Protein AF-0000000084534757 (afdb_homodimer)

pLDDT: mean 97.58, std 2.36, range [81.12, 98.94]

Structure (mmCIF, N/CA/C/O backbone):
data_AF-0000000084534757-model_v1
#
loop_
_entity.id
_entity.type
_entity.pdbx_description
1 polymer Phenylhydantoinase
#
loop_
_atom_site.group_PDB
_atom_site.id
_atom_site.type_symbol
_atom_site.label_atom_id
_atom_site.label_alt_id
_atom_site.label_comp_id
_atom_site.label_asym_id
_atom_site.label_entity_id
_atom_site.label_seq_id
_atom_site.pdbx_PDB_ins_code
_atom_site.Cartn_x
_atom_site.Cartn_y
_atom_site.Cartn_z
_atom_site.occupancy
_atom_site.B_iso_or_equiv
_atom_site.auth_seq_id
_atom_site.auth_comp_id
_atom_site.auth_asym_id
_atom_site.auth_atom_id
_atom_site.pdbx_PDB_model_num
ATOM 1 N N . MET A 1 1 ? 2.303 -42.5 -0.974 1 92.56 1 MET A N 1
ATOM 2 C CA . MET A 1 1 ? 2.453 -41.344 -0.104 1 92.56 1 MET A CA 1
ATOM 3 C C . MET A 1 1 ? 1.551 -40.219 -0.56 1 92.56 1 MET A C 1
ATOM 5 O O . MET A 1 1 ? 1.452 -39.938 -1.756 1 92.56 1 MET A O 1
ATOM 9 N N . THR A 1 2 ? 0.804 -39.719 0.335 1 91.62 2 THR A N 1
ATOM 10 C CA . THR A 1 2 ? -0.022 -38.531 0.146 1 91.62 2 THR A CA 1
ATOM 11 C C . THR A 1 2 ? 0.429 -37.406 1.071 1 91.62 2 THR A C 1
ATOM 13 O O . THR A 1 2 ? 1.462 -37.5 1.735 1 91.62 2 THR A O 1
ATOM 16 N N . ALA A 1 3 ? -0.324 -36.281 1.006 1 92.5 3 ALA A N 1
ATOM 17 C CA . ALA A 1 3 ? 0.003 -35.156 1.848 1 92.5 3 ALA A CA 1
ATOM 18 C C . ALA A 1 3 ? -0.109 -35.5 3.328 1 92.5 3 ALA A C 1
ATOM 20 O O . ALA A 1 3 ? 0.525 -34.875 4.176 1 92.5 3 ALA A O 1
ATOM 21 N N . THR A 1 4 ? -0.879 -36.531 3.656 1 86.75 4 THR A N 1
ATOM 22 C CA . THR A 1 4 ? -1.157 -36.812 5.059 1 86.75 4 THR A CA 1
ATOM 23 C C . THR A 1 4 ? -0.57 -38.156 5.461 1 86.75 4 THR A C 1
ATOM 25 O O . THR A 1 4 ? -0.321 -38.406 6.641 1 86.75 4 THR A O 1
ATOM 28 N N . ASP A 1 5 ? -0.274 -39.094 4.406 1 87.25 5 ASP A N 1
ATOM 29 C CA . ASP A 1 5 ? 0.041 -40.469 4.773 1 87.25 5 ASP A CA 1
ATOM 30 C C . ASP A 1 5 ? 1.286 -40.938 4.039 1 87.25 5 ASP A C 1
ATOM 32 O O . ASP A 1 5 ? 1.496 -40.625 2.871 1 87.25 5 ASP A O 1
ATOM 36 N N . GLU A 1 6 ? 2.068 -41.688 4.805 1 93.06 6 GLU A N 1
ATOM 37 C CA . GLU A 1 6 ? 3.131 -42.531 4.258 1 93.06 6 GLU A CA 1
ATOM 38 C C . GLU A 1 6 ? 2.906 -44 4.605 1 93.06 6 GLU A C 1
ATOM 40 O O . GLU A 1 6 ? 3.055 -44.375 5.762 1 93.06 6 GLU A O 1
ATOM 45 N N . LEU A 1 7 ? 2.533 -44.75 3.539 1 91.44 7 LEU A N 1
ATOM 46 C CA . LEU A 1 7 ? 2.162 -46.125 3.785 1 91.44 7 LEU A CA 1
ATOM 47 C C . LEU A 1 7 ? 2.779 -47.062 2.738 1 91.44 7 LEU A C 1
ATOM 49 O O . LEU A 1 7 ? 3.061 -46.625 1.617 1 91.44 7 LEU A O 1
ATOM 53 N N . HIS A 1 8 ? 3.059 -48.281 3.213 1 94.69 8 HIS A N 1
ATOM 54 C CA . HIS A 1 8 ? 3.361 -49.344 2.248 1 94.69 8 HIS A CA 1
ATOM 55 C C . HIS A 1 8 ? 2.086 -50 1.728 1 94.69 8 HIS A C 1
ATOM 57 O O . HIS A 1 8 ? 1.472 -50.812 2.422 1 94.69 8 HIS A O 1
ATOM 63 N N . ALA A 1 9 ? 1.752 -49.562 0.461 1 95.06 9 ALA A N 1
ATOM 64 C CA . ALA A 1 9 ? 0.468 -50.031 -0.074 1 95.06 9 ALA A CA 1
ATOM 65 C C . ALA A 1 9 ? 0.562 -50.281 -1.572 1 95.06 9 ALA A C 1
ATOM 67 O O . ALA A 1 9 ? 1.431 -49.75 -2.256 1 95.06 9 ALA A O 1
ATOM 68 N N . ASP A 1 10 ? -0.285 -51.156 -2.004 1 96.38 10 ASP A N 1
ATOM 69 C CA . ASP A 1 10 ? -0.499 -51.375 -3.432 1 96.38 10 ASP A CA 1
ATOM 70 C C . ASP A 1 10 ? -1.644 -50.5 -3.951 1 96.38 10 ASP A C 1
ATOM 72 O O . ASP A 1 10 ? -2.604 -50.25 -3.227 1 96.38 10 ASP A O 1
ATOM 76 N N . VAL A 1 11 ? -1.455 -50.031 -5.141 1 97.88 11 VAL A N 1
ATOM 77 C CA . VAL A 1 11 ? -2.477 -49.219 -5.793 1 97.88 11 VAL A CA 1
ATOM 78 C C . VAL A 1 11 ? -3.053 -49.969 -6.988 1 97.88 11 VAL A C 1
ATOM 80 O O . VAL A 1 11 ? -2.311 -50.406 -7.867 1 97.88 11 VAL A O 1
ATOM 83 N N . LEU A 1 12 ? -4.383 -50.156 -6.988 1 98.12 12 LEU A N 1
ATOM 84 C CA . LEU A 1 12 ? -5.055 -50.781 -8.117 1 98.12 12 LEU A CA 1
ATOM 85 C C . LEU A 1 12 ? -5.738 -49.75 -9 1 98.12 12 LEU A C 1
ATOM 87 O O . LEU A 1 12 ? -6.477 -48.875 -8.5 1 98.12 12 LEU A O 1
ATOM 91 N N . ILE A 1 13 ? -5.426 -49.781 -10.305 1 98.38 13 ILE A N 1
ATOM 92 C CA . ILE A 1 13 ? -5.992 -48.875 -11.281 1 98.38 13 ILE A CA 1
ATOM 93 C C . ILE A 1 13 ? -6.879 -49.656 -12.258 1 98.38 13 ILE A C 1
ATOM 95 O O . ILE A 1 13 ? -6.523 -50.75 -12.703 1 98.38 13 ILE A O 1
ATOM 99 N N . GLU A 1 14 ? -8.031 -49.188 -12.508 1 98.12 14 GLU A N 1
ATOM 100 C CA . GLU A 1 14 ? -8.898 -49.688 -13.578 1 98.12 14 GLU A CA 1
ATOM 101 C C . GLU A 1 14 ? -9.258 -48.562 -14.547 1 98.12 14 GLU A C 1
ATOM 103 O O . GLU A 1 14 ? -9.898 -47.562 -14.156 1 98.12 14 GLU A O 1
ATOM 108 N N . GLY A 1 15 ? -8.859 -48.719 -15.742 1 97.12 15 GLY A N 1
ATOM 109 C CA . GLY A 1 15 ? -9.039 -47.625 -16.688 1 97.12 15 GLY A CA 1
ATOM 110 C C . GLY A 1 15 ? -8.234 -46.406 -16.328 1 97.12 15 GLY A C 1
ATOM 111 O O . GLY A 1 15 ? -7.008 -46.438 -16.234 1 97.12 15 GLY A O 1
ATOM 112 N N . GLU A 1 16 ? -9.008 -45.375 -16.031 1 98.44 16 GLU A N 1
ATOM 113 C CA . GLU A 1 16 ? -8.328 -44.094 -15.812 1 98.44 16 GLU A CA 1
ATOM 114 C C . GLU A 1 16 ? -8.336 -43.719 -14.336 1 98.44 16 GLU A C 1
ATOM 116 O O . GLU A 1 16 ? -7.805 -42.656 -13.953 1 98.44 16 GLU A O 1
ATOM 121 N N . ARG A 1 17 ? -8.844 -44.594 -13.492 1 98.44 17 ARG A N 1
ATOM 122 C CA . ARG A 1 17 ? -9.086 -44.219 -12.109 1 98.44 17 ARG A CA 1
ATOM 123 C C . ARG A 1 17 ? -8.422 -45.188 -11.141 1 98.44 17 ARG A C 1
ATOM 125 O O . ARG A 1 17 ? -8.242 -46.375 -11.469 1 98.44 17 ARG A O 1
ATOM 132 N N . ILE A 1 18 ? -8.062 -44.656 -10.008 1 98 18 ILE A N 1
ATOM 133 C CA . ILE A 1 18 ? -7.691 -45.531 -8.883 1 98 18 ILE A CA 1
ATOM 134 C C . ILE A 1 18 ? -8.945 -46.156 -8.281 1 98 18 ILE A C 1
ATOM 136 O O . ILE A 1 18 ? -9.906 -45.469 -7.961 1 98 18 ILE A O 1
ATOM 140 N N . VAL A 1 19 ? -8.922 -47.438 -8.07 1 97.94 19 VAL A N 1
ATOM 141 C CA . VAL A 1 19 ? -10.156 -48.094 -7.621 1 97.94 19 VAL A CA 1
ATOM 142 C C . VAL A 1 19 ? -9.961 -48.656 -6.215 1 97.94 19 VAL A C 1
ATOM 144 O O . VAL A 1 19 ? -10.93 -48.844 -5.48 1 97.94 19 VAL A O 1
ATOM 147 N N . ALA A 1 20 ? -8.633 -48.906 -5.898 1 97.19 20 ALA A N 1
ATOM 148 C CA . ALA A 1 20 ? -8.438 -49.469 -4.566 1 97.19 20 ALA A CA 1
ATOM 149 C C . ALA A 1 20 ? -6.992 -49.281 -4.105 1 97.19 20 ALA A C 1
ATOM 151 O O . ALA A 1 20 ? -6.082 -49.188 -4.93 1 97.19 20 ALA A O 1
ATOM 152 N N . LEU A 1 21 ? -6.836 -49.25 -2.807 1 96.5 21 LEU A N 1
ATOM 153 C CA . LEU A 1 21 ? -5.562 -49.312 -2.104 1 96.5 21 LEU A CA 1
ATOM 154 C C . LEU A 1 21 ? -5.562 -50.469 -1.097 1 96.5 21 LEU A C 1
ATOM 156 O O . LEU A 1 21 ? -6.57 -50.719 -0.439 1 96.5 21 LEU A O 1
ATOM 160 N N . ALA A 1 22 ? -4.488 -51.156 -1.026 1 96.06 22 ALA A N 1
ATOM 161 C CA . ALA A 1 22 ? -4.371 -52.219 -0.041 1 96.06 22 ALA A CA 1
ATOM 162 C C . ALA A 1 22 ? -2.959 -52.312 0.53 1 96.06 22 ALA A C 1
ATOM 164 O O . ALA A 1 22 ? -1.98 -52.094 -0.191 1 96.06 22 ALA A O 1
ATOM 165 N N . ALA A 1 23 ? -2.973 -52.688 1.836 1 94.81 23 ALA A N 1
ATOM 166 C CA . ALA A 1 23 ? -1.655 -52.844 2.447 1 94.81 23 ALA A CA 1
ATOM 167 C C . ALA A 1 23 ? -0.849 -53.938 1.72 1 94.81 23 ALA A C 1
ATOM 169 O O . ALA A 1 23 ? -1.364 -55 1.426 1 94.81 23 ALA A O 1
ATOM 170 N N . THR A 1 24 ? 0.35 -53.562 1.411 1 93.25 24 THR A N 1
ATOM 171 C CA . THR A 1 24 ? 1.208 -54.531 0.716 1 93.25 24 THR A CA 1
ATOM 172 C C . THR A 1 24 ? 1.362 -55.812 1.531 1 93.25 24 THR A C 1
ATOM 174 O O . THR A 1 24 ? 1.607 -55.75 2.738 1 93.25 24 THR A O 1
ATOM 177 N N . GLY A 1 25 ? 1.304 -56.938 0.875 1 91.19 25 GLY A N 1
ATOM 178 C CA . GLY A 1 25 ? 1.438 -58.219 1.539 1 91.19 25 GLY A CA 1
ATOM 179 C C . GLY A 1 25 ? 0.149 -58.688 2.186 1 91.19 25 GLY A C 1
ATOM 180 O O . GLY A 1 25 ? 0.09 -59.812 2.721 1 91.19 25 GLY A O 1
ATOM 181 N N . SER A 1 26 ? -0.831 -57.938 2.189 1 93.94 26 SER A N 1
ATOM 182 C CA . SER A 1 26 ? -2.115 -58.312 2.75 1 93.94 26 SER A CA 1
ATOM 183 C C . SER A 1 26 ? -2.836 -59.312 1.833 1 93.94 26 SER A C 1
ATOM 185 O O . SER A 1 26 ? -2.531 -59.406 0.642 1 93.94 26 SER A O 1
ATOM 187 N N . ALA A 1 27 ? -3.826 -59.969 2.441 1 95.5 27 ALA A N 1
ATOM 188 C CA . ALA A 1 27 ? -4.645 -60.906 1.668 1 95.5 27 ALA A CA 1
ATOM 189 C C . ALA A 1 27 ? -5.41 -60.156 0.566 1 95.5 27 ALA A C 1
ATOM 191 O O . ALA A 1 27 ? -5.602 -60.719 -0.525 1 95.5 27 ALA A O 1
ATOM 192 N N . ALA A 1 28 ? -5.746 -59.062 0.885 1 93.62 28 ALA A N 1
ATOM 193 C CA . ALA A 1 28 ? -6.488 -58.25 -0.089 1 93.62 28 ALA A CA 1
ATOM 194 C C . ALA A 1 28 ? -5.625 -57.938 -1.303 1 93.62 28 ALA A C 1
ATOM 196 O O . ALA A 1 28 ? -6.055 -58.094 -2.445 1 93.62 28 ALA A O 1
ATOM 197 N N . ALA A 1 29 ? -4.504 -57.438 -1.092 1 93.62 29 ALA A N 1
ATOM 198 C CA . ALA A 1 29 ? -3.596 -57.094 -2.18 1 93.62 29 ALA A CA 1
ATOM 199 C C . ALA A 1 29 ? -3.24 -58.312 -3.012 1 93.62 29 ALA A C 1
ATOM 201 O O . ALA A 1 29 ? -3.158 -58.25 -4.242 1 93.62 29 ALA A O 1
ATOM 202 N N . GLU A 1 30 ? -3.014 -59.438 -2.326 1 93.62 30 GLU A N 1
ATOM 203 C CA . GLU A 1 30 ? -2.605 -60.656 -2.986 1 93.62 30 GLU A CA 1
ATOM 204 C C . GLU A 1 30 ? -3.723 -61.219 -3.865 1 93.62 30 GLU A C 1
ATOM 206 O O . GLU A 1 30 ? -3.465 -61.969 -4.805 1 93.62 30 GLU A O 1
ATOM 211 N N . ALA A 1 31 ? -4.836 -60.812 -3.586 1 94.88 31 ALA A N 1
ATOM 212 C CA . ALA A 1 31 ? -6 -61.312 -4.312 1 94.88 31 ALA A CA 1
ATOM 213 C C . ALA A 1 31 ? -6.203 -60.562 -5.621 1 94.88 31 ALA A C 1
ATOM 215 O O . ALA A 1 31 ? -6.957 -61 -6.488 1 94.88 31 ALA A O 1
ATOM 216 N N . TRP A 1 32 ? -5.52 -59.406 -5.836 1 94.06 32 TRP A N 1
ATOM 217 C CA . TRP A 1 32 ? -5.711 -58.594 -7.039 1 94.06 32 TRP A CA 1
ATOM 218 C C . TRP A 1 32 ? -5.031 -59.25 -8.242 1 94.06 32 TRP A C 1
ATOM 220 O O . TRP A 1 32 ? -3.947 -59.812 -8.117 1 94.06 32 TRP A O 1
ATOM 230 N N . THR A 1 33 ? -5.789 -59.188 -9.367 1 94.06 33 THR A N 1
ATOM 231 C CA . THR A 1 33 ? -5.195 -59.5 -10.664 1 94.06 33 THR A CA 1
ATOM 232 C C . THR A 1 33 ? -5.164 -58.281 -11.562 1 94.06 33 THR A C 1
ATOM 234 O O . THR A 1 33 ? -6.109 -57.469 -11.578 1 94.06 33 THR A O 1
ATOM 237 N N . ALA A 1 34 ? -4.051 -58.094 -12.141 1 94.25 34 ALA A N 1
ATOM 238 C CA . ALA A 1 34 ? -3.904 -56.906 -12.992 1 94.25 34 ALA A CA 1
ATOM 239 C C . ALA A 1 34 ? -3.297 -57.281 -14.344 1 94.25 34 ALA A C 1
ATOM 241 O O . ALA A 1 34 ? -2.445 -58.156 -14.422 1 94.25 34 ALA A O 1
ATOM 242 N N . ASP A 1 35 ? -3.723 -56.656 -15.383 1 95.94 35 ASP A N 1
ATOM 243 C CA . ASP A 1 35 ? -3.154 -56.844 -16.719 1 95.94 35 ASP A CA 1
ATOM 244 C C . ASP A 1 35 ? -1.698 -56.375 -16.766 1 95.94 35 ASP A C 1
ATOM 246 O O . ASP A 1 35 ? -0.883 -56.938 -17.484 1 95.94 35 ASP A O 1
ATOM 250 N N . THR A 1 36 ? -1.386 -55.344 -16.078 1 96.19 36 THR A N 1
ATOM 251 C CA . THR A 1 36 ? -0.039 -54.812 -15.969 1 96.19 36 THR A CA 1
ATOM 252 C C . THR A 1 36 ? 0.325 -54.562 -14.508 1 96.19 36 THR A C 1
ATOM 254 O O . THR A 1 36 ? -0.487 -54.031 -13.742 1 96.19 36 THR A O 1
ATOM 257 N N . VAL A 1 37 ? 1.485 -54.969 -14.164 1 96.62 37 VAL A N 1
ATOM 258 C CA . VAL A 1 37 ? 1.985 -54.75 -12.812 1 96.62 37 VAL A CA 1
ATOM 259 C C . VAL A 1 37 ? 3.238 -53.906 -12.859 1 96.62 37 VAL A C 1
ATOM 261 O O . VAL A 1 37 ? 4.195 -54.219 -13.57 1 96.62 37 VAL A O 1
ATOM 264 N N . ILE A 1 38 ? 3.23 -52.812 -12.219 1 97.38 38 ILE A N 1
ATOM 265 C CA . ILE A 1 38 ? 4.391 -51.938 -12.07 1 97.38 38 ILE A CA 1
ATOM 266 C C . ILE A 1 38 ? 5.004 -52.125 -10.688 1 97.38 38 ILE A C 1
ATOM 268 O O . ILE A 1 38 ? 4.391 -51.781 -9.672 1 97.38 38 ILE A O 1
ATOM 272 N N . ASP A 1 39 ? 6.156 -52.719 -10.68 1 96.75 39 ASP A N 1
ATOM 273 C CA . ASP A 1 39 ? 6.863 -52.938 -9.422 1 96.75 39 ASP A CA 1
ATOM 274 C C . ASP A 1 39 ? 7.504 -51.625 -8.93 1 96.75 39 ASP A C 1
ATOM 276 O O . ASP A 1 39 ? 8.422 -51.094 -9.562 1 96.75 39 ASP A O 1
ATOM 280 N N . ALA A 1 40 ? 7.043 -51.156 -7.789 1 97.12 40 ALA A N 1
ATOM 281 C CA . ALA A 1 40 ? 7.547 -49.906 -7.242 1 97.12 40 ALA A CA 1
ATOM 282 C C . ALA A 1 40 ? 8.375 -50.156 -5.98 1 97.12 40 ALA A C 1
ATOM 284 O O . ALA A 1 40 ? 8.531 -49.25 -5.148 1 97.12 40 ALA A O 1
ATOM 285 N N . THR A 1 41 ? 8.844 -51.344 -5.809 1 95.62 41 THR A N 1
ATOM 286 C CA . THR A 1 41 ? 9.664 -51.656 -4.645 1 95.62 41 THR A CA 1
ATOM 287 C C . THR A 1 41 ? 10.875 -50.719 -4.574 1 95.62 41 THR A C 1
ATOM 289 O O . THR A 1 41 ? 11.57 -50.5 -5.57 1 95.62 41 THR A O 1
ATOM 292 N N . GLY A 1 42 ? 11.086 -50.125 -3.436 1 95.75 42 GLY A N 1
ATOM 293 C CA . GLY A 1 42 ? 12.227 -49.25 -3.227 1 95.75 42 GLY A CA 1
ATOM 294 C C . GLY A 1 42 ? 12 -47.844 -3.756 1 95.75 42 GLY A C 1
ATOM 295 O O . GLY A 1 42 ? 12.922 -47.031 -3.756 1 95.75 42 GLY A O 1
ATOM 296 N N . HIS A 1 43 ? 10.805 -47.562 -4.195 1 98 43 HIS A N 1
ATOM 297 C CA . HIS A 1 43 ? 10.445 -46.281 -4.758 1 98 43 HIS A CA 1
ATOM 298 C C . HIS A 1 43 ? 9.273 -45.656 -4.008 1 98 43 HIS A C 1
ATOM 300 O O . HIS A 1 43 ? 8.602 -46.312 -3.229 1 98 43 HIS A O 1
ATOM 306 N N . TYR A 1 44 ? 9.141 -44.312 -4.133 1 98.31 44 TYR A N 1
ATOM 307 C CA . TYR A 1 44 ? 7.926 -43.656 -3.686 1 98.31 44 TYR A CA 1
ATOM 308 C C . TYR A 1 44 ? 6.848 -43.719 -4.766 1 98.31 44 TYR A C 1
ATOM 310 O O . TYR A 1 44 ? 7.152 -43.594 -5.953 1 98.31 44 TYR A O 1
ATOM 318 N N . VAL A 1 45 ? 5.641 -43.969 -4.395 1 98.62 45 VAL A N 1
ATOM 319 C CA . VAL A 1 45 ? 4.477 -43.719 -5.242 1 98.62 45 VAL A CA 1
ATOM 320 C C . VAL A 1 45 ? 3.729 -42.469 -4.738 1 98.62 45 VAL A C 1
ATOM 322 O O . VAL A 1 45 ? 3.199 -42.469 -3.623 1 98.62 45 VAL A O 1
ATOM 325 N N . ILE A 1 46 ? 3.717 -41.375 -5.547 1 98.75 46 ILE A N 1
ATOM 326 C CA . ILE A 1 46 ? 3.098 -40.125 -5.148 1 98.75 46 ILE A CA 1
ATOM 327 C C . ILE A 1 46 ? 2.105 -39.688 -6.219 1 98.75 46 ILE A C 1
ATOM 329 O O . ILE A 1 46 ? 2.139 -40.188 -7.352 1 98.75 46 ILE A O 1
ATOM 333 N N . PRO A 1 47 ? 1.161 -38.781 -5.844 1 98.81 47 PRO A N 1
ATOM 334 C CA . PRO A 1 47 ? 0.308 -38.219 -6.895 1 98.81 47 PRO A CA 1
ATOM 335 C C . PRO A 1 47 ? 1.101 -37.469 -7.957 1 98.81 47 PRO A C 1
ATOM 337 O O . PRO A 1 47 ? 2.164 -36.938 -7.664 1 98.81 47 PRO A O 1
ATOM 340 N N . GLY A 1 48 ? 0.595 -37.5 -9.18 1 98.88 48 GLY A N 1
ATOM 341 C CA . GLY A 1 48 ? 1.185 -36.625 -10.172 1 98.88 48 GLY A CA 1
ATOM 342 C C . GLY A 1 48 ? 1.204 -35.156 -9.75 1 98.88 48 GLY A C 1
ATOM 343 O O . GLY A 1 48 ? 0.255 -34.688 -9.133 1 98.88 48 GLY A O 1
ATOM 344 N N . GLY A 1 49 ? 2.289 -34.469 -9.992 1 98.88 49 GLY A N 1
ATOM 345 C CA . GLY A 1 49 ? 2.377 -33.062 -9.656 1 98.88 49 GLY A CA 1
ATOM 346 C C . GLY A 1 49 ? 1.321 -32.219 -10.344 1 98.88 49 GLY A C 1
ATOM 347 O O . GLY A 1 49 ? 0.923 -32.5 -11.469 1 98.88 49 GLY A O 1
ATOM 348 N N . VAL A 1 50 ? 0.846 -31.172 -9.641 1 98.94 50 VAL A N 1
ATOM 349 C CA . VAL A 1 50 ? -0.048 -30.156 -10.18 1 98.94 50 VAL A CA 1
ATOM 350 C C . VAL A 1 50 ? 0.659 -28.812 -10.195 1 98.94 50 VAL A C 1
ATOM 352 O O . VAL A 1 50 ? 0.82 -28.172 -9.148 1 98.94 50 VAL A O 1
ATOM 355 N N . ASP A 1 51 ? 1.104 -28.359 -11.359 1 98.94 51 ASP A N 1
ATOM 356 C CA . ASP A 1 51 ? 1.741 -27.062 -11.508 1 98.94 51 ASP A CA 1
ATOM 357 C C . ASP A 1 51 ? 0.713 -25.984 -11.852 1 98.94 51 ASP A C 1
ATOM 359 O O . ASP A 1 51 ? 0.316 -25.844 -13.008 1 98.94 51 ASP A O 1
ATOM 363 N N . ALA A 1 52 ? 0.414 -25.188 -10.898 1 98.88 52 ALA A N 1
ATOM 364 C CA . ALA A 1 52 ? -0.714 -24.266 -11.016 1 98.88 52 ALA A CA 1
ATOM 365 C C . ALA A 1 52 ? -0.289 -22.953 -11.68 1 98.88 52 ALA A C 1
ATOM 367 O O . ALA A 1 52 ? -1.059 -21.984 -11.719 1 98.88 52 ALA A O 1
ATOM 368 N N . HIS A 1 53 ? 0.926 -22.844 -12.219 1 98.94 53 HIS A N 1
ATOM 369 C CA . HIS A 1 53 ? 1.436 -21.594 -12.781 1 98.94 53 HIS A CA 1
ATOM 370 C C . HIS A 1 53 ? 2.43 -21.859 -13.906 1 98.94 53 HIS A C 1
ATOM 372 O O . HIS A 1 53 ? 3.635 -21.953 -13.664 1 98.94 53 HIS A O 1
ATOM 378 N N . THR A 1 54 ? 1.949 -21.906 -15.102 1 98.94 54 THR A N 1
ATOM 379 C CA . THR A 1 54 ? 2.787 -22.062 -16.281 1 98.94 54 THR A CA 1
ATOM 380 C C . THR A 1 54 ? 2.375 -21.078 -17.375 1 98.94 54 THR A C 1
ATOM 382 O O . THR A 1 54 ? 1.263 -20.547 -17.359 1 98.94 54 THR A O 1
ATOM 385 N N . HIS A 1 55 ? 3.23 -20.828 -18.219 1 98.81 55 HIS A N 1
ATOM 386 C CA . HIS A 1 55 ? 2.982 -20.016 -19.406 1 98.81 55 HIS A CA 1
ATOM 387 C C . HIS A 1 55 ? 3.512 -20.703 -20.656 1 98.81 55 HIS A C 1
ATOM 389 O O . HIS A 1 55 ? 4.691 -20.562 -21 1 98.81 55 HIS A O 1
ATOM 395 N N . MET A 1 56 ? 2.617 -21.391 -21.391 1 98.69 56 MET A N 1
ATOM 396 C CA . MET A 1 56 ? 2.986 -21.984 -22.672 1 98.69 56 MET A CA 1
ATOM 397 C C . MET A 1 56 ? 2.703 -21.016 -23.828 1 98.69 56 MET A C 1
ATOM 399 O O . MET A 1 56 ? 1.617 -20.438 -23.906 1 98.69 56 MET A O 1
ATOM 403 N N . GLU A 1 57 ? 3.717 -20.75 -24.656 1 97.31 57 GLU A N 1
ATOM 404 C CA . GLU A 1 57 ? 3.592 -19.969 -25.875 1 97.31 57 GLU A CA 1
ATOM 405 C C . GLU A 1 57 ? 3.076 -18.562 -25.578 1 97.31 57 GLU A C 1
ATOM 407 O O . GLU A 1 57 ? 2.361 -17.969 -26.391 1 97.31 57 GLU A O 1
ATOM 412 N N . LEU A 1 58 ? 3.309 -18.031 -24.406 1 96.62 58 LEU A N 1
ATOM 413 C CA . LEU A 1 58 ? 2.865 -16.703 -24.016 1 96.62 58 LEU A CA 1
ATOM 414 C C . LEU A 1 58 ? 3.602 -15.633 -24.812 1 96.62 58 LEU A C 1
ATOM 416 O O . LEU A 1 58 ? 4.832 -15.555 -24.766 1 96.62 58 LEU A O 1
ATOM 420 N N . PRO A 1 59 ? 2.904 -14.844 -25.609 1 94.12 59 PRO A N 1
ATOM 421 C CA . PRO A 1 59 ? 3.564 -13.672 -26.188 1 94.12 59 PRO A CA 1
ATOM 422 C C . PRO A 1 59 ? 3.982 -12.648 -25.125 1 94.12 59 PRO A C 1
ATOM 424 O O . PRO A 1 59 ? 3.137 -12.133 -24.391 1 94.12 59 PRO A O 1
ATOM 427 N N . PHE A 1 60 ? 5.289 -12.359 -25.078 1 90.25 60 PHE A N 1
ATOM 428 C CA . PHE A 1 60 ? 5.797 -11.422 -24.078 1 90.25 60 PHE A CA 1
ATOM 429 C C . PHE A 1 60 ? 7.191 -10.938 -24.453 1 90.25 60 PHE A C 1
ATOM 431 O O . PHE A 1 60 ? 8.008 -11.703 -24.969 1 90.25 60 PHE A O 1
ATOM 438 N N . GLY A 1 61 ? 7.414 -9.688 -24.25 1 88.75 61 GLY A N 1
ATOM 439 C CA . GLY A 1 61 ? 8.75 -9.141 -24.453 1 88.75 61 GLY A CA 1
ATOM 440 C C . GLY A 1 61 ? 9.156 -9.086 -25.922 1 88.75 61 GLY A C 1
ATOM 441 O O . GLY A 1 61 ? 10.328 -9.258 -26.25 1 88.75 61 GLY A O 1
ATOM 442 N N . GLY A 1 62 ? 8.281 -8.992 -26.781 1 91.06 62 GLY A N 1
ATOM 443 C CA . GLY A 1 62 ? 8.578 -8.906 -28.188 1 91.06 62 GLY A CA 1
ATOM 444 C C . GLY A 1 62 ? 8.773 -10.258 -28.859 1 91.06 62 GLY A C 1
ATOM 445 O O . GLY A 1 62 ? 9.219 -10.344 -30 1 91.06 62 GLY A O 1
ATOM 446 N N . THR A 1 63 ? 8.555 -11.258 -28.109 1 97 63 THR A N 1
ATOM 447 C CA . THR A 1 63 ? 8.641 -12.641 -28.562 1 97 63 THR A CA 1
ATOM 448 C C . THR A 1 63 ? 7.582 -13.5 -27.891 1 97 63 THR A C 1
ATOM 450 O O . THR A 1 63 ? 6.48 -13.031 -27.609 1 97 63 THR A O 1
ATOM 453 N N . ALA A 1 64 ? 7.855 -14.812 -27.781 1 97.88 64 ALA A N 1
ATOM 454 C CA . ALA A 1 64 ? 6.922 -15.703 -27.094 1 97.88 64 ALA A CA 1
ATOM 455 C C . ALA A 1 64 ? 7.668 -16.828 -26.359 1 97.88 64 ALA A C 1
ATOM 457 O O . ALA A 1 64 ? 8.758 -17.234 -26.781 1 97.88 64 ALA A O 1
ATOM 458 N N . ALA A 1 65 ? 7.059 -17.219 -25.266 1 98.25 65 ALA A N 1
ATOM 459 C CA . ALA A 1 65 ? 7.656 -18.359 -24.578 1 98.25 65 ALA A CA 1
ATOM 460 C C . ALA A 1 65 ? 7.895 -19.516 -25.531 1 98.25 65 ALA A C 1
ATOM 462 O O . ALA A 1 65 ? 7.059 -19.812 -26.391 1 98.25 65 ALA A O 1
ATOM 463 N N . SER A 1 66 ? 8.984 -20.188 -25.359 1 98.69 66 SER A N 1
ATOM 464 C CA . SER A 1 66 ? 9.492 -21.094 -26.391 1 98.69 66 SER A CA 1
ATOM 465 C C . SER A 1 66 ? 8.797 -22.453 -26.328 1 98.69 66 SER A C 1
ATOM 467 O O . SER A 1 66 ? 8.695 -23.141 -27.344 1 98.69 66 SER A O 1
ATOM 469 N N . ASP A 1 67 ? 8.289 -22.812 -25.219 1 98.81 67 ASP A N 1
ATOM 470 C CA . ASP A 1 67 ? 7.582 -24.094 -25.141 1 98.81 67 ASP A CA 1
ATOM 471 C C . ASP A 1 67 ? 6.148 -23.953 -25.656 1 98.81 67 ASP A C 1
ATOM 473 O O . ASP A 1 67 ? 5.406 -23.078 -25.219 1 98.81 67 ASP A O 1
ATOM 477 N N . THR A 1 68 ? 5.801 -24.844 -26.578 1 98.56 68 THR A N 1
ATOM 478 C CA . THR A 1 68 ? 4.406 -25.047 -26.938 1 98.56 68 THR A CA 1
ATOM 479 C C . THR A 1 68 ? 3.699 -25.938 -25.906 1 98.56 68 THR A C 1
ATOM 481 O O . THR A 1 68 ? 4.332 -26.453 -24.984 1 98.56 68 THR A O 1
ATOM 484 N N . PHE A 1 69 ? 2.393 -26.062 -26.094 1 98.81 69 PHE A N 1
ATOM 485 C CA . PHE A 1 69 ? 1.685 -26.969 -25.188 1 98.81 69 PHE A CA 1
ATOM 486 C C . PHE A 1 69 ? 2.172 -28.406 -25.359 1 98.81 69 PHE A C 1
ATOM 488 O O . PHE A 1 69 ? 2.186 -29.188 -24.406 1 98.81 69 PHE A O 1
ATOM 495 N N . GLU A 1 70 ? 2.602 -28.766 -26.531 1 98.69 70 GLU A N 1
ATOM 496 C CA . GLU A 1 70 ? 3.141 -30.094 -26.75 1 98.69 70 GLU A CA 1
ATOM 497 C C . GLU A 1 70 ? 4.469 -30.281 -26.016 1 98.69 70 GLU A C 1
ATOM 499 O O . GLU A 1 70 ? 4.605 -31.172 -25.188 1 98.69 70 GLU A O 1
ATOM 504 N N . THR A 1 71 ? 5.453 -29.422 -26.297 1 98.75 71 THR A N 1
ATOM 505 C CA . THR A 1 71 ? 6.781 -29.594 -25.719 1 98.75 71 THR A CA 1
ATOM 506 C C . THR A 1 71 ? 6.746 -29.344 -24.219 1 98.75 71 THR A C 1
ATOM 508 O O . THR A 1 71 ? 7.387 -30.062 -23.438 1 98.75 71 THR A O 1
ATOM 511 N N . GLY A 1 72 ? 5.973 -28.312 -23.797 1 98.88 72 GLY A N 1
ATOM 512 C CA . GLY A 1 72 ? 5.91 -27.969 -22.375 1 98.88 72 GLY A CA 1
ATOM 513 C C . GLY A 1 72 ? 5.258 -29.062 -21.547 1 98.88 72 GLY A C 1
ATOM 514 O O . GLY A 1 72 ? 5.727 -29.359 -20.438 1 98.88 72 GLY A O 1
ATOM 515 N N . THR A 1 73 ? 4.156 -29.656 -22 1 98.94 73 THR A N 1
ATOM 516 C CA . THR A 1 73 ? 3.473 -30.688 -21.234 1 98.94 73 THR A CA 1
ATOM 517 C C . THR A 1 73 ? 4.258 -32 -21.266 1 98.94 73 THR A C 1
ATOM 519 O O . THR A 1 73 ? 4.227 -32.781 -20.297 1 98.94 73 THR A O 1
ATOM 522 N N . ARG A 1 74 ? 4.949 -32.25 -22.359 1 98.88 74 ARG A N 1
ATOM 523 C CA . ARG A 1 74 ? 5.871 -33.375 -22.375 1 98.88 74 ARG A CA 1
ATOM 524 C C . ARG A 1 74 ? 6.965 -33.219 -21.328 1 98.88 74 ARG A C 1
ATOM 526 O O . ARG A 1 74 ? 7.258 -34.156 -20.562 1 98.88 74 ARG A O 1
ATOM 533 N N . ALA A 1 75 ? 7.578 -32 -21.328 1 98.94 75 ALA A N 1
ATOM 534 C CA . ALA A 1 75 ? 8.609 -31.719 -20.328 1 98.94 75 ALA A CA 1
ATOM 535 C C . ALA A 1 75 ? 8.062 -31.859 -18.906 1 98.94 75 ALA A C 1
ATOM 537 O O . ALA A 1 75 ? 8.742 -32.344 -18.016 1 98.94 75 ALA A O 1
ATOM 538 N N . ALA A 1 76 ? 6.828 -31.359 -18.703 1 98.94 76 ALA A N 1
ATOM 539 C CA . ALA A 1 76 ? 6.184 -31.484 -17.406 1 98.94 76 ALA A CA 1
ATOM 540 C C . ALA A 1 76 ? 6.094 -32.969 -16.984 1 98.94 76 ALA A C 1
ATOM 542 O O . ALA A 1 76 ? 6.426 -33.312 -15.852 1 98.94 76 ALA A O 1
ATOM 543 N N . ALA A 1 77 ? 5.707 -33.844 -17.891 1 98.94 77 ALA A N 1
ATOM 544 C CA . ALA A 1 77 ? 5.59 -35.281 -17.609 1 98.94 77 ALA A CA 1
ATOM 545 C C . ALA A 1 77 ? 6.945 -35.875 -17.234 1 98.94 77 ALA A C 1
ATOM 547 O O . ALA A 1 77 ? 7.047 -36.656 -16.297 1 98.94 77 ALA A O 1
ATOM 548 N N . TRP A 1 78 ? 7.922 -35.469 -18 1 98.81 78 TRP A N 1
ATOM 549 C CA . TRP A 1 78 ? 9.273 -35.938 -17.719 1 98.81 78 TRP A CA 1
ATOM 550 C C . TRP A 1 78 ? 9.68 -35.594 -16.281 1 98.81 78 TRP A C 1
ATOM 552 O O . TRP A 1 78 ? 10.469 -36.312 -15.664 1 98.81 78 TRP A O 1
ATOM 562 N N . GLY A 1 79 ? 9.133 -34.469 -15.773 1 98.75 79 GLY A N 1
ATOM 563 C CA . GLY A 1 79 ? 9.438 -34.031 -14.43 1 98.75 79 GLY A CA 1
ATOM 564 C C . GLY A 1 79 ? 8.453 -34.531 -13.391 1 98.75 79 GLY A C 1
ATOM 565 O O . GLY A 1 79 ? 8.508 -34.125 -12.227 1 98.75 79 GLY A O 1
ATOM 566 N N . GLY A 1 80 ? 7.52 -35.344 -13.758 1 98.88 80 GLY A N 1
ATOM 567 C CA . GLY A 1 80 ? 6.594 -35.938 -12.805 1 98.88 80 GLY A CA 1
ATOM 568 C C . GLY A 1 80 ? 5.344 -35.094 -12.594 1 98.88 80 GLY A C 1
ATOM 569 O O . GLY A 1 80 ? 4.641 -35.281 -11.594 1 98.88 80 GLY A O 1
ATOM 570 N N . THR A 1 81 ? 5.086 -34.125 -13.414 1 98.94 81 THR A N 1
ATOM 571 C CA . THR A 1 81 ? 3.873 -33.312 -13.375 1 98.94 81 THR A CA 1
ATOM 572 C C . THR A 1 81 ? 2.842 -33.844 -14.375 1 98.94 81 THR A C 1
ATOM 574 O O . THR A 1 81 ? 3.158 -34.062 -15.539 1 98.94 81 THR A O 1
ATOM 577 N N . THR A 1 82 ? 1.585 -34.062 -13.898 1 98.94 82 THR A N 1
ATOM 578 C CA . THR A 1 82 ? 0.58 -34.656 -14.773 1 98.94 82 THR A CA 1
ATOM 579 C C . THR A 1 82 ? -0.56 -33.688 -15.031 1 98.94 82 THR A C 1
ATOM 581 O O . THR A 1 82 ? -1.478 -33.969 -15.797 1 98.94 82 THR A O 1
ATOM 584 N N . THR A 1 83 ? -0.555 -32.531 -14.391 1 98.94 83 THR A N 1
ATOM 585 C CA . THR A 1 83 ? -1.57 -31.484 -14.586 1 98.94 83 THR A CA 1
ATOM 586 C C . THR A 1 83 ? -0.95 -30.094 -14.516 1 98.94 83 THR A C 1
ATOM 588 O O . THR A 1 83 ? -0.178 -29.797 -13.602 1 98.94 83 THR A O 1
ATOM 591 N N . ILE A 1 84 ? -1.235 -29.281 -15.508 1 98.94 84 ILE A N 1
ATOM 592 C CA . ILE A 1 84 ? -0.83 -27.875 -15.414 1 98.94 84 ILE A CA 1
ATOM 593 C C . ILE A 1 84 ? -2.061 -26.984 -15.492 1 98.94 84 ILE A C 1
ATOM 595 O O . ILE A 1 84 ? -3.094 -27.375 -16.031 1 98.94 84 ILE A O 1
ATOM 599 N N . VAL A 1 85 ? -2.012 -25.859 -14.828 1 98.94 85 VAL A N 1
ATOM 600 C CA . VAL A 1 85 ? -2.967 -24.766 -15.031 1 98.94 85 VAL A CA 1
ATOM 601 C C . VAL A 1 85 ? -2.258 -23.562 -15.648 1 98.94 85 VAL A C 1
ATOM 603 O O . VAL A 1 85 ? -1.406 -22.953 -15 1 98.94 85 VAL A O 1
ATOM 606 N N . ASP A 1 86 ? -2.518 -23.312 -16.875 1 98.88 86 ASP A N 1
ATOM 607 C CA . ASP A 1 86 ? -1.864 -22.25 -17.641 1 98.88 86 ASP A CA 1
ATOM 608 C C . ASP A 1 86 ? -2.691 -20.969 -17.625 1 98.88 86 ASP A C 1
ATOM 610 O O . ASP A 1 86 ? -3.783 -20.938 -17.062 1 98.88 86 ASP A O 1
ATOM 614 N N . PHE A 1 87 ? -2.131 -19.891 -18.141 1 98.69 87 PHE A N 1
ATOM 615 C CA . PHE A 1 87 ? -2.799 -18.594 -18.078 1 98.69 87 PHE A CA 1
ATOM 616 C C . PHE A 1 87 ? -3.252 -18.156 -19.453 1 98.69 87 PHE A C 1
ATOM 618 O O . PHE A 1 87 ? -2.428 -17.797 -20.297 1 98.69 87 PHE A O 1
ATOM 625 N N . ALA A 1 88 ? -4.555 -18.188 -19.688 1 98.56 88 ALA A N 1
ATOM 626 C CA . ALA A 1 88 ? -5.105 -17.531 -20.875 1 98.56 88 ALA A CA 1
ATOM 627 C C . ALA A 1 88 ? -5.117 -16.016 -20.719 1 98.56 88 ALA A C 1
ATOM 629 O O . ALA A 1 88 ? -5.445 -15.5 -19.641 1 98.56 88 ALA A O 1
ATOM 630 N N . VAL A 1 89 ? -4.781 -15.258 -21.781 1 97.38 89 VAL A N 1
ATOM 631 C CA . VAL A 1 89 ? -4.582 -13.812 -21.656 1 97.38 89 VAL A CA 1
ATOM 632 C C . VAL A 1 89 ? -5.684 -13.078 -22.422 1 97.38 89 VAL A C 1
ATOM 634 O O . VAL A 1 89 ? -5.852 -13.281 -23.625 1 97.38 89 VAL A O 1
ATOM 637 N N . GLN A 1 90 ? -6.363 -12.273 -21.703 1 96.69 90 GLN A N 1
ATOM 638 C CA . GLN A 1 90 ? -7.246 -11.328 -22.391 1 96.69 90 GLN A CA 1
ATOM 639 C C . GLN A 1 90 ? -6.457 -10.375 -23.281 1 96.69 90 GLN A C 1
ATOM 641 O O . GLN A 1 90 ? -5.562 -9.672 -22.797 1 96.69 90 GLN A O 1
ATOM 646 N N . PRO A 1 91 ? -6.789 -10.391 -24.594 1 92.81 91 PRO A N 1
ATOM 647 C CA . PRO A 1 91 ? -6.164 -9.32 -25.375 1 92.81 91 PRO A CA 1
ATOM 648 C C . PRO A 1 91 ? -6.637 -7.93 -24.953 1 92.81 91 PRO A C 1
ATOM 650 O O . PRO A 1 91 ? -7.82 -7.738 -24.672 1 92.81 91 PRO A O 1
ATOM 653 N N . VAL A 1 92 ? -5.691 -6.988 -24.891 1 86.06 92 VAL A N 1
ATOM 654 C CA . VAL A 1 92 ? -6.074 -5.637 -24.5 1 86.06 92 VAL A CA 1
ATOM 655 C C . VAL A 1 92 ? -7.184 -5.125 -25.422 1 86.06 92 VAL A C 1
ATOM 657 O O . VAL A 1 92 ? -7.047 -5.152 -26.641 1 86.06 92 VAL A O 1
ATOM 660 N N . GLY A 1 93 ? -8.25 -4.664 -24.844 1 88.5 93 GLY A N 1
ATOM 661 C CA . GLY A 1 93 ? -9.391 -4.191 -25.609 1 88.5 93 GLY A CA 1
ATOM 662 C C . GLY A 1 93 ? -10.336 -5.305 -26.031 1 88.5 93 GLY A C 1
ATOM 663 O O . GLY A 1 93 ? -11.43 -5.043 -26.531 1 88.5 93 GLY A O 1
ATOM 664 N N . GLY A 1 94 ? -9.93 -6.57 -25.75 1 94.56 94 GLY A N 1
ATOM 665 C CA . GLY A 1 94 ? -10.758 -7.715 -26.094 1 94.56 94 GLY A CA 1
ATOM 666 C C . GLY A 1 94 ? -11.492 -8.297 -24.906 1 94.56 94 GLY A C 1
ATOM 667 O O . GLY A 1 94 ? -11.562 -7.676 -23.844 1 94.56 94 GLY A O 1
ATOM 668 N N . THR A 1 95 ? -12.086 -9.492 -25.109 1 97.25 95 THR A N 1
ATOM 669 C CA . THR A 1 95 ? -12.875 -10.133 -24.062 1 97.25 95 THR A CA 1
ATOM 670 C C . THR A 1 95 ? -12.086 -11.266 -23.406 1 97.25 95 THR A C 1
ATOM 672 O O . THR A 1 95 ? -11.07 -11.719 -23.953 1 97.25 95 THR A O 1
ATOM 675 N N . LEU A 1 96 ? -12.547 -11.688 -22.219 1 98 96 LEU A N 1
ATOM 676 C CA . LEU A 1 96 ? -11.961 -12.867 -21.578 1 98 96 LEU A CA 1
ATOM 677 C C . LEU A 1 96 ? -12.188 -14.109 -22.438 1 98 96 LEU A C 1
ATOM 679 O O . LEU A 1 96 ? -11.297 -14.953 -22.562 1 98 96 LEU A O 1
ATOM 683 N N . ARG A 1 97 ? -13.336 -14.164 -23.047 1 97.81 97 ARG A N 1
ATOM 684 C CA . ARG A 1 97 ? -13.695 -15.289 -23.906 1 97.81 97 ARG A CA 1
ATOM 685 C C . ARG A 1 97 ? -12.734 -15.406 -25.078 1 97.81 97 ARG A C 1
ATOM 687 O O . ARG A 1 97 ? -12.273 -16.5 -25.406 1 97.81 97 ARG A O 1
ATOM 694 N N . GLU A 1 98 ? -12.422 -14.266 -25.688 1 97.88 98 GLU A N 1
ATOM 695 C CA . GLU A 1 98 ? -11.477 -14.258 -26.797 1 97.88 98 GLU A CA 1
ATOM 696 C C . GLU A 1 98 ? -10.117 -14.805 -26.375 1 97.88 98 GLU A C 1
ATOM 698 O O . GLU A 1 98 ? -9.508 -15.594 -27.094 1 97.88 98 GLU A O 1
ATOM 703 N N . GLY A 1 99 ? -9.641 -14.414 -25.234 1 97.75 99 GLY A N 1
ATOM 704 C CA . GLY A 1 99 ? -8.383 -14.922 -24.719 1 97.75 99 GLY A CA 1
ATOM 705 C C . GLY A 1 99 ? -8.414 -16.422 -24.453 1 97.75 99 GLY A C 1
ATOM 706 O O . GLY A 1 99 ? -7.492 -17.141 -24.844 1 97.75 99 GLY A O 1
ATOM 707 N N . LEU A 1 100 ? -9.469 -16.875 -23.781 1 98.31 100 LEU A N 1
ATOM 708 C CA . LEU A 1 100 ? -9.609 -18.281 -23.453 1 98.31 100 LEU A CA 1
ATOM 709 C C . LEU A 1 100 ? -9.695 -19.141 -24.703 1 98.31 100 LEU A C 1
ATOM 711 O O . LEU A 1 100 ? -9.109 -20.219 -24.766 1 98.31 100 LEU A O 1
ATOM 715 N N . ASP A 1 101 ? -10.422 -18.656 -25.719 1 98.38 101 ASP A N 1
ATOM 716 C CA . ASP A 1 101 ? -10.547 -19.375 -26.984 1 98.38 101 ASP A CA 1
ATOM 717 C C . ASP A 1 101 ? -9.195 -19.531 -27.672 1 98.38 101 ASP A C 1
ATOM 719 O O . ASP A 1 101 ? -8.898 -20.594 -28.234 1 98.38 101 ASP A O 1
ATOM 723 N N . ALA A 1 102 ? -8.461 -18.5 -27.641 1 98.31 102 ALA A N 1
ATOM 724 C CA . ALA A 1 102 ? -7.129 -18.56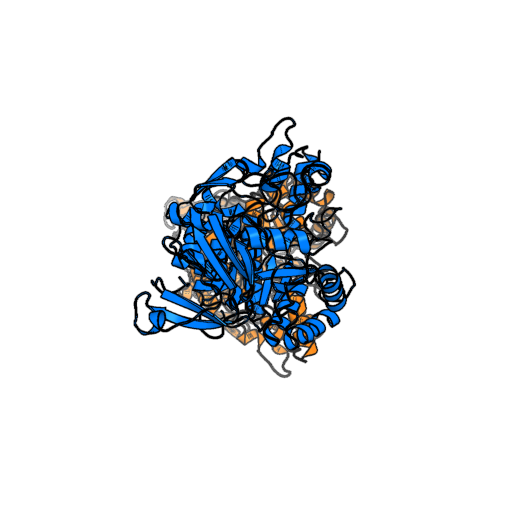2 -28.25 1 98.31 102 ALA A CA 1
ATOM 725 C C . ALA A 1 102 ? -6.262 -19.609 -27.562 1 98.31 102 ALA A C 1
ATOM 727 O O . ALA A 1 102 ? -5.492 -20.312 -28.219 1 98.31 102 ALA A O 1
ATOM 728 N N . TRP A 1 103 ? -6.371 -19.703 -26.297 1 98.56 103 TRP A N 1
ATOM 729 C CA . TRP A 1 103 ? -5.562 -20.688 -25.578 1 98.56 103 TRP A CA 1
ATOM 730 C C . TRP A 1 103 ? -6.102 -22.094 -25.781 1 98.56 103 TRP A C 1
ATOM 732 O O . TRP A 1 103 ? -5.328 -23.062 -25.859 1 98.56 103 TRP A O 1
ATOM 742 N N . HIS A 1 104 ? -7.402 -22.25 -25.859 1 98.56 104 HIS A N 1
ATOM 743 C CA . HIS A 1 104 ? -7.953 -23.547 -26.234 1 98.56 104 HIS A CA 1
ATOM 744 C C . HIS A 1 104 ? -7.422 -24.016 -27.578 1 98.56 104 HIS A C 1
ATOM 746 O O . HIS A 1 104 ? -7.086 -25.188 -27.766 1 98.56 104 HIS A O 1
ATOM 752 N N . ALA A 1 105 ? -7.332 -23.094 -28.469 1 98.44 105 ALA A N 1
ATOM 753 C CA . ALA A 1 105 ? -6.852 -23.406 -29.812 1 98.44 105 ALA A CA 1
ATOM 754 C C . ALA A 1 105 ? -5.406 -23.891 -29.766 1 98.44 105 ALA A C 1
ATOM 756 O O . ALA A 1 105 ? -5.016 -24.766 -30.562 1 98.44 105 ALA A O 1
ATOM 757 N N . LYS A 1 106 ? -4.613 -23.344 -28.891 1 98.38 106 LYS A N 1
ATOM 758 C CA . LYS A 1 106 ? -3.219 -23.75 -28.75 1 98.38 106 LYS A CA 1
ATOM 759 C C . LYS A 1 106 ? -3.109 -25.125 -28.078 1 98.38 106 LYS A C 1
ATOM 761 O O . LYS A 1 106 ? -2.27 -25.938 -28.453 1 98.38 106 LYS A O 1
ATOM 766 N N . ALA A 1 107 ? -3.939 -25.406 -27.078 1 98.69 107 ALA A N 1
ATOM 767 C CA . ALA A 1 107 ? -3.783 -26.547 -26.188 1 98.69 107 ALA A CA 1
ATOM 768 C C . ALA A 1 107 ? -4.5 -27.781 -26.75 1 98.69 107 ALA A C 1
ATOM 770 O O . ALA A 1 107 ? -4.023 -28.906 -26.594 1 98.69 107 ALA A O 1
ATOM 771 N N . ASP A 1 108 ? -5.648 -27.547 -27.422 1 97.81 108 ASP A N 1
ATOM 772 C CA . ASP A 1 108 ? -6.508 -28.641 -27.844 1 97.81 108 ASP A CA 1
ATOM 773 C C . ASP A 1 108 ? -5.762 -29.594 -28.781 1 97.81 108 ASP A C 1
ATOM 775 O O . ASP A 1 108 ? -5.25 -29.172 -29.828 1 97.81 108 ASP A O 1
ATOM 779 N N . GLY A 1 109 ? -5.691 -30.812 -28.344 1 98.19 109 GLY A N 1
ATOM 780 C CA . GLY A 1 109 ? -5.07 -31.844 -29.156 1 98.19 109 GLY A CA 1
ATOM 781 C C . GLY A 1 109 ? -3.555 -31.844 -29.062 1 98.19 109 GLY A C 1
ATOM 782 O O . GLY A 1 109 ? -2.891 -32.656 -29.719 1 98.19 109 GLY A O 1
ATOM 783 N N . ASN A 1 110 ? -3.029 -31.031 -28.266 1 98.62 110 ASN A N 1
ATOM 784 C CA . ASN A 1 110 ? -1.58 -30.875 -28.312 1 98.62 110 ASN A CA 1
ATOM 785 C C . ASN A 1 110 ? -0.926 -31.219 -26.984 1 98.62 110 ASN A C 1
ATOM 787 O O . ASN A 1 110 ? 0.291 -31.406 -26.906 1 98.62 110 ASN A O 1
ATOM 791 N N . CYS A 1 111 ? -1.657 -31.406 -25.938 1 98.75 111 CYS A N 1
ATOM 792 C CA . CYS A 1 111 ? -1.094 -31.609 -24.609 1 98.75 111 CYS A CA 1
ATOM 793 C C . CYS A 1 111 ? -0.838 -33.094 -24.328 1 98.75 111 CYS A C 1
ATOM 795 O O . CYS A 1 111 ? -1.658 -33.938 -24.688 1 98.75 111 CYS A O 1
ATOM 797 N N . ALA A 1 112 ? 0.254 -33.344 -23.688 1 98.75 112 ALA A N 1
ATOM 798 C CA . ALA A 1 112 ? 0.612 -34.719 -23.328 1 98.75 112 ALA A CA 1
ATOM 799 C C . ALA A 1 112 ? 0 -35.125 -21.984 1 98.75 112 ALA A C 1
ATOM 801 O O . ALA A 1 112 ? -0.11 -36.312 -21.672 1 98.75 112 ALA A O 1
ATOM 802 N N . ILE A 1 113 ? -0.321 -34.156 -21.188 1 98.88 113 ILE A N 1
ATOM 803 C CA . ILE A 1 113 ? -0.944 -34.344 -19.891 1 98.88 113 ILE A CA 1
ATOM 804 C C . ILE A 1 113 ? -2.133 -33.406 -19.719 1 98.88 113 ILE A C 1
ATOM 806 O O . ILE A 1 113 ? -2.352 -32.531 -20.562 1 98.88 113 ILE A O 1
ATOM 810 N N . ASP A 1 114 ? -2.928 -33.562 -18.641 1 98.94 114 ASP A N 1
ATOM 811 C CA . ASP A 1 114 ? -4.145 -32.781 -18.453 1 98.94 114 ASP A CA 1
ATOM 812 C C . ASP A 1 114 ? -3.82 -31.312 -18.141 1 98.94 114 ASP A C 1
ATOM 814 O O . ASP A 1 114 ? -2.736 -31 -17.641 1 98.94 114 ASP A O 1
ATOM 818 N N . TYR A 1 115 ? -4.758 -30.453 -18.484 1 98.88 115 TYR A N 1
ATOM 819 C CA . TYR A 1 115 ? -4.496 -29.031 -18.328 1 98.88 115 TYR A CA 1
ATOM 820 C C . TYR A 1 115 ? -5.781 -28.266 -18.031 1 98.88 115 TYR A C 1
ATOM 822 O O . TYR A 1 115 ? -6.883 -28.766 -18.266 1 98.88 115 TYR A O 1
ATOM 830 N N . ALA A 1 116 ? -5.715 -27.141 -17.391 1 98.88 116 ALA A N 1
ATOM 831 C CA . ALA A 1 116 ? -6.762 -26.156 -17.141 1 98.88 116 ALA A CA 1
ATOM 832 C C . ALA A 1 116 ? -6.234 -24.734 -17.344 1 98.88 116 ALA A C 1
ATOM 834 O O . ALA A 1 116 ? -5.07 -24.547 -17.703 1 98.88 116 ALA A O 1
ATOM 835 N N . PHE A 1 117 ? -7.168 -23.719 -17.188 1 98.88 117 PHE A N 1
ATOM 836 C CA . PHE A 1 117 ? -6.73 -22.359 -17.453 1 98.88 117 PHE A CA 1
ATOM 837 C C . PHE A 1 117 ? -7.129 -21.438 -16.297 1 98.88 117 PHE A C 1
ATOM 839 O O . PHE A 1 117 ? -8.234 -21.547 -15.773 1 98.88 117 PHE A O 1
ATOM 846 N N . HIS A 1 118 ? -6.16 -20.625 -15.883 1 98.75 118 HIS A N 1
ATOM 847 C CA . HIS A 1 118 ? -6.488 -19.312 -15.328 1 98.75 118 HIS A CA 1
ATOM 848 C C . HIS A 1 118 ? -6.758 -18.297 -16.438 1 98.75 118 HIS A C 1
ATOM 850 O O . HIS A 1 118 ? -6.398 -18.516 -17.594 1 98.75 118 HIS A O 1
ATOM 856 N N . THR A 1 119 ? -7.355 -17.156 -16.031 1 98.56 119 THR A N 1
ATOM 857 C CA . THR A 1 119 ? -7.512 -16.078 -17 1 98.56 119 THR A CA 1
ATOM 858 C C . THR A 1 119 ? -6.863 -14.789 -16.484 1 98.56 119 THR A C 1
ATOM 860 O O . THR A 1 119 ? -7.117 -14.367 -15.359 1 98.56 119 THR A O 1
ATOM 863 N N . ILE A 1 120 ? -6.004 -14.211 -17.281 1 98.19 120 ILE A N 1
ATOM 864 C CA . ILE A 1 120 ? -5.445 -12.891 -16.984 1 98.19 120 ILE A CA 1
ATOM 865 C C . ILE A 1 120 ? -6.426 -11.812 -17.438 1 98.19 120 ILE A C 1
ATOM 867 O O . ILE A 1 120 ? -6.879 -11.805 -18.594 1 98.19 120 ILE A O 1
ATOM 871 N N . VAL A 1 121 ? -6.738 -10.953 -16.531 1 97.38 121 VAL A N 1
ATOM 872 C CA . VAL A 1 121 ? -7.609 -9.82 -16.828 1 97.38 121 VAL A CA 1
ATOM 873 C C . VAL A 1 121 ? -6.77 -8.578 -17.125 1 97.38 121 VAL A C 1
ATOM 875 O O . VAL A 1 121 ? -6.289 -7.922 -16.188 1 97.38 121 VAL A O 1
ATOM 878 N N . SER A 1 122 ? -6.723 -8.18 -18.375 1 93.75 122 SER A N 1
ATOM 879 C CA . SER A 1 122 ? -5.844 -7.098 -18.797 1 93.75 122 SER A CA 1
ATOM 880 C C . SER A 1 122 ? -6.598 -5.773 -18.891 1 93.75 122 SER A C 1
ATOM 882 O O . SER A 1 122 ? -5.988 -4.707 -18.953 1 93.75 122 SER A O 1
ATOM 884 N N . ASP A 1 123 ? -7.898 -5.855 -18.891 1 93.06 123 ASP A N 1
ATOM 885 C CA . ASP A 1 123 ? -8.727 -4.66 -19.016 1 93.06 123 ASP A CA 1
ATOM 886 C C . ASP A 1 123 ? -10.047 -4.82 -18.266 1 93.06 123 ASP A C 1
ATOM 888 O O . ASP A 1 123 ? -11.047 -5.242 -18.844 1 93.06 123 ASP A O 1
ATOM 892 N N . VAL A 1 124 ? -10.094 -4.352 -17.109 1 95 124 VAL A N 1
ATOM 893 C CA . VAL A 1 124 ? -11.273 -4.516 -16.266 1 95 124 VAL A CA 1
ATOM 894 C C . VAL A 1 124 ? -12.328 -3.484 -16.641 1 95 124 VAL A C 1
ATOM 896 O O . VAL A 1 124 ? -12.094 -2.277 -16.547 1 95 124 VAL A O 1
ATOM 899 N N . ASN A 1 125 ? -13.383 -3.863 -17.078 1 95.19 125 ASN A N 1
ATOM 900 C CA . ASN A 1 125 ? -14.578 -3.061 -17.344 1 95.19 125 ASN A CA 1
ATOM 901 C C . ASN A 1 125 ? -15.852 -3.848 -17.062 1 95.19 125 ASN A C 1
ATOM 903 O O . ASN A 1 125 ? -15.797 -5.023 -16.688 1 95.19 125 ASN A O 1
ATOM 907 N N . ASP A 1 126 ? -16.984 -3.307 -17.25 1 95.25 126 ASP A N 1
ATOM 908 C CA . ASP A 1 126 ? -18.25 -3.92 -16.844 1 95.25 126 ASP A CA 1
ATOM 909 C C . ASP A 1 126 ? -18.5 -5.219 -17.609 1 95.25 126 ASP A C 1
ATOM 911 O O . ASP A 1 126 ? -18.984 -6.199 -17.031 1 95.25 126 ASP A O 1
ATOM 915 N N . SER A 1 127 ? -18.219 -5.168 -18.844 1 96.88 127 SER A N 1
ATOM 916 C CA . SER A 1 127 ? -18.453 -6.352 -19.672 1 96.88 127 SER A CA 1
ATOM 917 C C . SER A 1 127 ? -17.547 -7.504 -19.234 1 96.88 127 SER A C 1
ATOM 919 O O . SER A 1 127 ? -17.984 -8.656 -19.172 1 96.88 127 SER A O 1
ATOM 921 N N . VAL A 1 128 ? -16.328 -7.203 -18.953 1 97.12 128 VAL A N 1
ATOM 922 C CA . VAL A 1 128 ? -15.344 -8.195 -18.516 1 97.12 128 VAL A CA 1
ATOM 923 C C . VAL A 1 128 ? -15.766 -8.781 -17.172 1 97.12 128 VAL A C 1
ATOM 925 O O . VAL A 1 128 ? -15.656 -9.984 -16.953 1 97.12 128 VAL A O 1
ATOM 928 N N . LEU A 1 129 ? -16.234 -7.934 -16.312 1 97.5 129 LEU A N 1
ATOM 929 C CA . LEU A 1 129 ? -16.688 -8.391 -15.008 1 97.5 129 LEU A CA 1
ATOM 930 C C . LEU A 1 129 ? -17.859 -9.367 -15.148 1 97.5 129 LEU A C 1
ATOM 932 O O . LEU A 1 129 ? -17.938 -10.352 -14.414 1 97.5 129 LEU A O 1
ATOM 936 N N . LYS A 1 130 ? -18.734 -9.156 -16.062 1 97.56 130 LYS A N 1
ATOM 937 C CA . LYS A 1 130 ? -19.844 -10.07 -16.328 1 97.56 130 LYS A CA 1
ATOM 938 C C . LYS A 1 130 ? -19.328 -11.398 -16.891 1 97.56 130 LYS A C 1
ATOM 940 O O . LYS A 1 130 ? -19.875 -12.461 -16.578 1 97.56 130 LYS A O 1
ATOM 945 N N . GLU A 1 131 ? -18.297 -11.344 -17.688 1 98.25 131 GLU A N 1
ATOM 946 C CA . GLU A 1 131 ? -17.703 -12.555 -18.234 1 98.25 131 GLU A CA 1
ATOM 947 C C . GLU A 1 131 ? -17.109 -13.43 -17.125 1 98.25 131 GLU A C 1
ATOM 949 O O . GLU A 1 131 ? -17.125 -14.656 -17.234 1 98.25 131 GLU A O 1
ATOM 954 N N . MET A 1 132 ? -16.609 -12.805 -16.141 1 98.38 132 MET A N 1
ATOM 955 C CA . MET A 1 132 ? -16.078 -13.578 -15.016 1 98.38 132 MET A CA 1
ATOM 956 C C . MET A 1 132 ? -17.141 -14.516 -14.453 1 98.38 132 MET A C 1
ATOM 958 O O . MET A 1 132 ? -16.859 -15.664 -14.133 1 98.38 132 MET A O 1
ATOM 962 N N . ASP A 1 133 ? -18.391 -13.992 -14.344 1 98.31 133 ASP A N 1
ATOM 963 C CA . ASP A 1 133 ? -19.484 -14.82 -13.844 1 98.31 133 ASP A CA 1
ATOM 964 C C . ASP A 1 133 ? -19.688 -16.062 -14.719 1 98.31 133 ASP A C 1
ATOM 966 O O . ASP A 1 133 ? -19.812 -17.172 -14.203 1 98.31 133 ASP A O 1
ATOM 970 N N . THR A 1 134 ? -19.703 -15.82 -15.977 1 98.06 134 THR A N 1
ATOM 971 C CA . THR A 1 134 ? -19.969 -16.891 -16.922 1 98.06 134 THR A CA 1
ATOM 972 C C . THR A 1 134 ? -18.875 -17.953 -16.875 1 98.06 134 THR A C 1
ATOM 974 O O . THR A 1 134 ? -19.156 -19.156 -16.953 1 98.06 134 THR A O 1
ATOM 977 N N . LEU A 1 135 ? -17.672 -17.516 -16.766 1 98.56 135 LEU A N 1
ATOM 978 C CA . LEU A 1 135 ? -16.547 -18.438 -16.734 1 98.56 135 LEU A CA 1
ATOM 979 C C . LEU A 1 135 ? -16.531 -19.25 -15.453 1 98.56 135 LEU A C 1
ATOM 981 O O . LEU A 1 135 ? -16.219 -20.438 -15.469 1 98.56 135 LEU A O 1
ATOM 985 N N . VAL A 1 136 ? -16.828 -18.609 -14.344 1 98.5 136 VAL A N 1
ATOM 986 C CA . VAL A 1 136 ? -16.891 -19.312 -13.07 1 98.5 136 VAL A CA 1
ATOM 987 C C . VAL A 1 136 ? -18 -20.359 -13.109 1 98.5 136 VAL A C 1
ATOM 989 O O . VAL A 1 136 ? -17.812 -21.5 -12.695 1 98.5 136 VAL A O 1
ATOM 992 N N . ASP A 1 137 ? -19.156 -20.016 -13.664 1 98 137 ASP A N 1
ATOM 993 C CA . ASP A 1 137 ? -20.328 -20.891 -13.734 1 98 137 ASP A CA 1
ATOM 994 C C . ASP A 1 137 ? -20.031 -22.125 -14.594 1 98 137 ASP A C 1
ATOM 996 O O . ASP A 1 137 ? -20.469 -23.219 -14.273 1 98 137 ASP A O 1
ATOM 1000 N N . SER A 1 138 ? -19.328 -21.906 -15.664 1 98 138 SER A N 1
ATOM 1001 C CA . SER A 1 138 ? -19.047 -23 -16.594 1 98 138 SER A CA 1
ATOM 1002 C C . SER A 1 138 ? -17.891 -23.859 -16.094 1 98 138 SER A C 1
ATOM 1004 O O . SER A 1 138 ? -17.688 -24.984 -16.578 1 98 138 SER A O 1
ATOM 1006 N N . GLY A 1 139 ? -17.062 -23.312 -15.203 1 98.19 139 GLY A N 1
ATOM 1007 C CA . GLY A 1 139 ? -15.898 -24.016 -14.695 1 98.19 139 GLY A CA 1
ATOM 1008 C C . GLY A 1 139 ? -14.695 -23.906 -15.625 1 98.19 139 GLY A C 1
ATOM 1009 O O . GLY A 1 139 ? -13.656 -24.531 -15.375 1 98.19 139 GLY A O 1
ATOM 1010 N N . GLU A 1 140 ? -14.805 -23.125 -16.656 1 98.19 140 GLU A N 1
ATOM 1011 C CA . GLU A 1 140 ? -13.711 -23 -17.609 1 98.19 140 GLU A CA 1
ATOM 1012 C C . GLU A 1 140 ? -12.555 -22.188 -17.031 1 98.19 140 GLU A C 1
ATOM 1014 O O . GLU A 1 140 ? -11.398 -22.391 -17.391 1 98.19 140 GLU A O 1
ATOM 1019 N N . SER A 1 141 ? -12.914 -21.234 -16.203 1 98.38 141 SER A N 1
ATOM 1020 C CA . SER A 1 141 ? -11.938 -20.484 -15.422 1 98.38 141 SER A CA 1
ATOM 1021 C C . SER A 1 141 ? -12.547 -19.969 -14.125 1 98.38 141 SER A C 1
ATOM 1023 O O . SER A 1 141 ? -13.523 -19.219 -14.156 1 98.38 141 SER A O 1
ATOM 1025 N N . THR A 1 142 ? -11.961 -20.344 -13 1 98.69 142 THR A N 1
ATOM 1026 C CA . THR A 1 142 ? -12.5 -19.922 -11.711 1 98.69 142 THR A CA 1
ATOM 1027 C C . THR A 1 142 ? -11.477 -19.094 -10.945 1 98.69 142 THR A C 1
ATOM 1029 O O . THR A 1 142 ? -11.688 -18.766 -9.773 1 98.69 142 THR A O 1
ATOM 1032 N N . SER A 1 143 ? -10.375 -18.812 -11.508 1 98.81 143 SER A N 1
ATOM 1033 C CA . SER A 1 143 ? -9.336 -17.953 -10.953 1 98.81 143 SER A CA 1
ATOM 1034 C C . SER A 1 143 ? -8.852 -16.922 -11.977 1 98.81 143 SER A C 1
ATOM 1036 O O . SER A 1 143 ? -8.719 -17.25 -13.164 1 98.81 143 SER A O 1
ATOM 1038 N N . PHE A 1 144 ? -8.664 -15.703 -11.547 1 98.88 144 PHE A N 1
ATOM 1039 C CA . PHE A 1 144 ? -8.344 -14.578 -12.422 1 98.88 144 PHE A CA 1
ATOM 1040 C C . PHE A 1 144 ? -7.125 -13.82 -11.906 1 98.88 144 PHE A C 1
ATOM 1042 O O . PHE A 1 144 ? -7.059 -13.469 -10.727 1 98.88 144 PHE A O 1
ATOM 1049 N N . LYS A 1 145 ? -6.168 -13.57 -12.805 1 98.69 145 LYS A N 1
ATOM 1050 C CA . LYS A 1 145 ? -4.918 -12.914 -12.422 1 98.69 145 LYS A CA 1
ATOM 1051 C C . LYS A 1 145 ? -4.914 -11.453 -12.844 1 98.69 145 LYS A C 1
ATOM 1053 O O . LYS A 1 145 ? -5.277 -11.125 -13.977 1 98.69 145 LYS A O 1
ATOM 1058 N N . LEU A 1 146 ? -4.602 -10.625 -11.93 1 98.5 146 LEU A N 1
ATOM 1059 C CA . LEU A 1 146 ? -4.355 -9.211 -12.18 1 98.5 146 LEU A CA 1
ATOM 1060 C C . LEU A 1 146 ? -2.906 -8.852 -11.875 1 98.5 146 LEU A C 1
ATOM 1062 O O . LEU A 1 146 ? -2.201 -9.609 -11.203 1 98.5 146 LEU A O 1
ATOM 1066 N N . PHE A 1 147 ? -2.494 -7.707 -12.445 1 98.19 147 PHE A N 1
ATOM 1067 C CA . PHE A 1 147 ? -1.113 -7.266 -12.297 1 98.19 147 PHE A CA 1
ATOM 1068 C C . PHE A 1 147 ? -1.054 -5.859 -11.711 1 98.19 147 PHE A C 1
ATOM 1070 O O . PHE A 1 147 ? -1.771 -4.961 -12.156 1 98.19 147 PHE A O 1
ATOM 1077 N N . MET A 1 148 ? -0.159 -5.664 -10.727 1 98.38 148 MET A N 1
ATOM 1078 C CA . MET A 1 148 ? 0.125 -4.336 -10.188 1 98.38 148 MET A CA 1
ATOM 1079 C C . MET A 1 148 ? 1.392 -3.758 -10.812 1 98.38 148 MET A C 1
ATOM 1081 O O . MET A 1 148 ? 1.896 -2.727 -10.359 1 98.38 148 MET A O 1
ATOM 1085 N N . ALA A 1 149 ? 1.883 -4.441 -11.859 1 94.94 149 ALA A N 1
ATOM 1086 C CA . ALA A 1 149 ? 3.061 -4.012 -12.609 1 94.94 149 ALA A CA 1
ATOM 1087 C C . ALA A 1 149 ? 2.805 -4.07 -14.109 1 94.94 149 ALA A C 1
ATOM 1089 O O . ALA A 1 149 ? 1.72 -4.457 -14.547 1 94.94 149 ALA A O 1
ATOM 1090 N N . TYR A 1 150 ? 3.727 -3.482 -14.867 1 90.88 150 TYR A N 1
ATOM 1091 C CA . TYR A 1 150 ? 3.729 -3.494 -16.328 1 90.88 150 TYR A CA 1
ATOM 1092 C C . TYR A 1 150 ? 2.684 -2.533 -16.875 1 90.88 150 TYR A C 1
ATOM 1094 O O . TYR A 1 150 ? 1.829 -2.928 -17.672 1 90.88 150 TYR A O 1
ATOM 1102 N N . PRO A 1 151 ? 2.752 -1.279 -16.438 1 86.94 151 PRO A N 1
ATOM 1103 C CA . PRO A 1 151 ? 1.855 -0.297 -17.062 1 86.94 151 PRO A CA 1
ATOM 1104 C C . PRO A 1 151 ? 1.901 -0.327 -18.578 1 86.94 151 PRO A C 1
ATOM 1106 O O . PRO A 1 151 ? 2.984 -0.408 -19.172 1 86.94 151 PRO A O 1
ATOM 1109 N N . GLY A 1 152 ? 0.733 -0.322 -19.234 1 81.12 152 GLY A N 1
ATOM 1110 C CA . GLY A 1 152 ? 0.645 -0.331 -20.688 1 81.12 152 GLY A CA 1
ATOM 1111 C C . GLY A 1 152 ? 0.437 -1.719 -21.25 1 81.12 152 GLY A C 1
ATOM 1112 O O . GLY A 1 152 ? 0.14 -1.865 -22.438 1 81.12 152 GLY A O 1
ATOM 1113 N N . VAL A 1 153 ? 0.649 -2.787 -20.422 1 83.94 153 VAL A N 1
ATOM 1114 C CA . VAL A 1 153 ? 0.492 -4.16 -20.891 1 83.94 153 VAL A CA 1
ATOM 1115 C C . VAL A 1 153 ? -0.575 -4.867 -20.062 1 83.94 153 VAL A C 1
ATOM 1117 O O . VAL A 1 153 ? -1.758 -4.848 -20.406 1 83.94 153 VAL A O 1
ATOM 1120 N N . PHE A 1 154 ? -0.268 -5.172 -18.797 1 88.81 154 PHE A N 1
ATOM 1121 C CA . PHE A 1 154 ? -1.157 -5.965 -17.953 1 88.81 154 PHE A CA 1
ATOM 1122 C C . PHE A 1 154 ? -1.674 -5.141 -16.781 1 88.81 154 PHE A C 1
ATOM 1124 O O . PHE A 1 154 ? -2.701 -5.473 -16.188 1 88.81 154 PHE A O 1
ATOM 1131 N N . TYR A 1 155 ? -1.153 -4.012 -16.531 1 94.31 155 TYR A N 1
ATOM 1132 C CA . TYR A 1 155 ? -1.302 -3.25 -15.289 1 94.31 155 TYR A CA 1
ATOM 1133 C C . TYR A 1 155 ? -2.76 -2.875 -15.055 1 94.31 155 TYR A C 1
ATOM 1135 O O . TYR A 1 155 ? -3.439 -2.395 -15.969 1 94.31 155 TYR A O 1
ATOM 1143 N N . SER A 1 156 ? -3.207 -3.105 -13.859 1 96.38 156 SER A N 1
ATOM 1144 C CA . SER A 1 156 ? -4.477 -2.594 -13.359 1 96.38 156 SER A CA 1
ATOM 1145 C C . SER A 1 156 ? -4.27 -1.647 -12.18 1 96.38 156 SER A C 1
ATOM 1147 O O . SER A 1 156 ? -3.492 -1.943 -11.273 1 96.38 156 SER A O 1
ATOM 1149 N N . ASP A 1 157 ? -4.949 -0.502 -12.219 1 96.25 157 ASP A N 1
ATOM 1150 C CA . ASP A 1 157 ? -4.898 0.365 -11.047 1 96.25 157 ASP A CA 1
ATOM 1151 C C . ASP A 1 157 ? -5.793 -0.167 -9.93 1 96.25 157 ASP A C 1
ATOM 1153 O O . ASP A 1 157 ? -6.465 -1.187 -10.094 1 96.25 157 ASP A O 1
ATOM 1157 N N . ASP A 1 158 ? -5.797 0.495 -8.82 1 98.31 158 ASP A N 1
ATOM 1158 C CA . ASP A 1 158 ? -6.449 -0.026 -7.625 1 98.31 158 ASP A CA 1
ATOM 1159 C C . ASP A 1 158 ? -7.965 -0.057 -7.797 1 98.31 158 ASP A C 1
ATOM 1161 O O . ASP A 1 158 ? -8.648 -0.879 -7.18 1 98.31 158 ASP A O 1
ATOM 1165 N N . GLY A 1 159 ? -8.555 0.892 -8.562 1 98.38 159 GLY A N 1
ATOM 1166 C CA . GLY A 1 159 ? -9.984 0.856 -8.812 1 98.38 159 GLY A CA 1
ATOM 1167 C C . GLY A 1 159 ? -10.422 -0.36 -9.609 1 98.38 159 GLY A C 1
ATOM 1168 O O . GLY A 1 159 ? -11.438 -0.985 -9.289 1 98.38 159 GLY A O 1
ATOM 1169 N N . ARG A 1 160 ? -9.664 -0.677 -10.625 1 97.56 160 ARG A N 1
ATOM 1170 C CA . ARG A 1 160 ? -9.93 -1.858 -11.438 1 97.56 160 ARG A CA 1
ATOM 1171 C C . ARG A 1 160 ? -9.766 -3.135 -10.617 1 97.56 160 ARG A C 1
ATOM 1173 O O . ARG A 1 160 ? -10.586 -4.047 -10.711 1 97.56 160 ARG A O 1
ATOM 1180 N N . ILE A 1 161 ? -8.734 -3.209 -9.867 1 98.75 161 ILE A N 1
ATOM 1181 C CA . ILE A 1 161 ? -8.469 -4.367 -9.023 1 98.75 161 ILE A CA 1
ATOM 1182 C C . ILE A 1 161 ? -9.625 -4.555 -8.031 1 98.75 161 ILE A C 1
ATOM 1184 O O . ILE A 1 161 ? -10.125 -5.664 -7.863 1 98.75 161 ILE A O 1
ATOM 1188 N N . LEU A 1 162 ? -10.047 -3.41 -7.371 1 98.81 162 LEU A N 1
ATOM 1189 C CA . LEU A 1 162 ? -11.125 -3.479 -6.395 1 98.81 162 LEU A CA 1
ATOM 1190 C C . LEU A 1 162 ? -12.398 -4.02 -7.031 1 98.81 162 LEU A C 1
ATOM 1192 O O . LEU A 1 162 ? -13.062 -4.891 -6.461 1 98.81 162 LEU A O 1
ATOM 1196 N N . ARG A 1 163 ? -12.789 -3.531 -8.203 1 98.62 163 ARG A N 1
ATOM 1197 C CA . ARG A 1 163 ? -13.992 -3.982 -8.898 1 98.62 163 ARG A CA 1
ATOM 1198 C C . ARG A 1 163 ? -13.914 -5.473 -9.211 1 98.62 163 ARG A C 1
ATOM 1200 O O . ARG A 1 163 ? -14.898 -6.199 -9.031 1 98.62 163 ARG A O 1
ATOM 1207 N N . ALA A 1 164 ? -12.742 -5.93 -9.711 1 98.75 164 ALA A N 1
ATOM 1208 C CA . ALA A 1 164 ? -12.57 -7.344 -10.031 1 98.75 164 ALA A CA 1
ATOM 1209 C C . ALA A 1 164 ? -12.672 -8.211 -8.781 1 98.75 164 ALA A C 1
ATOM 1211 O O . ALA A 1 164 ? -13.289 -9.273 -8.805 1 98.75 164 ALA A O 1
ATOM 1212 N N . MET A 1 165 ? -12.039 -7.754 -7.723 1 98.81 165 MET A N 1
ATOM 1213 C CA . MET A 1 165 ? -12.086 -8.492 -6.461 1 98.81 165 MET A CA 1
ATOM 1214 C C . MET A 1 165 ? -13.516 -8.57 -5.93 1 98.81 165 MET A C 1
ATOM 1216 O O . MET A 1 165 ? -13.93 -9.602 -5.398 1 98.81 165 MET A O 1
ATOM 1220 N N . GLN A 1 166 ? -14.242 -7.422 -6.012 1 98.75 166 GLN A N 1
ATOM 1221 C CA . GLN A 1 166 ? -15.633 -7.422 -5.574 1 98.75 166 GLN A CA 1
ATOM 1222 C C . GLN A 1 166 ? -16.453 -8.43 -6.371 1 98.75 166 GLN A C 1
ATOM 1224 O O . GLN A 1 166 ? -17.297 -9.141 -5.805 1 98.75 166 GLN A O 1
ATOM 1229 N N . ARG A 1 167 ? -16.25 -8.492 -7.691 1 98.5 167 ARG A N 1
ATOM 1230 C CA . ARG A 1 167 ? -16.969 -9.453 -8.523 1 98.5 167 ARG A CA 1
ATOM 1231 C C . ARG A 1 167 ? -16.594 -10.883 -8.148 1 98.5 167 ARG A C 1
ATOM 1233 O O . ARG A 1 167 ? -17.469 -11.758 -8.078 1 98.5 167 ARG A O 1
ATOM 1240 N N . GLY A 1 168 ? -15.289 -11.141 -7.934 1 98.31 168 GLY A N 1
ATOM 1241 C CA . GLY A 1 168 ? -14.844 -12.453 -7.48 1 98.31 168 GLY A CA 1
ATOM 1242 C C . GLY A 1 168 ? -15.461 -12.867 -6.16 1 98.31 168 GLY A C 1
ATOM 1243 O O . GLY A 1 168 ? -15.836 -14.031 -5.984 1 98.31 168 GLY A O 1
ATOM 1244 N N . ALA A 1 169 ? -15.555 -11.93 -5.246 1 98.19 169 ALA A N 1
ATOM 1245 C CA . ALA A 1 169 ? -16.188 -12.211 -3.961 1 98.19 169 ALA A CA 1
ATOM 1246 C C . ALA A 1 169 ? -17.625 -12.664 -4.148 1 98.19 169 ALA A C 1
ATOM 1248 O O . ALA A 1 169 ? -18.109 -13.531 -3.418 1 98.19 169 ALA A O 1
ATOM 1249 N N . ALA A 1 170 ? -18.312 -12.109 -5.078 1 98 170 ALA A N 1
ATOM 1250 C CA . ALA A 1 170 ? -19.719 -12.391 -5.312 1 98 170 ALA A CA 1
ATOM 1251 C C . ALA A 1 170 ? -19.906 -13.734 -6.016 1 98 170 ALA A C 1
ATOM 1253 O O . ALA A 1 170 ? -20.875 -14.453 -5.762 1 98 170 ALA A O 1
ATOM 1254 N N . ASN A 1 171 ? -18.969 -14.133 -6.883 1 98.06 171 ASN A N 1
ATOM 1255 C CA . ASN A 1 171 ? -19.203 -15.312 -7.703 1 98.06 171 ASN A CA 1
ATOM 1256 C C . ASN A 1 171 ? -18.328 -16.484 -7.262 1 98.06 171 ASN A C 1
ATOM 1258 O O . ASN A 1 171 ? -18.422 -17.578 -7.82 1 98.06 171 ASN A O 1
ATOM 1262 N N . GLY A 1 172 ? -17.406 -16.297 -6.344 1 97.75 172 GLY A N 1
ATOM 1263 C CA . GLY A 1 172 ? -16.594 -17.375 -5.781 1 97.75 172 GLY A CA 1
ATOM 1264 C C . GLY A 1 172 ? -15.242 -17.516 -6.461 1 97.75 172 GLY A C 1
ATOM 1265 O O . GLY A 1 172 ? -14.477 -18.422 -6.125 1 97.75 172 GLY A O 1
ATOM 1266 N N . ALA A 1 173 ? -14.93 -16.641 -7.352 1 98.44 173 ALA A N 1
ATOM 1267 C CA . ALA A 1 173 ? -13.648 -16.703 -8.062 1 98.44 173 ALA A CA 1
ATOM 1268 C C . ALA A 1 173 ? -12.484 -16.406 -7.121 1 98.44 173 ALA A C 1
ATOM 1270 O O . ALA A 1 173 ? -12.648 -15.672 -6.141 1 98.44 173 ALA A O 1
ATOM 1271 N N . LEU A 1 174 ? -11.352 -16.969 -7.406 1 98.75 174 LEU A N 1
ATOM 1272 C CA . LEU A 1 174 ? -10.109 -16.656 -6.699 1 98.75 174 LEU A CA 1
ATOM 1273 C C . LEU A 1 174 ? -9.289 -15.625 -7.461 1 98.75 174 LEU A C 1
ATOM 1275 O O . LEU A 1 174 ? -8.953 -15.836 -8.633 1 98.75 174 LEU A O 1
ATOM 1279 N N . THR A 1 175 ? -9.047 -14.484 -6.805 1 98.75 175 THR A N 1
ATOM 1280 C CA . THR A 1 175 ? -8.18 -13.477 -7.41 1 98.75 175 THR A CA 1
ATOM 1281 C C . THR A 1 175 ? -6.711 -13.82 -7.195 1 98.75 175 THR A C 1
ATOM 1283 O O . THR A 1 175 ? -6.289 -14.102 -6.07 1 98.75 175 THR A O 1
ATOM 1286 N N . MET A 1 176 ? -5.953 -13.859 -8.289 1 98.88 176 MET A N 1
ATOM 1287 C CA . MET A 1 176 ? -4.504 -14.031 -8.266 1 98.88 176 MET A CA 1
ATOM 1288 C C . MET A 1 176 ? -3.801 -12.711 -8.555 1 98.88 176 MET A C 1
ATOM 1290 O O . MET A 1 176 ? -4.246 -11.938 -9.406 1 98.88 176 MET A O 1
ATOM 1294 N N . MET A 1 177 ? -2.705 -12.43 -7.805 1 98.88 177 MET A N 1
ATOM 1295 C CA . MET A 1 177 ? -2.113 -11.109 -7.965 1 98.88 177 MET A CA 1
ATOM 1296 C C . MET A 1 177 ? -0.605 -11.203 -8.172 1 98.88 177 MET A C 1
ATOM 1298 O O . MET A 1 177 ? 0.093 -11.836 -7.375 1 98.88 177 MET A O 1
ATOM 1302 N N . HIS A 1 178 ? -0.106 -10.719 -9.32 1 98.81 178 HIS A N 1
ATOM 1303 C CA . HIS A 1 178 ? 1.298 -10.336 -9.414 1 98.81 178 HIS A CA 1
ATOM 1304 C C . HIS A 1 178 ? 1.559 -9.016 -8.695 1 98.81 178 HIS A C 1
ATOM 1306 O O . HIS A 1 178 ? 1.226 -7.945 -9.203 1 98.81 178 HIS A O 1
ATOM 1312 N N . ALA A 1 179 ? 2.264 -9.102 -7.582 1 98.75 179 ALA A N 1
ATOM 1313 C CA . ALA A 1 179 ? 2.332 -7.953 -6.688 1 98.75 179 ALA A CA 1
ATOM 1314 C C . ALA A 1 179 ? 3.719 -7.316 -6.715 1 98.75 179 ALA A C 1
ATOM 1316 O O . ALA A 1 179 ? 4.609 -7.723 -5.961 1 98.75 179 ALA A O 1
ATOM 1317 N N . GLU A 1 180 ? 3.93 -6.281 -7.48 1 98.5 180 GLU A N 1
ATOM 1318 C CA . GLU A 1 180 ? 5.035 -5.328 -7.523 1 98.5 180 GLU A CA 1
ATOM 1319 C C . GLU A 1 180 ? 4.535 -3.916 -7.824 1 98.5 180 GLU A C 1
ATOM 1321 O O . GLU A 1 180 ? 3.613 -3.734 -8.625 1 98.5 180 GLU A O 1
ATOM 1326 N N . ASN A 1 181 ? 5.062 -2.918 -7.145 1 98.62 181 ASN A N 1
ATOM 1327 C CA . ASN A 1 181 ? 4.719 -1.542 -7.488 1 98.62 181 ASN A CA 1
ATOM 1328 C C . ASN A 1 181 ? 5.332 -1.129 -8.82 1 98.62 181 ASN A C 1
ATOM 1330 O O . ASN A 1 181 ? 6.379 -0.479 -8.859 1 98.62 181 ASN A O 1
ATOM 1334 N N . GLY A 1 182 ? 4.621 -1.458 -9.914 1 98.25 182 GLY A N 1
ATOM 1335 C CA . GLY A 1 182 ? 5.145 -1.283 -11.258 1 98.25 182 GLY A CA 1
ATOM 1336 C C . GLY A 1 182 ? 5.43 0.166 -11.609 1 98.25 182 GLY A C 1
ATOM 1337 O O . GLY A 1 182 ? 6.371 0.459 -12.352 1 98.25 182 GLY A O 1
ATOM 1338 N N . ILE A 1 183 ? 4.633 1.083 -11.062 1 97.94 183 ILE A N 1
ATOM 1339 C CA . ILE A 1 183 ? 4.785 2.502 -11.367 1 97.94 183 ILE A CA 1
ATOM 1340 C C . ILE A 1 183 ? 6.094 3.02 -10.773 1 97.94 183 ILE A C 1
ATOM 1342 O O . ILE A 1 183 ? 6.836 3.75 -11.438 1 97.94 183 ILE A O 1
ATOM 1346 N N . ALA A 1 184 ? 6.402 2.666 -9.586 1 98.5 184 ALA A N 1
ATOM 1347 C CA . ALA A 1 184 ? 7.66 3.051 -8.953 1 98.5 184 ALA A CA 1
ATOM 1348 C C . ALA A 1 184 ? 8.844 2.377 -9.633 1 98.5 184 ALA A C 1
ATOM 1350 O O . ALA A 1 184 ? 9.891 3 -9.836 1 98.5 184 ALA A O 1
ATOM 1351 N N . ILE A 1 185 ? 8.695 1.097 -9.992 1 98.56 185 ILE A N 1
ATOM 1352 C CA . ILE A 1 185 ? 9.758 0.337 -10.641 1 98.56 185 ILE A CA 1
ATOM 1353 C C . ILE A 1 185 ? 10.117 0.989 -11.977 1 98.56 185 ILE A C 1
ATOM 1355 O O . ILE A 1 185 ? 11.289 1.085 -12.328 1 98.56 185 ILE A O 1
ATOM 1359 N N . ASP A 1 186 ? 9.125 1.442 -12.703 1 98.06 186 ASP A N 1
ATOM 1360 C CA . ASP A 1 186 ? 9.383 2.092 -13.984 1 98.06 186 ASP A CA 1
ATOM 1361 C C . ASP A 1 186 ? 10.273 3.314 -13.812 1 98.06 186 ASP A C 1
ATOM 1363 O O . ASP A 1 186 ? 11.133 3.588 -14.656 1 98.06 186 ASP A O 1
ATOM 1367 N N . VAL A 1 187 ? 10.07 4.086 -12.727 1 98.31 187 VAL A N 1
ATOM 1368 C CA . VAL A 1 187 ? 10.914 5.242 -12.422 1 98.31 187 VAL A CA 1
ATOM 1369 C C . VAL A 1 187 ? 12.352 4.785 -12.188 1 98.31 187 VAL A C 1
ATOM 1371 O O . VAL A 1 187 ? 13.289 5.367 -12.734 1 98.31 187 VAL A O 1
ATOM 1374 N N . LEU A 1 188 ? 12.523 3.75 -11.438 1 98.69 188 LEU A N 1
ATOM 1375 C CA . LEU A 1 188 ? 13.852 3.254 -11.109 1 98.69 188 LEU A CA 1
ATOM 1376 C C . LEU A 1 188 ? 14.547 2.697 -12.344 1 98.69 188 LEU A C 1
ATOM 1378 O O . LEU A 1 188 ? 15.766 2.838 -12.5 1 98.69 188 LEU A O 1
ATOM 1382 N N . VAL A 1 189 ? 13.789 2.025 -13.227 1 98.5 189 VAL A N 1
ATOM 1383 C CA . VAL A 1 189 ? 14.336 1.522 -14.484 1 98.5 189 VAL A CA 1
ATOM 1384 C C . VAL A 1 189 ? 14.852 2.688 -15.32 1 98.5 189 VAL A C 1
ATOM 1386 O O . VAL A 1 189 ? 15.984 2.652 -15.805 1 98.5 189 VAL A O 1
ATOM 1389 N N . GLU A 1 190 ? 14.008 3.689 -15.477 1 98.31 190 GLU A N 1
ATOM 1390 C CA . GLU A 1 190 ? 14.391 4.871 -16.25 1 98.31 190 GLU A CA 1
ATOM 1391 C C . GLU A 1 190 ? 15.672 5.496 -15.695 1 98.31 190 GLU A C 1
ATOM 1393 O O . GLU A 1 190 ? 16.578 5.844 -16.453 1 98.31 190 GLU A O 1
ATOM 1398 N N . GLN A 1 191 ? 15.734 5.633 -14.414 1 98.5 191 GLN A N 1
ATOM 1399 C CA . GLN A 1 191 ? 16.875 6.254 -13.758 1 98.5 191 GLN A CA 1
ATOM 1400 C C . GLN A 1 191 ? 18.141 5.406 -13.922 1 98.5 191 GLN A C 1
ATOM 1402 O O . GLN A 1 191 ? 19.219 5.941 -14.148 1 98.5 191 GLN A O 1
ATOM 1407 N N . ALA A 1 192 ? 18.031 4.043 -13.805 1 98.69 192 ALA A N 1
ATOM 1408 C CA . ALA A 1 192 ? 19.156 3.146 -13.977 1 98.69 192 ALA A CA 1
ATOM 1409 C C . ALA A 1 192 ? 19.719 3.234 -15.398 1 98.69 192 ALA A C 1
ATOM 1411 O O . ALA A 1 192 ? 20.938 3.363 -15.586 1 98.69 192 ALA A O 1
ATOM 1412 N N . LEU A 1 193 ? 18.859 3.191 -16.375 1 98.62 193 LEU A N 1
ATOM 1413 C CA . LEU A 1 193 ? 19.297 3.26 -17.766 1 98.62 193 LEU A CA 1
ATOM 1414 C C . LEU A 1 193 ? 19.938 4.605 -18.078 1 98.62 193 LEU A C 1
ATOM 1416 O O . LEU A 1 193 ? 20.953 4.668 -18.766 1 98.62 193 LEU A O 1
ATOM 1420 N N . ALA A 1 194 ? 19.328 5.711 -17.547 1 98.38 194 ALA A N 1
ATOM 1421 C CA . ALA A 1 194 ? 19.891 7.047 -17.734 1 98.38 194 ALA A CA 1
ATOM 1422 C C . ALA A 1 194 ? 21.297 7.145 -17.125 1 98.38 194 ALA A C 1
ATOM 1424 O O . ALA A 1 194 ? 22.141 7.891 -17.641 1 98.38 194 ALA A O 1
ATOM 1425 N N . ALA A 1 195 ? 21.547 6.32 -16.141 1 98.38 195 ALA A N 1
ATOM 1426 C CA . ALA A 1 195 ? 22.844 6.324 -15.461 1 98.38 195 ALA A CA 1
ATOM 1427 C C . ALA A 1 195 ? 23.812 5.344 -16.125 1 98.38 195 ALA A C 1
ATOM 1429 O O . ALA A 1 195 ? 24.922 5.141 -15.641 1 98.38 195 ALA A O 1
ATOM 1430 N N . GLY A 1 196 ? 23.406 4.652 -17.141 1 98.25 196 GLY A N 1
ATOM 1431 C CA . GLY A 1 196 ? 24.266 3.748 -17.891 1 98.25 196 GLY A CA 1
ATOM 1432 C C . GLY A 1 196 ? 24.312 2.348 -17.312 1 98.25 196 GLY A C 1
ATOM 1433 O O . GLY A 1 196 ? 25.172 1.542 -17.672 1 98.25 196 GLY A O 1
ATOM 1434 N N . ARG A 1 197 ? 23.453 2.033 -16.406 1 98.38 197 ARG A N 1
ATOM 1435 C CA . ARG A 1 197 ? 23.359 0.704 -15.812 1 98.38 197 ARG A CA 1
ATOM 1436 C C . ARG A 1 197 ? 22.453 -0.206 -16.625 1 98.38 197 ARG A C 1
ATOM 1438 O O . ARG A 1 197 ? 21.266 -0.331 -16.344 1 98.38 197 ARG A O 1
ATOM 1445 N N . THR A 1 198 ? 22.953 -1.022 -17.5 1 98.06 198 THR A N 1
ATOM 1446 C CA . THR A 1 198 ? 22.141 -1.687 -18.516 1 98.06 198 THR A CA 1
ATOM 1447 C C . THR A 1 198 ? 22.25 -3.203 -18.391 1 98.06 198 THR A C 1
ATOM 1449 O O . THR A 1 198 ? 21.5 -3.939 -19.031 1 98.06 198 THR A O 1
ATOM 1452 N N . ALA A 1 199 ? 23.156 -3.736 -17.547 1 97.88 199 ALA A N 1
ATOM 1453 C CA . ALA A 1 199 ? 23.422 -5.168 -17.422 1 97.88 199 ALA A CA 1
ATOM 1454 C C . ALA A 1 199 ? 22.25 -5.883 -16.766 1 97.88 199 ALA A C 1
ATOM 1456 O O . ALA A 1 199 ? 21.453 -5.262 -16.062 1 97.88 199 ALA A O 1
ATOM 1457 N N . PRO A 1 200 ? 22.109 -7.207 -16.922 1 98.25 200 PRO A N 1
ATOM 1458 C CA . PRO A 1 200 ? 20.984 -7.988 -16.406 1 98.25 200 PRO A CA 1
ATOM 1459 C C . PRO A 1 200 ? 20.828 -7.871 -14.891 1 98.25 200 PRO A C 1
ATOM 1461 O O . PRO A 1 200 ? 19.703 -7.871 -14.383 1 98.25 200 PRO A O 1
ATOM 1464 N N . ARG A 1 201 ? 21.922 -7.715 -14.227 1 97.75 201 ARG A N 1
ATOM 1465 C CA . ARG A 1 201 ? 21.875 -7.668 -12.766 1 97.75 201 ARG A CA 1
ATOM 1466 C C . ARG A 1 201 ? 21 -6.516 -12.289 1 97.75 201 ARG A C 1
ATOM 1468 O O . ARG A 1 201 ? 20.375 -6.598 -11.227 1 97.75 201 ARG A O 1
ATOM 1475 N N . TYR A 1 202 ? 20.906 -5.434 -13.07 1 98.25 202 TYR A N 1
ATOM 1476 C CA . TYR A 1 202 ? 20.172 -4.242 -12.648 1 98.25 202 TYR A CA 1
ATOM 1477 C C . TYR A 1 202 ? 18.672 -4.48 -12.68 1 98.25 202 TYR A C 1
ATOM 1479 O O . TYR A 1 202 ? 17.906 -3.752 -12.039 1 98.25 202 TYR A O 1
ATOM 1487 N N . HIS A 1 203 ? 18.219 -5.57 -13.391 1 98.44 203 HIS A N 1
ATOM 1488 C CA . HIS A 1 203 ? 16.812 -5.977 -13.32 1 98.44 203 HIS A CA 1
ATOM 1489 C C . HIS A 1 203 ? 16.391 -6.242 -11.883 1 98.44 203 HIS A C 1
ATOM 1491 O O . HIS A 1 203 ? 15.312 -5.812 -11.461 1 98.44 203 HIS A O 1
ATOM 1497 N N . GLY A 1 204 ? 17.281 -6.93 -11.195 1 97.94 204 GLY A N 1
ATOM 1498 C CA . GLY A 1 204 ? 17 -7.219 -9.797 1 97.94 204 GLY A CA 1
ATOM 1499 C C . GLY A 1 204 ? 17.109 -6.004 -8.898 1 97.94 204 GLY A C 1
ATOM 1500 O O . GLY A 1 204 ? 16.344 -5.852 -7.953 1 97.94 204 GLY A O 1
ATOM 1501 N N . GLU A 1 205 ? 17.984 -5.105 -9.219 1 97.62 205 GLU A N 1
ATOM 1502 C CA . GLU A 1 205 ? 18.297 -3.975 -8.344 1 97.62 205 GLU A CA 1
ATOM 1503 C C . GLU A 1 205 ? 17.188 -2.934 -8.375 1 97.62 205 GLU A C 1
ATOM 1505 O O . GLU A 1 205 ? 16.906 -2.283 -7.367 1 97.62 205 GLU A O 1
ATOM 1510 N N . VAL A 1 206 ? 16.578 -2.76 -9.547 1 98.31 206 VAL A N 1
ATOM 1511 C CA . VAL A 1 206 ? 15.562 -1.722 -9.688 1 98.31 206 VAL A CA 1
ATOM 1512 C C . VAL A 1 206 ? 14.227 -2.227 -9.148 1 98.31 206 VAL A C 1
ATOM 1514 O O . VAL A 1 206 ? 13.312 -1.438 -8.891 1 98.31 206 VAL A O 1
ATOM 1517 N N . ARG A 1 207 ? 14.102 -3.486 -8.992 1 98.38 207 ARG A N 1
ATOM 1518 C CA . ARG A 1 207 ? 12.898 -4.094 -8.438 1 98.38 207 ARG A CA 1
ATOM 1519 C C . ARG A 1 207 ? 13.086 -4.449 -6.969 1 98.38 207 ARG A C 1
ATOM 1521 O O . ARG A 1 207 ? 13.039 -5.625 -6.594 1 98.38 207 ARG A O 1
ATOM 1528 N N . ARG A 1 208 ? 13.172 -3.451 -6.188 1 97.5 208 ARG A N 1
ATOM 1529 C CA . ARG A 1 208 ? 13.445 -3.564 -4.758 1 97.5 208 ARG A CA 1
ATOM 1530 C C . ARG A 1 208 ? 12.414 -4.453 -4.07 1 97.5 208 ARG A C 1
ATOM 1532 O O . ARG A 1 208 ? 11.227 -4.391 -4.387 1 97.5 208 ARG A O 1
ATOM 1539 N N . GLU A 1 209 ? 12.859 -5.254 -3.115 1 97.81 209 GLU A N 1
ATOM 1540 C CA . GLU A 1 209 ? 11.961 -6.145 -2.391 1 97.81 209 GLU A CA 1
ATOM 1541 C C . GLU A 1 209 ? 10.867 -5.359 -1.678 1 97.81 209 GLU A C 1
ATOM 1543 O O . GLU A 1 209 ? 9.734 -5.828 -1.564 1 97.81 209 GLU A O 1
ATOM 1548 N N . LEU A 1 210 ? 11.156 -4.105 -1.266 1 98 210 LEU A N 1
ATOM 1549 C CA . LEU A 1 210 ? 10.188 -3.262 -0.579 1 98 210 LEU A CA 1
ATOM 1550 C C . LEU A 1 210 ? 8.984 -2.98 -1.474 1 98 210 LEU A C 1
ATOM 1552 O O . LEU A 1 210 ? 7.859 -2.834 -0.985 1 98 210 LEU A O 1
ATOM 1556 N N . LEU A 1 211 ? 9.227 -2.922 -2.762 1 98.69 211 LEU A N 1
ATOM 1557 C CA . LEU A 1 211 ? 8.156 -2.611 -3.701 1 98.69 211 LEU A CA 1
ATOM 1558 C C . LEU A 1 211 ? 7.266 -3.828 -3.938 1 98.69 211 LEU A C 1
ATOM 1560 O O . LEU A 1 211 ? 6.102 -3.688 -4.316 1 98.69 211 LEU A O 1
ATOM 1564 N N . GLU A 1 212 ? 7.789 -5.047 -3.771 1 98.81 212 GLU A N 1
ATOM 1565 C CA . GLU A 1 212 ? 6.965 -6.254 -3.742 1 98.81 212 GLU A CA 1
ATOM 1566 C C . GLU A 1 212 ? 6.141 -6.328 -2.461 1 98.81 212 GLU A C 1
ATOM 1568 O O . GLU A 1 212 ? 4.945 -6.629 -2.5 1 98.81 212 GLU A O 1
ATOM 1573 N N . ALA A 1 213 ? 6.789 -6.066 -1.331 1 98.75 213 ALA A N 1
ATOM 1574 C CA . ALA A 1 213 ? 6.105 -6.105 -0.041 1 98.75 213 ALA A CA 1
ATOM 1575 C C . ALA A 1 213 ? 4.965 -5.094 0.009 1 98.75 213 ALA A C 1
ATOM 1577 O O . ALA A 1 213 ? 3.867 -5.406 0.472 1 98.75 213 ALA A O 1
ATOM 1578 N N . GLU A 1 214 ? 5.316 -3.902 -0.423 1 98.75 214 GLU A N 1
ATOM 1579 C CA . GLU A 1 214 ? 4.309 -2.848 -0.459 1 98.75 214 GLU A CA 1
ATOM 1580 C C . GLU A 1 214 ? 3.107 -3.264 -1.306 1 98.75 214 GLU A C 1
ATOM 1582 O O . GLU A 1 214 ? 1.96 -3.121 -0.877 1 98.75 214 GLU A O 1
ATOM 1587 N N . ALA A 1 215 ? 3.332 -3.734 -2.512 1 98.88 215 ALA A N 1
ATOM 1588 C CA . ALA A 1 215 ? 2.25 -4.133 -3.408 1 98.88 215 ALA A CA 1
ATOM 1589 C C . ALA A 1 215 ? 1.449 -5.293 -2.824 1 98.88 215 ALA A C 1
ATOM 1591 O O . ALA A 1 215 ? 0.229 -5.355 -2.99 1 98.88 215 ALA A O 1
ATOM 1592 N N . THR A 1 216 ? 2.148 -6.219 -2.182 1 98.94 216 THR A N 1
ATOM 1593 C CA . THR A 1 216 ? 1.469 -7.324 -1.518 1 98.94 216 THR A CA 1
ATOM 1594 C C . THR A 1 216 ? 0.524 -6.809 -0.436 1 98.94 216 THR A C 1
ATOM 1596 O O . THR A 1 216 ? -0.635 -7.223 -0.368 1 98.94 216 THR A O 1
ATOM 1599 N N . HIS A 1 217 ? 1.001 -5.883 0.383 1 98.88 217 HIS A N 1
ATOM 1600 C CA . HIS A 1 217 ? 0.182 -5.273 1.425 1 98.88 217 HIS A CA 1
ATOM 1601 C C . HIS A 1 217 ? -1.038 -4.578 0.83 1 98.88 217 HIS A C 1
ATOM 1603 O O . HIS A 1 217 ? -2.152 -4.727 1.337 1 98.88 217 HIS A O 1
ATOM 1609 N N . ARG A 1 218 ? -0.843 -3.816 -0.177 1 98.75 218 ARG A N 1
ATOM 1610 C CA . ARG A 1 218 ? -1.91 -3.07 -0.838 1 98.75 218 ARG A CA 1
ATOM 1611 C C . ARG A 1 218 ? -2.957 -4.016 -1.419 1 98.75 218 ARG A C 1
ATOM 1613 O O . ARG A 1 218 ? -4.16 -3.795 -1.252 1 98.75 218 ARG A O 1
ATOM 1620 N N . ALA A 1 219 ? -2.492 -5.113 -2.064 1 98.94 219 ALA A N 1
ATOM 1621 C CA . ALA A 1 219 ? -3.418 -6.113 -2.592 1 98.94 219 ALA A CA 1
ATOM 1622 C C . ALA A 1 219 ? -4.254 -6.727 -1.476 1 98.94 219 ALA A C 1
ATOM 1624 O O . ALA A 1 219 ? -5.457 -6.949 -1.641 1 98.94 219 ALA A O 1
ATOM 1625 N N . ILE A 1 220 ? -3.646 -7.043 -0.374 1 98.88 220 ILE A N 1
ATOM 1626 C CA . ILE A 1 220 ? -4.32 -7.664 0.76 1 98.88 220 ILE A CA 1
ATOM 1627 C C . ILE A 1 220 ? -5.402 -6.73 1.297 1 98.88 220 ILE A C 1
ATOM 1629 O O . ILE A 1 220 ? -6.523 -7.16 1.57 1 98.88 220 ILE A O 1
ATOM 1633 N N . ARG A 1 221 ? -5.078 -5.414 1.429 1 98.81 221 ARG A N 1
ATOM 1634 C CA . ARG A 1 221 ? -6.047 -4.465 1.968 1 98.81 221 ARG A CA 1
ATOM 1635 C C . ARG A 1 221 ? -7.219 -4.277 1.01 1 98.81 221 ARG A C 1
ATOM 1637 O O . ARG A 1 221 ? -8.367 -4.176 1.44 1 98.81 221 ARG A O 1
ATOM 1644 N N . LEU A 1 222 ? -6.914 -4.203 -0.27 1 98.88 222 LEU A N 1
ATOM 1645 C CA . LEU A 1 222 ? -7.984 -4.121 -1.258 1 98.88 222 LEU A CA 1
ATOM 1646 C C . LEU A 1 222 ? -8.875 -5.355 -1.194 1 98.88 222 LEU A C 1
ATOM 1648 O O . LEU A 1 222 ? -10.102 -5.25 -1.301 1 98.88 222 LEU A O 1
ATOM 1652 N N . ALA A 1 223 ? -8.258 -6.555 -1.056 1 98.88 223 ALA A N 1
ATOM 1653 C CA . ALA A 1 223 ? -9.023 -7.789 -0.924 1 98.88 223 ALA A CA 1
ATOM 1654 C C . ALA A 1 223 ? -9.938 -7.742 0.297 1 98.88 223 ALA A C 1
ATOM 1656 O O . ALA A 1 223 ? -11.086 -8.188 0.239 1 98.88 223 ALA A O 1
ATOM 1657 N N . GLN A 1 224 ? -9.438 -7.223 1.356 1 98.5 224 GLN A N 1
ATOM 1658 C CA . GLN A 1 224 ? -10.219 -7.09 2.578 1 98.5 224 GLN A CA 1
ATOM 1659 C C . GLN A 1 224 ? -11.422 -6.176 2.363 1 98.5 224 GLN A C 1
ATOM 1661 O O . GLN A 1 224 ? -12.539 -6.488 2.795 1 98.5 224 GLN A O 1
ATOM 1666 N N . VAL A 1 225 ? -11.203 -5.039 1.739 1 98.44 225 VAL A N 1
ATOM 1667 C CA . VAL A 1 225 ? -12.273 -4.09 1.448 1 98.44 225 VAL A CA 1
ATOM 1668 C C . VAL A 1 225 ? -13.32 -4.758 0.56 1 98.44 225 VAL A C 1
ATOM 1670 O O . VAL A 1 225 ? -14.523 -4.555 0.75 1 98.44 225 VAL A O 1
ATOM 1673 N N . ALA A 1 226 ? -12.875 -5.613 -0.381 1 98.5 226 ALA A N 1
ATOM 1674 C CA . ALA A 1 226 ? -13.758 -6.25 -1.356 1 98.5 226 ALA A CA 1
ATOM 1675 C C . ALA A 1 226 ? -14.453 -7.473 -0.757 1 98.5 226 ALA A C 1
ATOM 1677 O O . ALA A 1 226 ? -15.469 -7.93 -1.274 1 98.5 226 ALA A O 1
ATOM 1678 N N . GLY A 1 227 ? -13.883 -8.07 0.345 1 97.5 227 GLY A N 1
ATOM 1679 C CA . GLY A 1 227 ? -14.352 -9.344 0.871 1 97.5 227 GLY A CA 1
ATOM 1680 C C . GLY A 1 227 ? -13.961 -10.523 0.007 1 97.5 227 GLY A C 1
ATOM 1681 O O . GLY A 1 227 ? -14.711 -11.492 -0.104 1 97.5 227 GLY A O 1
ATOM 1682 N N . SER A 1 228 ? -12.844 -10.43 -0.631 1 97.94 228 SER A N 1
ATOM 1683 C CA . SER A 1 228 ? -12.406 -11.43 -1.599 1 97.94 228 SER A CA 1
ATOM 1684 C C . SER A 1 228 ? -11.195 -12.203 -1.085 1 97.94 228 SER A C 1
ATOM 1686 O O . SER A 1 228 ? -10.32 -11.633 -0.428 1 97.94 228 SER A O 1
ATOM 1688 N N . PRO A 1 229 ? -11.133 -13.547 -1.301 1 98.56 229 PRO A N 1
ATOM 1689 C CA . PRO A 1 229 ? -9.852 -14.227 -1.101 1 98.56 229 PRO A CA 1
ATOM 1690 C C . PRO A 1 229 ? -8.773 -13.758 -2.076 1 98.56 229 PRO A C 1
ATOM 1692 O O . PRO A 1 229 ? -9.094 -13.172 -3.117 1 98.56 229 PRO A O 1
ATOM 1695 N N . LEU A 1 230 ? -7.535 -13.938 -1.679 1 98.88 230 LEU A N 1
ATOM 1696 C CA . LEU A 1 230 ? -6.418 -13.469 -2.486 1 98.88 230 LEU A CA 1
ATOM 1697 C C . LEU A 1 230 ? -5.301 -14.5 -2.535 1 98.88 230 LEU A C 1
ATOM 1699 O O . LEU A 1 230 ? -4.965 -15.109 -1.514 1 98.88 230 LEU A O 1
ATOM 1703 N N . TYR A 1 231 ? -4.848 -14.805 -3.699 1 98.88 231 TYR A N 1
ATOM 1704 C CA . TYR A 1 231 ? -3.693 -15.648 -3.975 1 98.88 231 TYR A CA 1
ATOM 1705 C C . TYR A 1 231 ? -2.547 -14.836 -4.559 1 98.88 231 TYR A C 1
ATOM 1707 O O . TYR A 1 231 ? -2.609 -14.398 -5.711 1 98.88 231 TYR A O 1
ATOM 1715 N N . VAL A 1 232 ? -1.49 -14.578 -3.781 1 98.94 232 VAL A N 1
ATOM 1716 C CA . VAL A 1 232 ? -0.326 -13.844 -4.262 1 98.94 232 VAL A CA 1
ATOM 1717 C C . VAL A 1 232 ? 0.64 -14.797 -4.957 1 98.94 232 VAL A C 1
ATOM 1719 O O . VAL A 1 232 ? 1.148 -15.734 -4.34 1 98.94 232 VAL A O 1
ATOM 1722 N N . VAL A 1 233 ? 0.901 -14.516 -6.18 1 98.81 233 VAL A N 1
ATOM 1723 C CA . VAL A 1 233 ? 1.662 -15.469 -6.98 1 98.81 233 VAL A CA 1
ATOM 1724 C C . VAL A 1 233 ? 3.156 -15.195 -6.836 1 98.81 233 VAL A C 1
ATOM 1726 O O . VAL A 1 233 ? 3.561 -14.055 -6.562 1 98.81 233 VAL A O 1
ATOM 1729 N N . HIS A 1 234 ? 3.986 -16.188 -6.988 1 98.69 234 HIS A N 1
ATOM 1730 C CA . HIS A 1 234 ? 5.438 -16.234 -7.117 1 98.69 234 HIS A CA 1
ATOM 1731 C C . HIS A 1 234 ? 6.113 -15.25 -6.168 1 98.69 234 HIS A C 1
ATOM 1733 O O . HIS A 1 234 ? 6.902 -14.406 -6.602 1 98.69 234 HIS A O 1
ATOM 1739 N N . VAL A 1 235 ? 5.812 -15.367 -4.938 1 98.94 235 VAL A N 1
ATOM 1740 C CA . VAL A 1 235 ? 6.406 -14.586 -3.859 1 98.94 235 VAL A CA 1
ATOM 1741 C C . VAL A 1 235 ? 7.91 -14.844 -3.801 1 98.94 235 VAL A C 1
ATOM 1743 O O . VAL A 1 235 ? 8.344 -15.992 -3.723 1 98.94 235 VAL A O 1
ATOM 1746 N N . SER A 1 236 ? 8.68 -13.797 -3.846 1 98.81 236 SER A N 1
ATOM 1747 C CA . SER A 1 236 ? 10.125 -13.945 -3.904 1 98.81 236 SER A CA 1
ATOM 1748 C C . SER A 1 236 ? 10.797 -13.391 -2.65 1 98.81 236 SER A C 1
ATOM 1750 O O . SER A 1 236 ? 11.891 -13.82 -2.283 1 98.81 236 SER A O 1
ATOM 1752 N N . ALA A 1 237 ? 10.156 -12.453 -1.973 1 98.75 237 ALA A N 1
ATOM 1753 C CA . ALA A 1 237 ? 10.82 -11.688 -0.924 1 98.75 237 ALA A CA 1
ATOM 1754 C C . ALA A 1 237 ? 10.32 -12.094 0.458 1 98.75 237 ALA A C 1
ATOM 1756 O O . ALA A 1 237 ? 9.117 -12.305 0.65 1 98.75 237 ALA A O 1
ATOM 1757 N N . ALA A 1 238 ? 11.25 -12.133 1.407 1 98.69 238 ALA A N 1
ATOM 1758 C CA . ALA A 1 238 ? 10.898 -12.406 2.799 1 98.69 238 ALA A CA 1
ATOM 1759 C C . ALA A 1 238 ? 9.898 -11.375 3.318 1 98.69 238 ALA A C 1
ATOM 1761 O O . ALA A 1 238 ? 9 -11.711 4.09 1 98.69 238 ALA A O 1
ATOM 1762 N N . SER A 1 239 ? 10.07 -10.148 2.947 1 98.25 239 SER A N 1
ATOM 1763 C CA . SER A 1 239 ? 9.195 -9.078 3.412 1 98.25 239 SER A CA 1
ATOM 1764 C C . SER A 1 239 ? 7.781 -9.242 2.865 1 98.25 239 SER A C 1
ATOM 1766 O O . SER A 1 239 ? 6.805 -8.945 3.555 1 98.25 239 SER A O 1
ATOM 1768 N N . ALA A 1 240 ? 7.617 -9.656 1.635 1 98.81 240 ALA A N 1
ATOM 1769 C CA . ALA A 1 240 ? 6.301 -9.945 1.075 1 98.81 240 ALA A CA 1
ATOM 1770 C C . ALA A 1 240 ? 5.648 -11.125 1.8 1 98.81 240 ALA A C 1
ATOM 1772 O O . ALA A 1 240 ? 4.449 -11.094 2.08 1 98.81 240 ALA A O 1
ATOM 1773 N N . LEU A 1 241 ? 6.441 -12.156 2.074 1 98.88 241 LEU A N 1
ATOM 1774 C CA . LEU A 1 241 ? 5.953 -13.297 2.846 1 98.88 241 LEU A CA 1
ATOM 1775 C C . LEU A 1 241 ? 5.438 -12.844 4.211 1 98.88 241 LEU A C 1
ATOM 1777 O O . LEU A 1 241 ? 4.414 -13.344 4.684 1 98.88 241 LEU A O 1
ATOM 1781 N N . ALA A 1 242 ? 6.137 -11.93 4.82 1 98.62 242 ALA A N 1
ATOM 1782 C CA . ALA A 1 242 ? 5.723 -11.422 6.125 1 98.62 242 ALA A CA 1
ATOM 1783 C C . ALA A 1 242 ? 4.344 -10.781 6.047 1 98.62 242 ALA A C 1
ATOM 1785 O O . ALA A 1 242 ? 3.531 -10.93 6.965 1 98.62 242 ALA A O 1
ATOM 1786 N N . GLU A 1 243 ? 4.074 -10.023 5 1 98.69 243 GLU A N 1
ATOM 1787 C CA . GLU A 1 243 ? 2.754 -9.438 4.801 1 98.69 243 GLU A CA 1
ATOM 1788 C C . GLU A 1 243 ? 1.675 -10.508 4.715 1 98.69 243 GLU A C 1
ATOM 1790 O O . GLU A 1 243 ? 0.593 -10.359 5.285 1 98.69 243 GLU A O 1
ATOM 1795 N N . ILE A 1 244 ? 1.958 -11.562 3.988 1 98.88 244 ILE A N 1
ATOM 1796 C CA . ILE A 1 244 ? 1.009 -12.656 3.809 1 98.88 244 ILE A CA 1
ATOM 1797 C C . ILE A 1 244 ? 0.755 -13.344 5.145 1 98.88 244 ILE A C 1
ATOM 1799 O O . ILE A 1 244 ? -0.395 -13.594 5.516 1 98.88 244 ILE A O 1
ATOM 1803 N N . ALA A 1 245 ? 1.807 -13.648 5.82 1 98.69 245 ALA A N 1
ATOM 1804 C CA . ALA A 1 245 ? 1.696 -14.328 7.109 1 98.69 245 ALA A CA 1
ATOM 1805 C C . ALA A 1 245 ? 0.848 -13.516 8.086 1 98.69 245 ALA A C 1
ATOM 1807 O O . ALA A 1 245 ? -0.001 -14.07 8.789 1 98.69 245 ALA A O 1
ATOM 1808 N N . GLU A 1 246 ? 1.089 -12.227 8.141 1 98.06 246 GLU A N 1
ATOM 1809 C CA . GLU A 1 246 ? 0.318 -11.359 9.023 1 98.06 246 GLU A CA 1
ATOM 1810 C C . GLU A 1 246 ? -1.165 -11.383 8.664 1 98.06 246 GLU A C 1
ATOM 1812 O O . GLU A 1 246 ? -2.021 -11.406 9.547 1 98.06 246 GLU A O 1
ATOM 1817 N N . ALA A 1 247 ? -1.457 -11.297 7.41 1 98.31 247 ALA A N 1
ATOM 1818 C CA . ALA A 1 247 ? -2.844 -11.344 6.957 1 98.31 247 ALA A CA 1
ATOM 1819 C C . ALA A 1 247 ? -3.512 -12.656 7.363 1 98.31 247 ALA A C 1
ATOM 1821 O O . ALA A 1 247 ? -4.656 -12.664 7.824 1 98.31 247 ALA A O 1
ATOM 1822 N N . ARG A 1 248 ? -2.85 -13.734 7.184 1 98 248 ARG A N 1
ATOM 1823 C CA . ARG A 1 248 ? -3.395 -15.039 7.531 1 98 248 ARG A CA 1
ATOM 1824 C C . ARG A 1 248 ? -3.586 -15.172 9.039 1 98 248 ARG A C 1
ATOM 1826 O O . ARG A 1 248 ? -4.586 -15.727 9.492 1 98 248 ARG A O 1
ATOM 1833 N N . ASP A 1 249 ? -2.627 -14.68 9.781 1 97.62 249 ASP A N 1
ATOM 1834 C CA . ASP A 1 249 ? -2.754 -14.664 11.234 1 97.62 249 ASP A CA 1
ATOM 1835 C C . ASP A 1 249 ? -3.986 -13.867 11.672 1 97.62 249 ASP A C 1
ATOM 1837 O O . ASP A 1 249 ? -4.582 -14.156 12.711 1 97.62 249 ASP A O 1
ATOM 1841 N N . ALA A 1 250 ? -4.348 -12.938 10.883 1 96.75 250 ALA A N 1
ATOM 1842 C CA . ALA A 1 250 ? -5.52 -12.117 11.18 1 96.75 250 ALA A CA 1
ATOM 1843 C C . ALA A 1 250 ? -6.801 -12.797 10.711 1 96.75 250 ALA A C 1
ATOM 1845 O O . ALA A 1 250 ? -7.887 -12.219 10.805 1 96.75 250 ALA A O 1
ATOM 1846 N N . GLY A 1 251 ? -6.727 -13.977 10.117 1 97.19 251 GLY A N 1
ATOM 1847 C CA . GLY A 1 251 ? -7.887 -14.773 9.742 1 97.19 251 GLY A CA 1
ATOM 1848 C C . GLY A 1 251 ? -8.352 -14.523 8.32 1 97.19 251 GLY A C 1
ATOM 1849 O O . GLY A 1 251 ? -9.438 -14.953 7.934 1 97.19 251 GLY A O 1
ATOM 1850 N N . LEU A 1 252 ? -7.543 -13.789 7.551 1 98 252 LEU A N 1
ATOM 1851 C CA . LEU A 1 252 ? -7.941 -13.484 6.18 1 98 252 LEU A CA 1
ATOM 1852 C C . LEU A 1 252 ? -7.613 -14.641 5.246 1 98 252 LEU A C 1
ATOM 1854 O O . LEU A 1 252 ? -6.621 -15.352 5.453 1 98 252 LEU A O 1
ATOM 1858 N N . ASN A 1 253 ? -8.391 -14.859 4.188 1 98.56 253 ASN A N 1
ATOM 1859 C CA . ASN A 1 253 ? -8.125 -15.836 3.143 1 98.56 253 ASN A CA 1
ATOM 1860 C C . ASN A 1 253 ? -7.109 -15.32 2.131 1 98.56 253 ASN A C 1
ATOM 1862 O O . ASN A 1 253 ? -7.453 -15.055 0.976 1 98.56 253 ASN A O 1
ATOM 1866 N N . VAL A 1 254 ? -5.91 -15.219 2.633 1 98.75 254 VAL A N 1
ATOM 1867 C CA . VAL A 1 254 ? -4.781 -14.805 1.802 1 98.75 254 VAL A CA 1
ATOM 1868 C C . VAL A 1 254 ? -3.783 -15.953 1.688 1 98.75 254 VAL A C 1
ATOM 1870 O O . VAL A 1 254 ? -3.387 -16.547 2.695 1 98.75 254 VAL A O 1
ATOM 1873 N N . PHE A 1 255 ? -3.385 -16.266 0.448 1 98.75 255 PHE A N 1
ATOM 1874 C CA . PHE A 1 255 ? -2.51 -17.406 0.176 1 98.75 255 PHE A CA 1
ATOM 1875 C C . PHE A 1 255 ? -1.328 -16.984 -0.687 1 98.75 255 PHE A C 1
ATOM 1877 O O . PHE A 1 255 ? -1.379 -15.945 -1.357 1 98.75 255 PHE A O 1
ATOM 1884 N N . GLY A 1 256 ? -0.279 -17.75 -0.606 1 98.69 256 GLY A N 1
ATOM 1885 C CA . GLY A 1 256 ? 0.917 -17.406 -1.362 1 98.69 256 GLY A CA 1
ATOM 1886 C C . GLY A 1 256 ? 1.511 -18.594 -2.098 1 98.69 256 GLY A C 1
ATOM 1887 O O . GLY A 1 256 ? 1.433 -19.734 -1.622 1 98.69 256 GLY A O 1
ATOM 1888 N N . GLU A 1 257 ? 2.074 -18.281 -3.176 1 98.75 257 GLU A N 1
ATOM 1889 C CA . GLU A 1 257 ? 2.846 -19.188 -4.02 1 98.75 257 GLU A CA 1
ATOM 1890 C C . GLU A 1 257 ? 4.293 -18.719 -4.152 1 98.75 257 GLU A C 1
ATOM 1892 O O . GLU A 1 257 ? 4.555 -17.531 -4.32 1 98.75 257 GLU A O 1
ATOM 1897 N N . THR A 1 258 ? 5.164 -19.641 -3.994 1 98.88 258 THR A N 1
ATOM 1898 C CA . THR A 1 258 ? 6.52 -19.344 -4.445 1 98.88 258 THR A CA 1
ATOM 1899 C C . THR A 1 258 ? 6.938 -20.297 -5.562 1 98.88 258 THR A C 1
ATOM 1901 O O . THR A 1 258 ? 6.102 -21 -6.129 1 98.88 258 THR A O 1
ATOM 1904 N N . CYS A 1 259 ? 8.164 -20.172 -6.023 1 98.88 259 CYS A N 1
ATOM 1905 C CA . CYS A 1 259 ? 8.703 -20.953 -7.125 1 98.88 259 CYS A CA 1
ATOM 1906 C C . CYS A 1 259 ? 10.094 -21.484 -6.797 1 98.88 259 CYS A C 1
ATOM 1908 O O . CYS A 1 259 ? 10.797 -20.922 -5.969 1 98.88 259 CYS A O 1
ATOM 1910 N N . PRO A 1 260 ? 10.492 -22.562 -7.477 1 98.88 260 PRO A N 1
ATOM 1911 C CA . PRO A 1 260 ? 11.82 -23.125 -7.211 1 98.88 260 PRO A CA 1
ATOM 1912 C C . PRO A 1 260 ? 12.938 -22.094 -7.414 1 98.88 260 PRO A C 1
ATOM 1914 O O . PRO A 1 260 ? 13.93 -22.109 -6.684 1 98.88 260 PRO A O 1
ATOM 1917 N N . GLN A 1 261 ? 12.82 -21.203 -8.352 1 98.81 261 GLN A N 1
ATOM 1918 C CA . GLN A 1 261 ? 13.898 -20.25 -8.625 1 98.81 261 GLN A CA 1
ATOM 1919 C C . GLN A 1 261 ? 14.148 -19.344 -7.422 1 98.81 261 GLN A C 1
ATOM 1921 O O . GLN A 1 261 ? 15.273 -18.891 -7.199 1 98.81 261 GLN A O 1
ATOM 1926 N N . TYR A 1 262 ? 13.172 -19.062 -6.641 1 98.88 262 TYR A N 1
ATOM 1927 C CA . TYR A 1 262 ? 13.344 -18.203 -5.477 1 98.88 262 TYR A CA 1
ATOM 1928 C C . TYR A 1 262 ? 13.906 -19 -4.293 1 98.88 262 TYR A C 1
ATOM 1930 O O . TYR A 1 262 ? 14.359 -18.406 -3.312 1 98.88 262 TYR A O 1
ATOM 1938 N N . LEU A 1 263 ? 13.852 -20.297 -4.395 1 98.81 263 LEU A N 1
ATOM 1939 C CA . LEU A 1 263 ? 14.328 -21.188 -3.344 1 98.81 263 LEU A CA 1
ATOM 1940 C C . LEU A 1 263 ? 15.758 -21.656 -3.625 1 98.81 263 LEU A C 1
ATOM 1942 O O . LEU A 1 263 ? 16.516 -21.938 -2.697 1 98.81 263 LEU A O 1
ATOM 1946 N N . PHE A 1 264 ? 16.172 -21.703 -4.902 1 98.69 264 PHE A N 1
ATOM 1947 C CA . PHE A 1 264 ? 17.422 -22.391 -5.254 1 98.69 264 PHE A CA 1
ATOM 1948 C C . PHE A 1 264 ? 18.375 -21.453 -5.977 1 98.69 264 PHE A C 1
ATOM 1950 O O . PHE A 1 264 ? 19.562 -21.75 -6.125 1 98.69 264 PHE A O 1
ATOM 1957 N N . LEU A 1 265 ? 17.875 -20.328 -6.512 1 98.62 265 LEU A N 1
ATOM 1958 C CA . LEU A 1 265 ? 18.703 -19.344 -7.211 1 98.62 265 LEU A CA 1
ATOM 1959 C C . LEU A 1 265 ? 18.703 -18 -6.48 1 98.62 265 LEU A C 1
ATOM 1961 O O . LEU A 1 265 ? 17.891 -17.797 -5.566 1 98.62 265 LEU A O 1
ATOM 1965 N N . SER A 1 266 ? 19.625 -17.141 -6.84 1 98.5 266 SER A N 1
ATOM 1966 C CA . SER A 1 266 ? 19.75 -15.859 -6.156 1 98.5 266 SER A CA 1
ATOM 1967 C C . SER A 1 266 ? 20.266 -14.781 -7.098 1 98.5 266 SER A C 1
ATOM 1969 O O . SER A 1 266 ? 20.469 -15.031 -8.289 1 98.5 266 SER A O 1
ATOM 1971 N N . THR A 1 267 ? 20.469 -13.633 -6.531 1 98.25 267 THR A N 1
ATOM 1972 C CA . THR A 1 267 ? 21.016 -12.516 -7.293 1 98.25 267 THR A CA 1
ATOM 1973 C C . THR A 1 267 ? 22.422 -12.844 -7.797 1 98.25 267 THR A C 1
ATOM 1975 O O . THR A 1 267 ? 22.906 -12.219 -8.742 1 98.25 267 THR A O 1
ATOM 1978 N N . ASP A 1 268 ? 23.062 -13.859 -7.18 1 97.88 268 ASP A N 1
ATOM 1979 C CA . ASP A 1 268 ? 24.344 -14.305 -7.695 1 97.88 268 ASP A CA 1
ATOM 1980 C C . ASP A 1 268 ? 24.234 -14.789 -9.141 1 97.88 268 ASP A C 1
ATOM 1982 O O . ASP A 1 268 ? 25.125 -14.562 -9.953 1 97.88 268 ASP A O 1
ATOM 1986 N N . ASN A 1 269 ? 23.125 -15.438 -9.445 1 98.31 269 ASN A N 1
ATOM 1987 C CA . ASN A 1 269 ? 22.891 -15.914 -10.805 1 98.31 269 ASN A CA 1
ATOM 1988 C C . ASN A 1 269 ? 22.625 -14.75 -11.758 1 98.31 269 ASN A C 1
ATOM 1990 O O . ASN A 1 269 ? 23.172 -14.719 -12.867 1 98.31 269 ASN A O 1
ATOM 1994 N N . LEU A 1 270 ? 21.859 -13.828 -11.336 1 96.88 270 LEU A N 1
ATOM 1995 C CA . LEU A 1 270 ? 21.547 -12.648 -12.133 1 96.88 270 LEU A CA 1
ATOM 1996 C C . LEU A 1 270 ? 22.812 -11.859 -12.445 1 96.88 270 LEU A C 1
ATOM 1998 O O . LEU A 1 270 ? 22.891 -11.188 -13.477 1 96.88 270 LEU A O 1
ATOM 2002 N N . ALA A 1 271 ? 23.828 -12 -11.602 1 97.31 271 ALA A N 1
ATOM 2003 C CA . ALA A 1 271 ? 25.062 -11.227 -11.711 1 97.31 271 ALA A CA 1
ATOM 2004 C C . ALA A 1 271 ? 26.109 -11.984 -12.523 1 97.31 271 ALA A C 1
ATOM 2006 O O . ALA A 1 271 ? 27.219 -11.492 -12.711 1 97.31 271 ALA A O 1
ATOM 2007 N N . GLU A 1 272 ? 25.734 -13.18 -12.945 1 97.19 272 GLU A N 1
ATOM 2008 C CA . GLU A 1 272 ? 26.703 -13.93 -13.75 1 97.19 272 GLU A CA 1
ATOM 2009 C C . GLU A 1 272 ? 27.078 -13.164 -15.016 1 97.19 272 GLU A C 1
ATOM 2011 O O . GLU A 1 272 ? 26.203 -12.656 -15.727 1 97.19 272 GLU A O 1
ATOM 2016 N N . GLU A 1 273 ? 28.312 -13.047 -15.312 1 94.25 273 GLU A N 1
ATOM 2017 C CA . GLU A 1 273 ? 28.781 -12.242 -16.438 1 94.25 273 GLU A CA 1
ATOM 2018 C C . GLU A 1 273 ? 29 -13.102 -17.672 1 94.25 273 GLU A C 1
ATOM 2020 O O . GLU A 1 273 ? 28.734 -12.664 -18.797 1 94.25 273 GLU A O 1
ATOM 2025 N N . GLY A 1 274 ? 29.359 -14.359 -17.359 1 92.31 274 GLY A N 1
ATOM 2026 C CA . GLY A 1 274 ? 29.75 -15.188 -18.5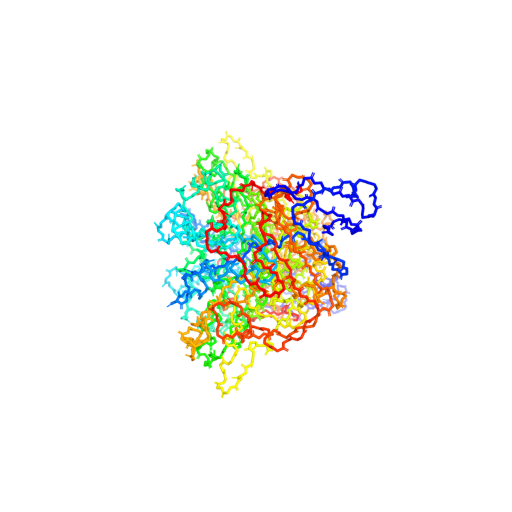 1 92.31 274 GLY A CA 1
ATOM 2027 C C . GLY A 1 274 ? 30.875 -14.586 -19.312 1 92.31 274 GLY A C 1
ATOM 2028 O O . GLY A 1 274 ? 31.797 -13.992 -18.766 1 92.31 274 GLY A O 1
ATOM 2029 N N . ALA A 1 275 ? 30.828 -14.75 -20.703 1 88.56 275 ALA A N 1
ATOM 2030 C CA . ALA A 1 275 ? 31.906 -14.281 -21.578 1 88.56 275 ALA A CA 1
ATOM 2031 C C . ALA A 1 275 ? 31.719 -12.812 -21.938 1 88.56 275 ALA A C 1
ATOM 2033 O O . ALA A 1 275 ? 32.688 -12.094 -22.203 1 88.56 275 ALA A O 1
ATOM 2034 N N . ASP A 1 276 ? 30.516 -12.359 -21.859 1 90.69 276 ASP A N 1
ATOM 2035 C CA . ASP A 1 276 ? 30.281 -11.031 -22.422 1 90.69 276 ASP A CA 1
ATOM 2036 C C . ASP A 1 276 ? 29.484 -10.164 -21.438 1 90.69 276 ASP A C 1
ATOM 2038 O O . ASP A 1 276 ? 28.906 -9.156 -21.828 1 90.69 276 ASP A O 1
ATOM 2042 N N . GLY A 1 277 ? 29.391 -10.602 -20.297 1 93.75 277 GLY A N 1
ATOM 2043 C CA . GLY A 1 277 ? 28.734 -9.805 -19.281 1 93.75 277 GLY A CA 1
ATOM 2044 C C . GLY A 1 277 ? 27.219 -9.898 -19.328 1 93.75 277 GLY A C 1
ATOM 2045 O O . GLY A 1 277 ? 26.516 -9.125 -18.672 1 93.75 277 GLY A O 1
ATOM 2046 N N . PHE A 1 278 ? 26.656 -10.859 -20.062 1 97.56 278 PHE A N 1
ATOM 2047 C CA . PHE A 1 278 ? 25.219 -10.875 -20.312 1 97.56 278 PHE A CA 1
ATOM 2048 C C . PHE A 1 278 ? 24.609 -12.195 -19.859 1 97.56 278 PHE A C 1
ATOM 2050 O O . PHE A 1 278 ? 23.406 -12.422 -20.047 1 97.56 278 PHE A O 1
ATOM 2057 N N . GLU A 1 279 ? 25.391 -13.086 -19.219 1 97.56 279 GLU A N 1
ATOM 2058 C CA . GLU A 1 279 ? 24.953 -14.43 -18.844 1 97.56 279 GLU A CA 1
ATOM 2059 C C . GLU A 1 279 ? 23.797 -14.367 -17.859 1 97.56 279 GLU A C 1
ATOM 2061 O O . GLU A 1 279 ? 22.938 -15.25 -17.844 1 97.56 279 GLU A O 1
ATOM 2066 N N . GLY A 1 280 ? 23.734 -13.258 -17.094 1 98.44 280 GLY A N 1
ATOM 2067 C CA . GLY A 1 280 ? 22.672 -13.078 -16.109 1 98.44 280 GLY A CA 1
ATOM 2068 C C . GLY A 1 280 ? 21.297 -12.992 -16.734 1 98.44 280 GLY A C 1
ATOM 2069 O O . GLY A 1 280 ? 20.281 -13.172 -16.047 1 98.44 280 GLY A O 1
ATOM 2070 N N . ALA A 1 281 ? 21.203 -12.734 -18.047 1 98.56 281 ALA A N 1
ATOM 2071 C CA . ALA A 1 281 ? 19.938 -12.617 -18.766 1 98.56 281 ALA A CA 1
ATOM 2072 C C . ALA A 1 281 ? 19.125 -13.898 -18.656 1 98.56 281 ALA A C 1
ATOM 2074 O O . ALA A 1 281 ? 17.891 -13.867 -18.688 1 98.56 281 ALA A O 1
ATOM 2075 N N . LYS A 1 282 ? 19.844 -15 -18.453 1 98.5 282 LYS A N 1
ATOM 2076 C CA . LYS A 1 282 ? 19.188 -16.297 -18.312 1 98.5 282 LYS A CA 1
ATOM 2077 C C . LYS A 1 282 ? 18.25 -16.328 -17.109 1 98.5 282 LYS A C 1
ATOM 2079 O O . LYS A 1 282 ? 17.312 -17.125 -17.047 1 98.5 282 LYS A O 1
ATOM 2084 N N . TYR A 1 283 ? 18.5 -15.375 -16.188 1 98.69 283 TYR A N 1
ATOM 2085 C CA . TYR A 1 283 ? 17.844 -15.469 -14.883 1 98.69 283 TYR A CA 1
ATOM 2086 C C . TYR A 1 283 ? 16.906 -14.297 -14.656 1 98.69 283 TYR A C 1
ATOM 2088 O O . TYR A 1 283 ? 16.453 -14.055 -13.539 1 98.69 283 TYR A O 1
ATOM 2096 N N . VAL A 1 284 ? 16.594 -13.562 -15.742 1 98.62 284 VAL A N 1
ATOM 2097 C CA . VAL A 1 284 ? 15.68 -12.43 -15.633 1 98.62 284 VAL A CA 1
ATOM 2098 C C . VAL A 1 284 ? 14.242 -12.93 -15.578 1 98.62 284 VAL A C 1
ATOM 2100 O O . VAL A 1 284 ? 13.789 -13.648 -16.469 1 98.62 284 VAL A O 1
ATOM 2103 N N . CYS A 1 285 ? 13.586 -12.633 -14.531 1 98.31 285 CYS A N 1
ATOM 2104 C CA . CYS A 1 285 ? 12.164 -12.875 -14.297 1 98.31 285 CYS A CA 1
ATOM 2105 C C . CYS A 1 285 ? 11.586 -11.844 -13.336 1 98.31 285 CYS A C 1
ATOM 2107 O O . CYS A 1 285 ? 12.328 -11.039 -12.758 1 98.31 285 CYS A O 1
ATOM 2109 N N . SER A 1 286 ? 10.281 -11.805 -13.211 1 97.56 286 SER A N 1
ATOM 2110 C CA . SER A 1 286 ? 9.578 -10.914 -12.289 1 97.56 286 SER A CA 1
ATOM 2111 C C . SER A 1 286 ? 8.523 -11.664 -11.492 1 97.56 286 SER A C 1
ATOM 2113 O O . SER A 1 286 ? 7.676 -12.352 -12.062 1 97.56 286 SER A O 1
ATOM 2115 N N . THR A 1 287 ? 8.555 -11.539 -10.172 1 98.31 287 THR A N 1
ATOM 2116 C CA . THR A 1 287 ? 9.5 -10.812 -9.344 1 98.31 287 THR A CA 1
ATOM 2117 C C . THR A 1 287 ? 10.922 -11.352 -9.531 1 98.31 287 THR A C 1
ATOM 2119 O O . THR A 1 287 ? 11.102 -12.484 -9.977 1 98.31 287 THR A O 1
ATOM 2122 N N . PRO A 1 288 ? 11.891 -10.531 -9.312 1 98.75 288 PRO A N 1
ATOM 2123 C CA . PRO A 1 288 ? 13.25 -10.961 -9.625 1 98.75 288 PRO A CA 1
ATOM 2124 C C . PRO A 1 288 ? 13.836 -11.891 -8.57 1 98.75 288 PRO A C 1
ATOM 2126 O O . PRO A 1 288 ? 13.25 -12.062 -7.5 1 98.75 288 PRO A O 1
ATOM 2129 N N . LEU A 1 289 ? 14.914 -12.539 -8.984 1 98.69 289 LEU A N 1
ATOM 2130 C CA . LEU A 1 289 ? 15.688 -13.258 -7.98 1 98.69 289 LEU A CA 1
ATOM 2131 C C . LEU A 1 289 ? 16.141 -12.328 -6.863 1 98.69 289 LEU A C 1
ATOM 2133 O O . LEU A 1 289 ? 16.453 -11.156 -7.109 1 98.69 289 LEU A O 1
ATOM 2137 N N . ARG A 1 290 ? 16.188 -12.867 -5.664 1 98.62 290 ARG A N 1
ATOM 2138 C CA . ARG A 1 290 ? 16.547 -12.109 -4.473 1 98.62 290 ARG A CA 1
ATOM 2139 C C . ARG A 1 290 ? 17.859 -12.609 -3.879 1 98.62 290 ARG A C 1
ATOM 2141 O O . ARG A 1 290 ? 18.328 -13.695 -4.227 1 98.62 290 ARG A O 1
ATOM 2148 N N . PRO A 1 291 ? 18.484 -11.758 -3.014 1 98 291 PRO A N 1
ATOM 2149 C CA . PRO A 1 291 ? 19.625 -12.273 -2.266 1 98 291 PRO A CA 1
ATOM 2150 C C . PRO A 1 291 ? 19.297 -13.547 -1.49 1 98 291 PRO A C 1
ATOM 2152 O O . PRO A 1 291 ? 18.156 -13.758 -1.087 1 98 291 PRO A O 1
ATOM 2155 N N . ARG A 1 292 ? 20.266 -14.375 -1.242 1 97.56 292 ARG A N 1
ATOM 2156 C CA . ARG A 1 292 ? 20.125 -15.711 -0.675 1 97.56 292 ARG A CA 1
ATOM 2157 C C . ARG A 1 292 ? 19.438 -15.664 0.681 1 97.56 292 ARG A C 1
ATOM 2159 O O . ARG A 1 292 ? 18.766 -16.625 1.075 1 97.56 292 ARG A O 1
ATOM 2166 N N . GLU A 1 293 ? 19.531 -14.555 1.316 1 96.81 293 GLU A N 1
ATOM 2167 C CA . GLU A 1 293 ? 18.984 -14.43 2.666 1 96.81 293 GLU A CA 1
ATOM 2168 C C . GLU A 1 293 ? 17.469 -14.57 2.67 1 96.81 293 GLU A C 1
ATOM 2170 O O . GLU A 1 293 ? 16.875 -14.922 3.689 1 96.81 293 GLU A O 1
ATOM 2175 N N . HIS A 1 294 ? 16.828 -14.312 1.593 1 98.38 294 HIS A N 1
ATOM 2176 C CA . HIS A 1 294 ? 15.383 -14.445 1.504 1 98.38 294 HIS A CA 1
ATOM 2177 C C . HIS A 1 294 ? 14.969 -15.914 1.484 1 98.38 294 HIS A C 1
ATOM 2179 O O . HIS A 1 294 ? 13.828 -16.25 1.831 1 98.38 294 HIS A O 1
ATOM 2185 N N . GLN A 1 295 ? 15.844 -16.812 1.072 1 98.56 295 GLN A N 1
ATOM 2186 C CA . GLN A 1 295 ? 15.5 -18.219 0.848 1 98.56 295 GLN A CA 1
ATOM 2187 C C . GLN A 1 295 ? 15.094 -18.906 2.152 1 98.56 295 GLN A C 1
ATOM 2189 O O . GLN A 1 295 ? 14.148 -19.688 2.182 1 98.56 295 GLN A O 1
ATOM 2194 N N . ASP A 1 296 ? 15.805 -18.594 3.227 1 98.31 296 ASP A N 1
ATOM 2195 C CA . ASP A 1 296 ? 15.484 -19.219 4.512 1 98.31 296 ASP A CA 1
ATOM 2196 C C . ASP A 1 296 ? 14.062 -18.859 4.949 1 98.31 296 ASP A C 1
ATOM 2198 O O . ASP A 1 296 ? 13.344 -19.719 5.484 1 98.31 296 ASP A O 1
ATOM 2202 N N . ALA A 1 297 ? 13.734 -17.656 4.738 1 98.56 297 ALA A N 1
ATOM 2203 C CA . ALA A 1 297 ? 12.383 -17.234 5.09 1 98.56 297 ALA A CA 1
ATOM 2204 C C . ALA A 1 297 ? 11.336 -17.969 4.25 1 98.56 297 ALA A C 1
ATOM 2206 O O . ALA A 1 297 ? 10.289 -18.375 4.762 1 98.56 297 ALA A O 1
ATOM 2207 N N . LEU A 1 298 ? 11.594 -18.109 3.023 1 98.81 298 LEU A N 1
ATOM 2208 C CA . LEU A 1 298 ? 10.648 -18.797 2.141 1 98.81 298 LEU A CA 1
ATOM 2209 C C . LEU A 1 298 ? 10.5 -20.266 2.523 1 98.81 298 LEU A C 1
ATOM 2211 O O . LEU A 1 298 ? 9.391 -20.797 2.543 1 98.81 298 LEU A O 1
ATOM 2215 N N . TRP A 1 299 ? 11.633 -20.906 2.832 1 98.81 299 TRP A N 1
ATOM 2216 C CA . TRP A 1 299 ? 11.57 -22.281 3.289 1 98.81 299 TRP A CA 1
ATOM 2217 C C . TRP A 1 299 ? 10.75 -22.391 4.574 1 98.81 299 TRP A C 1
ATOM 2219 O O . TRP A 1 299 ? 9.953 -23.312 4.73 1 98.81 299 TRP A O 1
ATOM 2229 N N . ARG A 1 300 ? 10.992 -21.469 5.508 1 98.56 300 ARG A N 1
ATOM 2230 C CA . ARG A 1 300 ? 10.195 -21.453 6.73 1 98.56 300 ARG A CA 1
ATOM 2231 C C . ARG A 1 300 ? 8.719 -21.281 6.414 1 98.56 300 ARG A C 1
ATOM 2233 O O . ARG A 1 300 ? 7.867 -21.953 6.996 1 98.56 300 ARG A O 1
ATOM 2240 N N . GLY A 1 301 ? 8.422 -20.375 5.484 1 98.69 301 GLY A N 1
ATOM 2241 C CA . GLY A 1 301 ? 7.047 -20.156 5.074 1 98.69 301 GLY A CA 1
ATOM 2242 C C . GLY A 1 301 ? 6.391 -21.406 4.516 1 98.69 301 GLY A C 1
ATOM 2243 O O . GLY A 1 301 ? 5.203 -21.656 4.746 1 98.69 301 GLY A O 1
ATOM 2244 N N . LEU A 1 302 ? 7.133 -22.203 3.805 1 98.75 302 LEU A N 1
ATOM 2245 C CA . LEU A 1 302 ? 6.621 -23.453 3.27 1 98.75 302 LEU A CA 1
ATOM 2246 C C . LEU A 1 302 ? 6.398 -24.469 4.383 1 98.75 302 LEU A C 1
ATOM 2248 O O . LEU A 1 302 ? 5.414 -25.219 4.367 1 98.75 302 LEU A O 1
ATOM 2252 N N . ARG A 1 303 ? 7.23 -24.469 5.371 1 98.25 303 ARG A N 1
ATOM 2253 C CA . ARG A 1 303 ? 7.102 -25.406 6.48 1 98.25 303 ARG A CA 1
ATOM 2254 C C . ARG A 1 303 ? 5.906 -25.062 7.359 1 98.25 303 ARG A C 1
ATOM 2256 O O . ARG A 1 303 ? 5.215 -25.938 7.863 1 98.25 303 ARG A O 1
ATOM 2263 N N . THR A 1 304 ? 5.629 -23.734 7.488 1 97.31 304 THR A N 1
ATOM 2264 C CA . THR A 1 304 ? 4.617 -23.281 8.438 1 97.31 304 THR A CA 1
ATOM 2265 C C . THR A 1 304 ? 3.277 -23.062 7.734 1 97.31 304 THR A C 1
ATOM 2267 O O . THR A 1 304 ? 2.305 -22.641 8.359 1 97.31 304 THR A O 1
ATOM 2270 N N . ASN A 1 305 ? 3.26 -23.281 6.453 1 97.75 305 ASN A N 1
ATOM 2271 C CA . ASN A 1 305 ? 2.072 -23.141 5.617 1 97.75 305 ASN A CA 1
ATOM 2272 C C . ASN A 1 305 ? 1.66 -21.672 5.469 1 97.75 305 ASN A C 1
ATOM 2274 O O . ASN A 1 305 ? 0.485 -21.375 5.25 1 97.75 305 ASN A O 1
ATOM 2278 N N . ASP A 1 306 ? 2.633 -20.781 5.656 1 98.06 306 ASP A N 1
ATOM 2279 C CA . ASP A 1 306 ? 2.428 -19.391 5.281 1 98.06 306 ASP A CA 1
ATOM 2280 C C . ASP A 1 306 ? 2.516 -19.203 3.77 1 98.06 306 ASP A C 1
ATOM 2282 O O . ASP A 1 306 ? 1.97 -18.25 3.219 1 98.06 306 ASP A O 1
ATOM 2286 N N . LEU A 1 307 ? 3.227 -20.078 3.156 1 98.38 307 LEU A N 1
ATOM 2287 C CA . LEU A 1 307 ? 3.193 -20.344 1.721 1 98.38 307 LEU A CA 1
ATOM 2288 C C . LEU A 1 307 ? 2.584 -21.719 1.435 1 98.38 307 LEU A C 1
ATOM 2290 O O . LEU A 1 307 ? 3.021 -22.719 1.995 1 98.38 307 LEU A O 1
ATOM 2294 N N . GLN A 1 308 ? 1.695 -21.75 0.507 1 98.44 308 GLN A N 1
ATOM 2295 C CA . GLN A 1 308 ? 0.887 -22.953 0.387 1 98.44 308 GLN A CA 1
ATOM 2296 C C . GLN A 1 308 ? 1.329 -23.797 -0.807 1 98.44 308 GLN A C 1
ATOM 2298 O O . GLN A 1 308 ? 1.144 -25.016 -0.817 1 98.44 308 GLN A O 1
ATOM 2303 N N . VAL A 1 309 ? 1.896 -23.125 -1.793 1 98.81 309 VAL A N 1
ATOM 2304 C CA . VAL A 1 309 ? 2.09 -23.812 -3.062 1 98.81 309 VAL A CA 1
ATOM 2305 C C . VAL A 1 309 ? 3.459 -23.453 -3.641 1 98.81 309 VAL A C 1
ATOM 2307 O O . VAL A 1 309 ? 3.928 -22.328 -3.492 1 98.81 309 VAL A O 1
ATOM 2310 N N . VAL A 1 310 ? 4.09 -24.391 -4.242 1 98.94 310 VAL A N 1
ATOM 2311 C CA . VAL A 1 310 ? 5.242 -24.141 -5.102 1 98.94 310 VAL A CA 1
ATOM 2312 C C . VAL A 1 310 ? 4.887 -24.484 -6.547 1 98.94 310 VAL A C 1
ATOM 2314 O O . VAL A 1 310 ? 4.668 -25.656 -6.879 1 98.94 310 VAL A O 1
ATOM 2317 N N . SER A 1 311 ? 4.738 -23.516 -7.34 1 98.88 311 SER A N 1
ATOM 2318 C CA . SER A 1 311 ? 4.562 -23.672 -8.781 1 98.88 311 SER A CA 1
ATOM 2319 C C . SER A 1 311 ? 5.777 -23.141 -9.539 1 98.88 311 SER A C 1
ATOM 2321 O O . SER A 1 311 ? 6.66 -22.516 -8.953 1 98.88 311 SER A O 1
ATOM 2323 N N . THR A 1 312 ? 5.812 -23.375 -10.82 1 98.81 312 THR A N 1
ATOM 2324 C CA . THR A 1 312 ? 7.07 -23.109 -11.508 1 98.81 312 THR A CA 1
ATOM 2325 C C . THR A 1 312 ? 7.086 -21.703 -12.102 1 98.81 312 THR A C 1
ATOM 2327 O O . THR A 1 312 ? 8.148 -21.109 -12.258 1 98.81 312 THR A O 1
ATOM 2330 N N . ASP A 1 313 ? 5.879 -21.172 -12.445 1 98.75 313 ASP A N 1
ATOM 2331 C CA . ASP A 1 313 ? 5.844 -20 -13.32 1 98.75 313 ASP A CA 1
ATOM 2332 C C . ASP A 1 313 ? 6.695 -20.219 -14.57 1 98.75 313 ASP A C 1
ATOM 2334 O O . ASP A 1 313 ? 7.414 -19.312 -15 1 98.75 313 ASP A O 1
ATOM 2338 N N . HIS A 1 314 ? 6.676 -21.422 -15.102 1 98.88 314 HIS A N 1
ATOM 2339 C CA . HIS A 1 314 ? 7.402 -21.781 -16.312 1 98.88 314 HIS A CA 1
ATOM 2340 C C . HIS A 1 314 ? 7.074 -20.828 -17.453 1 98.88 314 HIS A C 1
ATOM 2342 O O . HIS A 1 314 ? 5.922 -20.734 -17.891 1 98.88 314 HIS A O 1
ATOM 2348 N N . CYS A 1 315 ? 8.031 -20.141 -17.891 1 98.75 315 CYS A N 1
ATOM 2349 C CA . CYS A 1 315 ? 7.965 -19.172 -18.984 1 98.75 315 CYS A CA 1
ATOM 2350 C C . CYS A 1 315 ? 9.312 -19.062 -19.703 1 98.75 315 CYS A C 1
ATOM 2352 O O . CYS A 1 315 ? 10.039 -18.078 -19.5 1 98.75 315 CYS A O 1
ATOM 2354 N N . PRO A 1 316 ? 9.586 -20 -20.562 1 98.69 316 PRO A N 1
ATOM 2355 C CA . PRO A 1 316 ? 10.93 -20.094 -21.125 1 98.69 316 PRO A CA 1
ATOM 2356 C C . PRO A 1 316 ? 11.133 -19.188 -22.344 1 98.69 316 PRO A C 1
ATOM 2358 O O . PRO A 1 316 ? 10.266 -19.141 -23.219 1 98.69 316 PRO A O 1
ATOM 2361 N N . PHE A 1 317 ? 12.234 -18.516 -22.344 1 98.75 317 PHE A N 1
ATOM 2362 C CA . PHE A 1 317 ? 12.773 -17.812 -23.5 1 98.75 317 PHE A CA 1
ATOM 2363 C C . PHE A 1 317 ? 14.219 -18.234 -23.766 1 98.75 317 PHE A C 1
ATOM 2365 O O . PHE A 1 317 ? 15.055 -18.219 -22.859 1 98.75 317 PHE A O 1
ATOM 2372 N N . CYS A 1 318 ? 14.445 -18.625 -24.969 1 98.62 318 CYS A N 1
ATOM 2373 C CA . CYS A 1 318 ? 15.797 -19.047 -25.297 1 98.62 318 CYS A CA 1
ATOM 2374 C C . CYS A 1 318 ? 16.797 -17.922 -25.109 1 98.62 318 CYS A C 1
ATOM 2376 O O . CYS A 1 318 ? 16.438 -16.75 -25.234 1 98.62 318 CYS A O 1
ATOM 2378 N N . PHE A 1 319 ? 18.016 -18.406 -24.719 1 98 319 PHE A N 1
ATOM 2379 C CA . PHE A 1 319 ? 19.078 -17.406 -24.625 1 98 319 PHE A CA 1
ATOM 2380 C C . PHE A 1 319 ? 19.359 -16.781 -25.984 1 98 319 PHE A C 1
ATOM 2382 O O . PHE A 1 319 ? 19.312 -15.562 -26.141 1 98 319 PHE A O 1
ATOM 2389 N N . THR A 1 320 ? 19.641 -17.688 -26.922 1 97.62 320 THR A N 1
ATOM 2390 C CA . THR A 1 320 ? 19.938 -17.266 -28.281 1 97.62 320 THR A CA 1
ATOM 2391 C C . THR A 1 320 ? 18.656 -16.812 -29 1 97.62 320 THR A C 1
ATOM 2393 O O . THR A 1 320 ? 17.672 -17.562 -29.062 1 97.62 320 THR A O 1
ATOM 2396 N N . GLY A 1 321 ? 18.656 -15.609 -29.422 1 97.69 321 GLY A N 1
ATOM 2397 C CA . GLY A 1 321 ? 17.578 -15.125 -30.266 1 97.69 321 GLY A CA 1
ATOM 2398 C C . GLY A 1 321 ? 16.453 -14.461 -29.484 1 97.69 321 GLY A C 1
ATOM 2399 O O . GLY A 1 321 ? 15.672 -13.688 -30.031 1 97.69 321 GLY A O 1
ATOM 2400 N N . GLN A 1 322 ? 16.312 -14.719 -28.156 1 98.44 322 GLN A N 1
ATOM 2401 C CA . GLN A 1 322 ? 15.219 -14.117 -27.391 1 98.44 322 GLN A CA 1
ATOM 2402 C C . GLN A 1 322 ? 15.766 -13.25 -26.25 1 98.44 322 GLN A C 1
ATOM 2404 O O . GLN A 1 322 ? 15.711 -12.023 -26.328 1 98.44 322 GLN A O 1
ATOM 2409 N N . LYS A 1 323 ? 16.391 -13.914 -25.203 1 98.31 323 LYS A N 1
ATOM 2410 C CA . LYS A 1 323 ? 16.938 -13.109 -24.125 1 98.31 323 LYS A CA 1
ATOM 2411 C C . LYS A 1 323 ? 17.891 -12.039 -24.656 1 98.31 323 LYS A C 1
ATOM 2413 O O . LYS A 1 323 ? 17.984 -10.945 -24.094 1 98.31 323 LYS A O 1
ATOM 2418 N N . GLU A 1 324 ? 18.547 -12.328 -25.688 1 97.06 324 GLU A N 1
ATOM 2419 C CA . GLU A 1 324 ? 19.547 -11.461 -26.297 1 97.06 324 GLU A CA 1
ATOM 2420 C C . GLU A 1 324 ? 18.906 -10.172 -26.828 1 97.06 324 GLU A C 1
ATOM 2422 O O . GLU A 1 324 ? 19.609 -9.188 -27.078 1 97.06 324 GLU A O 1
ATOM 2427 N N . LEU A 1 325 ? 17.625 -10.156 -26.938 1 97.44 325 LEU A N 1
ATOM 2428 C CA . LEU A 1 325 ? 16.922 -8.961 -27.375 1 97.44 325 LEU A CA 1
ATOM 2429 C C . LEU A 1 325 ? 17.156 -7.809 -26.406 1 97.44 325 LEU A C 1
ATOM 2431 O O . LEU A 1 325 ? 17 -6.641 -26.766 1 97.44 325 LEU A O 1
ATOM 2435 N N . GLY A 1 326 ? 17.625 -8.117 -25.172 1 97.69 326 GLY A N 1
ATOM 2436 C CA . GLY A 1 326 ? 17.812 -7.09 -24.156 1 97.69 326 GLY A CA 1
ATOM 2437 C C . GLY A 1 326 ? 19.25 -6.664 -24 1 97.69 326 GLY A C 1
ATOM 2438 O O . GLY A 1 326 ? 19.594 -6 -23.016 1 97.69 326 GLY A O 1
ATOM 2439 N N . ARG A 1 327 ? 20.141 -7.121 -24.922 1 96.94 327 ARG A N 1
ATOM 2440 C CA . ARG A 1 327 ? 21.531 -6.672 -24.844 1 96.94 327 ARG A CA 1
ATOM 2441 C C . ARG A 1 327 ? 21.609 -5.148 -24.828 1 96.94 327 ARG A C 1
ATOM 2443 O O . ARG A 1 327 ? 21.016 -4.484 -25.688 1 96.94 327 ARG A O 1
ATOM 2450 N N . GLY A 1 328 ? 22.297 -4.613 -23.859 1 96.69 328 GLY A N 1
ATOM 2451 C CA . GLY A 1 328 ? 22.469 -3.174 -23.719 1 96.69 328 GLY A CA 1
ATOM 2452 C C . GLY A 1 328 ? 21.312 -2.504 -23 1 96.69 328 GLY A C 1
ATOM 2453 O O . GLY A 1 328 ? 21.344 -1.3 -22.734 1 96.69 328 GLY A O 1
ATOM 2454 N N . ASP A 1 329 ? 20.281 -3.205 -22.688 1 98.19 329 ASP A N 1
ATOM 2455 C CA . ASP A 1 329 ? 19.094 -2.707 -22 1 98.19 329 ASP A CA 1
ATOM 2456 C C . ASP A 1 329 ? 18.375 -3.83 -21.266 1 98.19 329 ASP A C 1
ATOM 2458 O O . ASP A 1 329 ? 17.547 -4.535 -21.844 1 98.19 329 ASP A O 1
ATOM 2462 N N . PHE A 1 330 ? 18.594 -3.922 -19.969 1 98.19 330 PHE A N 1
ATOM 2463 C CA . PHE A 1 330 ? 18.062 -5.047 -19.203 1 98.19 330 PHE A CA 1
ATOM 2464 C C . PHE A 1 330 ? 16.531 -5.047 -19.234 1 98.19 330 PHE A C 1
ATOM 2466 O O . PHE A 1 330 ? 15.906 -6.094 -19.062 1 98.19 330 PHE A O 1
ATOM 2473 N N . SER A 1 331 ? 15.898 -3.873 -19.422 1 97.38 331 SER A N 1
ATOM 2474 C CA . SER A 1 331 ? 14.445 -3.768 -19.375 1 97.38 331 SER A CA 1
ATOM 2475 C C . SER A 1 331 ? 13.812 -4.402 -20.609 1 97.38 331 SER A C 1
ATOM 2477 O O . SER A 1 331 ? 12.602 -4.625 -20.656 1 97.38 331 SER A O 1
ATOM 2479 N N . LYS A 1 332 ? 14.625 -4.789 -21.594 1 97.5 332 LYS A N 1
ATOM 2480 C CA . LYS A 1 332 ? 14.125 -5.375 -22.844 1 97.5 332 LYS A CA 1
ATOM 2481 C C . LYS A 1 332 ? 14.383 -6.879 -22.875 1 97.5 332 LYS A C 1
ATOM 2483 O O . LYS A 1 332 ? 14.031 -7.547 -23.859 1 97.5 332 LYS A O 1
ATOM 2488 N N . ILE A 1 333 ? 15 -7.43 -21.875 1 98.19 333 ILE A N 1
ATOM 2489 C CA . ILE A 1 333 ? 15.203 -8.875 -21.812 1 98.19 333 ILE A CA 1
ATOM 2490 C C . ILE A 1 333 ? 13.875 -9.578 -21.562 1 98.19 333 ILE A C 1
ATOM 2492 O O . ILE A 1 333 ? 13.172 -9.273 -20.594 1 98.19 333 ILE A O 1
ATOM 2496 N N . PRO A 1 334 ? 13.492 -10.5 -22.438 1 97.56 334 PRO A N 1
ATOM 2497 C CA . PRO A 1 334 ? 12.266 -11.25 -22.156 1 97.56 334 PRO A CA 1
ATOM 2498 C C . PRO A 1 334 ? 12.273 -11.867 -20.766 1 97.56 334 PRO A C 1
ATOM 2500 O O . PRO A 1 334 ? 13.234 -12.547 -20.391 1 97.56 334 PRO A O 1
ATOM 2503 N N . ASN A 1 335 ? 11.242 -11.625 -20.016 1 95.12 335 ASN A N 1
ATOM 2504 C CA . ASN A 1 335 ? 11.094 -11.852 -18.578 1 95.12 335 ASN A CA 1
ATOM 2505 C C . ASN A 1 335 ? 10.453 -13.203 -18.297 1 95.12 335 ASN A C 1
ATOM 2507 O O . ASN A 1 335 ? 9.242 -13.367 -18.469 1 95.12 335 ASN A O 1
ATOM 2511 N N . GLY A 1 336 ? 11.172 -14.227 -17.875 1 97.62 336 GLY A N 1
ATOM 2512 C CA . GLY A 1 336 ? 10.68 -15.562 -17.578 1 97.62 336 GLY A CA 1
ATOM 2513 C C . GLY A 1 336 ? 11.781 -16.609 -17.5 1 97.62 336 GLY A C 1
ATOM 2514 O O . GLY A 1 336 ? 12.867 -16.406 -18.047 1 97.62 336 GLY A O 1
ATOM 2515 N N . LEU A 1 337 ? 11.539 -17.688 -16.828 1 97.94 337 LEU A N 1
ATOM 2516 C CA . LEU A 1 337 ? 12.492 -18.766 -16.641 1 97.94 337 LEU A CA 1
ATOM 2517 C C . LEU A 1 337 ? 11.844 -20.125 -16.938 1 97.94 337 LEU A C 1
ATOM 2519 O O . LEU A 1 337 ? 10.648 -20.312 -16.703 1 97.94 337 LEU A O 1
ATOM 2523 N N . PRO A 1 338 ? 12.664 -21.016 -17.453 1 98.69 338 PRO A N 1
ATOM 2524 C CA . PRO A 1 338 ? 12.18 -22.391 -17.562 1 98.69 338 PRO A CA 1
ATOM 2525 C C . PRO A 1 338 ? 12.242 -23.141 -16.234 1 98.69 338 PRO A C 1
ATOM 2527 O O . PRO A 1 338 ? 13.109 -22.875 -15.398 1 98.69 338 PRO A O 1
ATOM 2530 N N . GLY A 1 339 ? 11.25 -24.078 -16.016 1 98.56 339 GLY A N 1
ATOM 2531 C CA . GLY A 1 339 ? 11.391 -24.828 -14.789 1 98.56 339 GLY A CA 1
ATOM 2532 C C . GLY A 1 339 ? 10.367 -25.938 -14.641 1 98.56 339 GLY A C 1
ATOM 2533 O O . GLY A 1 339 ? 10.359 -26.656 -13.641 1 98.56 339 GLY A O 1
ATOM 2534 N N . VAL A 1 340 ? 9.5 -26.219 -15.641 1 98.88 340 VAL A N 1
ATOM 2535 C CA . VAL A 1 340 ? 8.352 -27.109 -15.484 1 98.88 340 VAL A CA 1
ATOM 2536 C C . VAL A 1 340 ? 8.82 -28.547 -15.281 1 98.88 340 VAL A C 1
ATOM 2538 O O . VAL A 1 340 ? 8.156 -29.328 -14.602 1 98.88 340 VAL A O 1
ATOM 2541 N N . GLU A 1 341 ? 10.008 -28.891 -15.836 1 98.81 341 GLU A N 1
ATOM 2542 C CA . GLU A 1 341 ? 10.523 -30.266 -15.758 1 98.81 341 GLU A CA 1
ATOM 2543 C C . GLU A 1 341 ? 11.289 -30.484 -14.453 1 98.81 341 GLU A C 1
ATOM 2545 O O . GLU A 1 341 ? 11.547 -31.625 -14.07 1 98.81 341 GLU A O 1
ATOM 2550 N N . ASN A 1 342 ? 11.57 -29.422 -13.727 1 98.62 342 ASN A N 1
ATOM 2551 C CA . ASN A 1 342 ? 12.547 -29.547 -12.648 1 98.62 342 ASN A CA 1
ATOM 2552 C C . ASN A 1 342 ? 11.883 -29.5 -11.281 1 98.62 342 ASN A C 1
ATOM 2554 O O . ASN A 1 342 ? 12.492 -29.875 -10.273 1 98.62 342 ASN A O 1
ATOM 2558 N N . ARG A 1 343 ? 10.633 -29.109 -11.195 1 98.81 343 ARG A N 1
ATOM 2559 C CA . ARG A 1 343 ? 10 -28.703 -9.945 1 98.81 343 ARG A CA 1
ATOM 2560 C C . ARG A 1 343 ? 9.977 -29.859 -8.945 1 98.81 343 ARG A C 1
ATOM 2562 O O . ARG A 1 343 ? 10.43 -29.703 -7.809 1 98.81 343 ARG A O 1
ATOM 2569 N N . MET A 1 344 ? 9.508 -31.047 -9.328 1 98.75 344 MET A N 1
ATOM 2570 C CA . MET A 1 344 ? 9.336 -32.188 -8.422 1 98.75 344 MET A CA 1
ATOM 2571 C C . MET A 1 344 ? 10.68 -32.656 -7.895 1 98.75 344 MET A C 1
ATOM 2573 O O . MET A 1 344 ? 10.82 -32.938 -6.703 1 98.75 344 MET A O 1
ATOM 2577 N N . ASP A 1 345 ? 11.672 -32.75 -8.773 1 98.81 345 ASP A N 1
ATOM 2578 C CA . ASP A 1 345 ? 13.008 -33.188 -8.391 1 98.81 345 ASP A CA 1
ATOM 2579 C C . ASP A 1 345 ? 13.688 -32.188 -7.465 1 98.81 345 ASP A C 1
ATOM 2581 O O . ASP A 1 345 ? 14.336 -32.594 -6.488 1 98.81 345 ASP A O 1
ATOM 2585 N N . LEU A 1 346 ? 13.578 -30.922 -7.777 1 98.88 346 LEU A N 1
ATOM 2586 C CA . LEU A 1 346 ? 14.164 -29.891 -6.926 1 98.88 346 LEU A CA 1
ATOM 2587 C C . LEU A 1 346 ? 13.547 -29.922 -5.531 1 98.88 346 LEU A C 1
ATOM 2589 O O . LEU A 1 346 ? 14.258 -29.797 -4.531 1 98.88 346 LEU A O 1
ATOM 2593 N N . LEU A 1 347 ? 12.242 -30.094 -5.473 1 98.81 347 LEU A N 1
ATOM 2594 C CA . LEU A 1 347 ? 11.578 -30.141 -4.176 1 98.81 347 LEU A CA 1
ATOM 2595 C C . LEU A 1 347 ? 11.961 -31.391 -3.408 1 98.81 347 LEU A C 1
ATOM 2597 O O . LEU A 1 347 ? 12.07 -31.375 -2.18 1 98.81 347 LEU A O 1
ATOM 2601 N N . HIS A 1 348 ? 12.156 -32.531 -4.109 1 98.81 348 HIS A N 1
ATOM 2602 C CA . HIS A 1 348 ? 12.664 -33.688 -3.422 1 98.81 348 HIS A CA 1
ATOM 2603 C C . HIS A 1 348 ? 14.062 -33.438 -2.861 1 98.81 348 HIS A C 1
ATOM 2605 O O . HIS A 1 348 ? 14.391 -33.938 -1.772 1 98.81 348 HIS A O 1
ATOM 2611 N N . GLN A 1 349 ? 14.891 -32.781 -3.646 1 98.81 349 GLN A N 1
ATOM 2612 C CA . GLN A 1 349 ? 16.203 -32.406 -3.123 1 98.81 349 GLN A CA 1
ATOM 2613 C C . GLN A 1 349 ? 16.078 -31.641 -1.814 1 98.81 349 GLN A C 1
ATOM 2615 O O . GLN A 1 349 ? 16.906 -31.812 -0.91 1 98.81 349 GLN A O 1
ATOM 2620 N N . ALA A 1 350 ? 15.117 -30.781 -1.745 1 98.75 350 ALA A N 1
ATOM 2621 C CA . ALA A 1 350 ? 14.875 -30.047 -0.513 1 98.75 350 ALA A CA 1
ATOM 2622 C C . ALA A 1 350 ? 14.523 -30.984 0.639 1 98.75 350 ALA A C 1
ATOM 2624 O O . ALA A 1 350 ? 14.867 -30.703 1.793 1 98.75 350 ALA A O 1
ATOM 2625 N N . VAL A 1 351 ? 13.766 -32.062 0.375 1 98.56 351 VAL A N 1
ATOM 2626 C CA . VAL A 1 351 ? 13.508 -33.094 1.382 1 98.56 351 VAL A CA 1
ATOM 2627 C C . VAL A 1 351 ? 14.828 -33.719 1.846 1 98.56 351 VAL A C 1
ATOM 2629 O O . VAL A 1 351 ? 15.07 -33.844 3.049 1 98.56 351 VAL A O 1
ATOM 2632 N N . VAL A 1 352 ? 15.672 -34.031 0.886 1 98.62 352 VAL A N 1
ATOM 2633 C CA . VAL A 1 352 ? 16.969 -34.656 1.171 1 98.62 352 VAL A CA 1
ATOM 2634 C C . VAL A 1 352 ? 17.797 -33.719 2.033 1 98.62 352 VAL A C 1
ATOM 2636 O O . VAL A 1 352 ? 18.484 -34.156 2.967 1 98.62 352 VAL A O 1
ATOM 2639 N N . ASP A 1 353 ? 17.688 -32.438 1.764 1 98.31 353 ASP A N 1
ATOM 2640 C CA . ASP A 1 353 ? 18.484 -31.422 2.455 1 98.31 353 ASP A CA 1
ATOM 2641 C C . ASP A 1 353 ? 17.844 -31.062 3.801 1 98.31 353 ASP A C 1
ATOM 2643 O O . ASP A 1 353 ? 18.406 -30.281 4.562 1 98.31 353 ASP A O 1
ATOM 2647 N N . GLY A 1 354 ? 16.719 -31.531 4.066 1 98.31 354 GLY A N 1
ATOM 2648 C CA . GLY A 1 354 ? 16.078 -31.328 5.355 1 98.31 354 GLY A CA 1
ATOM 2649 C C . GLY A 1 354 ? 15.305 -30.031 5.441 1 98.31 354 GLY A C 1
ATOM 2650 O O . GLY A 1 354 ? 15.008 -29.547 6.535 1 98.31 354 GLY A O 1
ATOM 2651 N N . ARG A 1 355 ? 14.977 -29.469 4.289 1 98.31 355 ARG A N 1
ATOM 2652 C CA . ARG A 1 355 ? 14.25 -28.203 4.285 1 98.31 355 ARG A CA 1
ATOM 2653 C C . ARG A 1 355 ? 12.758 -28.422 4.516 1 98.31 355 ARG A C 1
ATOM 2655 O O . ARG A 1 355 ? 12.086 -27.578 5.113 1 98.31 355 ARG A O 1
ATOM 2662 N N . ILE A 1 356 ? 12.203 -29.5 3.977 1 98.38 356 ILE A N 1
ATOM 2663 C CA . ILE A 1 356 ? 10.805 -29.875 4.141 1 98.38 356 ILE A CA 1
ATOM 2664 C C . ILE A 1 356 ? 10.695 -31.391 4.309 1 98.38 356 ILE A C 1
ATOM 2666 O O . ILE A 1 356 ? 11.648 -32.125 4.027 1 98.38 356 ILE A O 1
ATOM 2670 N N . THR A 1 357 ? 9.516 -31.844 4.781 1 98.12 357 THR A N 1
ATOM 2671 C CA . THR A 1 357 ? 9.266 -33.281 4.906 1 98.12 357 THR A CA 1
ATOM 2672 C C . THR A 1 357 ? 8.75 -33.844 3.588 1 98.12 357 THR A C 1
ATOM 2674 O O . THR A 1 357 ? 8.375 -33.094 2.686 1 98.12 357 THR A O 1
ATOM 2677 N N . ARG A 1 358 ? 8.75 -35.156 3.471 1 97.56 358 ARG A N 1
ATOM 2678 C CA . ARG A 1 358 ? 8.203 -35.812 2.297 1 97.56 358 ARG A CA 1
ATOM 2679 C C . ARG A 1 358 ? 6.727 -35.5 2.119 1 97.56 358 ARG A C 1
ATOM 2681 O O . ARG A 1 358 ? 6.27 -35.25 1.002 1 97.56 358 ARG A O 1
ATOM 2688 N N . ARG A 1 359 ? 5.996 -35.562 3.209 1 97.31 359 ARG A N 1
ATOM 2689 C CA . ARG A 1 359 ? 4.57 -35.25 3.139 1 97.31 359 ARG A CA 1
ATOM 2690 C C . ARG A 1 359 ? 4.332 -33.844 2.662 1 97.31 359 ARG A C 1
ATOM 2692 O O . ARG A 1 359 ? 3.414 -33.562 1.882 1 97.31 359 ARG A O 1
ATOM 2699 N N . ARG A 1 360 ? 5.191 -32.906 3.146 1 98.31 360 ARG A N 1
ATOM 2700 C CA . ARG A 1 360 ? 5.066 -31.516 2.752 1 98.31 360 ARG A CA 1
ATOM 2701 C C . ARG A 1 360 ? 5.398 -31.328 1.275 1 98.31 360 ARG A C 1
ATOM 2703 O O . ARG A 1 360 ? 4.773 -30.516 0.591 1 98.31 360 ARG A O 1
ATOM 2710 N N . TRP A 1 361 ? 6.371 -32.062 0.841 1 98.56 361 TRP A N 1
ATOM 2711 C CA . TRP A 1 361 ? 6.703 -32.094 -0.58 1 98.56 361 TRP A CA 1
ATOM 2712 C C . TRP A 1 361 ? 5.477 -32.438 -1.421 1 98.56 361 TRP A C 1
ATOM 2714 O O . TRP A 1 361 ? 5.113 -31.688 -2.332 1 98.56 361 TRP A O 1
ATOM 2724 N N . VAL A 1 362 ? 4.766 -33.438 -1.073 1 98.56 362 VAL A N 1
ATOM 2725 C CA . VAL A 1 362 ? 3.58 -33.875 -1.796 1 98.56 362 VAL A CA 1
ATOM 2726 C C . VAL A 1 362 ? 2.455 -32.844 -1.62 1 98.56 362 VAL A C 1
ATOM 2728 O O . VAL A 1 362 ? 1.751 -32.531 -2.578 1 98.56 362 VAL A O 1
ATOM 2731 N N . GLU A 1 363 ? 2.328 -32.344 -0.471 1 98.62 363 GLU A N 1
ATOM 2732 C CA . GLU A 1 363 ? 1.263 -31.375 -0.177 1 98.62 363 GLU A CA 1
ATOM 2733 C C . GLU A 1 363 ? 1.401 -30.109 -1.022 1 98.62 363 GLU A C 1
ATOM 2735 O O . GLU A 1 363 ? 0.439 -29.672 -1.658 1 98.62 363 GLU A O 1
ATOM 2740 N N . ILE A 1 364 ? 2.598 -29.516 -1.096 1 98.62 364 ILE A N 1
ATOM 2741 C CA . ILE A 1 364 ? 2.762 -28.203 -1.705 1 98.62 364 ILE A CA 1
ATOM 2742 C C . ILE A 1 364 ? 2.875 -28.344 -3.221 1 98.62 364 ILE A C 1
ATOM 2744 O O . ILE A 1 364 ? 2.639 -27.391 -3.961 1 98.62 364 ILE A O 1
ATOM 2748 N N . ALA A 1 365 ? 3.17 -29.578 -3.691 1 98.75 365 ALA A N 1
ATOM 2749 C CA . ALA A 1 365 ? 3.408 -29.75 -5.121 1 98.75 365 ALA A CA 1
ATOM 2750 C C . ALA A 1 365 ? 2.215 -30.406 -5.801 1 98.75 365 ALA A C 1
ATOM 2752 O O . ALA A 1 365 ? 2.055 -30.328 -7.02 1 98.75 365 ALA A O 1
ATOM 2753 N N . CYS A 1 366 ? 1.356 -31.109 -5.035 1 98.75 366 CYS A N 1
ATOM 2754 C CA . CYS A 1 366 ? 0.311 -31.922 -5.648 1 98.75 366 CYS A CA 1
ATOM 2755 C C . CYS A 1 366 ? -1.053 -31.594 -5.055 1 98.75 366 CYS A C 1
ATOM 2757 O O . CYS A 1 366 ? -1.931 -31.078 -5.746 1 98.75 366 CYS A O 1
ATOM 2759 N N . THR A 1 367 ? -1.194 -31.703 -3.773 1 98.69 367 THR A N 1
ATOM 2760 C CA . THR A 1 367 ? -2.506 -31.719 -3.135 1 98.69 367 THR A CA 1
ATOM 2761 C C . THR A 1 367 ? -3.062 -30.312 -3.014 1 98.69 367 THR A C 1
ATOM 2763 O O . THR A 1 367 ? -4.195 -30.047 -3.42 1 98.69 367 THR A O 1
ATOM 2766 N N . THR A 1 368 ? -2.277 -29.391 -2.473 1 98.69 368 THR A N 1
ATOM 2767 C CA . THR A 1 368 ? -2.777 -28.047 -2.197 1 98.69 368 THR A CA 1
ATOM 2768 C C . THR A 1 368 ? -3.105 -27.312 -3.494 1 98.69 368 THR A C 1
ATOM 2770 O O . THR A 1 368 ? -4.152 -26.672 -3.604 1 98.69 368 THR A O 1
ATOM 2773 N N . PRO A 1 369 ? -2.217 -27.359 -4.484 1 98.81 369 PRO A N 1
ATOM 2774 C CA . PRO A 1 369 ? -2.623 -26.703 -5.723 1 98.81 369 PRO A CA 1
ATOM 2775 C C . PRO A 1 369 ? -3.893 -27.297 -6.328 1 98.81 369 PRO A C 1
ATOM 2777 O O . PRO A 1 369 ? -4.707 -26.562 -6.902 1 98.81 369 PRO A O 1
ATOM 2780 N N . ALA A 1 370 ? -4.105 -28.578 -6.234 1 98.75 370 ALA A N 1
ATOM 2781 C CA . ALA A 1 370 ? -5.348 -29.188 -6.715 1 98.75 370 ALA A CA 1
ATOM 2782 C C . ALA A 1 370 ? -6.551 -28.656 -5.934 1 98.75 370 ALA A C 1
ATOM 2784 O O . ALA A 1 370 ? -7.594 -28.359 -6.516 1 98.75 370 ALA A O 1
ATOM 2785 N N . ARG A 1 371 ? -6.406 -28.547 -4.613 1 98.19 371 ARG A N 1
ATOM 2786 C CA . ARG A 1 371 ? -7.48 -28.047 -3.766 1 98.19 371 ARG A CA 1
ATOM 2787 C C . ARG A 1 371 ? -7.73 -26.562 -4.031 1 98.19 371 ARG A C 1
ATOM 2789 O O . ARG A 1 371 ? -8.883 -26.141 -4.141 1 98.19 371 ARG A O 1
ATOM 2796 N N . MET A 1 372 ? -6.66 -25.828 -4.145 1 98.12 372 MET A N 1
ATOM 2797 C CA . MET A 1 372 ? -6.742 -24.375 -4.348 1 98.12 372 MET A CA 1
ATOM 2798 C C . MET A 1 372 ? -7.496 -24.047 -5.633 1 98.12 372 MET A C 1
ATOM 2800 O O . MET A 1 372 ? -8.219 -23.062 -5.695 1 98.12 372 MET A O 1
ATOM 2804 N N . PHE A 1 373 ? -7.316 -24.906 -6.582 1 98.62 373 PHE A N 1
ATOM 2805 C CA . PHE A 1 373 ? -7.855 -24.547 -7.891 1 98.62 373 PHE A CA 1
ATOM 2806 C C . PHE A 1 373 ? -8.906 -25.562 -8.328 1 98.62 373 PHE A C 1
ATOM 2808 O O . PHE A 1 373 ? -9.039 -25.859 -9.523 1 98.62 373 PHE A O 1
ATOM 2815 N N . GLY A 1 374 ? -9.586 -26.203 -7.43 1 98.38 374 GLY A N 1
ATOM 2816 C CA . GLY A 1 374 ? -10.852 -26.891 -7.621 1 98.38 374 GLY A CA 1
ATOM 2817 C C . GLY A 1 374 ? -10.711 -28.203 -8.375 1 98.38 374 GLY A C 1
ATOM 2818 O O . GLY A 1 374 ? -11.602 -28.594 -9.133 1 98.38 374 GLY A O 1
ATOM 2819 N N . LEU A 1 375 ? -9.602 -28.875 -8.219 1 98.69 375 LEU A N 1
ATOM 2820 C CA . LEU A 1 375 ? -9.367 -30.109 -8.961 1 98.69 375 LEU A CA 1
ATOM 2821 C C . LEU A 1 375 ? -9.352 -31.312 -8.016 1 98.69 375 LEU A C 1
ATOM 2823 O O . LEU A 1 375 ? -9.344 -32.469 -8.469 1 98.69 375 LEU A O 1
ATOM 2827 N N . HIS A 1 376 ? -9.273 -31.078 -6.676 1 97.69 376 HIS A N 1
ATOM 2828 C CA . HIS A 1 376 ? -9.25 -32.125 -5.668 1 97.69 376 HIS A CA 1
ATOM 2829 C C . HIS A 1 376 ? -10.656 -32.625 -5.355 1 97.69 376 HIS A C 1
ATOM 2831 O O . HIS A 1 376 ? -11.609 -31.844 -5.34 1 97.69 376 HIS A O 1
ATOM 2837 N N . PRO A 1 377 ? -10.891 -33.938 -5.211 1 96.88 377 PRO A N 1
ATOM 2838 C CA . PRO A 1 377 ? -9.883 -34.969 -5.105 1 96.88 377 PRO A CA 1
ATOM 2839 C C . PRO A 1 377 ? -9.641 -35.688 -6.43 1 96.88 377 PRO A C 1
ATOM 2841 O O . PRO A 1 377 ? -8.953 -36.719 -6.461 1 96.88 377 PRO A O 1
ATOM 2844 N N . ARG A 1 378 ? -10.172 -35.125 -7.508 1 98.12 378 ARG A N 1
ATOM 2845 C CA . ARG A 1 378 ? -9.922 -35.75 -8.812 1 98.12 378 ARG A CA 1
ATOM 2846 C C . ARG A 1 378 ? -8.43 -35.812 -9.109 1 98.12 378 ARG A C 1
ATOM 2848 O O . ARG A 1 378 ? -7.961 -36.812 -9.695 1 98.12 378 ARG A O 1
ATOM 2855 N N . LYS A 1 379 ? -7.742 -34.812 -8.82 1 98.56 379 LYS A N 1
ATOM 2856 C CA . LYS A 1 379 ? -6.293 -34.688 -8.945 1 98.56 379 LYS A CA 1
ATOM 2857 C C . LYS A 1 379 ? -5.652 -34.406 -7.582 1 98.56 379 LYS A C 1
ATOM 2859 O O . LYS A 1 379 ? -6.324 -34 -6.645 1 98.56 379 LYS A O 1
ATOM 2864 N N . GLY A 1 380 ? -4.398 -34.656 -7.434 1 98.31 380 GLY A N 1
ATOM 2865 C CA . GLY A 1 380 ? -3.592 -34.188 -6.32 1 98.31 380 GLY A CA 1
ATOM 2866 C C . GLY A 1 380 ? -3.572 -35.156 -5.152 1 98.31 380 GLY A C 1
ATOM 2867 O O . GLY A 1 380 ? -3.09 -34.812 -4.066 1 98.31 380 GLY A O 1
ATOM 2868 N N . THR A 1 381 ? -4.129 -36.344 -5.359 1 98 381 THR A N 1
ATOM 2869 C CA . THR A 1 381 ? -4.117 -37.312 -4.281 1 98 381 THR A CA 1
ATOM 2870 C C . THR A 1 381 ? -4.156 -38.75 -4.848 1 98 381 THR A C 1
ATOM 2872 O O . THR A 1 381 ? -4.203 -38.938 -6.066 1 98 381 THR A O 1
ATOM 2875 N N . ILE A 1 382 ? -3.898 -39.75 -3.973 1 98.31 382 ILE A N 1
ATOM 2876 C CA . ILE A 1 382 ? -4.07 -41.156 -4.27 1 98.31 382 ILE A CA 1
ATOM 2877 C C . ILE A 1 382 ? -5.223 -41.719 -3.439 1 98.31 382 ILE A C 1
ATOM 2879 O O . ILE A 1 382 ? -5.051 -42.062 -2.262 1 98.31 382 ILE A O 1
ATOM 2883 N N . ALA A 1 383 ? -6.277 -41.844 -4.07 1 97.12 383 ALA A N 1
ATOM 2884 C CA . ALA A 1 383 ? -7.484 -42.344 -3.408 1 97.12 383 ALA A CA 1
ATOM 2885 C C . ALA A 1 383 ? -8.453 -42.969 -4.418 1 97.12 383 ALA A C 1
ATOM 2887 O O . ALA A 1 383 ? -8.484 -42.562 -5.582 1 97.12 383 ALA A O 1
ATOM 2888 N N . PRO A 1 384 ? -9.234 -43.938 -3.887 1 97.38 384 PRO A N 1
ATOM 2889 C CA . PRO A 1 384 ? -10.258 -44.438 -4.793 1 97.38 384 PRO A CA 1
ATOM 2890 C C . PRO A 1 384 ? -11.164 -43.375 -5.363 1 97.38 384 PRO A C 1
ATOM 2892 O O . PRO A 1 384 ? -11.641 -42.5 -4.621 1 97.38 384 PRO A O 1
ATOM 2895 N N . GLY A 1 385 ? -11.305 -43.438 -6.664 1 97.69 385 GLY A N 1
ATOM 2896 C CA . GLY A 1 385 ? -12.133 -42.438 -7.32 1 97.69 385 GLY A CA 1
ATOM 2897 C C . GLY A 1 385 ? -11.32 -41.375 -8.023 1 97.69 385 GLY A C 1
ATOM 2898 O O . GLY A 1 385 ? -11.797 -40.75 -8.977 1 97.69 385 GLY A O 1
ATOM 2899 N N . ALA A 1 386 ? -10.094 -41.094 -7.586 1 98.44 386 ALA A N 1
ATOM 2900 C CA . ALA A 1 386 ? -9.211 -40.094 -8.195 1 98.44 386 ALA A CA 1
ATOM 2901 C C . ALA A 1 386 ? -8.672 -40.594 -9.539 1 98.44 386 ALA A C 1
ATOM 2903 O O . ALA A 1 386 ? -8.633 -41.781 -9.789 1 98.44 386 ALA A O 1
ATOM 2904 N N . ASP A 1 387 ? -8.406 -39.656 -10.406 1 98.81 387 ASP A N 1
ATOM 2905 C CA . ASP A 1 387 ? -7.664 -40.031 -11.602 1 98.81 387 ASP A CA 1
ATOM 2906 C C . ASP A 1 387 ? -6.363 -40.75 -11.234 1 98.81 387 ASP A C 1
ATOM 2908 O O . ASP A 1 387 ? -5.715 -40.375 -10.25 1 98.81 387 ASP A O 1
ATOM 2912 N N . ALA A 1 388 ? -6.043 -41.719 -12.039 1 98.75 388 ALA A N 1
ATOM 2913 C CA . ALA A 1 388 ? -4.805 -42.438 -11.781 1 98.75 388 ALA A CA 1
ATOM 2914 C C . ALA A 1 388 ? -3.594 -41.656 -12.281 1 98.75 388 ALA A C 1
ATOM 2916 O O . ALA A 1 388 ? -2.873 -42.125 -13.164 1 98.75 388 ALA A O 1
ATOM 2917 N N . ASP A 1 389 ? -3.439 -40.562 -11.773 1 98.88 389 ASP A N 1
ATOM 2918 C CA . ASP A 1 389 ? -2.236 -39.75 -11.938 1 98.88 389 ASP A CA 1
ATOM 2919 C C . ASP A 1 389 ? -1.206 -40.062 -10.859 1 98.88 389 ASP A C 1
ATOM 2921 O O . ASP A 1 389 ? -1.331 -39.625 -9.719 1 98.88 389 ASP A O 1
ATOM 2925 N N . LEU A 1 390 ? -0.12 -40.781 -11.258 1 98.75 390 LEU A N 1
ATOM 2926 C CA . LEU A 1 390 ? 0.848 -41.281 -10.289 1 98.75 390 LEU A CA 1
ATOM 2927 C C . LEU A 1 390 ? 2.273 -41.125 -10.797 1 98.75 390 LEU A C 1
ATOM 2929 O O . LEU A 1 390 ? 2.51 -41.156 -12.008 1 98.75 390 LEU A O 1
ATOM 2933 N N . VAL A 1 391 ? 3.123 -40.906 -9.906 1 98.88 391 VAL A N 1
ATOM 2934 C CA . VAL A 1 391 ? 4.555 -40.906 -10.18 1 98.88 391 VAL A CA 1
ATOM 2935 C C . VAL A 1 391 ? 5.266 -41.938 -9.32 1 98.88 391 VAL A C 1
ATOM 2937 O O . VAL A 1 391 ? 5.125 -41.938 -8.094 1 98.88 391 VAL A O 1
ATOM 2940 N N . VAL A 1 392 ? 5.871 -42.875 -9.945 1 98.81 392 VAL A N 1
ATOM 2941 C CA . VAL A 1 392 ? 6.855 -43.688 -9.266 1 98.81 392 VAL A CA 1
ATOM 2942 C C . VAL A 1 392 ? 8.203 -42.969 -9.234 1 98.81 392 VAL A C 1
ATOM 2944 O O . VAL A 1 392 ? 8.812 -42.75 -10.281 1 98.81 392 VAL A O 1
ATOM 2947 N N . TYR A 1 393 ? 8.656 -42.625 -8.078 1 98.81 393 TYR A N 1
ATOM 2948 C CA . TYR A 1 393 ? 9.82 -41.781 -7.887 1 98.81 393 TYR A CA 1
ATOM 2949 C C . TYR A 1 393 ? 10.961 -42.531 -7.227 1 98.81 393 TYR A C 1
ATOM 2951 O O . TYR A 1 393 ? 10.781 -43.125 -6.164 1 98.81 393 TYR A O 1
ATOM 2959 N N . ASP A 1 394 ? 12.141 -42.562 -7.844 1 98.69 394 ASP A N 1
ATOM 2960 C CA . ASP A 1 394 ? 13.336 -43.156 -7.262 1 98.69 394 ASP A CA 1
ATOM 2961 C C . ASP A 1 394 ? 14.062 -42.156 -6.344 1 98.69 394 ASP A C 1
ATOM 2963 O O . ASP A 1 394 ? 14.758 -41.281 -6.82 1 98.69 394 ASP A O 1
ATOM 2967 N N . PRO A 1 395 ? 13.961 -42.344 -5.098 1 98.12 395 PRO A N 1
ATOM 2968 C CA . PRO A 1 395 ? 14.523 -41.344 -4.18 1 98.12 395 PRO A CA 1
ATOM 2969 C C . PRO A 1 395 ? 16.047 -41.438 -4.078 1 98.12 395 PRO A C 1
ATOM 2971 O O . PRO A 1 395 ? 16.672 -40.562 -3.48 1 98.12 395 PRO A O 1
ATOM 2974 N N . THR A 1 396 ? 16.688 -42.406 -4.785 1 97.88 396 THR A N 1
ATOM 2975 C CA . THR A 1 396 ? 18.125 -42.594 -4.574 1 97.88 396 THR A CA 1
ATOM 2976 C C . THR A 1 396 ? 18.906 -42.281 -5.844 1 97.88 396 THR A C 1
ATOM 2978 O O . THR A 1 396 ? 20.125 -42.125 -5.801 1 97.88 396 THR A O 1
ATOM 2981 N N . ALA A 1 397 ? 18.203 -42.25 -6.887 1 98.06 397 ALA A N 1
ATOM 2982 C CA . ALA A 1 397 ? 18.891 -41.969 -8.148 1 98.06 397 ALA A CA 1
ATOM 2983 C C . ALA A 1 397 ? 19.609 -40.625 -8.094 1 98.06 397 ALA A C 1
ATOM 2985 O O . ALA A 1 397 ? 19.109 -39.688 -7.484 1 98.06 397 ALA A O 1
ATOM 2986 N N . VAL A 1 398 ? 20.781 -40.562 -8.75 1 98.19 398 VAL A N 1
ATOM 2987 C CA . VAL A 1 398 ? 21.516 -39.312 -8.859 1 98.19 398 VAL A CA 1
ATOM 2988 C C . VAL A 1 398 ? 21.438 -38.781 -10.297 1 98.19 398 VAL A C 1
ATOM 2990 O O . VAL A 1 398 ? 21.531 -39.562 -11.25 1 98.19 398 VAL A O 1
ATOM 2993 N N . GLN A 1 399 ? 21.25 -37.562 -10.414 1 97.56 399 GLN A N 1
ATOM 2994 C CA . GLN A 1 399 ? 21.172 -36.969 -11.742 1 97.56 399 GLN A CA 1
ATOM 2995 C C . GLN A 1 399 ? 21.812 -35.562 -11.758 1 97.56 399 GLN A C 1
ATOM 2997 O O . GLN A 1 399 ? 21.953 -34.938 -10.703 1 97.56 399 GLN A O 1
ATOM 3002 N N . THR A 1 400 ? 22.219 -35.125 -12.922 1 98.31 400 THR A N 1
ATOM 3003 C CA . THR A 1 400 ? 22.719 -33.75 -13.172 1 98.31 400 THR A CA 1
ATOM 3004 C C . THR A 1 400 ? 21.781 -33.031 -14.133 1 98.31 400 THR A C 1
ATOM 3006 O O . THR A 1 400 ? 21.516 -33.5 -15.234 1 98.31 400 THR A O 1
ATOM 3009 N N . VAL A 1 401 ? 21.266 -31.875 -13.711 1 98.44 401 VAL A N 1
ATOM 3010 C CA . VAL A 1 401 ? 20.375 -31.062 -14.555 1 98.44 401 VAL A CA 1
ATOM 3011 C C . VAL A 1 401 ? 21.188 -30.438 -15.688 1 98.44 401 VAL A C 1
ATOM 3013 O O . VAL A 1 401 ? 22.297 -29.938 -15.469 1 98.44 401 VAL A O 1
ATOM 3016 N N . SER A 1 402 ? 20.672 -30.516 -16.875 1 98.5 402 SER A N 1
ATOM 3017 C CA . SER A 1 402 ? 21.391 -29.938 -18.016 1 98.5 402 SER A CA 1
ATOM 3018 C C . SER A 1 402 ? 20.438 -29.625 -19.172 1 98.5 402 SER A C 1
ATOM 3020 O O . SER A 1 402 ? 19.453 -30.328 -19.375 1 98.5 402 SER A O 1
ATOM 3022 N N . ALA A 1 403 ? 20.797 -28.609 -19.906 1 98.31 403 ALA A N 1
ATOM 3023 C CA . ALA A 1 403 ? 20.078 -28.281 -21.125 1 98.31 403 ALA A CA 1
ATOM 3024 C C . ALA A 1 403 ? 20.25 -29.375 -22.172 1 98.31 403 ALA A C 1
ATOM 3026 O O . ALA A 1 403 ? 19.391 -29.531 -23.047 1 98.31 403 ALA A O 1
ATOM 3027 N N . ALA A 1 404 ? 21.25 -30.141 -22.031 1 98.25 404 ALA A N 1
ATOM 3028 C CA . ALA A 1 404 ? 21.531 -31.219 -22.984 1 98.25 404 ALA A CA 1
ATOM 3029 C C . ALA A 1 404 ? 20.562 -32.375 -22.797 1 98.25 404 ALA A C 1
ATOM 3031 O O . ALA A 1 404 ? 20.344 -33.188 -23.719 1 98.25 404 ALA A O 1
ATOM 3032 N N . THR A 1 405 ? 20 -32.469 -21.625 1 97.56 405 THR A N 1
ATOM 3033 C CA . THR A 1 405 ? 19.25 -33.688 -21.328 1 97.56 405 THR A CA 1
ATOM 3034 C C . THR A 1 405 ? 17.797 -33.344 -21.031 1 97.56 405 THR A C 1
ATOM 3036 O O . THR A 1 405 ? 16.938 -34.25 -21.047 1 97.56 405 THR A O 1
ATOM 3039 N N . HIS A 1 406 ? 17.531 -32.094 -20.688 1 97.88 406 HIS A N 1
ATOM 3040 C CA . HIS A 1 406 ? 16.125 -31.812 -20.375 1 97.88 406 HIS A CA 1
ATOM 3041 C C . HIS A 1 406 ? 15.273 -31.812 -21.641 1 97.88 406 HIS A C 1
ATOM 3043 O O . HIS A 1 406 ? 15.805 -31.875 -22.75 1 97.88 406 HIS A O 1
ATOM 3049 N N . HIS A 1 407 ? 13.984 -31.734 -21.531 1 98.69 407 HIS A N 1
ATOM 3050 C CA . HIS A 1 407 ? 13.078 -31.922 -22.656 1 98.69 407 HIS A CA 1
ATOM 3051 C C . HIS A 1 407 ? 12.281 -30.641 -22.938 1 98.69 407 HIS A C 1
ATOM 3053 O O . HIS A 1 407 ? 11.359 -30.656 -23.75 1 98.69 407 HIS A O 1
ATOM 3059 N N . MET A 1 408 ? 12.586 -29.594 -22.188 1 98.75 408 MET A N 1
ATOM 3060 C CA . MET A 1 408 ? 12.008 -28.281 -22.453 1 98.75 408 MET A CA 1
ATOM 3061 C C . MET A 1 408 ? 12.578 -27.688 -23.734 1 98.75 408 MET A C 1
ATOM 3063 O O . MET A 1 408 ? 13.711 -27.984 -24.109 1 98.75 408 MET A O 1
ATOM 3067 N N . ASN A 1 409 ? 11.734 -26.922 -24.422 1 98.62 409 ASN A N 1
ATOM 3068 C CA . ASN A 1 409 ? 12.164 -26.281 -25.656 1 98.62 409 ASN A CA 1
ATOM 3069 C C . ASN A 1 409 ? 12.898 -24.969 -25.391 1 98.62 409 ASN A C 1
ATOM 3071 O O . ASN A 1 409 ? 12.453 -23.906 -25.797 1 98.62 409 ASN A O 1
ATOM 3075 N N . VAL A 1 410 ? 14.039 -25.031 -24.734 1 98.75 410 VAL A N 1
ATOM 3076 C CA . VAL A 1 410 ? 14.867 -23.891 -24.359 1 98.75 410 VAL A CA 1
ATOM 3077 C C . VAL A 1 410 ? 16.344 -24.297 -24.375 1 98.75 410 VAL A C 1
ATOM 3079 O O . VAL A 1 410 ? 16.672 -25.453 -24.078 1 98.75 410 VAL A O 1
ATOM 3082 N N . ASP A 1 411 ? 17.281 -23.375 -24.688 1 98.69 411 ASP A N 1
ATOM 3083 C CA . ASP A 1 411 ? 18.656 -23.734 -25.031 1 98.69 411 ASP A CA 1
ATOM 3084 C C . ASP A 1 411 ? 19.594 -23.578 -23.828 1 98.69 411 ASP A C 1
ATOM 3086 O O . ASP A 1 411 ? 20.812 -23.578 -23.969 1 98.69 411 ASP A O 1
ATOM 3090 N N . TYR A 1 412 ? 19.031 -23.375 -22.656 1 98.44 412 TYR A N 1
ATOM 3091 C CA . TYR A 1 412 ? 19.797 -23.359 -21.406 1 98.44 412 TYR A CA 1
ATOM 3092 C C . TYR A 1 412 ? 18.969 -23.953 -20.266 1 98.44 412 TYR A C 1
ATOM 3094 O O . TYR A 1 412 ? 17.781 -24.219 -20.422 1 98.44 412 TYR A O 1
ATOM 3102 N N . SER A 1 413 ? 19.609 -24.266 -19.203 1 98.44 413 SER A N 1
ATOM 3103 C CA . SER A 1 413 ? 18.922 -24.641 -17.969 1 98.44 413 SER A CA 1
ATOM 3104 C C . SER A 1 413 ? 19.25 -23.656 -16.844 1 98.44 413 SER A C 1
ATOM 3106 O O . SER A 1 413 ? 20.406 -23.312 -16.625 1 98.44 413 SER A O 1
ATOM 3108 N N . ALA A 1 414 ? 18.219 -23.219 -16.172 1 98.06 414 ALA A N 1
ATOM 3109 C CA . ALA A 1 414 ? 18.422 -22.344 -15.016 1 98.06 414 ALA A CA 1
ATOM 3110 C C . ALA A 1 414 ? 19.172 -23.062 -13.906 1 98.06 414 ALA A C 1
ATOM 3112 O O . ALA A 1 414 ? 19.719 -22.422 -13 1 98.06 414 ALA A O 1
ATOM 3113 N N . TYR A 1 415 ? 19.234 -24.391 -13.961 1 98.56 415 TYR A N 1
ATOM 3114 C CA . TYR A 1 415 ? 19.859 -25.188 -12.922 1 98.56 415 TYR A CA 1
ATOM 3115 C C . TYR A 1 415 ? 21 -26.031 -13.492 1 98.56 415 TYR A C 1
ATOM 3117 O O . TYR A 1 415 ? 21.25 -27.141 -13.016 1 98.56 415 TYR A O 1
ATOM 3125 N N . GLU A 1 416 ? 21.625 -25.516 -14.484 1 98.19 416 GLU A N 1
ATOM 3126 C CA . GLU A 1 416 ? 22.656 -26.219 -15.211 1 98.19 416 GLU A CA 1
ATOM 3127 C C . GLU A 1 416 ? 23.734 -26.734 -14.273 1 98.19 416 GLU A C 1
ATOM 3129 O O . GLU A 1 416 ? 24.297 -25.969 -13.484 1 98.19 416 GLU A O 1
ATOM 3134 N N . GLY A 1 417 ? 23.984 -28.016 -14.352 1 98.31 417 GLY A N 1
ATOM 3135 C CA . GLY A 1 417 ? 25.094 -28.625 -13.633 1 98.31 417 GLY A CA 1
ATOM 3136 C C . GLY A 1 417 ? 24.734 -29.031 -12.219 1 98.31 417 GLY A C 1
ATOM 3137 O O . GLY A 1 417 ? 25.5 -29.703 -11.539 1 98.31 417 GLY A O 1
ATOM 3138 N N . ARG A 1 418 ? 23.578 -28.703 -11.773 1 98 418 ARG A N 1
ATOM 3139 C CA . ARG A 1 418 ? 23.188 -29.062 -10.406 1 98 418 ARG A CA 1
ATOM 3140 C C . ARG A 1 418 ? 23 -30.562 -10.258 1 98 418 ARG A C 1
ATOM 3142 O O . ARG A 1 418 ? 22.344 -31.203 -11.094 1 98 418 ARG A O 1
ATOM 3149 N N . GLN A 1 419 ? 23.594 -31.047 -9.242 1 98.38 419 GLN A N 1
ATOM 3150 C CA . GLN A 1 419 ? 23.391 -32.438 -8.898 1 98.38 419 GLN A CA 1
ATOM 3151 C C . GLN A 1 419 ? 22.203 -32.625 -7.953 1 98.38 419 GLN A C 1
ATOM 3153 O O . GLN A 1 419 ? 22.109 -31.906 -6.949 1 98.38 419 GLN A O 1
ATOM 3158 N N . LEU A 1 420 ? 21.297 -33.562 -8.312 1 98.5 420 LEU A N 1
ATOM 3159 C CA . LEU A 1 420 ? 20.109 -33.812 -7.516 1 98.5 420 LEU A CA 1
ATOM 3160 C C . LEU A 1 420 ? 20.062 -35.281 -7.113 1 98.5 420 LEU A C 1
ATOM 3162 O O . LEU A 1 420 ? 20.531 -36.156 -7.852 1 98.5 420 LEU A O 1
ATOM 3166 N N . THR A 1 421 ? 19.578 -35.5 -5.914 1 98.62 421 THR A N 1
ATOM 3167 C CA . THR A 1 421 ? 19.25 -36.844 -5.465 1 98.62 421 THR A CA 1
ATOM 3168 C C . THR A 1 421 ? 17.766 -37.125 -5.613 1 98.62 421 THR A C 1
ATOM 3170 O O . THR A 1 421 ? 16.938 -36.469 -4.984 1 98.62 421 THR A O 1
ATOM 3173 N N . GLY A 1 422 ? 17.5 -38.25 -6.398 1 98.31 422 GLY A N 1
ATOM 3174 C CA . GLY A 1 422 ? 16.125 -38.594 -6.746 1 98.31 422 GLY A CA 1
ATOM 3175 C C . GLY A 1 422 ? 15.781 -38.281 -8.195 1 98.31 422 GLY A C 1
ATOM 3176 O O . GLY A 1 422 ? 16.375 -37.375 -8.797 1 98.31 422 GLY A O 1
ATOM 3177 N N . ARG A 1 423 ? 14.867 -39.062 -8.688 1 98.19 423 ARG A N 1
ATOM 3178 C CA . ARG A 1 423 ? 14.477 -38.875 -10.086 1 98.19 423 ARG A CA 1
ATOM 3179 C C . ARG A 1 423 ? 13.148 -39.562 -10.375 1 98.19 423 ARG A C 1
ATOM 3181 O O . ARG A 1 423 ? 12.883 -40.656 -9.875 1 98.19 423 ARG A O 1
ATOM 3188 N N . VAL A 1 424 ? 12.406 -38.938 -11.164 1 98.62 424 VAL A N 1
ATOM 3189 C CA . VAL A 1 424 ? 11.172 -39.562 -11.664 1 98.62 424 VAL A CA 1
ATOM 3190 C C . VAL A 1 424 ? 11.508 -40.781 -12.484 1 98.62 424 VAL A C 1
ATOM 3192 O O . VAL A 1 424 ? 12.352 -40.75 -13.391 1 98.62 424 VAL A O 1
ATOM 3195 N N . ARG A 1 425 ? 10.828 -41.875 -12.156 1 98.62 425 ARG A N 1
ATOM 3196 C CA . ARG A 1 425 ? 11.062 -43.094 -12.898 1 98.62 425 ARG A CA 1
ATOM 3197 C C . ARG A 1 425 ? 9.922 -43.406 -13.859 1 98.62 425 ARG A C 1
ATOM 3199 O O . ARG A 1 425 ? 10.148 -43.625 -15.047 1 98.62 425 ARG A O 1
ATOM 3206 N N . THR A 1 426 ? 8.711 -43.406 -13.352 1 98.81 426 THR A N 1
ATOM 3207 C CA . THR A 1 426 ? 7.52 -43.688 -14.133 1 98.81 426 THR A CA 1
ATOM 3208 C C . THR A 1 426 ? 6.414 -42.688 -13.844 1 98.81 426 THR A C 1
ATOM 3210 O O . THR A 1 426 ? 6.223 -42.281 -12.695 1 98.81 426 THR A O 1
ATOM 3213 N N . VAL A 1 427 ? 5.758 -42.25 -14.906 1 98.94 427 VAL A N 1
ATOM 3214 C CA . VAL A 1 427 ? 4.652 -41.312 -14.75 1 98.94 427 VAL A CA 1
ATOM 3215 C C . VAL A 1 427 ? 3.395 -41.906 -15.398 1 98.94 427 VAL A C 1
ATOM 3217 O O . VAL A 1 427 ? 3.428 -42.344 -16.547 1 98.94 427 VAL A O 1
ATOM 3220 N N . LEU A 1 428 ? 2.34 -41.969 -14.656 1 98.88 428 LEU A N 1
ATOM 3221 C CA . LEU A 1 428 ? 1.021 -42.312 -15.172 1 98.88 428 LEU A CA 1
ATOM 3222 C C . LEU A 1 428 ? 0.118 -41.094 -15.234 1 98.88 428 LEU A C 1
ATOM 3224 O O . LEU A 1 428 ? 0.025 -40.344 -14.266 1 98.88 428 LEU A O 1
ATOM 3228 N N . SER A 1 429 ? -0.448 -40.812 -16.375 1 98.88 429 SER A N 1
ATOM 3229 C CA . SER A 1 429 ? -1.519 -39.844 -16.562 1 98.88 429 SER A CA 1
ATOM 3230 C C . SER A 1 429 ? -2.85 -40.531 -16.844 1 98.88 429 SER A C 1
ATOM 3232 O O . SER A 1 429 ? -3.014 -41.188 -17.891 1 98.88 429 SER A O 1
ATOM 3234 N N . ARG A 1 430 ? -3.73 -40.531 -15.883 1 98.62 430 ARG A N 1
ATOM 3235 C CA . ARG A 1 430 ? -5.023 -41.188 -15.953 1 98.62 430 ARG A CA 1
ATOM 3236 C C . ARG A 1 430 ? -4.848 -42.656 -16.297 1 98.62 430 ARG A C 1
ATOM 3238 O O . ARG A 1 430 ? -5.492 -43.188 -17.219 1 98.62 430 ARG A O 1
ATOM 3245 N N . GLY A 1 431 ? -3.977 -43.25 -15.672 1 98.38 431 GLY A N 1
ATOM 3246 C CA . GLY A 1 431 ? -3.809 -44.688 -15.789 1 98.38 431 GLY A CA 1
ATOM 3247 C C . GLY A 1 431 ? -2.893 -45.094 -16.922 1 98.38 431 GLY A C 1
ATOM 3248 O O . GLY A 1 431 ? -2.418 -46.219 -16.969 1 98.38 431 GLY A O 1
ATOM 3249 N N . THR A 1 432 ? -2.627 -44.219 -17.781 1 98.5 432 THR A N 1
ATOM 3250 C CA . THR A 1 432 ? -1.738 -44.469 -18.906 1 98.5 432 THR A CA 1
ATOM 3251 C C . THR A 1 432 ? -0.289 -44.188 -18.547 1 98.5 432 THR A C 1
ATOM 3253 O O . THR A 1 432 ? 0.02 -43.094 -18.062 1 98.5 432 THR A O 1
ATOM 3256 N N . VAL A 1 433 ? 0.619 -45.125 -18.766 1 98.69 433 VAL A N 1
ATOM 3257 C CA . VAL A 1 433 ? 2.041 -44.906 -18.562 1 98.69 433 VAL A CA 1
ATOM 3258 C C . VAL A 1 433 ? 2.58 -44 -19.672 1 98.69 433 VAL A C 1
ATOM 3260 O O . VAL A 1 433 ? 2.674 -44.406 -20.828 1 98.69 433 VAL A O 1
ATOM 3263 N N . VAL A 1 434 ? 2.959 -42.812 -19.328 1 98.81 434 VAL A N 1
ATOM 3264 C CA . VAL A 1 434 ? 3.436 -41.875 -20.344 1 98.81 434 VAL A CA 1
ATOM 3265 C C . VAL A 1 434 ? 4.961 -41.781 -20.297 1 98.81 434 VAL A C 1
ATOM 3267 O O . VAL A 1 434 ? 5.594 -41.312 -21.234 1 98.81 434 VAL A O 1
ATOM 3270 N N . LEU A 1 435 ? 5.551 -42.156 -19.281 1 98.75 435 LEU A N 1
ATOM 3271 C CA . LEU A 1 435 ? 6.992 -42.219 -19.078 1 98.75 435 LEU A CA 1
ATOM 3272 C C . LEU A 1 435 ? 7.371 -43.438 -18.25 1 98.75 435 LEU A C 1
ATOM 3274 O O . LEU A 1 435 ? 6.711 -43.75 -17.25 1 98.75 435 LEU A O 1
ATOM 3278 N N . ASP A 1 436 ? 8.383 -44.188 -18.641 1 98.38 436 ASP A N 1
ATOM 3279 C CA . ASP A 1 436 ? 8.867 -45.344 -17.875 1 98.38 436 ASP A CA 1
ATOM 3280 C C . ASP A 1 436 ? 10.375 -45.5 -18.016 1 98.38 436 ASP A C 1
ATOM 3282 O O . ASP A 1 436 ? 10.859 -45.938 -19.062 1 98.38 436 ASP A O 1
ATOM 3286 N N . GLY A 1 437 ? 11.117 -45.219 -17.016 1 95.56 437 GLY A N 1
ATOM 3287 C CA . GLY A 1 437 ? 12.555 -45.438 -16.984 1 95.56 437 GLY A CA 1
ATOM 3288 C C . GLY A 1 437 ? 13.297 -44.656 -18.047 1 95.56 437 GLY A C 1
ATOM 3289 O O . GLY A 1 437 ? 14.188 -45.188 -18.719 1 95.56 437 GLY A O 1
ATOM 3290 N N . GLY A 1 438 ? 12.805 -43.562 -18.344 1 95.25 438 GLY A N 1
ATOM 3291 C CA . GLY A 1 438 ? 13.453 -42.75 -19.359 1 95.25 438 GLY A CA 1
ATOM 3292 C C . GLY A 1 438 ? 12.875 -42.938 -20.75 1 95.25 438 GLY A C 1
ATOM 3293 O O . GLY A 1 438 ? 13.25 -42.219 -21.688 1 95.25 438 GLY A O 1
ATOM 3294 N N . ASP A 1 439 ? 11.992 -43.875 -20.859 1 97.88 439 ASP A N 1
ATOM 3295 C CA . ASP A 1 439 ? 11.32 -44.094 -22.141 1 97.88 439 ASP A CA 1
ATOM 3296 C C . ASP A 1 439 ? 10.031 -43.281 -22.219 1 97.88 439 ASP A C 1
ATOM 3298 O O . ASP A 1 439 ? 9.086 -43.531 -21.469 1 97.88 439 ASP A O 1
ATOM 3302 N N . TRP A 1 440 ? 10.047 -42.344 -23.141 1 98.38 440 TRP A N 1
ATOM 3303 C CA . TRP A 1 440 ? 8.852 -41.531 -23.359 1 98.38 440 TRP A CA 1
ATOM 3304 C C . TRP A 1 440 ? 7.777 -42.312 -24.094 1 98.38 440 TRP A C 1
ATOM 3306 O O . TRP A 1 440 ? 8.016 -42.844 -25.188 1 98.38 440 TRP A O 1
ATOM 3316 N N . ARG A 1 441 ? 6.605 -42.375 -23.516 1 98.5 441 ARG A N 1
ATOM 3317 C CA . ARG A 1 441 ? 5.512 -43.156 -24.078 1 98.5 441 ARG A CA 1
ATOM 3318 C C . ARG A 1 441 ? 4.254 -42.312 -24.234 1 98.5 441 ARG A C 1
ATOM 3320 O O . ARG A 1 441 ? 3.213 -42.812 -24.672 1 98.5 441 ARG A O 1
ATOM 3327 N N . GLY A 1 442 ? 4.379 -41.094 -23.875 1 98.12 442 GLY A N 1
ATOM 3328 C CA . GLY A 1 442 ? 3.254 -40.156 -24 1 98.12 442 GLY A CA 1
ATOM 3329 C C . GLY A 1 442 ? 3.023 -39.688 -25.422 1 98.12 442 GLY A C 1
ATOM 3330 O O . GLY A 1 442 ? 3.758 -40.062 -26.344 1 98.12 442 GLY A O 1
ATOM 3331 N N . ARG A 1 443 ? 2.004 -38.938 -25.625 1 98.06 443 ARG A N 1
ATOM 3332 C CA . ARG A 1 443 ? 1.682 -38.406 -26.938 1 98.06 443 ARG A CA 1
ATOM 3333 C C . ARG A 1 443 ? 0.847 -37.125 -26.812 1 98.06 443 ARG A C 1
ATOM 3335 O O . ARG A 1 443 ? 0.087 -36.969 -25.859 1 98.06 443 ARG A O 1
ATOM 3342 N N . ALA A 1 444 ? 0.99 -36.312 -27.844 1 97.69 444 ALA A N 1
ATOM 3343 C CA . ALA A 1 444 ? 0.086 -35.156 -27.969 1 97.69 444 ALA A CA 1
ATOM 3344 C C . ALA A 1 444 ? -1.363 -35.625 -28.094 1 97.69 444 ALA A C 1
ATOM 3346 O O . ALA A 1 444 ? -1.65 -36.594 -28.781 1 97.69 444 ALA A O 1
ATOM 3347 N N . GLY A 1 445 ? -2.24 -34.906 -27.422 1 98.06 445 GLY A N 1
ATOM 3348 C CA . GLY A 1 445 ? -3.656 -35.219 -27.531 1 98.06 445 GLY A CA 1
ATOM 3349 C C . GLY A 1 445 ? -4.152 -36.094 -26.406 1 98.06 445 GLY A C 1
ATOM 3350 O O . GLY A 1 445 ? -5.363 -36.281 -26.234 1 98.06 445 GLY A O 1
ATOM 3351 N N . HIS A 1 446 ? -3.24 -36.688 -25.656 1 98.5 446 HIS A N 1
ATOM 3352 C CA . HIS A 1 446 ? -3.639 -37.469 -24.5 1 98.5 446 HIS A CA 1
ATOM 3353 C C . HIS A 1 446 ? -4.266 -36.594 -23.422 1 98.5 446 HIS A C 1
ATOM 3355 O O . HIS A 1 446 ? -5.266 -36.969 -22.812 1 98.5 446 HIS A O 1
ATOM 3361 N N . GLY A 1 447 ? -3.6 -35.469 -23.156 1 98.62 447 GLY A N 1
ATOM 3362 C CA . GLY A 1 447 ? -4.09 -34.531 -22.141 1 98.62 447 GLY A CA 1
ATOM 3363 C C . GLY A 1 447 ? -5.453 -33.969 -22.469 1 98.62 447 GLY A C 1
ATOM 3364 O O . GLY A 1 447 ? -5.75 -33.688 -23.625 1 98.62 447 GLY A O 1
ATOM 3365 N N . THR A 1 448 ? -6.262 -33.781 -21.5 1 98.12 448 THR A N 1
ATOM 3366 C CA . THR A 1 448 ? -7.602 -33.219 -21.672 1 98.12 448 THR A CA 1
ATOM 3367 C C . THR A 1 448 ? -7.789 -31.969 -20.828 1 98.12 448 THR A C 1
ATOM 3369 O O . THR A 1 448 ? -7.137 -31.812 -19.797 1 98.12 448 THR A O 1
ATOM 3372 N N . PHE A 1 449 ? -8.68 -31.141 -21.375 1 98.75 449 PHE A N 1
ATOM 3373 C CA . PHE A 1 449 ? -9.047 -29.953 -20.625 1 98.75 449 PHE A CA 1
ATOM 3374 C C . PHE A 1 449 ? -9.875 -30.328 -19.391 1 98.75 449 PHE A C 1
ATOM 3376 O O . PHE A 1 449 ? -10.805 -31.125 -19.484 1 98.75 449 PHE A O 1
ATOM 3383 N N . LEU A 1 450 ? -9.531 -29.688 -18.25 1 98.75 450 LEU A N 1
ATOM 3384 C CA . LEU A 1 450 ? -10.25 -29.922 -17 1 98.75 450 LEU A CA 1
ATOM 3385 C C . LEU A 1 450 ? -11.055 -28.688 -16.594 1 98.75 450 LEU A C 1
ATOM 3387 O O . LEU A 1 450 ? -10.492 -27.609 -16.391 1 98.75 450 LEU A O 1
ATOM 3391 N N . ARG A 1 451 ? -12.352 -28.828 -16.453 1 98.38 451 ARG A N 1
ATOM 3392 C CA . ARG A 1 451 ? -13.141 -27.828 -15.758 1 98.38 451 ARG A CA 1
ATOM 3393 C C . ARG A 1 451 ? -12.867 -27.844 -14.258 1 98.38 451 ARG A C 1
ATOM 3395 O O . ARG A 1 451 ? -12.562 -28.906 -13.695 1 98.38 451 ARG A O 1
ATOM 3402 N N . ARG A 1 452 ? -13.016 -26.703 -13.648 1 98.38 452 ARG A N 1
ATOM 3403 C CA . ARG A 1 452 ? -12.617 -26.594 -12.25 1 98.38 452 ARG A CA 1
ATOM 3404 C C . ARG A 1 452 ? -13.75 -26.047 -11.391 1 98.38 452 ARG A C 1
ATOM 3406 O O . ARG A 1 452 ? -14.508 -25.188 -11.828 1 98.38 452 ARG A O 1
ATOM 3413 N N . ASP A 1 453 ? -13.789 -26.531 -10.188 1 98 453 ASP A N 1
ATOM 3414 C CA . ASP A 1 453 ? -14.609 -25.906 -9.148 1 98 453 ASP A CA 1
ATOM 3415 C C . ASP A 1 453 ? -13.906 -24.688 -8.562 1 98 453 ASP A C 1
ATOM 3417 O O . ASP A 1 453 ? -12.742 -24.422 -8.875 1 98 453 ASP A O 1
ATOM 3421 N N . THR A 1 454 ? -14.641 -23.922 -7.805 1 97.56 454 THR A N 1
ATOM 3422 C CA . THR A 1 454 ? -14.023 -22.812 -7.09 1 97.56 454 THR A CA 1
ATOM 3423 C C . THR A 1 454 ? -13.086 -23.312 -6 1 97.56 454 THR A C 1
ATOM 3425 O O . THR A 1 454 ? -13.023 -24.516 -5.73 1 97.56 454 THR A O 1
ATOM 3428 N N . CYS A 1 455 ? -12.336 -22.438 -5.441 1 96.5 455 CYS A N 1
ATOM 3429 C CA . CYS A 1 455 ? -11.297 -22.766 -4.469 1 96.5 455 CYS A CA 1
ATOM 3430 C C . CYS A 1 455 ? -11.875 -23.562 -3.303 1 96.5 455 CYS A C 1
ATOM 3432 O O . CYS A 1 455 ? -12.867 -23.141 -2.701 1 96.5 455 CYS A O 1
ATOM 3434 N N . GLN A 1 456 ? -11.25 -24.594 -2.926 1 92.31 456 GLN A N 1
ATOM 3435 C CA . GLN A 1 456 ? -11.68 -25.484 -1.857 1 92.31 456 GLN A CA 1
ATOM 3436 C C . GLN A 1 456 ? -10.797 -25.344 -0.625 1 92.31 456 GLN A C 1
ATOM 3438 O O . GLN A 1 456 ? -10.859 -26.172 0.289 1 92.31 456 GLN A O 1
ATOM 3443 N N . TYR A 1 457 ? -9.984 -24.328 -0.589 1 93.56 457 TYR A N 1
ATOM 3444 C CA . TYR A 1 457 ? -8.961 -24.172 0.44 1 93.56 457 TYR A CA 1
ATOM 3445 C C . TYR A 1 457 ? -9.25 -22.953 1.318 1 93.56 457 TYR A C 1
ATOM 3447 O O . TYR A 1 457 ? -8.398 -22.547 2.109 1 93.56 457 TYR A O 1
ATOM 3455 N N . LEU A 1 458 ? -10.469 -22.391 1.238 1 91.69 458 LEU A N 1
ATOM 3456 C CA . LEU A 1 458 ? -10.805 -21.219 2.018 1 91.69 458 LEU A CA 1
ATOM 3457 C C . LEU A 1 458 ? -11.086 -21.578 3.471 1 91.69 458 LEU A C 1
ATOM 3459 O O . LEU A 1 458 ? -11.43 -22.719 3.771 1 91.69 458 LEU A O 1
ATOM 3463 N N . VAL A 1 459 ? -10.852 -20.672 4.387 1 85.56 459 VAL A N 1
ATOM 3464 C CA . VAL A 1 459 ? -11.125 -20.891 5.801 1 85.56 459 VAL A CA 1
ATOM 3465 C C . VAL A 1 459 ? -12.344 -20.078 6.23 1 85.56 459 VAL A C 1
ATOM 3467 O O . VAL A 1 459 ? -12.625 -19.031 5.656 1 85.56 459 VAL A O 1
ATOM 3470 N N . MET B 1 1 ? 5.777 27.781 31.172 1 92.5 1 MET B N 1
ATOM 3471 C CA . MET B 1 1 ? 5.773 26.344 30.875 1 92.5 1 MET B CA 1
ATOM 3472 C C . MET B 1 1 ? 6.211 26.094 29.438 1 92.5 1 MET B C 1
ATOM 3474 O O . MET B 1 1 ? 5.793 26.812 28.516 1 92.5 1 MET B O 1
ATOM 3478 N N . THR B 1 2 ? 7.133 25.25 29.281 1 91.5 2 THR B N 1
ATOM 3479 C CA . THR B 1 2 ? 7.598 24.766 27.984 1 91.5 2 THR B CA 1
ATOM 3480 C C . THR B 1 2 ? 7.348 23.266 27.859 1 91.5 2 THR B C 1
ATOM 3482 O O . THR B 1 2 ? 6.688 22.656 28.703 1 91.5 2 THR B O 1
ATOM 3485 N N . ALA B 1 3 ? 7.809 22.719 26.719 1 92.31 3 ALA B N 1
ATOM 3486 C CA . ALA B 1 3 ? 7.633 21.281 26.469 1 92.31 3 ALA B CA 1
ATOM 3487 C C . ALA B 1 3 ? 8.367 20.453 27.516 1 92.31 3 ALA B C 1
ATOM 3489 O O . ALA B 1 3 ? 8 19.312 27.781 1 92.31 3 ALA B O 1
ATOM 3490 N N . THR B 1 4 ? 9.383 21.031 28.156 1 86.12 4 THR B N 1
ATOM 3491 C CA . THR B 1 4 ? 10.227 20.234 29.062 1 86.12 4 THR B CA 1
ATOM 3492 C C . THR B 1 4 ? 10.086 20.734 30.5 1 86.12 4 THR B C 1
ATOM 3494 O O . THR B 1 4 ? 10.367 19.984 31.438 1 86.12 4 THR B O 1
ATOM 3497 N N . ASP B 1 5 ? 9.57 22.047 30.703 1 86.88 5 ASP B N 1
ATOM 3498 C CA . ASP B 1 5 ? 9.68 22.625 32.031 1 86.88 5 ASP B CA 1
ATOM 3499 C C . ASP B 1 5 ? 8.359 23.266 32.469 1 86.88 5 ASP B C 1
ATOM 3501 O O . ASP B 1 5 ? 7.652 23.859 31.641 1 86.88 5 ASP B O 1
ATOM 3505 N N . GLU B 1 6 ? 8.078 23.047 33.719 1 92.69 6 GLU B N 1
ATOM 3506 C CA . GLU B 1 6 ? 7.055 23.812 34.438 1 92.69 6 GLU B CA 1
ATOM 3507 C C . GLU B 1 6 ? 7.656 24.562 35.625 1 92.69 6 GLU B C 1
ATOM 3509 O O . GLU B 1 6 ? 8.047 23.938 36.625 1 92.69 6 GLU B O 1
ATOM 3514 N N . LEU B 1 7 ? 7.715 25.906 35.438 1 91.25 7 LEU B N 1
ATOM 3515 C CA . LEU B 1 7 ? 8.398 26.703 36.438 1 91.25 7 LEU B CA 1
ATOM 3516 C C . LEU B 1 7 ? 7.598 27.953 36.781 1 91.25 7 LEU B C 1
ATOM 3518 O O . LEU B 1 7 ? 6.84 28.453 35.938 1 91.25 7 LEU B O 1
ATOM 3522 N N . HIS B 1 8 ? 7.75 28.344 38.062 1 94.5 8 HIS B N 1
ATOM 3523 C CA . HIS B 1 8 ? 7.297 29.688 38.406 1 94.5 8 HIS B CA 1
ATOM 3524 C C . HIS B 1 8 ? 8.367 30.734 38.094 1 94.5 8 HIS B C 1
ATOM 3526 O O . HIS B 1 8 ? 9.336 30.859 38.844 1 94.5 8 HIS B O 1
ATOM 3532 N N . ALA B 1 9 ? 8.109 31.453 36.969 1 95 9 ALA B N 1
ATOM 3533 C CA . ALA B 1 9 ? 9.141 32.375 36.5 1 95 9 ALA B CA 1
ATOM 3534 C C . ALA B 1 9 ? 8.531 33.625 35.906 1 95 9 ALA B C 1
ATOM 3536 O O . ALA B 1 9 ? 7.379 33.625 35.469 1 95 9 ALA B O 1
ATOM 3537 N N . ASP B 1 10 ? 9.297 34.688 35.969 1 96.31 10 ASP B N 1
ATOM 3538 C CA . ASP B 1 10 ? 8.984 35.906 35.25 1 96.31 10 ASP B CA 1
ATOM 3539 C C . ASP B 1 10 ? 9.664 35.906 33.875 1 96.31 10 ASP B C 1
ATOM 3541 O O . ASP B 1 10 ? 10.766 35.375 33.719 1 96.31 10 ASP B O 1
ATOM 3545 N N . VAL B 1 11 ? 8.938 36.438 32.906 1 97.88 11 VAL B N 1
ATOM 3546 C CA . VAL B 1 11 ? 9.461 36.562 31.562 1 97.88 11 VAL B CA 1
ATOM 3547 C C . VAL B 1 11 ? 9.656 38.031 31.219 1 97.88 11 VAL B C 1
ATOM 3549 O O . VAL B 1 11 ? 8.727 38.844 31.328 1 97.88 11 VAL B O 1
ATOM 3552 N N . LEU B 1 12 ? 10.898 38.406 30.859 1 98.06 12 LEU B N 1
ATOM 3553 C CA . LEU B 1 12 ? 11.188 39.781 30.422 1 98.06 12 LEU B CA 1
ATOM 3554 C C . LEU B 1 12 ? 11.281 39.844 28.906 1 98.06 12 LEU B C 1
ATOM 3556 O O . LEU B 1 12 ? 11.992 39.062 28.281 1 98.06 12 LEU B O 1
ATOM 3560 N N . ILE B 1 13 ? 10.492 40.781 28.328 1 98.38 13 ILE B N 1
ATOM 3561 C CA . ILE B 1 13 ? 10.469 41 26.891 1 98.38 13 ILE B CA 1
ATOM 3562 C C . ILE B 1 13 ? 11.031 42.375 26.562 1 98.38 13 ILE B C 1
ATOM 3564 O O . ILE B 1 13 ? 10.734 43.344 27.266 1 98.38 13 ILE B O 1
ATOM 3568 N N . GLU B 1 14 ? 11.898 42.469 25.656 1 98.12 14 GLU B N 1
ATOM 3569 C CA . GLU B 1 14 ? 12.359 43.75 25.062 1 98.12 14 GLU B CA 1
ATOM 3570 C C . GLU B 1 14 ? 12.109 43.781 23.562 1 98.12 14 GLU B C 1
ATOM 3572 O O . GLU B 1 14 ? 12.664 42.969 22.812 1 98.12 14 GLU B O 1
ATOM 3577 N N . GLY B 1 15 ? 11.312 44.688 23.172 1 97.12 15 GLY B N 1
ATOM 3578 C CA . GLY B 1 15 ? 10.906 44.688 21.781 1 97.12 15 GLY B CA 1
ATOM 3579 C C . GLY B 1 15 ? 10.094 43.469 21.391 1 97.12 15 GLY B C 1
ATOM 3580 O O . GLY B 1 15 ? 9.031 43.219 21.953 1 97.12 15 GLY B O 1
ATOM 3581 N N . GLU B 1 16 ? 10.711 42.719 20.484 1 98.44 16 GLU B N 1
ATOM 3582 C CA . GLU B 1 16 ? 9.953 41.594 19.938 1 98.44 16 GLU B CA 1
ATOM 3583 C C . GLU B 1 16 ? 10.469 40.281 20.484 1 98.44 16 GLU B C 1
ATOM 3585 O O . GLU B 1 16 ? 9.945 39.219 20.141 1 98.44 16 GLU B O 1
ATOM 3590 N N . ARG B 1 17 ? 11.414 40.344 21.406 1 98.44 17 ARG B N 1
ATOM 3591 C CA . ARG B 1 17 ? 12.094 39.125 21.797 1 98.44 17 ARG B CA 1
ATOM 3592 C C . ARG B 1 17 ? 12.055 38.938 23.312 1 98.44 17 ARG B C 1
ATOM 3594 O O . ARG B 1 17 ? 11.969 39.906 24.062 1 98.44 17 ARG B O 1
ATOM 3601 N N . ILE B 1 18 ? 12.07 37.688 23.719 1 97.94 18 ILE B N 1
ATOM 3602 C CA . ILE B 1 18 ? 12.32 37.375 25.109 1 97.94 18 ILE B CA 1
ATOM 3603 C C . ILE B 1 18 ? 13.797 37.562 25.438 1 97.94 18 ILE B C 1
ATOM 3605 O O . ILE B 1 18 ? 14.672 37.062 24.734 1 97.94 18 ILE B O 1
ATOM 3609 N N . VAL B 1 19 ? 14.094 38.25 26.516 1 97.94 19 VAL B N 1
ATOM 3610 C CA . VAL B 1 19 ? 15.5 38.562 26.766 1 97.94 19 VAL B CA 1
ATOM 3611 C C . VAL B 1 19 ? 15.961 37.844 28.031 1 97.94 19 VAL B C 1
ATOM 3613 O O . VAL B 1 19 ? 17.156 37.625 28.219 1 97.94 19 VAL B O 1
ATOM 3616 N N . ALA B 1 20 ? 14.938 37.562 28.922 1 97.12 20 ALA B N 1
ATOM 3617 C CA . ALA B 1 20 ? 15.367 36.906 30.156 1 97.12 20 ALA B CA 1
ATOM 3618 C C . ALA B 1 20 ? 14.211 36.188 30.844 1 97.12 20 ALA B C 1
ATOM 3620 O O . ALA B 1 20 ? 13.047 36.562 30.641 1 97.12 20 ALA B O 1
ATOM 3621 N N . LEU B 1 21 ? 14.562 35.188 31.594 1 96.44 21 LEU B N 1
ATOM 3622 C CA . LEU B 1 21 ? 13.695 34.5 32.531 1 96.44 21 LEU B CA 1
ATOM 3623 C C . LEU B 1 21 ? 14.289 34.5 33.938 1 96.44 21 LEU B C 1
ATOM 3625 O O . LEU B 1 21 ? 15.5 34.375 34.094 1 96.44 21 LEU B O 1
ATOM 3629 N N . ALA B 1 22 ? 13.469 34.719 34.906 1 96 22 ALA B N 1
ATOM 3630 C CA . ALA B 1 22 ? 13.938 34.656 36.281 1 96 22 ALA B CA 1
ATOM 3631 C C . ALA B 1 22 ? 12.883 34.031 37.188 1 96 22 ALA B C 1
ATOM 3633 O O . ALA B 1 22 ? 11.688 34.25 37.031 1 96 22 ALA B O 1
ATOM 3634 N N . ALA B 1 23 ? 13.461 33.312 38.188 1 94.75 23 ALA B N 1
ATOM 3635 C CA . ALA B 1 23 ? 12.531 32.75 39.156 1 94.75 23 ALA B CA 1
ATOM 3636 C C . ALA B 1 23 ? 11.719 33.844 39.875 1 94.75 23 ALA B C 1
ATOM 3638 O O . ALA B 1 23 ? 12.273 34.844 40.281 1 94.75 23 ALA B O 1
ATOM 3639 N N . THR B 1 24 ? 10.453 33.625 39.875 1 93.25 24 THR B N 1
ATOM 3640 C CA . THR B 1 24 ? 9.586 34.594 40.531 1 93.25 24 THR B CA 1
ATOM 3641 C C . THR B 1 24 ? 9.992 34.812 42 1 93.25 24 THR B C 1
ATOM 3643 O O . THR B 1 24 ? 10.227 33.844 42.719 1 93.25 24 THR B O 1
ATOM 3646 N N . GLY B 1 25 ? 10.008 36.062 42.438 1 91.12 25 GLY B N 1
ATOM 3647 C CA . GLY B 1 25 ? 10.383 36.375 43.781 1 91.12 25 GLY B CA 1
ATOM 3648 C C . GLY B 1 25 ? 11.883 36.469 44 1 91.12 25 GLY B C 1
ATOM 3649 O O . GLY B 1 25 ? 12.344 36.812 45.094 1 91.12 25 GLY B O 1
ATOM 3650 N N . SER B 1 26 ? 12.617 36.125 43.062 1 93.94 26 SER B N 1
ATOM 3651 C CA . SER B 1 26 ? 14.07 36.219 43.156 1 93.94 26 SER B CA 1
ATOM 3652 C C . SER B 1 26 ? 14.547 37.656 43.094 1 93.94 26 SER B C 1
ATOM 3654 O O . SER B 1 26 ? 13.82 38.531 42.625 1 93.94 26 SER B O 1
ATOM 3656 N N . ALA B 1 27 ? 15.789 37.812 43.531 1 95.62 27 ALA B N 1
ATOM 3657 C CA . ALA B 1 27 ? 16.391 39.156 43.469 1 95.62 27 ALA B CA 1
ATOM 3658 C C . ALA B 1 27 ? 16.531 39.625 42.031 1 95.62 27 ALA B C 1
ATOM 3660 O O . ALA B 1 27 ? 16.375 40.812 41.75 1 95.62 27 ALA B O 1
ATOM 3661 N N . ALA B 1 28 ? 16.766 38.719 41.25 1 93.69 28 ALA B N 1
ATOM 3662 C CA . ALA B 1 28 ? 16.906 39.062 39.844 1 93.69 28 ALA B CA 1
ATOM 3663 C C . ALA B 1 28 ? 15.602 39.562 39.25 1 93.69 28 ALA B C 1
ATOM 3665 O O . ALA B 1 28 ? 15.586 40.594 38.562 1 93.69 28 ALA B O 1
ATOM 3666 N N . ALA B 1 29 ? 14.594 38.875 39.438 1 93.75 29 ALA B N 1
ATOM 3667 C CA . ALA B 1 29 ? 13.289 39.281 38.938 1 93.75 29 ALA B CA 1
ATOM 3668 C C . ALA B 1 29 ? 12.867 40.625 39.5 1 93.75 29 ALA B C 1
ATOM 3670 O O . ALA B 1 29 ? 12.305 41.469 38.781 1 93.75 29 ALA B O 1
ATOM 3671 N N . GLU B 1 30 ? 13.117 40.812 40.781 1 93.69 30 GLU B N 1
ATOM 3672 C CA . GLU B 1 30 ? 12.711 42.031 41.469 1 93.69 30 GLU B CA 1
ATOM 3673 C C . GLU B 1 30 ? 13.484 43.25 40.969 1 93.69 30 GLU B C 1
ATOM 3675 O O . GLU B 1 30 ? 13.016 44.375 41.094 1 93.69 30 GLU B O 1
ATOM 3680 N N . ALA B 1 31 ? 14.539 42.969 40.406 1 94.81 31 ALA B N 1
ATOM 3681 C CA . ALA B 1 31 ? 15.398 44.062 39.906 1 94.81 31 ALA B CA 1
ATOM 3682 C C . ALA B 1 31 ? 14.945 44.562 38.562 1 94.81 31 ALA B C 1
ATOM 3684 O O . ALA B 1 31 ? 15.367 45.625 38.094 1 94.81 31 ALA B O 1
ATOM 3685 N N . TRP B 1 32 ? 14.039 43.812 37.844 1 94 32 TRP B N 1
ATOM 3686 C CA . TRP B 1 32 ? 13.609 44.188 36.531 1 94 32 TRP B CA 1
ATOM 3687 C C . TRP B 1 32 ? 12.641 45.375 36.562 1 94 32 TRP B C 1
ATOM 3689 O O . TRP B 1 32 ? 11.82 45.469 37.5 1 94 32 TRP B O 1
ATOM 3699 N N . THR B 1 33 ? 12.867 46.281 35.594 1 94 33 THR B N 1
ATOM 3700 C CA . THR B 1 33 ? 11.891 47.344 35.312 1 94 33 THR B CA 1
ATOM 3701 C C . THR B 1 33 ? 11.297 47.188 33.938 1 94 33 THR B C 1
ATOM 3703 O O . THR B 1 33 ? 12.008 46.844 32.969 1 94 33 THR B O 1
ATOM 3706 N N . ALA B 1 34 ? 10.047 47.312 33.906 1 94.25 34 ALA B N 1
ATOM 3707 C CA . ALA B 1 34 ? 9.375 47.125 32.625 1 94.25 34 ALA B CA 1
ATOM 3708 C C . ALA B 1 34 ? 8.375 48.25 32.375 1 94.25 34 ALA B C 1
ATOM 3710 O O . ALA B 1 34 ? 7.727 48.719 33.312 1 94.25 34 ALA B O 1
ATOM 3711 N N . ASP B 1 35 ? 8.227 48.688 31.156 1 96.06 35 ASP B N 1
ATOM 3712 C CA . ASP B 1 35 ? 7.234 49.688 30.766 1 96.06 35 ASP B CA 1
ATOM 3713 C C . ASP B 1 35 ? 5.816 49.156 30.969 1 96.06 35 ASP B C 1
ATOM 3715 O O . ASP B 1 35 ? 4.906 49.906 31.312 1 96.06 35 ASP B O 1
ATOM 3719 N N . THR B 1 36 ? 5.613 47.906 30.703 1 96.12 36 THR B N 1
ATOM 3720 C CA . THR B 1 36 ? 4.34 47.219 30.891 1 96.12 36 THR B CA 1
ATOM 3721 C C . THR B 1 36 ? 4.531 45.938 31.672 1 96.12 36 THR B C 1
ATOM 3723 O O . THR B 1 36 ? 5.461 45.156 31.406 1 96.12 36 THR B O 1
ATOM 3726 N N . VAL B 1 37 ? 3.699 45.75 32.625 1 96.62 37 VAL B N 1
ATOM 3727 C CA . VAL B 1 37 ? 3.729 44.531 33.406 1 96.62 37 VAL B CA 1
ATOM 3728 C C . VAL B 1 37 ? 2.418 43.781 33.25 1 96.62 37 VAL B C 1
ATOM 3730 O O . VAL B 1 37 ? 1.336 44.312 33.438 1 96.62 37 VAL B O 1
ATOM 3733 N N . ILE B 1 38 ? 2.473 42.594 32.781 1 97.38 38 ILE B N 1
ATOM 3734 C CA . ILE B 1 38 ? 1.324 41.688 32.688 1 97.38 38 ILE B CA 1
ATOM 3735 C C . ILE B 1 38 ? 1.332 40.688 33.812 1 97.38 38 ILE B C 1
ATOM 3737 O O . ILE B 1 38 ? 2.215 39.844 33.906 1 97.38 38 ILE B O 1
ATOM 3741 N N . ASP B 1 39 ? 0.398 40.875 34.719 1 96.62 39 ASP B N 1
ATOM 3742 C CA . ASP B 1 39 ? 0.278 39.969 35.844 1 96.62 39 ASP B CA 1
ATOM 3743 C C . ASP B 1 39 ? -0.346 38.625 35.406 1 96.62 39 ASP B C 1
ATOM 3745 O O . ASP B 1 39 ? -1.511 38.594 35 1 96.62 39 ASP B O 1
ATOM 3749 N N . ALA B 1 40 ? 0.42 37.562 35.531 1 97.12 40 ALA B N 1
ATOM 3750 C CA . ALA B 1 40 ? -0.05 36.25 35.094 1 97.12 40 ALA B CA 1
ATOM 3751 C C . ALA B 1 40 ? -0.27 35.344 36.312 1 97.12 40 ALA B C 1
ATOM 3753 O O . ALA B 1 40 ? -0.259 34.125 36.188 1 97.12 40 ALA B O 1
ATOM 3754 N N . THR B 1 41 ? -0.416 35.906 37.469 1 95.56 41 THR B N 1
ATOM 3755 C CA . THR B 1 41 ? -0.657 35.125 38.656 1 95.56 41 THR B CA 1
ATOM 3756 C C . THR B 1 41 ? -1.892 34.219 38.469 1 95.56 41 THR B C 1
ATOM 3758 O O . THR B 1 41 ? -2.941 34.719 38.031 1 95.56 41 THR B O 1
ATOM 3761 N N . GLY B 1 42 ? -1.752 32.969 38.781 1 95.69 42 GLY B N 1
ATOM 3762 C CA . GLY B 1 42 ? -2.861 32.031 38.688 1 95.69 42 GLY B CA 1
ATOM 3763 C C . GLY B 1 42 ? -3.109 31.547 37.281 1 95.69 42 GLY B C 1
ATOM 3764 O O . GLY B 1 42 ? -4.078 30.828 37.031 1 95.69 42 GLY B O 1
ATOM 3765 N N . HIS B 1 43 ? -2.242 31.906 36.344 1 98 43 HIS B N 1
ATOM 3766 C CA . HIS B 1 43 ? -2.369 31.531 34.938 1 98 43 HIS B CA 1
ATOM 3767 C C . HIS B 1 43 ? -1.131 30.781 34.469 1 98 43 HIS B C 1
ATOM 3769 O O . HIS B 1 43 ? -0.101 30.781 35.125 1 98 43 HIS B O 1
ATOM 3775 N N . TYR B 1 44 ? -1.293 30.031 33.375 1 98.31 44 TYR B N 1
ATOM 3776 C CA . TYR B 1 44 ? -0.137 29.5 32.656 1 98.31 44 TYR B CA 1
ATOM 3777 C C . TYR B 1 44 ? 0.428 30.516 31.688 1 98.31 44 TYR B C 1
ATOM 3779 O O . TYR B 1 44 ? -0.324 31.25 31.047 1 98.31 44 TYR B O 1
ATOM 3787 N N . VAL B 1 45 ? 1.713 30.625 31.609 1 98.62 45 VAL B N 1
ATOM 3788 C CA . VAL B 1 45 ? 2.395 31.297 30.5 1 98.62 45 VAL B CA 1
ATOM 3789 C C . VAL B 1 45 ? 3.041 30.25 29.594 1 9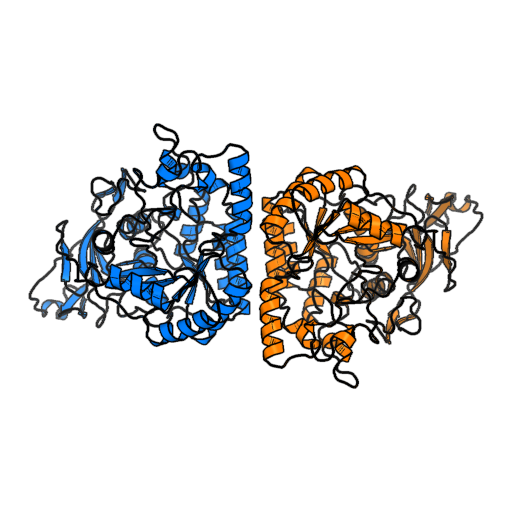8.62 45 VAL B C 1
ATOM 3791 O O . VAL B 1 45 ? 3.941 29.531 30.016 1 98.62 45 VAL B O 1
ATOM 3794 N N . ILE B 1 46 ? 2.547 30.141 28.344 1 98.75 46 ILE B N 1
ATOM 3795 C CA . ILE B 1 46 ? 3.033 29.125 27.406 1 98.75 46 ILE B CA 1
ATOM 3796 C C . ILE B 1 46 ? 3.438 29.797 26.094 1 98.75 46 ILE B C 1
ATOM 3798 O O . ILE B 1 46 ? 3.061 30.953 25.828 1 98.75 46 ILE B O 1
ATOM 3802 N N . PRO B 1 47 ? 4.285 29.125 25.281 1 98.81 47 PRO B N 1
ATOM 3803 C CA . PRO B 1 47 ? 4.551 29.672 23.953 1 98.81 47 PRO B CA 1
ATOM 3804 C C . PRO B 1 47 ? 3.285 29.812 23.109 1 98.81 47 PRO B C 1
ATOM 3806 O O . PRO B 1 47 ? 2.34 29.031 23.281 1 98.81 47 PRO B O 1
ATOM 3809 N N . GLY B 1 48 ? 3.27 30.812 22.25 1 98.88 48 GLY B N 1
ATOM 3810 C CA . GLY B 1 48 ? 2.191 30.859 21.281 1 98.88 48 GLY B CA 1
ATOM 3811 C C . GLY B 1 48 ? 2.074 29.594 20.453 1 98.88 48 GLY B C 1
ATOM 3812 O O . GLY B 1 48 ? 3.086 28.984 20.078 1 98.88 48 GLY B O 1
ATOM 3813 N N . GLY B 1 49 ? 0.876 29.125 20.219 1 98.88 49 GLY B N 1
ATOM 3814 C CA . GLY B 1 49 ? 0.669 27.922 19.422 1 98.88 49 GLY B CA 1
ATOM 3815 C C . GLY B 1 49 ? 1.208 28.062 18 1 98.88 49 GLY B C 1
ATOM 3816 O O . GLY B 1 49 ? 1.188 29.156 17.422 1 98.88 49 GLY B O 1
ATOM 3817 N N . VAL B 1 50 ? 1.721 26.969 17.453 1 98.94 50 VAL B N 1
ATOM 3818 C CA . VAL B 1 50 ? 2.137 26.859 16.062 1 98.94 50 VAL B CA 1
ATOM 3819 C C . VAL B 1 50 ? 1.249 25.844 15.336 1 98.94 50 VAL B C 1
ATOM 3821 O O . VAL B 1 50 ? 1.392 24.641 15.523 1 98.94 50 VAL B O 1
ATOM 3824 N N . ASP B 1 51 ? 0.314 26.328 14.531 1 98.94 51 ASP B N 1
ATOM 3825 C CA . ASP B 1 51 ? -0.556 25.469 13.734 1 98.94 51 ASP B CA 1
ATOM 3826 C C . ASP B 1 51 ? 0.048 25.203 12.359 1 98.94 51 ASP B C 1
ATOM 3828 O O . ASP B 1 51 ? -0.066 26.031 11.453 1 98.94 51 ASP B O 1
ATOM 3832 N N . ALA B 1 52 ? 0.549 24.031 12.188 1 98.88 52 ALA B N 1
ATOM 3833 C CA . ALA B 1 52 ? 1.358 23.719 11.008 1 98.88 52 ALA B CA 1
ATOM 3834 C C . ALA B 1 52 ? 0.481 23.266 9.844 1 98.88 52 ALA B C 1
ATOM 3836 O O . ALA B 1 52 ? 0.988 22.797 8.82 1 98.88 52 ALA B O 1
ATOM 3837 N N . HIS B 1 53 ? -0.843 23.375 9.914 1 98.94 53 HIS B N 1
ATOM 3838 C CA . HIS B 1 53 ? -1.747 22.875 8.891 1 98.94 53 HIS B CA 1
ATOM 3839 C C . HIS B 1 53 ? -3.031 23.688 8.836 1 98.94 53 HIS B C 1
ATOM 3841 O O . HIS B 1 53 ? -4.012 23.359 9.508 1 98.94 53 HIS B O 1
ATOM 3847 N N . THR B 1 54 ? -3.057 24.672 8.008 1 98.94 54 THR B N 1
ATOM 3848 C CA . THR B 1 54 ? -4.238 25.5 7.789 1 98.94 54 THR B CA 1
ATOM 3849 C C . THR B 1 54 ? -4.465 25.734 6.297 1 98.94 54 THR B C 1
ATOM 3851 O O . THR B 1 54 ? -3.547 25.578 5.492 1 98.94 54 THR B O 1
ATOM 3854 N N . HIS B 1 55 ? -5.621 26.031 5.969 1 98.81 55 HIS B N 1
ATOM 3855 C CA . HIS B 1 55 ? -6 26.406 4.613 1 98.81 55 HIS B CA 1
ATOM 3856 C C . HIS B 1 55 ? -6.84 27.688 4.613 1 98.81 55 HIS B C 1
ATOM 3858 O O . HIS B 1 55 ? -8.062 27.625 4.781 1 98.81 55 HIS B O 1
ATOM 3864 N N . MET B 1 56 ? -6.188 28.828 4.367 1 98.69 56 MET B N 1
ATOM 3865 C CA . MET B 1 56 ? -6.906 30.094 4.227 1 98.69 56 MET B CA 1
ATOM 3866 C C . MET B 1 56 ? -7.27 30.359 2.77 1 98.69 56 MET B C 1
ATOM 3868 O O . MET B 1 56 ? -6.418 30.234 1.885 1 98.69 56 MET B O 1
ATOM 3872 N N . GLU B 1 57 ? -8.555 30.609 2.496 1 97.25 57 GLU B N 1
ATOM 3873 C CA . GLU B 1 57 ? -9.055 31.016 1.184 1 97.25 57 GLU B CA 1
ATOM 3874 C C . GLU B 1 57 ? -8.719 29.969 0.124 1 97.25 57 GLU B C 1
ATOM 3876 O O . GLU B 1 57 ? -8.477 30.312 -1.037 1 97.25 57 GLU B O 1
ATOM 3881 N N . LEU B 1 58 ? -8.586 28.719 0.491 1 96.62 58 LEU B N 1
ATOM 3882 C CA . LEU B 1 58 ? -8.273 27.641 -0.439 1 96.62 58 LEU B CA 1
ATOM 3883 C C . LEU B 1 58 ? -9.438 27.391 -1.388 1 96.62 58 LEU B C 1
ATOM 3885 O O . LEU B 1 58 ? -10.547 27.078 -0.947 1 96.62 58 LEU B O 1
ATOM 3889 N N . PRO B 1 59 ? -9.25 27.578 -2.684 1 94.19 59 PRO B N 1
ATOM 3890 C CA . PRO B 1 59 ? -10.281 27.125 -3.615 1 94.19 59 PRO B CA 1
ATOM 3891 C C . PRO B 1 59 ? -10.438 25.609 -3.619 1 94.19 59 PRO B C 1
ATOM 3893 O O . PRO B 1 59 ? -9.484 24.875 -3.904 1 94.19 59 PRO B O 1
ATOM 3896 N N . PHE B 1 60 ? -11.656 25.141 -3.293 1 90.38 60 PHE B N 1
ATOM 3897 C CA . PHE B 1 60 ? -11.898 23.703 -3.225 1 90.38 60 PHE B CA 1
ATOM 3898 C C . PHE B 1 60 ? -13.391 23.406 -3.258 1 90.38 60 PHE B C 1
ATOM 3900 O O . PHE B 1 60 ? -14.195 24.141 -2.674 1 90.38 60 PHE B O 1
ATOM 3907 N N . GLY B 1 61 ? -13.742 22.406 -3.969 1 88.81 61 GLY B N 1
ATOM 3908 C CA . GLY B 1 61 ? -15.125 21.953 -3.969 1 88.81 61 GLY B CA 1
ATOM 3909 C C . GLY B 1 61 ? -16.062 22.906 -4.672 1 88.81 61 GLY B C 1
ATOM 3910 O O . GLY B 1 61 ? -17.219 23.062 -4.27 1 88.81 61 GLY B O 1
ATOM 3911 N N . GLY B 1 62 ? -15.617 23.625 -5.566 1 91.19 62 GLY B N 1
ATOM 3912 C CA . GLY B 1 62 ? -16.453 24.562 -6.309 1 91.19 62 GLY B CA 1
ATOM 3913 C C . GLY B 1 62 ? -16.641 25.891 -5.613 1 91.19 62 GLY B C 1
ATOM 3914 O O . GLY B 1 62 ? -17.469 26.703 -6.02 1 91.19 62 GLY B O 1
ATOM 3915 N N . THR B 1 63 ? -15.984 26.047 -4.551 1 97 63 THR B N 1
ATOM 3916 C CA . THR B 1 63 ? -15.984 27.266 -3.754 1 97 63 THR B CA 1
ATOM 3917 C C . THR B 1 63 ? -14.609 27.516 -3.152 1 97 63 THR B C 1
ATOM 3919 O O . THR B 1 63 ? -13.586 27.188 -3.764 1 97 63 THR B O 1
ATOM 3922 N N . ALA B 1 64 ? -14.57 28.234 -2.02 1 97.88 64 ALA B N 1
ATOM 3923 C CA . ALA B 1 64 ? -13.305 28.5 -1.339 1 97.88 64 ALA B CA 1
ATOM 3924 C C . ALA B 1 64 ? -13.5 28.562 0.174 1 97.88 64 ALA B C 1
ATOM 3926 O O . ALA B 1 64 ? -14.57 28.938 0.654 1 97.88 64 ALA B O 1
ATOM 3927 N N . ALA B 1 65 ? -12.453 28.141 0.844 1 98.25 65 ALA B N 1
ATOM 3928 C CA . ALA B 1 65 ? -12.516 28.266 2.299 1 98.25 65 ALA B CA 1
ATOM 3929 C C . ALA B 1 65 ? -12.898 29.688 2.709 1 98.25 65 ALA B C 1
ATOM 3931 O O . ALA B 1 65 ? -12.422 30.656 2.117 1 98.25 65 ALA B O 1
ATOM 3932 N N . SER B 1 66 ? -13.688 29.797 3.715 1 98.75 66 SER B N 1
ATOM 3933 C CA . SER B 1 66 ? -14.383 31.047 3.998 1 98.75 66 SER B CA 1
ATOM 3934 C C . SER B 1 66 ? -13.484 32.031 4.762 1 98.75 66 SER B C 1
ATOM 3936 O O . SER B 1 66 ? -13.656 33.25 4.668 1 98.75 66 SER B O 1
ATOM 3938 N N . ASP B 1 67 ? -12.531 31.547 5.457 1 98.81 67 ASP B N 1
ATOM 3939 C CA . ASP B 1 67 ? -11.633 32.438 6.168 1 98.81 67 ASP B CA 1
ATOM 3940 C C . ASP B 1 67 ? -10.555 33 5.23 1 98.81 67 ASP B C 1
ATOM 3942 O O . ASP B 1 67 ? -9.883 32.25 4.535 1 98.81 67 ASP B O 1
ATOM 3946 N N . THR B 1 68 ? -10.438 34.312 5.223 1 98.56 68 THR B N 1
ATOM 3947 C CA . THR B 1 68 ? -9.273 34.969 4.633 1 98.56 68 THR B CA 1
ATOM 3948 C C . THR B 1 68 ? -8.086 34.938 5.578 1 98.56 68 THR B C 1
ATOM 3950 O O . THR B 1 68 ? -8.203 34.469 6.723 1 98.56 68 THR B O 1
ATOM 3953 N N . PHE B 1 69 ? -6.941 35.375 5.09 1 98.81 69 PHE B N 1
ATOM 3954 C CA . PHE B 1 69 ? -5.789 35.438 5.98 1 98.81 69 PHE B CA 1
ATOM 3955 C C . PHE B 1 69 ? -6.043 36.438 7.121 1 98.81 69 PHE B C 1
ATOM 3957 O O . PHE B 1 69 ? -5.543 36.25 8.234 1 98.81 69 PHE B O 1
ATOM 3964 N N . GLU B 1 70 ? -6.828 37.438 6.883 1 98.69 70 GLU B N 1
ATOM 3965 C CA . GLU B 1 70 ? -7.16 38.375 7.949 1 98.69 70 GLU B CA 1
ATOM 3966 C C . GLU B 1 70 ? -8.047 37.719 9.008 1 98.69 70 GLU B C 1
ATOM 3968 O O . GLU B 1 70 ? -7.688 37.688 10.18 1 98.69 70 GLU B O 1
ATOM 3973 N N . THR B 1 71 ? -9.203 37.188 8.594 1 98.75 71 THR B N 1
ATOM 3974 C CA . THR B 1 71 ? -10.148 36.625 9.562 1 98.75 71 THR B CA 1
ATOM 3975 C C . THR B 1 71 ? -9.578 35.375 10.211 1 98.75 71 THR B C 1
ATOM 3977 O O . THR B 1 71 ? -9.734 35.156 11.414 1 98.75 71 THR B O 1
ATOM 3980 N N . GLY B 1 72 ? -8.898 34.531 9.391 1 98.88 72 GLY B N 1
ATOM 3981 C CA . GLY B 1 72 ? -8.359 33.281 9.914 1 98.88 72 GLY B CA 1
ATOM 3982 C C . GLY B 1 72 ? -7.25 33.5 10.93 1 98.88 72 GLY B C 1
ATOM 3983 O O . GLY B 1 72 ? -7.195 32.812 11.945 1 98.88 72 GLY B O 1
ATOM 3984 N N . THR B 1 73 ? -6.316 34.438 10.68 1 98.94 73 THR B N 1
ATOM 3985 C CA . THR B 1 73 ? -5.215 34.656 11.602 1 98.94 73 THR B CA 1
ATOM 3986 C C . THR B 1 73 ? -5.703 35.406 12.852 1 98.94 73 THR B C 1
ATOM 3988 O O . THR B 1 73 ? -5.164 35.219 13.938 1 98.94 73 THR B O 1
ATOM 3991 N N . ARG B 1 74 ? -6.703 36.25 12.695 1 98.88 74 ARG B N 1
ATOM 3992 C CA . ARG B 1 74 ? -7.34 36.844 13.867 1 98.88 74 ARG B CA 1
ATOM 3993 C C . ARG B 1 74 ? -7.961 35.75 14.75 1 98.88 74 ARG B C 1
ATOM 3995 O O . ARG B 1 74 ? -7.766 35.75 15.969 1 98.88 74 ARG B O 1
ATOM 4002 N N . ALA B 1 75 ? -8.727 34.844 14.109 1 98.94 75 ALA B N 1
ATOM 4003 C CA . ALA B 1 75 ? -9.336 33.75 14.844 1 98.94 75 ALA B CA 1
ATOM 4004 C C . ALA B 1 75 ? -8.266 32.906 15.531 1 98.94 75 ALA B C 1
ATOM 4006 O O . ALA B 1 75 ? -8.453 32.438 16.656 1 98.94 75 ALA B O 1
ATOM 4007 N N . ALA B 1 76 ? -7.168 32.656 14.805 1 98.94 76 ALA B N 1
ATOM 4008 C CA . ALA B 1 76 ? -6.055 31.891 15.383 1 98.94 76 ALA B CA 1
ATOM 4009 C C . ALA B 1 76 ? -5.551 32.562 16.656 1 98.94 76 ALA B C 1
ATOM 4011 O O . ALA B 1 76 ? -5.348 31.891 17.672 1 98.94 76 ALA B O 1
ATOM 4012 N N . ALA B 1 77 ? -5.379 33.875 16.656 1 98.94 77 ALA B N 1
ATOM 4013 C CA . ALA B 1 77 ? -4.906 34.625 17.812 1 98.94 77 ALA B CA 1
ATOM 4014 C C . ALA B 1 77 ? -5.883 34.5 18.984 1 98.94 77 ALA B C 1
ATOM 4016 O O . ALA B 1 77 ? -5.469 34.312 20.125 1 98.94 77 ALA B O 1
ATOM 4017 N N . TRP B 1 78 ? -7.133 34.625 18.641 1 98.81 78 TRP B N 1
ATOM 4018 C CA . TRP B 1 78 ? -8.156 34.469 19.672 1 98.81 78 TRP B CA 1
ATOM 4019 C C . TRP B 1 78 ? -8.031 33.125 20.359 1 98.81 78 TRP B C 1
ATOM 4021 O O . TRP B 1 78 ? -8.383 33 21.547 1 98.81 78 TRP B O 1
ATOM 4031 N N . GLY B 1 79 ? -7.547 32.125 19.625 1 98.75 79 GLY B N 1
ATOM 4032 C CA . GLY B 1 79 ? -7.391 30.781 20.172 1 98.75 79 GLY B CA 1
ATOM 4033 C C . GLY B 1 79 ? -6.004 30.516 20.734 1 98.75 79 GLY B C 1
ATOM 4034 O O . GLY B 1 79 ? -5.684 29.391 21.109 1 98.75 79 GLY B O 1
ATOM 4035 N N . GLY B 1 80 ? -5.152 31.484 20.766 1 98.88 80 GLY B N 1
ATOM 4036 C CA . GLY B 1 80 ? -3.842 31.344 21.375 1 98.88 80 GLY B CA 1
ATOM 4037 C C . GLY B 1 80 ? -2.777 30.875 20.406 1 98.88 80 GLY B C 1
ATOM 4038 O O . GLY B 1 80 ? -1.731 30.375 20.828 1 98.88 80 GLY B O 1
ATOM 4039 N N . THR B 1 81 ? -3.037 30.891 19.125 1 98.94 81 THR B N 1
ATOM 4040 C CA . THR B 1 81 ? -2.072 30.562 18.094 1 98.94 81 THR B CA 1
ATOM 4041 C C . THR B 1 81 ? -1.425 31.828 17.531 1 98.94 81 THR B C 1
ATOM 4043 O O . THR B 1 81 ? -2.121 32.781 17.156 1 98.94 81 THR B O 1
ATOM 4046 N N . THR B 1 82 ? -0.065 31.844 17.469 1 98.94 82 THR B N 1
ATOM 4047 C CA . THR B 1 82 ? 0.616 33.062 17.031 1 98.94 82 THR B CA 1
ATOM 4048 C C . THR B 1 82 ? 1.371 32.812 15.727 1 98.94 82 THR B C 1
ATOM 4050 O O . THR B 1 82 ? 1.958 33.75 15.156 1 98.94 82 THR B O 1
ATOM 4053 N N . THR B 1 83 ? 1.405 31.578 15.234 1 98.94 83 THR B N 1
ATOM 4054 C CA . THR B 1 83 ? 2.061 31.234 13.977 1 98.94 83 THR B CA 1
ATOM 4055 C C . THR B 1 83 ? 1.271 30.156 13.234 1 98.94 83 THR B C 1
ATOM 4057 O O . THR B 1 83 ? 0.869 29.156 13.828 1 98.94 83 THR B O 1
ATOM 4060 N N . ILE B 1 84 ? 0.996 30.391 11.977 1 98.94 84 ILE B N 1
ATOM 4061 C CA . ILE B 1 84 ? 0.409 29.344 11.156 1 98.94 84 ILE B CA 1
ATOM 4062 C C . ILE B 1 84 ? 1.329 29.031 9.977 1 98.94 84 ILE B C 1
ATOM 4064 O O . ILE B 1 84 ? 2.125 29.875 9.562 1 98.94 84 ILE B O 1
ATOM 4068 N N . VAL B 1 85 ? 1.337 27.797 9.539 1 98.94 85 VAL B N 1
ATOM 4069 C CA . VAL B 1 85 ? 1.928 27.406 8.266 1 98.94 85 VAL B CA 1
ATOM 4070 C C . VAL B 1 85 ? 0.833 26.938 7.309 1 98.94 85 VAL B C 1
ATOM 4072 O O . VAL B 1 85 ? 0.198 25.906 7.543 1 98.94 85 VAL B O 1
ATOM 4075 N N . ASP B 1 86 ? 0.551 27.719 6.328 1 98.88 86 ASP B N 1
ATOM 4076 C CA . ASP B 1 86 ? -0.525 27.469 5.375 1 98.88 86 ASP B CA 1
ATOM 4077 C C . ASP B 1 86 ? 0.001 26.766 4.129 1 98.88 86 ASP B C 1
ATOM 4079 O O . ASP B 1 86 ? 1.203 26.516 4.008 1 98.88 86 ASP B O 1
ATOM 4083 N N . PHE B 1 87 ? -0.905 26.328 3.27 1 98.69 87 PHE B N 1
ATOM 4084 C CA . PHE B 1 87 ? -0.511 25.547 2.098 1 98.69 87 PHE B CA 1
ATOM 4085 C C . PHE B 1 87 ? -0.713 26.359 0.821 1 98.69 87 PHE B C 1
ATOM 4087 O O . PHE B 1 87 ? -1.849 26.594 0.399 1 98.69 87 PHE B O 1
ATOM 4094 N N . ALA B 1 88 ? 0.392 26.781 0.21 1 98.56 88 ALA B N 1
ATOM 4095 C CA . ALA B 1 88 ? 0.314 27.328 -1.144 1 98.56 88 ALA B CA 1
ATOM 4096 C C . ALA B 1 88 ? 0.113 26.219 -2.17 1 98.56 88 ALA B C 1
ATOM 4098 O O . ALA B 1 88 ? 0.733 25.156 -2.076 1 98.56 88 ALA B O 1
ATOM 4099 N N . VAL B 1 89 ? -0.738 26.438 -3.189 1 97.38 89 VAL B N 1
ATOM 4100 C CA . VAL B 1 89 ? -1.129 25.359 -4.102 1 97.38 89 VAL B CA 1
ATOM 4101 C C . VAL B 1 89 ? -0.563 25.641 -5.492 1 97.38 89 VAL B C 1
ATOM 4103 O O . VAL B 1 89 ? -0.835 26.688 -6.086 1 97.38 89 VAL B O 1
ATOM 4106 N N . GLN B 1 90 ? 0.174 24.719 -5.949 1 96.69 90 GLN B N 1
ATOM 4107 C CA . GLN B 1 90 ? 0.546 24.75 -7.359 1 96.69 90 GLN B CA 1
ATOM 4108 C C . GLN B 1 90 ? -0.682 24.625 -8.258 1 96.69 90 GLN B C 1
ATOM 4110 O O . GLN B 1 90 ? -1.435 23.656 -8.156 1 96.69 90 GLN B O 1
ATOM 4115 N N . PRO B 1 91 ? -0.891 25.672 -9.109 1 92.75 91 PRO B N 1
ATOM 4116 C CA . PRO B 1 91 ? -1.947 25.422 -10.094 1 92.75 91 PRO B CA 1
ATOM 4117 C C . PRO B 1 91 ? -1.602 24.297 -11.062 1 92.75 91 PRO B C 1
ATOM 4119 O O . PRO B 1 91 ? -0.452 24.172 -11.492 1 92.75 91 PRO B O 1
ATOM 4122 N N . VAL B 1 92 ? -2.605 23.453 -11.359 1 86.12 92 VAL B N 1
ATOM 4123 C CA . VAL B 1 92 ? -2.344 22.344 -12.273 1 86.12 92 VAL B CA 1
ATOM 4124 C C . VAL B 1 92 ? -1.78 22.891 -13.586 1 86.12 92 VAL B C 1
ATOM 4126 O O . VAL B 1 92 ? -2.367 23.781 -14.203 1 86.12 92 VAL B O 1
ATOM 4129 N N . GLY B 1 93 ? -0.681 22.359 -14.016 1 88.5 93 GLY B N 1
ATOM 4130 C CA . GLY B 1 93 ? -0.024 22.828 -15.227 1 88.5 93 GLY B CA 1
ATOM 4131 C C . GLY B 1 93 ? 0.873 24.031 -15 1 88.5 93 GLY B C 1
ATOM 4132 O O . GLY B 1 93 ? 1.622 24.422 -15.891 1 88.5 93 GLY B O 1
ATOM 4133 N N . GLY B 1 94 ? 0.834 24.578 -13.773 1 94.5 94 GLY B N 1
ATOM 4134 C CA . GLY B 1 94 ? 1.652 25.734 -13.438 1 94.5 94 GLY B CA 1
ATOM 4135 C C . GLY B 1 94 ? 2.881 25.375 -12.617 1 94.5 94 GLY B C 1
ATOM 4136 O O . GLY B 1 94 ? 3.236 24.203 -12.5 1 94.5 94 GLY B O 1
ATOM 4137 N N . THR B 1 95 ? 3.566 26.422 -12.094 1 97.25 95 THR B N 1
ATOM 4138 C CA . THR B 1 95 ? 4.793 26.203 -11.336 1 97.25 95 THR B CA 1
ATOM 4139 C C . THR B 1 95 ? 4.531 26.328 -9.836 1 97.25 95 THR B C 1
ATOM 4141 O O . THR B 1 95 ? 3.484 26.828 -9.422 1 97.25 95 THR B O 1
ATOM 4144 N N . LEU B 1 96 ? 5.48 25.812 -9.039 1 98 96 LEU B N 1
ATOM 4145 C CA . LEU B 1 96 ? 5.406 26.016 -7.598 1 98 96 LEU B CA 1
ATOM 4146 C C . LEU B 1 96 ? 5.5 27.5 -7.25 1 98 96 LEU B C 1
ATOM 4148 O O . LEU B 1 96 ? 4.793 27.984 -6.359 1 98 96 LEU B O 1
ATOM 4152 N N . ARG B 1 97 ? 6.32 28.203 -7.984 1 97.81 97 ARG B N 1
ATOM 4153 C CA . ARG B 1 97 ? 6.516 29.625 -7.785 1 97.81 97 ARG B CA 1
ATOM 4154 C C . ARG B 1 97 ? 5.211 30.391 -7.984 1 97.81 97 ARG B C 1
ATOM 4156 O O . ARG B 1 97 ? 4.867 31.266 -7.184 1 97.81 97 ARG B O 1
ATOM 4163 N N . GLU B 1 98 ? 4.492 30.031 -9.047 1 97.88 98 GLU B N 1
ATOM 4164 C CA . GLU B 1 98 ? 3.209 30.672 -9.312 1 97.88 98 GLU B CA 1
ATOM 4165 C C . GLU B 1 98 ? 2.24 30.469 -8.148 1 97.88 98 GLU B C 1
ATOM 4167 O O . GLU B 1 98 ? 1.547 31.406 -7.746 1 97.88 98 GLU B O 1
ATOM 4172 N N . GLY B 1 99 ? 2.164 29.297 -7.609 1 97.75 99 GLY B N 1
ATOM 4173 C CA . GLY B 1 99 ? 1.323 29.016 -6.457 1 97.75 99 GLY B CA 1
ATOM 4174 C C . GLY B 1 99 ? 1.716 29.797 -5.223 1 97.75 99 GLY B C 1
ATOM 4175 O O . GLY B 1 99 ? 0.861 30.391 -4.559 1 97.75 99 GLY B O 1
ATOM 4176 N N . LEU B 1 100 ? 3.018 29.812 -4.934 1 98.31 100 LEU B N 1
ATOM 4177 C CA . LEU B 1 100 ? 3.527 30.516 -3.76 1 98.31 100 LEU B CA 1
ATOM 4178 C C . LEU B 1 100 ? 3.273 32 -3.871 1 98.31 100 LEU B C 1
ATOM 4180 O O . LEU B 1 100 ? 2.91 32.656 -2.887 1 98.31 100 LEU B O 1
ATOM 4184 N N . ASP B 1 101 ? 3.453 32.562 -5.082 1 98.38 101 ASP B N 1
ATOM 4185 C CA . ASP B 1 101 ? 3.217 34 -5.301 1 98.38 101 ASP B CA 1
ATOM 4186 C C . ASP B 1 101 ? 1.752 34.344 -5.059 1 98.38 101 ASP B C 1
ATOM 4188 O O . ASP B 1 101 ? 1.451 35.406 -4.488 1 98.38 101 ASP B O 1
ATOM 4192 N N . ALA B 1 102 ? 0.909 33.531 -5.512 1 98.31 102 ALA B N 1
ATOM 4193 C CA . ALA B 1 102 ? -0.517 33.75 -5.297 1 98.31 102 ALA B CA 1
ATOM 4194 C C . ALA B 1 102 ? -0.848 33.781 -3.807 1 98.31 102 ALA B C 1
ATOM 4196 O O . ALA B 1 102 ? -1.676 34.594 -3.367 1 98.31 102 ALA B O 1
ATOM 4197 N N . TRP B 1 103 ? -0.245 32.938 -3.07 1 98.56 103 TRP B N 1
ATOM 4198 C CA . TRP B 1 103 ? -0.522 32.906 -1.637 1 98.56 103 TRP B CA 1
ATOM 4199 C C . TRP B 1 103 ? 0.136 34.094 -0.925 1 98.56 103 TRP B C 1
ATOM 4201 O O . TRP B 1 103 ? -0.414 34.625 0.039 1 98.56 103 TRP B O 1
ATOM 4211 N N . HIS B 1 104 ? 1.314 34.5 -1.351 1 98.56 104 HIS B N 1
ATOM 4212 C CA . HIS B 1 104 ? 1.901 35.719 -0.823 1 98.56 104 HIS B CA 1
ATOM 4213 C C . HIS B 1 104 ? 0.976 36.906 -1.044 1 98.56 104 HIS B C 1
ATOM 4215 O O . HIS B 1 104 ? 0.815 37.75 -0.156 1 98.56 104 HIS B O 1
ATOM 4221 N N . ALA B 1 105 ? 0.384 36.938 -2.178 1 98.44 105 ALA B N 1
ATOM 4222 C CA . ALA B 1 105 ? -0.508 38.031 -2.51 1 98.44 105 ALA B CA 1
ATOM 4223 C C . ALA B 1 105 ? -1.714 38.062 -1.576 1 98.44 105 ALA B C 1
ATOM 4225 O O . ALA B 1 105 ? -2.215 39.156 -1.235 1 98.44 105 ALA B O 1
ATOM 4226 N N . LYS B 1 106 ? -2.184 36.938 -1.178 1 98.38 106 LYS B N 1
ATOM 4227 C CA . LYS B 1 106 ? -3.314 36.812 -0.26 1 98.38 106 LYS B CA 1
ATOM 4228 C C . LYS B 1 106 ? -2.906 37.219 1.158 1 98.38 106 LYS B C 1
ATOM 4230 O O . LYS B 1 106 ? -3.664 37.875 1.864 1 98.38 106 LYS B O 1
ATOM 4235 N N . ALA B 1 107 ? -1.717 36.812 1.604 1 98.69 107 ALA B N 1
ATOM 4236 C CA . ALA B 1 107 ? -1.306 36.906 3.002 1 98.69 107 ALA B CA 1
ATOM 4237 C C . ALA B 1 107 ? -0.648 38.25 3.311 1 98.69 107 ALA B C 1
ATOM 4239 O O . ALA B 1 107 ? -0.818 38.781 4.402 1 98.69 107 ALA B O 1
ATOM 4240 N N . ASP B 1 108 ? 0.088 38.781 2.324 1 97.81 108 ASP B N 1
ATOM 4241 C CA . ASP B 1 108 ? 0.896 39.969 2.549 1 97.81 108 ASP B CA 1
ATOM 4242 C C . ASP B 1 108 ? 0.03 41.156 3.008 1 97.81 108 ASP B C 1
ATOM 4244 O O . ASP B 1 108 ? -0.911 41.531 2.314 1 97.81 108 ASP B O 1
ATOM 4248 N N . GLY B 1 109 ? 0.356 41.594 4.184 1 98.19 109 GLY B N 1
ATOM 4249 C CA . GLY B 1 109 ? -0.33 42.781 4.727 1 98.19 109 GLY B CA 1
ATOM 4250 C C . GLY B 1 109 ? -1.67 42.438 5.352 1 98.19 109 GLY B C 1
ATOM 4251 O O . GLY B 1 109 ? -2.369 43.312 5.848 1 98.19 109 GLY B O 1
ATOM 4252 N N . ASN B 1 110 ? -1.98 41.219 5.422 1 98.62 110 ASN B N 1
ATOM 4253 C CA . ASN B 1 110 ? -3.342 40.906 5.832 1 98.62 110 ASN B CA 1
ATOM 4254 C C . ASN B 1 110 ? -3.357 40.031 7.086 1 98.62 110 ASN B C 1
ATOM 4256 O O . ASN B 1 110 ? -4.398 39.875 7.727 1 98.62 110 ASN B O 1
ATOM 4260 N N . CYS B 1 111 ? -2.258 39.5 7.523 1 98.75 111 CYS B N 1
ATOM 4261 C CA . CYS B 1 111 ? -2.219 38.562 8.633 1 98.75 111 CYS B CA 1
ATOM 4262 C C . CYS B 1 111 ? -2.08 39.281 9.969 1 98.75 111 CYS B C 1
ATOM 4264 O O . CYS B 1 111 ? -1.32 40.25 10.078 1 98.75 111 CYS B O 1
ATOM 4266 N N . ALA B 1 112 ? -2.762 38.812 10.953 1 98.75 112 ALA B N 1
ATOM 4267 C CA . ALA B 1 112 ? -2.699 39.375 12.297 1 98.75 112 ALA B CA 1
ATOM 4268 C C . ALA B 1 112 ? -1.556 38.75 13.102 1 98.75 112 ALA B C 1
ATOM 4270 O O . ALA B 1 112 ? -1.118 39.312 14.109 1 98.75 112 ALA B O 1
ATOM 4271 N N . ILE B 1 113 ? -1.146 37.594 12.719 1 98.88 113 ILE B N 1
ATOM 4272 C CA . ILE B 1 113 ? -0.044 36.875 13.359 1 98.88 113 ILE B CA 1
ATOM 4273 C C . ILE B 1 113 ? 0.923 36.375 12.297 1 98.88 113 ILE B C 1
ATOM 4275 O O . ILE B 1 113 ? 0.64 36.438 11.102 1 98.88 113 ILE B O 1
ATOM 4279 N N . ASP B 1 114 ? 2.092 35.781 12.703 1 98.94 114 ASP B N 1
ATOM 4280 C CA . ASP B 1 114 ? 3.125 35.375 11.758 1 98.94 114 ASP B CA 1
ATOM 4281 C C . ASP B 1 114 ? 2.688 34.125 10.992 1 98.94 114 ASP B C 1
ATOM 4283 O O . ASP B 1 114 ? 1.842 33.375 11.461 1 98.94 114 ASP B O 1
ATOM 4287 N N . TYR B 1 115 ? 3.248 34 9.805 1 98.88 115 TYR B N 1
ATOM 4288 C CA . TYR B 1 115 ? 2.814 32.875 8.945 1 98.88 115 TYR B CA 1
ATOM 4289 C C . TYR B 1 115 ? 3.957 32.406 8.062 1 98.88 115 TYR B C 1
ATOM 4291 O O . TYR B 1 115 ? 4.949 33.094 7.879 1 98.88 115 TYR B O 1
ATOM 4299 N N . ALA B 1 116 ? 3.932 31.203 7.625 1 98.88 116 ALA B N 1
ATOM 4300 C CA . ALA B 1 116 ? 4.797 30.547 6.641 1 98.88 116 ALA B CA 1
ATOM 4301 C C . ALA B 1 116 ? 3.988 29.672 5.691 1 98.88 116 ALA B C 1
ATOM 4303 O O . ALA B 1 116 ? 2.764 29.594 5.801 1 98.88 116 ALA B O 1
ATOM 4304 N N . PHE B 1 117 ? 4.711 29.062 4.672 1 98.88 117 PHE B N 1
ATOM 4305 C CA . PHE B 1 117 ? 3.971 28.281 3.693 1 98.88 117 PHE B CA 1
ATOM 4306 C C . PHE B 1 117 ? 4.609 26.906 3.506 1 98.88 117 PHE B C 1
ATOM 4308 O O . PHE B 1 117 ? 5.836 26.781 3.455 1 98.88 117 PHE B O 1
ATOM 4315 N N . HIS B 1 118 ? 3.746 25.875 3.516 1 98.75 118 HIS B N 1
ATOM 4316 C CA . HIS B 1 118 ? 4.023 24.672 2.742 1 98.75 118 HIS B CA 1
ATOM 4317 C C . HIS B 1 118 ? 3.652 24.859 1.274 1 98.75 118 HIS B C 1
ATOM 4319 O O . HIS B 1 118 ? 2.926 25.797 0.929 1 98.75 118 HIS B O 1
ATOM 4325 N N . THR B 1 119 ? 4.152 23.938 0.442 1 98.56 119 THR B N 1
ATOM 4326 C CA . THR B 1 119 ? 3.723 23.969 -0.952 1 98.56 119 THR B CA 1
ATOM 4327 C C . THR B 1 119 ? 3.104 22.641 -1.356 1 98.56 119 THR B C 1
ATOM 4329 O O . THR B 1 119 ? 3.688 21.578 -1.123 1 98.56 119 THR B O 1
ATOM 4332 N N . ILE B 1 120 ? 1.914 22.672 -1.906 1 98.19 120 ILE B N 1
ATOM 4333 C CA . ILE B 1 120 ? 1.287 21.5 -2.496 1 98.19 120 ILE B CA 1
ATOM 4334 C C . ILE B 1 120 ? 1.806 21.297 -3.918 1 98.19 120 ILE B C 1
ATOM 4336 O O . ILE B 1 120 ? 1.771 22.219 -4.734 1 98.19 120 ILE B O 1
ATOM 4340 N N . VAL B 1 121 ? 2.279 20.125 -4.156 1 97.44 121 VAL B N 1
ATOM 4341 C CA . VAL B 1 121 ? 2.752 19.75 -5.488 1 97.44 121 VAL B CA 1
ATOM 4342 C C . VAL B 1 121 ? 1.656 19 -6.234 1 97.44 121 VAL B C 1
ATOM 4344 O O . VAL B 1 121 ? 1.452 17.797 -6.004 1 97.44 121 VAL B O 1
ATOM 4347 N N . SER B 1 122 ? 1.068 19.641 -7.223 1 93.88 122 SER B N 1
ATOM 4348 C CA . SER B 1 122 ? -0.085 19.078 -7.918 1 93.88 122 SER B CA 1
ATOM 4349 C C . SER B 1 122 ? 0.327 18.422 -9.227 1 93.88 122 SER B C 1
ATOM 4351 O O . SER B 1 122 ? -0.442 17.656 -9.812 1 93.88 122 SER B O 1
ATOM 4353 N N . ASP B 1 123 ? 1.521 18.719 -9.672 1 93.12 123 ASP B N 1
ATOM 4354 C CA . ASP B 1 123 ? 2.002 18.172 -10.938 1 93.12 123 ASP B CA 1
ATOM 4355 C C . ASP B 1 123 ? 3.516 17.969 -10.914 1 93.12 123 ASP B C 1
ATOM 4357 O O . ASP B 1 123 ? 4.277 18.844 -11.336 1 93.12 123 ASP B O 1
ATOM 4361 N N . VAL B 1 124 ? 3.918 16.828 -10.609 1 95.06 124 VAL B N 1
ATOM 4362 C CA . VAL B 1 124 ? 5.34 16.531 -10.469 1 95.06 124 VAL B CA 1
ATOM 4363 C C . VAL B 1 124 ? 5.965 16.328 -11.852 1 95.06 124 VAL B C 1
ATOM 4365 O O . VAL B 1 124 ? 5.574 15.414 -12.586 1 95.06 124 VAL B O 1
ATOM 4368 N N . ASN B 1 125 ? 6.816 17.078 -12.219 1 95.19 125 ASN B N 1
ATOM 4369 C CA . ASN B 1 125 ? 7.652 16.953 -13.406 1 95.19 125 ASN B CA 1
ATOM 4370 C C . ASN B 1 125 ? 9.055 17.516 -13.172 1 95.19 125 ASN B C 1
ATOM 4372 O O . ASN B 1 125 ? 9.352 18 -12.078 1 95.19 125 ASN B O 1
ATOM 4376 N N . ASP B 1 126 ? 9.922 17.5 -14.094 1 95.25 126 ASP B N 1
ATOM 4377 C CA . ASP B 1 126 ? 11.328 17.828 -13.898 1 95.25 126 ASP B CA 1
ATOM 4378 C C . ASP B 1 126 ? 11.484 19.297 -13.477 1 95.25 126 ASP B C 1
ATOM 4380 O O . ASP B 1 126 ? 12.312 19.609 -12.617 1 95.25 126 ASP B O 1
ATOM 4384 N N . SER B 1 127 ? 10.742 20.109 -14.102 1 96.88 127 SER B N 1
ATOM 4385 C CA . SER B 1 127 ? 10.836 21.531 -13.781 1 96.88 127 SER B CA 1
ATOM 4386 C C . SER B 1 127 ? 10.391 21.797 -12.352 1 96.88 127 SER B C 1
ATOM 4388 O O . SER B 1 127 ? 11.023 22.594 -11.641 1 96.88 127 SER B O 1
ATOM 4390 N N . VAL B 1 128 ? 9.344 21.172 -11.945 1 97.06 128 VAL B N 1
ATOM 4391 C CA . VAL B 1 128 ? 8.812 21.328 -10.594 1 97.06 128 VAL B CA 1
ATOM 4392 C C . VAL B 1 128 ? 9.812 20.797 -9.57 1 97.06 128 VAL B C 1
ATOM 4394 O O . VAL B 1 128 ? 10.023 21.406 -8.523 1 97.06 128 VAL B O 1
ATOM 4397 N N . LEU B 1 129 ? 10.414 19.703 -9.898 1 97.5 129 LEU B N 1
ATOM 4398 C CA . LEU B 1 129 ? 11.422 19.125 -9.008 1 97.5 129 LEU B CA 1
ATOM 4399 C C . LEU B 1 129 ? 12.586 20.094 -8.812 1 97.5 129 LEU B C 1
ATOM 4401 O O . LEU B 1 129 ? 13.125 20.203 -7.707 1 97.5 129 LEU B O 1
ATOM 4405 N N . LYS B 1 130 ? 12.992 20.781 -9.82 1 97.56 130 LYS B N 1
ATOM 4406 C CA . LYS B 1 130 ? 14.055 21.781 -9.727 1 97.56 130 LYS B CA 1
ATOM 4407 C C . LYS B 1 130 ? 13.609 22.969 -8.859 1 97.56 130 LYS B C 1
ATOM 4409 O O . LYS B 1 130 ? 14.414 23.547 -8.125 1 97.56 130 LYS B O 1
ATOM 4414 N N . GLU B 1 131 ? 12.367 23.328 -8.961 1 98.25 131 GLU B N 1
ATOM 4415 C CA . GLU B 1 131 ? 11.836 24.422 -8.148 1 98.25 131 GLU B CA 1
ATOM 4416 C C . GLU B 1 131 ? 11.883 24.078 -6.66 1 98.25 131 GLU B C 1
ATOM 4418 O O . GLU B 1 131 ? 12.078 24.953 -5.82 1 98.25 131 GLU B O 1
ATOM 4423 N N . MET B 1 132 ? 11.688 22.844 -6.371 1 98.38 132 MET B N 1
ATOM 4424 C CA . MET B 1 132 ? 11.781 22.422 -4.977 1 98.38 132 MET B CA 1
ATOM 4425 C C . MET B 1 132 ? 13.125 22.812 -4.379 1 98.38 132 MET B C 1
ATOM 4427 O O . MET B 1 132 ? 13.195 23.297 -3.242 1 98.38 132 MET B O 1
ATOM 4431 N N . ASP B 1 133 ? 14.211 22.625 -5.176 1 98.31 133 ASP B N 1
ATOM 4432 C CA . ASP B 1 133 ? 15.547 23 -4.711 1 98.31 133 ASP B CA 1
ATOM 4433 C C . ASP B 1 133 ? 15.609 24.5 -4.371 1 98.31 133 ASP B C 1
ATOM 4435 O O . ASP B 1 133 ? 16.125 24.875 -3.318 1 98.31 133 ASP B O 1
ATOM 4439 N N . THR B 1 134 ? 15.094 25.266 -5.254 1 98.06 134 THR B N 1
ATOM 4440 C CA . THR B 1 134 ? 15.164 26.703 -5.109 1 98.06 134 THR B CA 1
ATOM 4441 C C . THR B 1 134 ? 14.383 27.172 -3.881 1 98.06 134 THR B C 1
ATOM 4443 O O . THR B 1 134 ? 14.82 28.062 -3.152 1 98.06 134 THR B O 1
ATOM 4446 N N . LEU B 1 135 ? 13.266 26.578 -3.68 1 98.56 135 LEU B N 1
ATOM 4447 C CA . LEU B 1 135 ? 12.414 26.969 -2.559 1 98.56 135 LEU B CA 1
ATOM 4448 C C . LEU B 1 135 ? 13.039 26.547 -1.232 1 98.56 135 LEU B C 1
ATOM 4450 O O . LEU B 1 135 ? 12.969 27.281 -0.248 1 98.56 135 LEU B O 1
ATOM 4454 N N . VAL B 1 136 ? 13.633 25.375 -1.2 1 98.5 136 VAL B N 1
ATOM 4455 C CA . VAL B 1 136 ? 14.305 24.906 0.013 1 98.5 136 VAL B CA 1
ATOM 4456 C C . VAL B 1 136 ? 15.484 25.828 0.327 1 98.5 136 VAL B C 1
ATOM 4458 O O . VAL B 1 136 ? 15.672 26.234 1.474 1 98.5 136 VAL B O 1
ATOM 4461 N N . ASP B 1 137 ? 16.25 26.219 -0.691 1 98 137 ASP B N 1
ATOM 4462 C CA . ASP B 1 137 ? 17.438 27.062 -0.529 1 98 137 ASP B CA 1
ATOM 4463 C C . ASP B 1 137 ? 17.062 28.453 -0.001 1 98 137 ASP B C 1
ATOM 4465 O O . ASP B 1 137 ? 17.781 29.016 0.826 1 98 137 ASP B O 1
ATOM 4469 N N . SER B 1 138 ? 15.969 28.953 -0.482 1 98 138 SER B N 1
ATOM 4470 C CA . SER B 1 138 ? 15.555 30.297 -0.089 1 98 138 SER B CA 1
ATOM 4471 C C . SER B 1 138 ? 14.852 30.297 1.265 1 98 138 SER B C 1
ATOM 4473 O O . SER B 1 138 ? 14.688 31.344 1.89 1 98 138 SER B O 1
ATOM 4475 N N . GLY B 1 139 ? 14.359 29.125 1.677 1 98.25 139 GLY B N 1
ATOM 4476 C CA . GLY B 1 139 ? 13.617 29 2.922 1 98.25 139 GLY B CA 1
ATOM 4477 C C . GLY B 1 139 ? 12.156 29.391 2.789 1 98.25 139 GLY B C 1
ATOM 4478 O O . GLY B 1 139 ? 11.422 29.422 3.781 1 98.25 139 GLY B O 1
ATOM 4479 N N . GLU B 1 140 ? 11.719 29.656 1.583 1 98.19 140 GLU B N 1
ATOM 4480 C CA . GLU B 1 140 ? 10.336 30.078 1.377 1 98.19 140 GLU B CA 1
ATOM 4481 C C . GLU B 1 140 ? 9.375 28.906 1.557 1 98.19 140 GLU B C 1
ATOM 4483 O O . GLU B 1 140 ? 8.219 29.109 1.938 1 98.19 140 GLU B O 1
ATOM 4488 N N . SER B 1 141 ? 9.836 27.75 1.188 1 98.44 141 SER B N 1
ATOM 4489 C CA . SER B 1 141 ? 9.117 26.5 1.456 1 98.44 141 SER B CA 1
ATOM 4490 C C . SER B 1 141 ? 10.078 25.328 1.564 1 98.44 141 SER B C 1
ATOM 4492 O O . SER B 1 141 ? 10.828 25.031 0.625 1 98.44 141 SER B O 1
ATOM 4494 N N . THR B 1 142 ? 10.055 24.641 2.703 1 98.69 142 THR B N 1
ATOM 4495 C CA . THR B 1 142 ? 10.961 23.531 2.914 1 98.69 142 THR B CA 1
ATOM 4496 C C . THR B 1 142 ? 10.188 22.234 3.131 1 98.69 142 THR B C 1
ATOM 4498 O O . THR B 1 142 ? 10.766 21.203 3.461 1 98.69 142 THR B O 1
ATOM 4501 N N . SER B 1 143 ? 8.922 22.25 3.027 1 98.81 143 SER B N 1
ATOM 4502 C CA . SER B 1 143 ? 8.039 21.078 3.111 1 98.81 143 SER B CA 1
ATOM 4503 C C . SER B 1 143 ? 7.023 21.078 1.971 1 98.81 143 SER B C 1
ATOM 4505 O O . SER B 1 143 ? 6.5 22.125 1.597 1 98.81 143 SER B O 1
ATOM 4507 N N . PHE B 1 144 ? 6.797 19.938 1.384 1 98.88 144 PHE B N 1
ATOM 4508 C CA . PHE B 1 144 ? 5.973 19.781 0.192 1 98.88 144 PHE B CA 1
ATOM 4509 C C . PHE B 1 144 ? 4.926 18.688 0.394 1 98.88 144 PHE B C 1
ATOM 4511 O O . PHE B 1 144 ? 5.258 17.578 0.816 1 98.88 144 PHE B O 1
ATOM 4518 N N . LYS B 1 145 ? 3.662 19 0.078 1 98.69 145 LYS B N 1
ATOM 4519 C CA . LYS B 1 145 ? 2.562 18.062 0.292 1 98.69 145 LYS B CA 1
ATOM 4520 C C . LYS B 1 145 ? 2.133 17.422 -1.019 1 98.69 145 LYS B C 1
ATOM 4522 O O . LYS B 1 145 ? 1.966 18.094 -2.031 1 98.69 145 LYS B O 1
ATOM 4527 N N . LEU B 1 146 ? 2.066 16.156 -0.988 1 98.5 146 LEU B N 1
ATOM 4528 C CA . LEU B 1 146 ? 1.49 15.367 -2.072 1 98.5 146 LEU B CA 1
ATOM 4529 C C . LEU B 1 146 ? 0.233 14.633 -1.605 1 98.5 146 LEU B C 1
ATOM 4531 O O . LEU B 1 146 ? -0.007 14.508 -0.403 1 98.5 146 LEU B O 1
ATOM 4535 N N . PHE B 1 147 ? -0.572 14.242 -2.602 1 98.19 147 PHE B N 1
ATOM 4536 C CA . PHE B 1 147 ? -1.844 13.594 -2.311 1 98.19 147 PHE B CA 1
ATOM 4537 C C . PHE B 1 147 ? -1.922 12.234 -2.99 1 98.19 147 PHE B C 1
ATOM 4539 O O . PHE B 1 147 ? -1.601 12.102 -4.172 1 98.19 147 PHE B O 1
ATOM 4546 N N . MET B 1 148 ? -2.389 11.219 -2.244 1 98.38 148 MET B N 1
ATOM 4547 C CA . MET B 1 148 ? -2.678 9.898 -2.809 1 98.38 148 MET B CA 1
ATOM 4548 C C . MET B 1 148 ? -4.168 9.75 -3.096 1 98.38 148 MET B C 1
ATOM 4550 O O . MET B 1 148 ? -4.633 8.656 -3.42 1 98.38 148 MET B O 1
ATOM 4554 N N . ALA B 1 149 ? -4.902 10.875 -2.99 1 95.12 149 ALA B N 1
ATOM 4555 C CA . ALA B 1 149 ? -6.332 10.93 -3.273 1 95.12 149 ALA B CA 1
ATOM 4556 C C . ALA B 1 149 ? -6.672 12.109 -4.172 1 95.12 149 ALA B C 1
ATOM 4558 O O . ALA B 1 149 ? -5.789 12.891 -4.543 1 95.12 149 ALA B O 1
ATOM 4559 N N . TYR B 1 150 ? -7.906 12.117 -4.66 1 91 150 TYR B N 1
ATOM 4560 C CA . TYR B 1 150 ? -8.469 13.195 -5.469 1 91 150 TYR B CA 1
ATOM 4561 C C . TYR B 1 150 ? -7.91 13.156 -6.887 1 91 150 TYR B C 1
ATOM 4563 O O . TYR B 1 150 ? -7.367 14.156 -7.371 1 91 150 TYR B O 1
ATOM 4571 N N . PRO B 1 151 ? -8.023 12.008 -7.547 1 87.06 151 PRO B N 1
ATOM 4572 C CA . PRO B 1 151 ? -7.621 11.977 -8.953 1 87.06 151 PRO B CA 1
ATOM 4573 C C . PRO B 1 151 ? -8.242 13.109 -9.773 1 87.06 151 PRO B C 1
ATOM 4575 O O . PRO B 1 151 ? -9.43 13.391 -9.633 1 87.06 151 PRO B O 1
ATOM 4578 N N . GLY B 1 152 ? -7.434 13.789 -10.578 1 81.19 152 GLY B N 1
ATOM 4579 C CA . GLY B 1 152 ? -7.91 14.875 -11.422 1 81.19 152 GLY B CA 1
ATOM 4580 C C . GLY B 1 152 ? -7.695 16.25 -10.812 1 81.19 152 GLY B C 1
ATOM 4581 O O . GLY B 1 152 ? -7.859 17.266 -11.484 1 81.19 152 GLY B O 1
ATOM 4582 N N . VAL B 1 153 ? -7.375 16.297 -9.477 1 83.75 153 VAL B N 1
ATOM 4583 C CA . VAL B 1 153 ? -7.172 17.562 -8.789 1 83.75 153 VAL B CA 1
ATOM 4584 C C . VAL B 1 153 ? -5.762 17.625 -8.211 1 83.75 153 VAL B C 1
ATOM 4586 O O . VAL B 1 153 ? -4.832 18.109 -8.867 1 83.75 153 VAL B O 1
ATOM 4589 N N . PHE B 1 154 ? -5.488 16.828 -7.172 1 88.62 154 PHE B N 1
ATOM 4590 C CA . PHE B 1 154 ? -4.219 16.891 -6.457 1 88.62 154 PHE B CA 1
ATOM 4591 C C . PHE B 1 154 ? -3.445 15.586 -6.609 1 88.62 154 PHE B C 1
ATOM 4593 O O . PHE B 1 154 ? -2.225 15.555 -6.43 1 88.62 154 PHE B O 1
ATOM 4600 N N . TYR B 1 155 ? -4.023 14.57 -7.094 1 94.31 155 TYR B N 1
ATOM 4601 C CA . TYR B 1 155 ? -3.553 13.195 -7.016 1 94.31 155 TYR B CA 1
ATOM 4602 C C . TYR B 1 155 ? -2.209 13.039 -7.719 1 94.31 155 TYR B C 1
ATOM 4604 O O . TYR B 1 155 ? -2.031 13.516 -8.844 1 94.31 155 TYR B O 1
ATOM 4612 N N . SER B 1 156 ? -1.303 12.391 -7.055 1 96.44 156 SER B N 1
ATOM 4613 C CA . SER B 1 156 ? -0.052 11.922 -7.641 1 96.44 156 SER B CA 1
ATOM 4614 C C . SER B 1 156 ? 0.04 10.398 -7.594 1 96.44 156 SER B C 1
ATOM 4616 O O . SER B 1 156 ? -0.27 9.781 -6.57 1 96.44 156 SER B O 1
ATOM 4618 N N . ASP B 1 157 ? 0.443 9.797 -8.711 1 96.25 157 ASP B N 1
ATOM 4619 C CA . ASP B 1 157 ? 0.688 8.359 -8.672 1 96.25 157 ASP B CA 1
ATOM 4620 C C . ASP B 1 157 ? 2.025 8.047 -8 1 96.25 157 ASP B C 1
ATOM 4622 O O . ASP B 1 157 ? 2.754 8.961 -7.605 1 96.25 157 ASP B O 1
ATOM 4626 N N . ASP B 1 158 ? 2.338 6.797 -7.863 1 98.31 158 ASP B N 1
ATOM 4627 C CA . ASP B 1 158 ? 3.482 6.375 -7.062 1 98.31 158 ASP B CA 1
ATOM 4628 C C . ASP B 1 158 ? 4.797 6.793 -7.723 1 98.31 158 ASP B C 1
ATOM 4630 O O . ASP B 1 158 ? 5.801 7.004 -7.035 1 98.31 158 ASP B O 1
ATOM 4634 N N . GLY B 1 159 ? 4.863 6.852 -9.07 1 98.38 159 GLY B N 1
ATOM 4635 C CA . GLY B 1 159 ? 6.07 7.316 -9.742 1 98.38 159 GLY B CA 1
ATOM 4636 C C . GLY B 1 159 ? 6.379 8.773 -9.461 1 98.38 159 GLY B C 1
ATOM 4637 O O . GLY B 1 159 ? 7.531 9.133 -9.211 1 98.38 159 GLY B O 1
ATOM 4638 N N . ARG B 1 160 ? 5.355 9.586 -9.508 1 97.56 160 ARG B N 1
ATOM 4639 C CA . ARG B 1 160 ? 5.5 11.008 -9.203 1 97.56 160 ARG B CA 1
ATOM 4640 C C . ARG B 1 160 ? 5.895 11.211 -7.742 1 97.56 160 ARG B C 1
ATOM 4642 O O . ARG B 1 160 ? 6.773 12.023 -7.441 1 97.56 160 ARG B O 1
ATOM 4649 N N . ILE B 1 161 ? 5.258 10.523 -6.871 1 98.75 161 ILE B N 1
ATOM 4650 C CA . ILE B 1 161 ? 5.559 10.609 -5.445 1 98.75 161 ILE B CA 1
ATOM 4651 C C . ILE B 1 161 ? 7.012 10.219 -5.199 1 98.75 161 ILE B C 1
ATOM 4653 O O . ILE B 1 161 ? 7.738 10.914 -4.48 1 98.75 161 ILE B O 1
ATOM 4657 N N . LEU B 1 162 ? 7.445 9.062 -5.828 1 98.81 162 LEU B N 1
ATOM 4658 C CA . LEU B 1 162 ? 8.812 8.586 -5.645 1 98.81 162 LEU B CA 1
ATOM 4659 C C . LEU B 1 162 ? 9.82 9.641 -6.094 1 98.81 162 LEU B C 1
ATOM 4661 O O . LEU B 1 162 ? 10.797 9.914 -5.391 1 98.81 162 LEU B O 1
ATOM 4665 N N . ARG B 1 163 ? 9.625 10.258 -7.258 1 98.62 163 ARG B N 1
ATOM 4666 C CA . ARG B 1 163 ? 10.531 11.273 -7.781 1 98.62 163 ARG B CA 1
ATOM 4667 C C . ARG B 1 163 ? 10.609 12.469 -6.832 1 98.62 163 ARG B C 1
ATOM 4669 O O . ARG B 1 163 ? 11.695 12.992 -6.578 1 98.62 163 ARG B O 1
ATOM 4676 N N . ALA B 1 164 ? 9.438 12.914 -6.32 1 98.75 164 ALA B N 1
ATOM 4677 C CA . ALA B 1 164 ? 9.406 14.047 -5.398 1 98.75 164 ALA B CA 1
ATOM 4678 C C . ALA B 1 164 ? 10.141 13.719 -4.102 1 98.75 164 ALA B C 1
ATOM 4680 O O . ALA B 1 164 ? 10.883 14.547 -3.568 1 98.75 164 ALA B O 1
ATOM 4681 N N . MET B 1 165 ? 9.898 12.531 -3.604 1 98.81 165 MET B N 1
ATOM 4682 C CA . MET B 1 165 ? 10.555 12.094 -2.375 1 98.81 165 MET B CA 1
ATOM 4683 C C . MET B 1 165 ? 12.07 12.016 -2.57 1 98.81 165 MET B C 1
ATOM 4685 O O . MET B 1 165 ? 12.836 12.375 -1.676 1 98.81 165 MET B O 1
ATOM 4689 N N . GLN B 1 166 ? 12.492 11.461 -3.732 1 98.75 166 GLN B N 1
ATOM 4690 C CA . GLN B 1 166 ? 13.922 11.391 -4.023 1 98.75 166 GLN B CA 1
ATOM 4691 C C . GLN B 1 166 ? 14.539 12.789 -4.047 1 98.75 166 GLN B C 1
ATOM 4693 O O . GLN B 1 166 ? 15.641 12.984 -3.531 1 98.75 166 GLN B O 1
ATOM 4698 N N . ARG B 1 167 ? 13.852 13.758 -4.664 1 98.5 167 ARG B N 1
ATOM 4699 C CA . ARG B 1 167 ? 14.352 15.125 -4.699 1 98.5 167 ARG B CA 1
ATOM 4700 C C . ARG B 1 167 ? 14.422 15.719 -3.295 1 98.5 167 ARG B C 1
ATOM 4702 O O . ARG B 1 167 ? 15.391 16.391 -2.951 1 98.5 167 ARG B O 1
ATOM 4709 N N . GLY B 1 168 ? 13.375 15.492 -2.484 1 98.31 168 GLY B N 1
ATOM 4710 C CA . GLY B 1 168 ? 13.383 15.938 -1.101 1 98.31 168 GLY B CA 1
ATOM 4711 C C . GLY B 1 168 ? 14.523 15.352 -0.291 1 98.31 168 GLY B C 1
ATOM 4712 O O . GLY B 1 168 ? 15.133 16.047 0.519 1 98.31 168 GLY B O 1
ATOM 4713 N N . ALA B 1 169 ? 14.789 14.086 -0.506 1 98.19 169 ALA B N 1
ATOM 4714 C CA . ALA B 1 169 ? 15.906 13.445 0.174 1 98.19 169 ALA B CA 1
ATOM 4715 C C . ALA B 1 169 ? 17.219 14.141 -0.15 1 98.19 169 ALA B C 1
ATOM 4717 O O . ALA B 1 169 ? 18.094 14.25 0.708 1 98.19 169 ALA B O 1
ATOM 4718 N N . ALA B 1 170 ? 17.375 14.578 -1.342 1 97.94 170 ALA B N 1
ATOM 4719 C CA . ALA B 1 170 ? 18.625 15.195 -1.806 1 97.94 170 ALA B CA 1
ATOM 4720 C C . ALA B 1 170 ? 18.75 16.625 -1.281 1 97.94 170 ALA B C 1
ATOM 4722 O O . ALA B 1 170 ? 19.859 17.078 -0.989 1 97.94 170 ALA B O 1
ATOM 4723 N N . ASN B 1 171 ? 17.641 17.344 -1.109 1 98.06 171 ASN B N 1
ATOM 4724 C CA . ASN B 1 171 ? 17.75 18.766 -0.795 1 98.06 171 ASN B CA 1
ATOM 4725 C C . ASN B 1 171 ? 17.344 19.062 0.645 1 98.06 171 ASN B C 1
ATOM 4727 O O . ASN B 1 171 ? 17.406 20.203 1.098 1 98.06 171 ASN B O 1
ATOM 4731 N N . GLY B 1 172 ? 16.812 18.094 1.378 1 97.75 172 GLY B N 1
ATOM 4732 C CA . GLY B 1 172 ? 16.5 18.234 2.789 1 97.75 172 GLY B CA 1
ATOM 4733 C C . GLY B 1 172 ? 15.039 18.594 3.035 1 97.75 172 GLY B C 1
ATOM 4734 O O . GLY B 1 172 ? 14.633 18.797 4.18 1 97.75 172 GLY B O 1
ATOM 4735 N N . ALA B 1 173 ? 14.25 18.609 2.012 1 98.44 173 ALA B N 1
ATOM 4736 C CA . ALA B 1 173 ? 12.836 18.938 2.156 1 98.44 173 ALA B CA 1
ATOM 4737 C C . ALA B 1 173 ? 12.086 17.844 2.904 1 98.44 173 ALA B C 1
ATOM 4739 O O . ALA B 1 173 ? 12.469 16.672 2.846 1 98.44 173 ALA B O 1
ATOM 4740 N N . LEU B 1 174 ? 11.055 18.219 3.598 1 98.69 174 LEU B N 1
ATOM 4741 C CA . LEU B 1 174 ? 10.156 17.266 4.246 1 98.69 174 LEU B CA 1
ATOM 4742 C C . LEU B 1 174 ? 8.93 17 3.373 1 98.69 174 LEU B C 1
ATOM 4744 O O . LEU B 1 174 ? 8.211 17.938 2.998 1 98.69 174 LEU B O 1
ATOM 4748 N N . THR B 1 175 ? 8.758 15.719 3 1 98.75 175 THR B N 1
ATOM 4749 C CA . THR B 1 175 ? 7.559 15.344 2.254 1 98.75 175 THR B CA 1
ATOM 4750 C C . THR B 1 175 ? 6.371 15.156 3.193 1 98.75 175 THR B C 1
ATOM 4752 O O . THR B 1 175 ? 6.473 14.43 4.188 1 98.75 175 THR B O 1
ATOM 4755 N N . MET B 1 176 ? 5.277 15.852 2.906 1 98.88 176 MET B N 1
ATOM 4756 C CA . MET B 1 176 ? 4.004 15.68 3.598 1 98.88 176 MET B CA 1
ATOM 4757 C C . MET B 1 176 ? 3.016 14.898 2.734 1 98.88 176 MET B C 1
ATOM 4759 O O . MET B 1 176 ? 2.957 15.094 1.52 1 98.88 176 MET B O 1
ATOM 4763 N N . MET B 1 177 ? 2.26 13.969 3.375 1 98.88 177 MET B N 1
ATOM 4764 C CA . MET B 1 177 ? 1.425 13.109 2.541 1 98.88 177 MET B CA 1
ATOM 4765 C C . MET B 1 177 ? -0.001 13.055 3.08 1 98.88 177 MET B C 1
ATOM 4767 O O . MET B 1 177 ? -0.214 12.75 4.258 1 98.88 177 MET B O 1
ATOM 4771 N N . HIS B 1 178 ? -0.988 13.492 2.264 1 98.81 178 HIS B N 1
ATOM 4772 C CA . HIS B 1 178 ? -2.363 13.055 2.469 1 98.81 178 HIS B CA 1
ATOM 4773 C C . HIS B 1 178 ? -2.559 11.617 2.012 1 98.81 178 HIS B C 1
ATOM 4775 O O . HIS B 1 178 ? -2.648 11.344 0.812 1 98.81 178 HIS B O 1
ATOM 4781 N N . ALA B 1 179 ? -2.752 10.727 2.965 1 98.75 179 ALA B N 1
ATOM 4782 C CA . ALA B 1 179 ? -2.674 9.305 2.65 1 98.75 179 ALA B CA 1
ATOM 4783 C C . ALA B 1 179 ? -4.055 8.648 2.705 1 98.75 179 ALA B C 1
ATOM 4785 O O . ALA B 1 179 ? -4.488 8.195 3.764 1 98.75 179 ALA B O 1
ATOM 4786 N N . GLU B 1 180 ? -4.727 8.5 1.601 1 98.5 180 GLU B N 1
ATOM 4787 C CA . GLU B 1 180 ? -5.914 7.707 1.304 1 98.5 180 GLU B CA 1
ATOM 4788 C C . GLU B 1 180 ? -5.832 7.094 -0.09 1 98.5 180 GLU B C 1
ATOM 4790 O O . GLU B 1 180 ? -5.344 7.727 -1.027 1 98.5 180 GLU B O 1
ATOM 4795 N N . ASN B 1 181 ? -6.227 5.84 -0.239 1 98.62 181 ASN B N 1
ATOM 4796 C CA . ASN B 1 181 ? -6.301 5.246 -1.57 1 98.62 181 ASN B CA 1
ATOM 4797 C C . ASN B 1 181 ? -7.441 5.844 -2.387 1 98.62 181 ASN B C 1
ATOM 4799 O O . ASN B 1 181 ? -8.523 5.254 -2.482 1 98.62 181 ASN B O 1
ATOM 4803 N N . GLY B 1 182 ? -7.164 6.996 -3.027 1 98.25 182 GLY B N 1
ATOM 4804 C CA . GLY B 1 182 ? -8.188 7.773 -3.711 1 98.25 182 GLY B CA 1
ATOM 4805 C C . GLY B 1 182 ? -8.836 7.023 -4.859 1 98.25 182 GLY B C 1
ATOM 4806 O O . GLY B 1 182 ? -10.023 7.203 -5.129 1 98.25 182 GLY B O 1
ATOM 4807 N N . ILE B 1 183 ? -8.07 6.164 -5.535 1 97.94 183 ILE B N 1
ATOM 4808 C CA . ILE B 1 183 ? -8.578 5.43 -6.688 1 97.94 183 ILE B CA 1
ATOM 4809 C C . ILE B 1 183 ? -9.633 4.422 -6.234 1 97.94 183 ILE B C 1
ATOM 4811 O O . ILE B 1 183 ? -10.688 4.293 -6.859 1 97.94 183 ILE B O 1
ATOM 4815 N N . ALA B 1 184 ? -9.391 3.725 -5.188 1 98.56 184 ALA B N 1
ATOM 4816 C CA . ALA B 1 184 ? -10.352 2.781 -4.633 1 98.56 184 ALA B CA 1
ATOM 4817 C C . ALA B 1 184 ? -11.57 3.51 -4.066 1 98.56 184 ALA B C 1
ATOM 4819 O O . ALA B 1 184 ? -12.703 3.062 -4.238 1 98.56 184 ALA B O 1
ATOM 4820 N N . ILE B 1 185 ? -11.336 4.641 -3.385 1 98.56 185 ILE B N 1
ATOM 4821 C CA . ILE B 1 185 ? -12.414 5.422 -2.785 1 98.56 185 ILE B CA 1
ATOM 4822 C C . ILE B 1 185 ? -13.367 5.906 -3.873 1 98.56 185 ILE B C 1
ATOM 4824 O O . ILE B 1 185 ? -14.586 5.891 -3.689 1 98.56 185 ILE B O 1
ATOM 4828 N N . ASP B 1 186 ? -12.828 6.324 -4.992 1 98.06 186 ASP B N 1
ATOM 4829 C CA . ASP B 1 186 ? -13.672 6.793 -6.09 1 98.06 186 ASP B CA 1
ATOM 4830 C C . ASP B 1 186 ? -14.641 5.703 -6.543 1 98.06 186 ASP B C 1
ATOM 4832 O O . ASP B 1 186 ? -15.789 5.988 -6.887 1 98.06 186 ASP B O 1
ATOM 4836 N N . VAL B 1 187 ? -14.18 4.434 -6.586 1 98.31 187 VAL B N 1
ATOM 4837 C CA . VAL B 1 187 ? -15.031 3.307 -6.938 1 98.31 187 VAL B CA 1
ATOM 4838 C C . VAL B 1 187 ? -16.156 3.172 -5.918 1 98.31 187 VAL B C 1
ATOM 4840 O O . VAL B 1 187 ? -17.328 3.02 -6.289 1 98.31 187 VAL B O 1
ATOM 4843 N N . LEU B 1 188 ? -15.844 3.264 -4.664 1 98.69 188 LEU B N 1
ATOM 4844 C CA . LEU B 1 188 ? -16.828 3.109 -3.604 1 98.69 188 LEU B CA 1
ATOM 4845 C C . LEU B 1 188 ? -17.828 4.258 -3.625 1 98.69 188 LEU B C 1
ATOM 4847 O O . LEU B 1 188 ? -19.016 4.059 -3.348 1 98.69 188 LEU B O 1
ATOM 4851 N N . VAL B 1 189 ? -17.359 5.48 -3.912 1 98.5 189 VAL B N 1
ATOM 4852 C CA . VAL B 1 189 ? -18.25 6.637 -4.043 1 98.5 189 VAL B CA 1
ATOM 4853 C C . VAL B 1 189 ? -19.25 6.395 -5.164 1 98.5 189 VAL B C 1
ATOM 4855 O O . VAL B 1 189 ? -20.469 6.57 -4.977 1 98.5 189 VAL B O 1
ATOM 4858 N N . GLU B 1 190 ? -18.734 6 -6.312 1 98.31 190 GLU B N 1
ATOM 4859 C CA . GLU B 1 190 ? -19.578 5.715 -7.461 1 98.31 190 GLU B CA 1
ATOM 4860 C C . GLU B 1 190 ? -20.641 4.672 -7.117 1 98.31 190 GLU B C 1
ATOM 4862 O O . GLU B 1 190 ? -21.812 4.836 -7.449 1 98.31 190 GLU B O 1
ATOM 4867 N N . GLN B 1 191 ? -20.234 3.635 -6.48 1 98.5 191 GLN B N 1
ATOM 4868 C CA . GLN B 1 191 ? -21.125 2.537 -6.129 1 98.5 191 GLN B CA 1
ATOM 4869 C C . GLN B 1 191 ? -22.172 2.986 -5.117 1 98.5 191 GLN B C 1
ATOM 4871 O O . GLN B 1 191 ? -23.344 2.604 -5.215 1 98.5 191 GLN B O 1
ATOM 4876 N N . ALA B 1 192 ? -21.797 3.811 -4.094 1 98.69 192 ALA B N 1
ATOM 4877 C CA . ALA B 1 192 ? -22.719 4.32 -3.094 1 98.69 192 ALA B CA 1
ATOM 4878 C C . ALA B 1 192 ? -23.797 5.203 -3.742 1 98.69 192 ALA B C 1
ATOM 4880 O O . ALA B 1 192 ? -24.984 5.039 -3.479 1 98.69 192 ALA B O 1
ATOM 4881 N N . LEU B 1 193 ? -23.391 6.109 -4.586 1 98.62 193 LEU B N 1
ATOM 4882 C CA . LEU B 1 193 ? -24.328 7.008 -5.25 1 98.62 193 LEU B CA 1
ATOM 4883 C C . LEU B 1 193 ? -25.266 6.234 -6.164 1 98.62 193 LEU B C 1
ATOM 4885 O O . LEU B 1 193 ? -26.469 6.508 -6.203 1 98.62 193 LEU B O 1
ATOM 4889 N N . ALA B 1 194 ? -24.719 5.23 -6.918 1 98.38 194 ALA B N 1
ATOM 4890 C CA . ALA B 1 194 ? -25.531 4.391 -7.789 1 98.38 194 ALA B CA 1
ATOM 4891 C C . ALA B 1 194 ? -26.594 3.635 -6.992 1 98.38 194 ALA B C 1
ATOM 4893 O O . ALA B 1 194 ? -27.688 3.367 -7.496 1 98.38 194 ALA B O 1
ATOM 4894 N N . ALA B 1 195 ? -26.281 3.395 -5.723 1 98.38 195 ALA B N 1
ATOM 4895 C CA . ALA B 1 195 ? -27.203 2.662 -4.852 1 98.38 195 ALA B CA 1
ATOM 4896 C C . ALA B 1 195 ? -28.156 3.615 -4.133 1 98.38 195 ALA B C 1
ATOM 4898 O O . ALA B 1 195 ? -28.938 3.191 -3.285 1 98.38 195 ALA B O 1
ATOM 4899 N N . GLY B 1 196 ? -28.062 4.891 -4.34 1 98.25 196 GLY B N 1
ATOM 4900 C CA . GLY B 1 196 ? -28.969 5.879 -3.77 1 98.25 196 GLY B CA 1
ATOM 4901 C C . GLY B 1 196 ? -28.531 6.363 -2.4 1 98.25 196 GLY B C 1
ATOM 4902 O O . GLY B 1 196 ? -29.297 7.004 -1.687 1 98.25 196 GLY B O 1
ATOM 4903 N N . ARG B 1 197 ? -27.328 6.059 -2 1 98.38 197 ARG B N 1
ATOM 4904 C CA . ARG B 1 197 ? -26.781 6.508 -0.724 1 98.38 197 ARG B CA 1
ATOM 4905 C C . ARG B 1 197 ? -26.125 7.871 -0.864 1 98.38 197 ARG B C 1
ATOM 4907 O O . ARG B 1 197 ? -24.906 7.957 -1.067 1 98.38 197 ARG B O 1
ATOM 4914 N N . THR B 1 198 ? -26.75 8.953 -0.554 1 98 198 THR B N 1
ATOM 4915 C CA . THR B 1 198 ? -26.297 10.281 -0.948 1 98 198 THR B CA 1
ATOM 4916 C C . THR B 1 198 ? -26.062 11.164 0.279 1 98 198 THR B C 1
ATOM 4918 O O . THR B 1 198 ? -25.5 12.25 0.171 1 98 198 THR B O 1
ATOM 4921 N N . ALA B 1 199 ? -26.469 10.727 1.493 1 97.88 199 ALA B N 1
ATOM 4922 C CA . ALA B 1 199 ? -26.406 11.523 2.711 1 97.88 199 ALA B CA 1
ATOM 4923 C C . ALA B 1 199 ? -24.953 11.727 3.152 1 97.88 199 ALA B C 1
ATOM 4925 O O . ALA B 1 199 ? -24.078 10.945 2.787 1 97.88 199 ALA B O 1
ATOM 4926 N N . PRO B 1 200 ? -24.656 12.734 3.982 1 98.19 200 PRO B N 1
ATOM 4927 C CA . PRO B 1 200 ? -23.297 13.07 4.41 1 98.19 200 PRO B CA 1
ATOM 4928 C C . PRO B 1 200 ? -22.594 11.914 5.113 1 98.19 200 PRO B C 1
ATOM 4930 O O . PRO B 1 200 ? -21.375 11.742 4.969 1 98.19 200 PRO B O 1
ATOM 4933 N N . ARG B 1 201 ? -23.359 11.125 5.793 1 97.69 201 ARG B N 1
ATOM 4934 C CA . ARG B 1 201 ? -22.766 10.031 6.555 1 97.69 201 ARG B CA 1
ATOM 4935 C C . ARG B 1 201 ? -22 9.086 5.641 1 97.69 201 ARG B C 1
ATOM 4937 O O . ARG B 1 201 ? -21.016 8.469 6.059 1 97.69 201 ARG B O 1
ATOM 4944 N N . TYR B 1 202 ? -22.406 8.961 4.379 1 98.19 202 TYR B N 1
ATOM 4945 C CA . TYR B 1 202 ? -21.797 8 3.461 1 98.19 202 TYR B CA 1
ATOM 4946 C C . TYR B 1 202 ? -20.406 8.453 3.041 1 98.19 2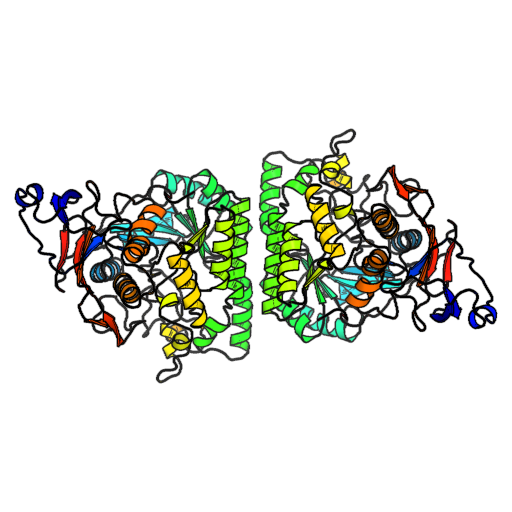02 TYR B C 1
ATOM 4948 O O . TYR B 1 202 ? -19.594 7.648 2.566 1 98.19 202 TYR B O 1
ATOM 4956 N N . HIS B 1 203 ? -20.062 9.773 3.252 1 98.44 203 HIS B N 1
ATOM 4957 C CA . HIS B 1 203 ? -18.703 10.242 3.049 1 98.44 203 HIS B CA 1
ATOM 4958 C C . HIS B 1 203 ? -17.703 9.445 3.889 1 98.44 203 HIS B C 1
ATOM 4960 O O . HIS B 1 203 ? -16.641 9.047 3.4 1 98.44 203 HIS B O 1
ATOM 4966 N N . GLY B 1 204 ? -18.125 9.227 5.117 1 97.94 204 GLY B N 1
ATOM 4967 C CA . GLY B 1 204 ? -17.281 8.445 6.008 1 97.94 204 GLY B CA 1
ATOM 4968 C C . GLY B 1 204 ? -17.266 6.973 5.668 1 97.94 204 GLY B C 1
ATOM 4969 O O . GLY B 1 204 ? -16.219 6.316 5.789 1 97.94 204 GLY B O 1
ATOM 4970 N N . GLU B 1 205 ? -18.344 6.4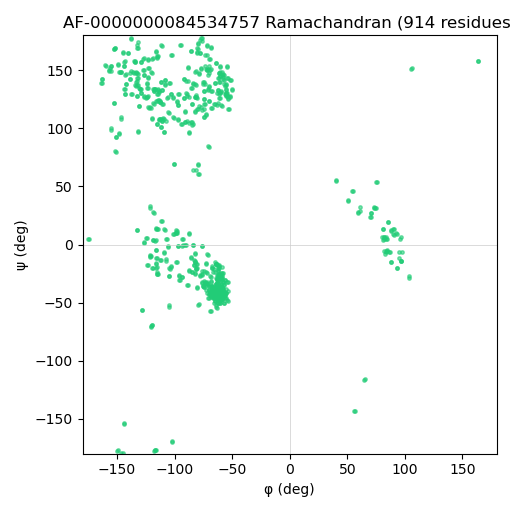53 5.176 1 97.62 205 GLU B N 1
ATOM 4971 C CA . GLU B 1 205 ? -18.5 5.016 4.957 1 97.62 205 GLU B CA 1
ATOM 4972 C C . GLU B 1 205 ? -17.688 4.559 3.748 1 97.62 205 GLU B C 1
ATOM 4974 O O . GLU B 1 205 ? -17.172 3.438 3.73 1 97.62 205 GLU B O 1
ATOM 4979 N N . VAL B 1 206 ? -17.625 5.402 2.734 1 98.31 206 VAL B N 1
ATOM 4980 C CA . VAL B 1 206 ? -16.938 5.008 1.504 1 98.31 206 VAL B CA 1
ATOM 4981 C C . VAL B 1 206 ? -15.43 5.188 1.665 1 98.31 206 VAL B C 1
ATOM 4983 O O . VAL B 1 206 ? -14.648 4.652 0.876 1 98.31 206 VAL B O 1
ATOM 4986 N N . ARG B 1 207 ? -15.031 5.926 2.623 1 98.38 207 ARG B N 1
ATOM 4987 C CA . ARG B 1 207 ? -13.617 6.145 2.914 1 98.38 207 ARG B CA 1
ATOM 4988 C C . ARG B 1 207 ? -13.156 5.266 4.074 1 98.38 207 ARG B C 1
ATOM 4990 O O . ARG B 1 207 ? -12.766 5.773 5.125 1 98.38 207 ARG B O 1
ATOM 4997 N N . ARG B 1 208 ? -13.102 4.023 3.816 1 97.56 208 ARG B N 1
ATOM 4998 C CA . ARG B 1 208 ? -12.789 3.002 4.809 1 97.56 208 ARG B CA 1
ATOM 4999 C C . ARG B 1 208 ? -11.43 3.268 5.449 1 97.56 208 ARG B C 1
ATOM 5001 O O . ARG B 1 208 ? -10.484 3.668 4.766 1 97.56 208 ARG B O 1
ATOM 5008 N N . GLU B 1 209 ? -11.32 3.004 6.742 1 97.88 209 GLU B N 1
ATOM 5009 C CA . GLU B 1 209 ? -10.07 3.221 7.453 1 97.88 209 GLU B CA 1
ATOM 5010 C C . GLU B 1 209 ? -8.938 2.383 6.855 1 97.88 209 GLU B C 1
ATOM 5012 O O . GLU B 1 209 ? -7.785 2.814 6.828 1 97.88 209 GLU B O 1
ATOM 5017 N N . LEU B 1 210 ? -9.273 1.206 6.281 1 98 210 LEU B N 1
ATOM 5018 C CA . LEU B 1 210 ? -8.281 0.326 5.672 1 98 210 LEU B CA 1
ATOM 5019 C C . LEU B 1 210 ? -7.586 1.015 4.5 1 98 210 LEU B C 1
ATOM 5021 O O . LEU B 1 210 ? -6.41 0.762 4.234 1 98 210 LEU B O 1
ATOM 5025 N N . LEU B 1 211 ? -8.312 1.878 3.828 1 98.69 211 LEU B N 1
ATOM 5026 C CA . LEU B 1 211 ? -7.758 2.557 2.66 1 98.69 211 LEU B CA 1
ATOM 5027 C C . LEU B 1 211 ? -6.824 3.688 3.078 1 98.69 211 LEU B C 1
ATOM 5029 O O . LEU B 1 211 ? -5.945 4.086 2.312 1 98.69 211 LEU B O 1
ATOM 5033 N N . GLU B 1 212 ? -7.02 4.277 4.266 1 98.81 212 GLU B N 1
ATOM 5034 C CA . GLU B 1 212 ? -6.047 5.195 4.852 1 98.81 212 GLU B CA 1
ATOM 5035 C C . GLU B 1 212 ? -4.793 4.453 5.305 1 98.81 212 GLU B C 1
ATOM 5037 O O . GLU B 1 212 ? -3.674 4.895 5.043 1 98.81 212 GLU B O 1
ATOM 5042 N N . ALA B 1 213 ? -4.988 3.338 5.992 1 98.75 213 ALA B N 1
ATOM 5043 C CA . ALA B 1 213 ? -3.865 2.541 6.484 1 98.75 213 ALA B CA 1
ATOM 5044 C C . ALA B 1 213 ? -3 2.043 5.328 1 98.75 213 ALA B C 1
ATOM 5046 O O . ALA B 1 213 ? -1.77 2.105 5.395 1 98.75 213 ALA B O 1
ATOM 5047 N N . GLU B 1 214 ? -3.695 1.514 4.352 1 98.75 214 GLU B N 1
ATOM 5048 C CA . GLU B 1 214 ? -2.986 1.028 3.17 1 98.75 214 GLU B CA 1
ATOM 5049 C C . GLU B 1 214 ? -2.154 2.137 2.533 1 98.75 214 GLU B C 1
ATOM 5051 O O . GLU B 1 214 ? -0.978 1.936 2.221 1 98.75 214 GLU B O 1
ATOM 5056 N N . ALA B 1 215 ? -2.736 3.295 2.289 1 98.88 215 ALA B N 1
ATOM 5057 C CA . ALA B 1 215 ? -2.031 4.406 1.657 1 98.88 215 ALA B CA 1
ATOM 5058 C C . ALA B 1 215 ? -0.874 4.887 2.525 1 98.88 215 ALA B C 1
ATOM 5060 O O . ALA B 1 215 ? 0.178 5.273 2.01 1 98.88 215 ALA B O 1
ATOM 5061 N N . THR B 1 216 ? -1.089 4.898 3.83 1 98.94 216 THR B N 1
ATOM 5062 C CA . THR B 1 216 ? -0.018 5.262 4.75 1 98.94 216 THR B CA 1
ATOM 5063 C C . THR B 1 216 ? 1.16 4.301 4.617 1 98.94 216 THR B C 1
ATOM 5065 O O . THR B 1 216 ? 2.311 4.73 4.512 1 98.94 216 THR B O 1
ATOM 5068 N N . HIS B 1 217 ? 0.883 3.004 4.586 1 98.88 217 HIS B N 1
ATOM 5069 C CA . HIS B 1 217 ? 1.913 1.988 4.406 1 98.88 217 HIS B CA 1
ATOM 5070 C C . HIS B 1 217 ? 2.662 2.189 3.094 1 98.88 217 HIS B C 1
ATOM 5072 O O . HIS B 1 217 ? 3.893 2.113 3.059 1 98.88 217 HIS B O 1
ATOM 5078 N N . ARG B 1 218 ? 1.954 2.398 2.043 1 98.75 218 ARG B N 1
ATOM 5079 C CA . ARG B 1 218 ? 2.531 2.588 0.715 1 98.75 218 ARG B CA 1
ATOM 5080 C C . ARG B 1 218 ? 3.428 3.82 0.679 1 98.75 218 ARG B C 1
ATOM 5082 O O . ARG B 1 218 ? 4.539 3.77 0.15 1 98.75 218 ARG B O 1
ATOM 5089 N N . ALA B 1 219 ? 2.953 4.93 1.307 1 98.94 219 ALA B N 1
ATOM 5090 C CA . ALA B 1 219 ? 3.768 6.137 1.386 1 98.94 219 ALA B CA 1
ATOM 5091 C C . ALA B 1 219 ? 5.066 5.875 2.143 1 98.94 219 ALA B C 1
ATOM 5093 O O . ALA B 1 219 ? 6.133 6.359 1.748 1 98.94 219 ALA B O 1
ATOM 5094 N N . ILE B 1 220 ? 5.004 5.16 3.223 1 98.88 220 ILE B N 1
ATOM 5095 C CA . ILE B 1 220 ? 6.16 4.855 4.055 1 98.88 220 ILE B CA 1
ATOM 5096 C C . ILE B 1 220 ? 7.176 4.047 3.252 1 98.88 220 ILE B C 1
ATOM 5098 O O . ILE B 1 220 ? 8.375 4.328 3.289 1 98.88 220 ILE B O 1
ATOM 5102 N N . ARG B 1 221 ? 6.695 3.027 2.49 1 98.81 221 ARG B N 1
ATOM 5103 C CA . ARG B 1 221 ? 7.609 2.186 1.724 1 98.81 221 ARG B CA 1
ATOM 5104 C C . ARG B 1 221 ? 8.266 2.975 0.598 1 98.81 221 ARG B C 1
ATOM 5106 O O . ARG B 1 221 ? 9.453 2.799 0.323 1 98.81 221 ARG B O 1
ATOM 5113 N N . LEU B 1 222 ? 7.48 3.814 -0.053 1 98.88 222 LEU B N 1
ATOM 5114 C CA . LEU B 1 222 ? 8.055 4.676 -1.08 1 98.88 222 LEU B CA 1
ATOM 5115 C C . LEU B 1 222 ? 9.109 5.602 -0.484 1 98.88 222 LEU B C 1
ATOM 5117 O O . LEU B 1 222 ? 10.156 5.828 -1.094 1 98.88 222 LEU B O 1
ATOM 5121 N N . ALA B 1 223 ? 8.82 6.176 0.705 1 98.88 223 ALA B N 1
ATOM 5122 C CA . ALA B 1 223 ? 9.789 7.027 1.391 1 98.88 223 ALA B CA 1
ATOM 5123 C C . ALA B 1 223 ? 11.07 6.266 1.69 1 98.88 223 ALA B C 1
ATOM 5125 O O . ALA B 1 223 ? 12.172 6.812 1.545 1 98.88 223 ALA B O 1
ATOM 5126 N N . GLN B 1 224 ? 10.938 5.059 2.094 1 98.56 224 GLN B N 1
ATOM 5127 C CA . GLN B 1 224 ? 12.094 4.219 2.381 1 98.56 224 GLN B CA 1
ATOM 5128 C C . GLN B 1 224 ? 12.93 3.992 1.128 1 98.56 224 GLN B C 1
ATOM 5130 O O . GLN B 1 224 ? 14.164 4.078 1.175 1 98.56 224 GLN B O 1
ATOM 5135 N N . VAL B 1 225 ? 12.289 3.66 0.025 1 98.44 225 VAL B N 1
ATOM 5136 C CA . VAL B 1 225 ? 12.977 3.447 -1.244 1 98.44 225 VAL B CA 1
ATOM 5137 C C . VAL B 1 225 ? 13.703 4.727 -1.656 1 98.44 225 VAL B C 1
ATOM 5139 O O . VAL B 1 225 ? 14.828 4.672 -2.162 1 98.44 225 VAL B O 1
ATOM 5142 N N . ALA B 1 226 ? 13.086 5.898 -1.382 1 98.5 226 ALA B N 1
ATOM 5143 C CA . ALA B 1 226 ? 13.625 7.188 -1.802 1 98.5 226 ALA B CA 1
ATOM 5144 C C . ALA B 1 226 ? 14.703 7.676 -0.835 1 98.5 226 ALA B C 1
ATOM 5146 O O . ALA B 1 226 ? 15.508 8.539 -1.18 1 98.5 226 ALA B O 1
ATOM 5147 N N . GLY B 1 227 ? 14.727 7.16 0.437 1 97.5 227 GLY B N 1
ATOM 5148 C CA . GLY B 1 227 ? 15.578 7.695 1.485 1 97.5 227 GLY B CA 1
ATOM 5149 C C . GLY B 1 227 ? 15.102 9.031 2.02 1 97.5 227 GLY B C 1
ATOM 5150 O O . GLY B 1 227 ? 15.914 9.883 2.387 1 97.5 227 GLY B O 1
ATOM 5151 N N . SER B 1 228 ? 13.828 9.234 2.023 1 97.94 228 SER B N 1
ATOM 5152 C CA . SER B 1 228 ? 13.242 10.523 2.383 1 97.94 228 SER B CA 1
ATOM 5153 C C . SER B 1 228 ? 12.484 10.438 3.703 1 97.94 228 SER B C 1
ATOM 5155 O O . SER B 1 228 ? 11.844 9.422 3.992 1 97.94 228 SER B O 1
ATOM 5157 N N . PRO B 1 229 ? 12.586 11.469 4.578 1 98.56 229 PRO B N 1
ATOM 5158 C CA . PRO B 1 229 ? 11.625 11.539 5.684 1 98.56 229 PRO B CA 1
ATOM 5159 C C . PRO B 1 229 ? 10.188 11.742 5.207 1 98.56 229 PRO B C 1
ATOM 5161 O O . PRO B 1 229 ? 9.969 12.18 4.074 1 98.56 229 PRO B O 1
ATOM 5164 N N . LEU B 1 230 ? 9.258 11.336 6.047 1 98.94 230 LEU B N 1
ATOM 5165 C CA . LEU B 1 230 ? 7.844 11.414 5.68 1 98.94 230 LEU B CA 1
ATOM 5166 C C . LEU B 1 230 ? 7.008 11.93 6.844 1 98.94 230 LEU B C 1
ATOM 5168 O O . LEU B 1 230 ? 7.207 11.516 7.988 1 98.94 230 LEU B O 1
ATOM 5172 N N . TYR B 1 231 ? 6.203 12.906 6.59 1 98.88 231 TYR B N 1
ATOM 5173 C CA . TYR B 1 231 ? 5.207 13.453 7.5 1 98.88 231 TYR B CA 1
ATOM 5174 C C . TYR B 1 231 ? 3.797 13.141 7.016 1 98.88 231 TYR B C 1
ATOM 5176 O O . TYR B 1 231 ? 3.332 13.719 6.027 1 98.88 231 TYR B O 1
ATOM 5184 N N . VAL B 1 232 ? 3.09 12.203 7.672 1 98.94 232 VAL B N 1
ATOM 5185 C CA . VAL B 1 232 ? 1.718 11.867 7.312 1 98.94 232 VAL B CA 1
ATOM 5186 C C . VAL B 1 232 ? 0.749 12.828 7.996 1 98.94 232 VAL B C 1
ATOM 5188 O O . VAL B 1 232 ? 0.697 12.898 9.227 1 98.94 232 VAL B O 1
ATOM 5191 N N . VAL B 1 233 ? -0.007 13.5 7.195 1 98.81 233 VAL B N 1
ATOM 5192 C CA . VAL B 1 233 ? -0.831 14.578 7.738 1 98.81 233 VAL B CA 1
ATOM 5193 C C . VAL B 1 233 ? -2.176 14.016 8.195 1 98.81 233 VAL B C 1
ATOM 5195 O O . VAL B 1 233 ? -2.643 13 7.672 1 98.81 233 VAL B O 1
ATOM 5198 N N . HIS B 1 234 ? -2.807 14.633 9.156 1 98.69 234 HIS B N 1
ATOM 5199 C CA . HIS B 1 234 ? -4.16 14.5 9.68 1 98.69 234 HIS B CA 1
ATOM 5200 C C . HIS B 1 234 ? -4.586 13.039 9.75 1 98.69 234 HIS B C 1
ATOM 5202 O O . HIS B 1 234 ? -5.621 12.656 9.188 1 98.69 234 HIS B O 1
ATOM 5208 N N . VAL B 1 235 ? -3.816 12.258 10.406 1 98.94 235 VAL B N 1
ATOM 5209 C CA . VAL B 1 235 ? -4.082 10.844 10.664 1 98.94 235 VAL B CA 1
ATOM 5210 C C . VAL B 1 235 ? -5.371 10.695 11.469 1 98.94 235 VAL B C 1
ATOM 5212 O O . VAL B 1 235 ? -5.527 11.32 12.523 1 98.94 235 VAL B O 1
ATOM 5215 N N . SER B 1 236 ? -6.27 9.898 10.969 1 98.81 236 SER B N 1
ATOM 5216 C CA . SER B 1 236 ? -7.578 9.781 11.609 1 98.81 236 SER B CA 1
ATOM 5217 C C . SER B 1 236 ? -7.797 8.383 12.164 1 98.81 236 SER B C 1
ATOM 5219 O O . SER B 1 236 ? -8.57 8.188 13.102 1 98.81 236 SER B O 1
ATOM 5221 N N . ALA B 1 237 ? -7.125 7.387 11.609 1 98.75 237 ALA B N 1
ATOM 5222 C CA . ALA B 1 237 ? -7.465 5.996 11.891 1 98.75 237 ALA B CA 1
ATOM 5223 C C . ALA B 1 237 ? -6.402 5.336 12.766 1 98.75 237 ALA B C 1
ATOM 5225 O O . ALA B 1 237 ? -5.207 5.555 12.57 1 98.75 237 ALA B O 1
ATOM 5226 N N . ALA B 1 238 ? -6.879 4.5 13.695 1 98.75 238 ALA B N 1
ATOM 5227 C CA . ALA B 1 238 ? -5.977 3.717 14.531 1 98.75 238 ALA B CA 1
ATOM 5228 C C . ALA B 1 238 ? -5.059 2.842 13.68 1 98.75 238 ALA B C 1
ATOM 5230 O O . ALA B 1 238 ? -3.885 2.656 14.016 1 98.75 238 ALA B O 1
ATOM 5231 N N . SER B 1 239 ? -5.578 2.281 12.641 1 98.31 239 SER B N 1
ATOM 5232 C CA . SER B 1 239 ? -4.805 1.396 11.773 1 98.31 239 SER B CA 1
ATOM 5233 C C . SER B 1 239 ? -3.703 2.16 11.047 1 98.31 239 SER B C 1
ATOM 5235 O O . SER B 1 239 ? -2.607 1.635 10.836 1 98.31 239 SER B O 1
ATOM 5237 N N . ALA B 1 240 ? -3.953 3.363 10.602 1 98.81 240 ALA B N 1
ATOM 5238 C CA . ALA B 1 240 ? -2.924 4.207 9.992 1 98.81 240 ALA B CA 1
ATOM 5239 C C . ALA B 1 240 ? -1.842 4.562 11.008 1 98.81 240 ALA B C 1
ATOM 5241 O O . ALA B 1 240 ? -0.652 4.555 10.688 1 98.81 240 ALA B O 1
ATOM 5242 N N . LEU B 1 241 ? -2.258 4.891 12.219 1 98.88 241 LEU B N 1
ATOM 5243 C CA . LEU B 1 241 ? -1.315 5.16 13.305 1 98.88 241 LEU B CA 1
ATOM 5244 C C . LEU B 1 241 ? -0.404 3.961 13.539 1 98.88 241 LEU B C 1
ATOM 5246 O O . LEU B 1 241 ? 0.794 4.125 13.781 1 98.88 241 LEU B O 1
ATOM 5250 N N . ALA B 1 242 ? -0.976 2.791 13.484 1 98.62 242 ALA B N 1
ATOM 5251 C CA . ALA B 1 242 ? -0.189 1.577 13.688 1 98.62 242 ALA B CA 1
ATOM 5252 C C . ALA B 1 242 ? 0.915 1.459 12.641 1 98.62 242 ALA B C 1
ATOM 5254 O O . ALA B 1 242 ? 2.027 1.027 12.945 1 98.62 242 ALA B O 1
ATOM 5255 N N . GLU B 1 243 ? 0.621 1.778 11.391 1 98.69 243 GLU B N 1
ATOM 5256 C CA . GLU B 1 243 ? 1.633 1.773 10.336 1 98.69 243 GLU B CA 1
ATOM 5257 C C . GLU B 1 243 ? 2.77 2.738 10.664 1 98.69 243 GLU B C 1
ATOM 5259 O O . GLU B 1 243 ? 3.941 2.416 10.453 1 98.69 243 GLU B O 1
ATOM 5264 N N . ILE B 1 244 ? 2.424 3.91 11.133 1 98.88 244 ILE B N 1
ATOM 5265 C CA . ILE B 1 244 ? 3.41 4.93 11.469 1 98.88 244 ILE B CA 1
ATOM 5266 C C . ILE B 1 244 ? 4.281 4.445 12.625 1 98.88 244 ILE B C 1
ATOM 5268 O O . ILE B 1 244 ? 5.508 4.551 12.578 1 98.88 244 ILE B O 1
ATOM 5272 N N . ALA B 1 245 ? 3.643 3.959 13.633 1 98.75 245 ALA B N 1
ATOM 5273 C CA . ALA B 1 245 ? 4.359 3.477 14.812 1 98.75 245 ALA B CA 1
ATOM 5274 C C . ALA B 1 245 ? 5.359 2.383 14.438 1 98.75 245 ALA B C 1
ATOM 5276 O O . ALA B 1 245 ? 6.496 2.385 14.914 1 98.75 245 ALA B O 1
ATOM 5277 N N . GLU B 1 246 ? 4.93 1.461 13.617 1 98.06 246 GLU B N 1
ATOM 5278 C CA . GLU B 1 246 ? 5.809 0.382 13.172 1 98.06 246 GLU B CA 1
ATOM 5279 C C . GLU B 1 246 ? 7.02 0.928 12.422 1 98.06 246 GLU B C 1
ATOM 5281 O O . GLU B 1 246 ? 8.141 0.448 12.609 1 98.06 246 GLU B O 1
ATOM 5286 N N . ALA B 1 247 ? 6.785 1.848 11.539 1 98.31 247 ALA B N 1
ATOM 5287 C CA . ALA B 1 247 ? 7.875 2.463 10.789 1 98.31 247 ALA B CA 1
ATOM 5288 C C . ALA B 1 247 ? 8.867 3.143 11.719 1 98.31 247 ALA B C 1
ATOM 5290 O O . ALA B 1 247 ? 10.086 3.014 11.547 1 98.31 247 ALA B O 1
ATOM 5291 N N . ARG B 1 248 ? 8.398 3.857 12.664 1 98 248 ARG B N 1
ATOM 5292 C CA . ARG B 1 248 ? 9.258 4.559 13.609 1 98 248 ARG B CA 1
ATOM 5293 C C . ARG B 1 248 ? 10.031 3.572 14.477 1 98 248 ARG B C 1
ATOM 5295 O O . ARG B 1 248 ? 11.211 3.783 14.766 1 98 248 ARG B O 1
ATOM 5302 N N . ASP B 1 249 ? 9.359 2.529 14.898 1 97.62 249 ASP B N 1
ATOM 5303 C CA . ASP B 1 249 ? 10.023 1.476 15.648 1 97.62 249 ASP B CA 1
ATOM 5304 C C . ASP B 1 249 ? 11.172 0.863 14.844 1 97.62 249 ASP B C 1
ATOM 5306 O O . ASP B 1 249 ? 12.156 0.398 15.414 1 97.62 249 ASP B O 1
ATOM 5310 N N . ALA B 1 250 ? 11.031 0.894 13.578 1 96.75 250 ALA B N 1
ATOM 5311 C CA . ALA B 1 250 ? 12.062 0.354 12.695 1 96.75 250 ALA B CA 1
ATOM 5312 C C . ALA B 1 250 ? 13.156 1.382 12.445 1 96.75 250 ALA B C 1
ATOM 5314 O O . ALA B 1 250 ? 14.086 1.134 11.664 1 96.75 250 ALA B O 1
ATOM 5315 N N . GLY B 1 251 ? 13.07 2.578 13 1 97.19 251 GLY B N 1
ATOM 5316 C CA . GLY B 1 251 ? 14.117 3.586 12.938 1 97.19 251 GLY B CA 1
ATOM 5317 C C . GLY B 1 251 ? 13.945 4.551 11.781 1 97.19 251 GLY B C 1
ATOM 5318 O O . GLY B 1 251 ? 14.859 5.316 11.461 1 97.19 251 GLY B O 1
ATOM 5319 N N . LEU B 1 252 ? 12.789 4.477 11.109 1 98.06 252 LEU B N 1
ATOM 5320 C CA . LEU B 1 252 ? 12.57 5.355 9.969 1 98.06 252 LEU B CA 1
ATOM 5321 C C . LEU B 1 252 ? 12.117 6.742 10.422 1 98.06 252 LEU B C 1
ATOM 5323 O O . LEU B 1 252 ? 11.43 6.871 11.438 1 98.06 252 LEU B O 1
ATOM 5327 N N . ASN B 1 253 ? 12.453 7.801 9.688 1 98.56 253 ASN B N 1
ATOM 5328 C CA . ASN B 1 253 ? 11.992 9.164 9.914 1 98.56 253 ASN B CA 1
ATOM 5329 C C . ASN B 1 253 ? 10.586 9.383 9.359 1 98.56 253 ASN B C 1
ATOM 5331 O O . ASN B 1 253 ? 10.406 10.109 8.391 1 98.56 253 ASN B O 1
ATOM 5335 N N . VAL B 1 254 ? 9.68 8.727 10.023 1 98.81 254 VAL B N 1
ATOM 5336 C CA . VAL B 1 254 ? 8.266 8.859 9.695 1 98.81 254 VAL B CA 1
ATOM 5337 C C . VAL B 1 254 ? 7.52 9.516 10.859 1 98.81 254 VAL B C 1
ATOM 5339 O O . VAL B 1 254 ? 7.656 9.094 12.008 1 98.81 254 VAL B O 1
ATOM 5342 N N . PHE B 1 255 ? 6.742 10.555 10.547 1 98.75 255 PHE B N 1
ATOM 5343 C CA . PHE B 1 255 ? 6.051 11.344 11.562 1 98.75 255 PHE B CA 1
ATOM 5344 C C . PHE B 1 255 ? 4.57 11.477 11.227 1 98.75 255 PHE B C 1
ATOM 5346 O O . PHE B 1 255 ? 4.172 11.297 10.07 1 98.75 255 PHE B O 1
ATOM 5353 N N . GLY B 1 256 ? 3.787 11.734 12.234 1 98.69 256 GLY B N 1
ATOM 5354 C CA . GLY B 1 256 ? 2.354 11.852 12.023 1 98.69 256 GLY B CA 1
ATOM 5355 C C . GLY B 1 256 ? 1.748 13.062 12.711 1 98.69 256 GLY B C 1
ATOM 5356 O O . GLY B 1 256 ? 2.209 13.477 13.781 1 98.69 256 GLY B O 1
ATOM 5357 N N . GLU B 1 257 ? 0.771 13.555 12.094 1 98.75 257 GLU B N 1
ATOM 5358 C CA . GLU B 1 257 ? -0.087 14.625 12.586 1 98.75 257 GLU B CA 1
ATOM 5359 C C . GLU B 1 257 ? -1.532 14.156 12.727 1 98.75 257 GLU B C 1
ATOM 5361 O O . GLU B 1 257 ? -2.051 13.453 11.852 1 98.75 257 GLU B O 1
ATOM 5366 N N . THR B 1 258 ? -2.094 14.477 13.828 1 98.88 258 THR B N 1
ATOM 5367 C CA . THR B 1 258 ? -3.547 14.367 13.875 1 98.88 258 THR B CA 1
ATOM 5368 C C . THR B 1 258 ? -4.188 15.734 14.109 1 98.88 258 THR B C 1
ATOM 5370 O O . THR B 1 258 ? -3.521 16.766 13.977 1 98.88 258 THR B O 1
ATOM 5373 N N . CYS B 1 259 ? -5.492 15.773 14.234 1 98.88 259 CYS B N 1
ATOM 5374 C CA . CYS B 1 259 ? -6.258 17 14.398 1 98.88 259 CYS B CA 1
ATOM 5375 C C . CYS B 1 259 ? -7.293 16.859 15.508 1 98.88 259 CYS B C 1
ATOM 5377 O O . CYS B 1 259 ? -7.715 15.742 15.828 1 98.88 259 CYS B O 1
ATOM 5379 N N . PRO B 1 260 ? -7.727 17.984 16.078 1 98.88 260 PRO B N 1
ATOM 5380 C CA . PRO B 1 260 ? -8.727 17.906 17.141 1 98.88 260 PRO B CA 1
ATOM 5381 C C . PRO B 1 260 ? -10 17.188 16.703 1 98.88 260 PRO B C 1
ATOM 5383 O O . PRO B 1 260 ? -10.617 16.484 17.5 1 98.88 260 PRO B O 1
ATOM 5386 N N . GLN B 1 261 ? -10.422 17.312 15.469 1 98.81 261 GLN B N 1
ATOM 5387 C CA . GLN B 1 261 ? -11.672 16.703 15.047 1 98.81 261 GLN B CA 1
ATOM 5388 C C . GLN B 1 261 ? -11.602 15.18 15.148 1 98.81 261 GLN B C 1
ATOM 5390 O O . GLN B 1 261 ? -12.617 14.516 15.383 1 98.81 261 GLN B O 1
ATOM 5395 N N . TYR B 1 262 ? -10.469 14.594 15.008 1 98.88 262 TYR B N 1
ATOM 5396 C CA . TYR B 1 262 ? -10.336 13.148 15.094 1 98.88 262 TYR B CA 1
ATOM 5397 C C . TYR B 1 262 ? -10.242 12.695 16.547 1 98.88 262 TYR B C 1
ATOM 5399 O O . TYR B 1 262 ? -10.383 11.508 16.844 1 98.88 262 TYR B O 1
ATOM 5407 N N . LEU B 1 263 ? -9.992 13.633 17.438 1 98.81 263 LEU B N 1
ATOM 5408 C CA . LEU B 1 263 ? -9.852 13.359 18.859 1 98.81 263 LEU B CA 1
ATOM 5409 C C . LEU B 1 263 ? -11.172 13.617 19.594 1 98.81 263 LEU B C 1
ATOM 5411 O O . LEU B 1 263 ? -11.453 12.984 20.609 1 98.81 263 LEU B O 1
ATOM 5415 N N . PHE B 1 264 ? -12.039 14.508 19.062 1 98.69 264 PHE B N 1
ATOM 5416 C CA . PHE B 1 264 ? -13.172 14.992 19.844 1 98.69 264 PHE B CA 1
ATOM 5417 C C . PHE B 1 264 ? -14.484 14.734 19.125 1 98.69 264 PHE B C 1
ATOM 5419 O O . PHE B 1 264 ? -15.562 14.828 19.719 1 98.69 264 PHE B O 1
ATOM 5426 N N . LEU B 1 265 ? -14.445 14.477 17.812 1 98.62 265 LEU B N 1
ATOM 5427 C CA . LEU B 1 265 ? -15.641 14.195 17.016 1 98.62 265 LEU B CA 1
ATOM 5428 C C . LEU B 1 265 ? -15.594 12.781 16.453 1 98.62 265 LEU B C 1
ATOM 5430 O O . LEU B 1 265 ? -14.562 12.117 16.5 1 98.62 265 LEU B O 1
ATOM 5434 N N . SER B 1 266 ? -16.719 12.305 15.961 1 98.44 266 SER B N 1
ATOM 5435 C CA . SER B 1 266 ? -16.812 10.945 15.453 1 98.44 266 SER B CA 1
ATOM 5436 C C . SER B 1 266 ? -17.844 10.828 14.328 1 98.44 266 SER B C 1
ATOM 5438 O O . SER B 1 266 ? -18.422 11.836 13.922 1 98.44 266 SER B O 1
ATOM 5440 N N . THR B 1 267 ? -18 9.625 13.883 1 98.25 267 THR B N 1
ATOM 5441 C CA . THR B 1 267 ? -19 9.352 12.852 1 98.25 267 THR B CA 1
ATOM 5442 C C . THR B 1 267 ? -20.391 9.68 13.352 1 98.25 267 THR B C 1
ATOM 5444 O O . THR B 1 267 ? -21.312 9.875 12.555 1 98.25 267 THR B O 1
ATOM 5447 N N . ASP B 1 268 ? -20.562 9.773 14.68 1 97.81 268 ASP B N 1
ATOM 5448 C CA . ASP B 1 268 ? -21.844 10.211 15.219 1 97.81 268 ASP B CA 1
ATOM 5449 C C . ASP B 1 268 ? -22.203 11.609 14.719 1 97.81 268 ASP B C 1
ATOM 5451 O O . ASP B 1 268 ? -23.359 11.891 14.438 1 97.81 268 ASP B O 1
ATOM 5455 N N . ASN B 1 269 ? -21.219 12.461 14.602 1 98.25 269 ASN B N 1
ATOM 5456 C CA . ASN B 1 269 ? -21.438 13.812 14.094 1 98.25 269 ASN B CA 1
ATOM 5457 C C . ASN B 1 269 ? -21.766 13.805 12.609 1 98.25 269 ASN B C 1
ATOM 5459 O O . ASN B 1 269 ? -22.688 14.5 12.172 1 98.25 269 ASN B O 1
ATOM 5463 N N . LEU B 1 270 ? -21.078 13.031 11.867 1 96.81 270 LEU B N 1
ATOM 5464 C CA . LEU B 1 270 ? -21.328 12.898 10.438 1 96.81 270 LEU B CA 1
ATOM 5465 C C . LEU B 1 270 ? -22.734 12.375 10.172 1 96.81 270 LEU B C 1
ATOM 5467 O O . LEU B 1 270 ? -23.328 12.672 9.133 1 96.81 270 LEU B O 1
ATOM 5471 N N . ALA B 1 271 ? -23.297 11.656 11.141 1 97.25 271 ALA B N 1
ATOM 5472 C CA . ALA B 1 271 ? -24.594 11.008 10.984 1 97.25 271 ALA B CA 1
ATOM 5473 C C . ALA B 1 271 ? -25.719 11.914 11.492 1 97.25 271 ALA B C 1
ATOM 5475 O O . ALA B 1 271 ? -26.891 11.531 11.461 1 97.25 271 ALA B O 1
ATOM 5476 N N . GLU B 1 272 ? -25.344 13.078 11.984 1 97.12 272 GLU B N 1
ATOM 5477 C CA . GLU B 1 272 ? -26.375 13.984 12.461 1 97.12 272 GLU B CA 1
ATOM 5478 C C . GLU B 1 272 ? -27.344 14.344 11.336 1 97.12 272 GLU B C 1
ATOM 5480 O O . GLU B 1 272 ? -26.922 14.695 10.234 1 97.12 272 GLU B O 1
ATOM 5485 N N . GLU B 1 273 ? -28.594 14.25 11.562 1 94.12 273 GLU B N 1
ATOM 5486 C CA . GLU B 1 273 ? -29.609 14.453 10.531 1 94.12 273 GLU B CA 1
ATOM 5487 C C . GLU B 1 273 ? -30.125 15.891 10.547 1 94.12 273 GLU B C 1
ATOM 5489 O O . GLU B 1 273 ? -30.375 16.469 9.492 1 94.12 273 GLU B O 1
ATOM 5494 N N . GLY B 1 274 ? -30.094 16.422 11.781 1 92.12 274 GLY B N 1
ATOM 5495 C CA . GLY B 1 274 ? -30.734 17.719 11.906 1 92.12 274 GLY B CA 1
ATOM 5496 C C . GLY B 1 274 ? -32.188 17.719 11.438 1 92.12 274 GLY B C 1
ATOM 5497 O O . GLY B 1 274 ? -32.906 16.766 11.656 1 92.12 274 GLY B O 1
ATOM 5498 N N . ALA B 1 275 ? -32.656 18.859 10.766 1 88.12 275 ALA B N 1
ATOM 5499 C CA . ALA B 1 275 ? -34.031 19 10.352 1 88.12 275 ALA B CA 1
ATOM 5500 C C . ALA B 1 275 ? -34.281 18.344 8.992 1 88.12 275 ALA B C 1
ATOM 5502 O O . ALA B 1 275 ? -35.375 17.875 8.703 1 88.12 275 ALA B O 1
ATOM 5503 N N . ASP B 1 276 ? -33.25 18.203 8.234 1 90.44 276 ASP B N 1
ATOM 5504 C CA . ASP B 1 276 ? -33.469 17.781 6.855 1 90.44 276 ASP B CA 1
ATOM 5505 C C . ASP B 1 276 ? -32.531 16.641 6.465 1 90.44 276 ASP B C 1
ATOM 5507 O O . ASP B 1 276 ? -32.344 16.375 5.277 1 90.44 276 ASP B O 1
ATOM 5511 N N . GLY B 1 277 ? -31.938 16.109 7.395 1 93.62 277 GLY B N 1
ATOM 5512 C CA . GLY B 1 277 ? -31.094 14.953 7.121 1 93.62 277 GLY B CA 1
ATOM 5513 C C . GLY B 1 277 ? -29.734 15.328 6.582 1 93.62 277 GLY B C 1
ATOM 5514 O O . GLY B 1 277 ? -28.984 14.469 6.109 1 93.62 277 GLY B O 1
ATOM 5515 N N . PHE B 1 278 ? -29.312 16.594 6.66 1 97.5 278 PHE B N 1
ATOM 5516 C CA . PHE B 1 278 ? -28.109 17.047 5.973 1 97.5 278 PHE B CA 1
ATOM 5517 C C . PHE B 1 278 ? -27.141 17.703 6.957 1 97.5 278 PHE B C 1
ATOM 5519 O O . PHE B 1 278 ? -26.094 18.203 6.559 1 97.5 278 PHE B O 1
ATOM 5526 N N . GLU B 1 279 ? -27.453 17.672 8.266 1 97.56 279 GLU B N 1
ATOM 5527 C CA . GLU B 1 279 ? -26.656 18.344 9.297 1 97.56 279 GLU B CA 1
ATOM 5528 C C . GLU B 1 279 ? -25.234 17.797 9.352 1 97.56 279 GLU B C 1
ATOM 5530 O O . GLU B 1 279 ? -24.297 18.531 9.68 1 97.56 279 GLU B O 1
ATOM 5535 N N . GLY B 1 280 ? -25.094 16.531 8.945 1 98.44 280 GLY B N 1
ATOM 5536 C CA . GLY B 1 280 ? -23.797 15.883 8.953 1 98.44 280 GLY B CA 1
ATOM 5537 C C . GLY B 1 280 ? -22.797 16.531 8.008 1 98.44 280 GLY B C 1
ATOM 5538 O O . GLY B 1 280 ? -21.594 16.328 8.133 1 98.44 280 GLY B O 1
ATOM 5539 N N . ALA B 1 281 ? -23.281 17.344 7.055 1 98.56 281 ALA B N 1
ATOM 5540 C CA . ALA B 1 281 ? -22.422 18.016 6.078 1 98.56 281 ALA B CA 1
ATOM 5541 C C . ALA B 1 281 ? -21.422 18.922 6.762 1 98.56 281 ALA B C 1
ATOM 5543 O O . ALA B 1 281 ? -20.312 19.141 6.25 1 98.56 281 ALA B O 1
ATOM 5544 N N . LYS B 1 282 ? -21.781 19.359 7.957 1 98.44 282 LYS B N 1
ATOM 5545 C CA . LYS B 1 282 ? -20.906 20.234 8.734 1 98.44 282 LYS B CA 1
ATOM 5546 C C . LYS B 1 282 ? -19.594 19.531 9.07 1 98.44 282 LYS B C 1
ATOM 5548 O O . LYS B 1 282 ? -18.578 20.188 9.328 1 98.44 282 LYS B O 1
ATOM 5553 N N . TYR B 1 283 ? -19.625 18.203 8.992 1 98.69 283 TYR B N 1
ATOM 5554 C CA . TYR B 1 283 ? -18.516 17.438 9.539 1 98.69 283 TYR B CA 1
ATOM 5555 C C . TYR B 1 283 ? -17.781 16.672 8.438 1 98.69 283 TYR B C 1
ATOM 5557 O O . TYR B 1 283 ? -16.984 15.781 8.711 1 98.69 283 TYR B O 1
ATOM 5565 N N . VAL B 1 284 ? -18.062 17.016 7.18 1 98.62 284 VAL B N 1
ATOM 5566 C CA . VAL B 1 284 ? -17.406 16.375 6.055 1 98.62 284 VAL B CA 1
ATOM 5567 C C . VAL B 1 284 ? -15.984 16.922 5.898 1 98.62 284 VAL B C 1
ATOM 5569 O O . VAL B 1 284 ? -15.797 18.125 5.746 1 98.62 284 VAL B O 1
ATOM 5572 N N . CYS B 1 285 ? -15.055 16.094 6.02 1 98.31 285 CYS B N 1
ATOM 5573 C CA . CYS B 1 285 ? -13.633 16.344 5.781 1 98.31 285 CYS B CA 1
ATOM 5574 C C . CYS B 1 285 ? -12.922 15.062 5.348 1 98.31 285 CYS B C 1
ATOM 5576 O O . CYS B 1 285 ? -13.508 13.977 5.371 1 98.31 285 CYS B O 1
ATOM 5578 N N . SER B 1 286 ? -11.695 15.18 4.891 1 97.56 286 SER B N 1
ATOM 5579 C CA . SER B 1 286 ? -10.867 14.047 4.488 1 97.56 286 SER B CA 1
ATOM 5580 C C . SER B 1 286 ? -9.469 14.148 5.078 1 97.56 286 SER B C 1
ATOM 5582 O O . SER B 1 286 ? -8.797 15.18 4.938 1 97.56 286 SER B O 1
ATOM 5584 N N . THR B 1 287 ? -9.008 13.102 5.734 1 98.31 287 THR B N 1
ATOM 5585 C CA . THR B 1 287 ? -9.672 11.836 6.031 1 98.31 287 THR B CA 1
ATOM 5586 C C . THR B 1 287 ? -10.93 12.07 6.863 1 98.31 287 THR B C 1
ATOM 5588 O O . THR B 1 287 ? -11.062 13.109 7.516 1 98.31 287 THR B O 1
ATOM 5591 N N . PRO B 1 288 ? -11.867 11.195 6.75 1 98.75 288 PRO B N 1
ATOM 5592 C CA . PRO B 1 288 ? -13.148 11.461 7.414 1 98.75 288 PRO B CA 1
ATOM 5593 C C . PRO B 1 288 ? -13.102 11.195 8.914 1 98.75 288 PRO B C 1
ATOM 5595 O O . PRO B 1 288 ? -12.125 10.625 9.414 1 98.75 288 PRO B O 1
ATOM 5598 N N . LEU B 1 289 ? -14.125 11.719 9.57 1 98.69 289 LEU B N 1
ATOM 5599 C CA . LEU B 1 289 ? -14.297 11.32 10.961 1 98.69 289 LEU B CA 1
ATOM 5600 C C . LEU B 1 289 ? -14.438 9.805 11.07 1 98.69 289 LEU B C 1
ATOM 5602 O O . LEU B 1 289 ? -15.023 9.164 10.195 1 98.69 289 LEU B O 1
ATOM 5606 N N . ARG B 1 290 ? -13.93 9.273 12.156 1 98.62 290 ARG B N 1
ATOM 5607 C CA . ARG B 1 290 ? -13.938 7.832 12.406 1 98.62 290 ARG B CA 1
ATOM 5608 C C . ARG B 1 290 ? -14.805 7.492 13.617 1 98.62 290 ARG B C 1
ATOM 5610 O O . ARG B 1 290 ? -15.172 8.375 14.391 1 98.62 290 ARG B O 1
ATOM 5617 N N . PRO B 1 291 ? -15.195 6.191 13.719 1 98 291 PRO B N 1
ATOM 5618 C CA . PRO B 1 291 ? -15.852 5.773 14.961 1 98 291 PRO B CA 1
ATOM 5619 C C . PRO B 1 291 ? -15.031 6.098 16.203 1 98 291 PRO B C 1
ATOM 5621 O O . PRO B 1 291 ? -13.797 6.148 16.141 1 98 291 PRO B O 1
ATOM 5624 N N . ARG B 1 292 ? -15.664 6.27 17.328 1 97.56 292 ARG B N 1
ATOM 5625 C CA . ARG B 1 292 ? -15.078 6.758 18.562 1 97.56 292 ARG B CA 1
ATOM 5626 C C . ARG B 1 292 ? -13.93 5.859 19.016 1 97.56 292 ARG B C 1
ATOM 5628 O O . ARG B 1 292 ? -13 6.32 19.688 1 97.56 292 ARG B O 1
ATOM 5635 N N . GLU B 1 293 ? -13.961 4.656 18.594 1 96.81 293 GLU B N 1
ATOM 5636 C CA . GLU B 1 293 ? -12.977 3.68 19.062 1 96.81 293 GLU B CA 1
ATOM 5637 C C . GLU B 1 293 ? -11.578 4.047 18.578 1 96.81 293 GLU B C 1
ATOM 5639 O O . GLU B 1 293 ? -10.578 3.641 19.172 1 96.81 293 GLU B O 1
ATOM 5644 N N . HIS B 1 294 ? -11.469 4.777 17.547 1 98.31 294 HIS B N 1
ATOM 5645 C CA . HIS B 1 294 ? -10.172 5.195 17.031 1 98.31 294 HIS B CA 1
ATOM 5646 C C . HIS B 1 294 ? -9.531 6.242 17.938 1 98.31 294 HIS B C 1
ATOM 5648 O O . HIS B 1 294 ? -8.312 6.41 17.938 1 98.31 294 HIS B O 1
ATOM 5654 N N . GLN B 1 295 ? -10.32 6.988 18.703 1 98.56 295 GLN B N 1
ATOM 5655 C CA . GLN B 1 295 ? -9.844 8.133 19.484 1 98.56 295 GLN B CA 1
ATOM 5656 C C . GLN B 1 295 ? -8.852 7.695 20.562 1 98.56 295 GLN B C 1
ATOM 5658 O O . GLN B 1 295 ? -7.84 8.359 20.781 1 98.56 295 GLN B O 1
ATOM 5663 N N . ASP B 1 296 ? -9.133 6.57 21.203 1 98.31 296 ASP B N 1
ATOM 5664 C CA . ASP B 1 296 ? -8.234 6.09 22.25 1 98.31 296 ASP B CA 1
ATOM 5665 C C . ASP B 1 296 ? -6.844 5.801 21.703 1 98.31 296 ASP B C 1
ATOM 5667 O O . ASP B 1 296 ? -5.836 6.098 22.344 1 98.31 296 ASP B O 1
ATOM 5671 N N . ALA B 1 297 ? -6.848 5.23 20.562 1 98.56 297 ALA B N 1
ATOM 5672 C CA . ALA B 1 297 ? -5.57 4.938 19.922 1 98.56 297 ALA B CA 1
ATOM 5673 C C . ALA B 1 297 ? -4.816 6.223 19.578 1 98.56 297 ALA B C 1
ATOM 5675 O O . ALA B 1 297 ? -3.598 6.301 19.766 1 98.56 297 ALA B O 1
ATOM 5676 N N . LEU B 1 298 ? -5.488 7.176 19.109 1 98.81 298 LEU B N 1
ATOM 5677 C CA . LEU B 1 298 ? -4.852 8.438 18.75 1 98.81 298 LEU B CA 1
ATOM 5678 C C . LEU B 1 298 ? -4.309 9.148 19.984 1 98.81 298 LEU B C 1
ATOM 5680 O O . LEU B 1 298 ? -3.197 9.688 19.969 1 98.81 298 LEU B O 1
ATOM 5684 N N . TRP B 1 299 ? -5.09 9.125 21.062 1 98.81 299 TRP B N 1
ATOM 5685 C CA . TRP B 1 299 ? -4.605 9.711 22.312 1 98.81 299 TRP B CA 1
ATOM 5686 C C . TRP B 1 299 ? -3.354 8.984 22.797 1 98.81 299 TRP B C 1
ATOM 5688 O O . TRP B 1 299 ? -2.4 9.617 23.25 1 98.81 299 TRP B O 1
ATOM 5698 N N . ARG B 1 300 ? -3.381 7.656 22.734 1 98.56 300 ARG B N 1
ATOM 5699 C CA . ARG B 1 300 ? -2.191 6.891 23.109 1 98.56 300 ARG B CA 1
ATOM 5700 C C . ARG B 1 300 ? -1.005 7.277 22.234 1 98.56 300 ARG B C 1
ATOM 5702 O O . ARG B 1 300 ? 0.11 7.449 22.719 1 98.56 300 ARG B O 1
ATOM 5709 N N . GLY B 1 301 ? -1.265 7.41 20.922 1 98.75 301 GLY B N 1
ATOM 5710 C CA . GLY B 1 301 ? -0.215 7.824 20 1 98.75 301 GLY B CA 1
ATOM 5711 C C . GLY B 1 301 ? 0.389 9.172 20.359 1 98.75 301 GLY B C 1
ATOM 5712 O O . GLY B 1 301 ? 1.595 9.375 20.203 1 98.75 301 GLY B O 1
ATOM 5713 N N . LEU B 1 302 ? -0.411 10.086 20.828 1 98.75 302 LEU B N 1
ATOM 5714 C CA . LEU B 1 302 ? 0.073 11.391 21.266 1 98.75 302 LEU B CA 1
ATOM 5715 C C . LEU B 1 302 ? 0.887 11.281 22.547 1 98.75 302 LEU B C 1
ATOM 5717 O O . LEU B 1 302 ? 1.906 11.961 22.703 1 98.75 302 LEU B O 1
ATOM 5721 N N . ARG B 1 303 ? 0.513 10.406 23.422 1 98.25 303 ARG B N 1
ATOM 5722 C CA . ARG B 1 303 ? 1.227 10.234 24.672 1 98.25 303 ARG B CA 1
ATOM 5723 C C . ARG B 1 303 ? 2.584 9.57 24.453 1 98.25 303 ARG B C 1
ATOM 5725 O O . ARG B 1 303 ? 3.564 9.914 25.109 1 98.25 303 ARG B O 1
ATOM 5732 N N . THR B 1 304 ? 2.645 8.664 23.453 1 97.31 304 THR B N 1
ATOM 5733 C CA . THR B 1 304 ? 3.844 7.859 23.266 1 97.31 304 THR B CA 1
ATOM 5734 C C . THR B 1 304 ? 4.746 8.469 22.188 1 97.31 304 THR B C 1
ATOM 5736 O O . THR B 1 304 ? 5.785 7.902 21.844 1 97.31 304 THR B O 1
ATOM 5739 N N . ASN B 1 305 ? 4.312 9.547 21.609 1 97.75 305 ASN B N 1
ATOM 5740 C CA . ASN B 1 305 ? 5.039 10.289 20.594 1 97.75 305 ASN B CA 1
ATOM 5741 C C . ASN B 1 305 ? 5.086 9.508 19.281 1 97.75 305 ASN B C 1
ATOM 5743 O O . ASN B 1 305 ? 6.012 9.688 18.469 1 97.75 305 ASN B O 1
ATOM 5747 N N . ASP B 1 306 ? 4.125 8.609 19.094 1 98.06 306 ASP B N 1
ATOM 5748 C CA . ASP B 1 306 ? 3.912 8.008 17.781 1 98.06 306 ASP B CA 1
ATOM 5749 C C . ASP B 1 306 ? 3.215 8.977 16.844 1 98.06 306 ASP B C 1
ATOM 5751 O O . ASP B 1 306 ? 3.326 8.852 15.617 1 98.06 306 ASP B O 1
ATOM 5755 N N . LEU B 1 307 ? 2.492 9.867 17.406 1 98.38 307 LEU B N 1
ATOM 5756 C CA . LEU B 1 307 ? 2.02 11.102 16.781 1 98.38 307 LEU B CA 1
ATOM 5757 C C . LEU B 1 307 ? 2.707 12.312 17.391 1 98.38 307 LEU B C 1
ATOM 5759 O O . LEU B 1 307 ? 2.709 12.484 18.609 1 98.38 307 LEU B O 1
ATOM 5763 N N . GLN B 1 308 ? 3.162 13.18 16.562 1 98.44 308 GLN B N 1
ATOM 5764 C CA . GLN B 1 308 ? 4.066 14.211 17.062 1 98.44 308 GLN B CA 1
ATOM 5765 C C . GLN B 1 308 ? 3.357 15.555 17.188 1 98.44 308 GLN B C 1
ATOM 5767 O O . GLN B 1 308 ? 3.738 16.391 18 1 98.44 308 GLN B O 1
ATOM 5772 N N . VAL B 1 309 ? 2.34 15.734 16.359 1 98.81 309 VAL B N 1
ATOM 5773 C CA . VAL B 1 309 ? 1.801 17.078 16.219 1 98.81 309 VAL B CA 1
ATOM 5774 C C . VAL B 1 309 ? 0.275 17.031 16.172 1 98.81 309 VAL B C 1
ATOM 5776 O O . VAL B 1 309 ? -0.297 16.094 15.609 1 98.81 309 VAL B O 1
ATOM 5779 N N . VAL B 1 310 ? -0.361 17.969 16.75 1 98.94 310 VAL B N 1
ATOM 5780 C CA . VAL B 1 310 ? -1.779 18.234 16.531 1 98.94 310 VAL B CA 1
ATOM 5781 C C . VAL B 1 310 ? -1.953 19.578 15.836 1 98.94 310 VAL B C 1
ATOM 5783 O O . VAL B 1 310 ? -1.674 20.625 16.422 1 98.94 310 VAL B O 1
ATOM 5786 N N . SER B 1 311 ? -2.297 19.547 14.625 1 98.88 311 SER B N 1
ATOM 5787 C CA . SER B 1 311 ? -2.666 20.734 13.859 1 98.88 311 SER B CA 1
ATOM 5788 C C . SER B 1 311 ? -4.148 20.734 13.516 1 98.88 311 SER B C 1
ATOM 5790 O O . SER B 1 311 ? -4.836 19.734 13.719 1 98.88 311 SER B O 1
ATOM 5792 N N . THR B 1 312 ? -4.637 21.812 12.992 1 98.81 312 THR B N 1
ATOM 5793 C CA . THR B 1 312 ? -6.09 21.922 12.906 1 98.81 312 THR B CA 1
ATOM 5794 C C . THR B 1 312 ? -6.586 21.438 11.547 1 98.81 312 THR B C 1
ATOM 5796 O O . THR B 1 312 ? -7.723 20.969 11.43 1 98.81 312 THR B O 1
ATOM 5799 N N . ASP B 1 313 ? -5.723 21.547 10.484 1 98.75 313 ASP B N 1
ATOM 5800 C CA . ASP B 1 313 ? -6.242 21.422 9.125 1 98.75 313 ASP B CA 1
ATOM 5801 C C . ASP B 1 313 ? -7.449 22.328 8.906 1 98.75 313 ASP B C 1
ATOM 5803 O O . ASP B 1 313 ? -8.43 21.922 8.281 1 98.75 31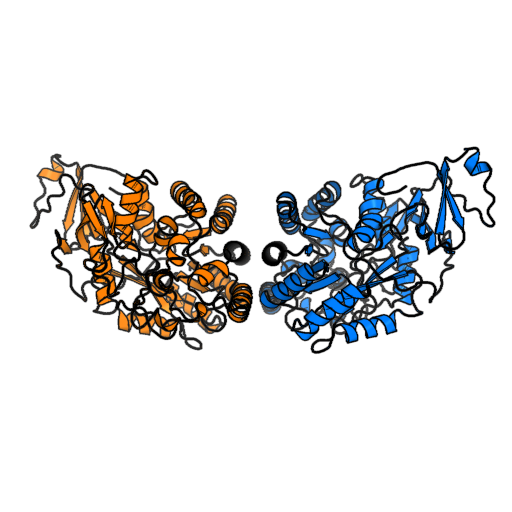3 ASP B O 1
ATOM 5807 N N . HIS B 1 314 ? -7.422 23.516 9.484 1 98.88 314 HIS B N 1
ATOM 5808 C CA . HIS B 1 314 ? -8.484 24.5 9.344 1 98.88 314 HIS B CA 1
ATOM 5809 C C . HIS B 1 314 ? -8.797 24.781 7.879 1 98.88 314 HIS B C 1
ATOM 5811 O O . HIS B 1 314 ? -7.938 25.234 7.129 1 98.88 314 HIS B O 1
ATOM 5817 N N . CYS B 1 315 ? -9.953 24.469 7.496 1 98.75 315 CYS B N 1
ATOM 5818 C CA . CYS B 1 315 ? -10.492 24.656 6.148 1 98.75 315 CYS B CA 1
ATOM 5819 C C . CYS B 1 315 ? -12 24.844 6.188 1 98.75 315 CYS B C 1
ATOM 5821 O O . CYS B 1 315 ? -12.758 23.938 5.863 1 98.75 315 CYS B O 1
ATOM 5823 N N . PRO B 1 316 ? -12.414 26.047 6.5 1 98.69 316 PRO B N 1
ATOM 5824 C CA . PRO B 1 316 ? -13.836 26.281 6.773 1 98.69 316 PRO B CA 1
ATOM 5825 C C . PRO B 1 316 ? -14.641 26.547 5.508 1 98.69 316 PRO B C 1
ATOM 5827 O O . PRO B 1 316 ? -14.203 27.312 4.641 1 98.69 316 PRO B O 1
ATOM 5830 N N . PHE B 1 317 ? -15.766 25.906 5.434 1 98.81 317 PHE B N 1
ATOM 5831 C CA . PHE B 1 317 ? -16.828 26.188 4.473 1 98.81 317 PHE B CA 1
ATOM 5832 C C . PHE B 1 317 ? -18.156 26.406 5.188 1 98.81 317 PHE B C 1
ATOM 5834 O O . PHE B 1 317 ? -18.578 25.578 5.996 1 98.81 317 PHE B O 1
ATOM 5841 N N . CYS B 1 318 ? -18.766 27.5 4.879 1 98.62 318 CYS B N 1
ATOM 5842 C CA . CYS B 1 318 ? -20.047 27.781 5.527 1 98.62 318 CYS B CA 1
ATOM 5843 C C . CYS B 1 318 ? -21.078 26.703 5.188 1 98.62 318 CYS B C 1
ATOM 5845 O O . CYS B 1 318 ? -21.016 26.094 4.117 1 98.62 318 CYS B O 1
ATOM 5847 N N . PHE B 1 319 ? -21.938 26.516 6.234 1 98 319 PHE B N 1
ATOM 5848 C CA . PHE B 1 319 ? -23.031 25.594 5.965 1 98 319 PHE B CA 1
ATOM 5849 C C . PHE B 1 319 ? -23.938 26.141 4.855 1 98 319 PHE B C 1
ATOM 5851 O O . PHE B 1 319 ? -24.172 25.453 3.859 1 98 319 PHE B O 1
ATOM 5858 N N . THR B 1 320 ? -24.391 27.375 5.102 1 97.62 320 THR B N 1
ATOM 5859 C CA . THR B 1 320 ? -25.25 28.031 4.133 1 97.62 320 THR B CA 1
ATOM 5860 C C . THR B 1 320 ? -24.453 28.5 2.916 1 97.62 320 THR B C 1
ATOM 5862 O O . THR B 1 320 ? -23.453 29.203 3.057 1 97.62 320 THR B O 1
ATOM 5865 N N . GLY B 1 321 ? -24.828 28.016 1.791 1 97.69 321 GLY B N 1
ATOM 5866 C CA . GLY B 1 321 ? -24.266 28.5 0.546 1 97.69 321 GLY B CA 1
ATOM 5867 C C . GLY B 1 321 ? -23.062 27.688 0.078 1 97.69 321 GLY B C 1
ATOM 5868 O O . GLY B 1 321 ? -22.703 27.734 -1.103 1 97.69 321 GLY B O 1
ATOM 5869 N N . GLN B 1 322 ? -22.375 26.922 0.94 1 98.44 322 GLN B N 1
ATOM 5870 C CA . GLN B 1 322 ? -21.203 26.172 0.515 1 98.44 322 GLN B CA 1
ATOM 5871 C C . GLN B 1 322 ? -21.422 24.672 0.724 1 98.44 322 GLN B C 1
ATOM 5873 O O . GLN B 1 322 ? -21.625 23.922 -0.237 1 98.44 322 GLN B O 1
ATOM 5878 N N . LYS B 1 323 ? -21.469 24.234 2.053 1 98.31 323 LYS B N 1
ATOM 5879 C CA . LYS B 1 323 ? -21.688 22.797 2.283 1 98.31 323 LYS B CA 1
ATOM 5880 C C . LYS B 1 323 ? -22.953 22.328 1.566 1 98.31 323 LYS B C 1
ATOM 5882 O O . LYS B 1 323 ? -23.016 21.188 1.105 1 98.31 323 LYS B O 1
ATOM 5887 N N . GLU B 1 324 ? -23.891 23.156 1.456 1 97.06 324 GLU B N 1
ATOM 5888 C CA . GLU B 1 324 ? -25.188 22.859 0.856 1 97.06 324 GLU B CA 1
ATOM 5889 C C . GLU B 1 324 ? -25.047 22.5 -0.622 1 97.06 324 GLU B C 1
ATOM 5891 O O . GLU B 1 324 ? -25.953 21.922 -1.217 1 97.06 324 GLU B O 1
ATOM 5896 N N . LEU B 1 325 ? -23.938 22.828 -1.196 1 97.44 325 LEU B N 1
ATOM 5897 C CA . LEU B 1 325 ? -23.672 22.484 -2.59 1 97.44 325 LEU B CA 1
ATOM 5898 C C . LEU B 1 325 ? -23.734 20.969 -2.797 1 97.44 325 LEU B C 1
ATOM 5900 O O . LEU B 1 325 ? -23.938 20.5 -3.92 1 97.44 325 LEU B O 1
ATOM 5904 N N . GLY B 1 326 ? -23.609 20.188 -1.703 1 97.69 326 GLY B N 1
ATOM 5905 C CA . GLY B 1 326 ? -23.562 18.734 -1.815 1 97.69 326 GLY B CA 1
ATOM 5906 C C . GLY B 1 326 ? -24.891 18.078 -1.478 1 97.69 326 GLY B C 1
ATOM 5907 O O . GLY B 1 326 ? -24.938 16.859 -1.283 1 97.69 326 GLY B O 1
ATOM 5908 N N . ARG B 1 327 ? -25.984 18.891 -1.314 1 96.94 327 ARG B N 1
ATOM 5909 C CA . ARG B 1 327 ? -27.281 18.281 -1.063 1 96.94 327 ARG B CA 1
ATOM 5910 C C . ARG B 1 327 ? -27.625 17.266 -2.145 1 96.94 327 ARG B C 1
ATOM 5912 O O . ARG B 1 327 ? -27.531 17.562 -3.338 1 96.94 327 ARG B O 1
ATOM 5919 N N . GLY B 1 328 ? -27.969 16.062 -1.73 1 96.62 328 GLY B N 1
ATOM 5920 C CA . GLY B 1 328 ? -28.328 14.992 -2.639 1 96.62 328 GLY B CA 1
ATOM 5921 C C . GLY B 1 328 ? -27.125 14.242 -3.178 1 96.62 328 GLY B C 1
ATOM 5922 O O . GLY B 1 328 ? -27.281 13.258 -3.91 1 96.62 328 GLY B O 1
ATOM 5923 N N . ASP B 1 329 ? -25.953 14.656 -2.881 1 98.19 329 ASP B N 1
ATOM 5924 C CA . ASP B 1 329 ? -24.703 14.055 -3.326 1 98.19 329 ASP B CA 1
ATOM 5925 C C . ASP B 1 329 ? -23.562 14.375 -2.365 1 98.19 329 ASP B C 1
ATOM 5927 O O . ASP B 1 329 ? -22.922 15.414 -2.492 1 98.19 329 ASP B O 1
ATOM 5931 N N . PHE B 1 330 ? -23.25 13.438 -1.48 1 98.12 330 PHE B N 1
ATOM 5932 C CA . PHE B 1 330 ? -22.266 13.719 -0.437 1 98.12 330 PHE B CA 1
ATOM 5933 C C . PHE B 1 330 ? -20.906 14.023 -1.042 1 98.12 330 PHE B C 1
ATOM 5935 O O . PHE B 1 330 ? -20.078 14.695 -0.422 1 98.12 330 PHE B O 1
ATOM 5942 N N . SER B 1 331 ? -20.609 13.492 -2.244 1 97.38 331 SER B N 1
ATOM 5943 C CA . SER B 1 331 ? -19.297 13.664 -2.863 1 97.38 331 SER B CA 1
ATOM 5944 C C . SER B 1 331 ? -19.094 15.102 -3.33 1 97.38 331 SER B C 1
ATOM 5946 O O . SER B 1 331 ? -17.969 15.5 -3.648 1 97.38 331 SER B O 1
ATOM 5948 N N . LYS B 1 332 ? -20.125 15.93 -3.293 1 97.5 332 LYS B N 1
ATOM 5949 C CA . LYS B 1 332 ? -20.047 17.312 -3.752 1 97.5 332 LYS B CA 1
ATOM 5950 C C . LYS B 1 332 ? -20.016 18.281 -2.574 1 97.5 332 LYS B C 1
ATOM 5952 O O . LYS B 1 332 ? -19.953 19.5 -2.766 1 97.5 332 LYS B O 1
ATOM 5957 N N . ILE B 1 333 ? -20.094 17.797 -1.371 1 98.19 333 ILE B N 1
ATOM 5958 C CA . ILE B 1 333 ? -20 18.656 -0.192 1 98.19 333 ILE B CA 1
ATOM 5959 C C . ILE B 1 333 ? -18.562 19.172 -0.053 1 98.19 333 ILE B C 1
ATOM 5961 O O . ILE B 1 333 ? -17.609 18.391 0.005 1 98.19 333 ILE B O 1
ATOM 5965 N N . PRO B 1 334 ? -18.391 20.5 -0.014 1 97.56 334 PRO B N 1
ATOM 5966 C CA . PRO B 1 334 ? -17.047 21 0.226 1 97.56 334 PRO B CA 1
ATOM 5967 C C . PRO B 1 334 ? -16.391 20.391 1.465 1 97.56 334 PRO B C 1
ATOM 5969 O O . PRO B 1 334 ? -16.984 20.375 2.543 1 97.56 334 PRO B O 1
ATOM 5972 N N . ASN B 1 335 ? -15.219 19.859 1.296 1 95.12 335 ASN B N 1
ATOM 5973 C CA . ASN B 1 335 ? -14.492 18.984 2.209 1 95.12 335 ASN B CA 1
ATOM 5974 C C . ASN B 1 335 ? -13.547 19.781 3.115 1 95.12 335 ASN B C 1
ATOM 5976 O O . ASN B 1 335 ? -12.492 20.234 2.674 1 95.12 335 ASN B O 1
ATOM 5980 N N . GLY B 1 336 ? -13.859 20.016 4.379 1 97.62 336 GLY B N 1
ATOM 5981 C CA . GLY B 1 336 ? -13.062 20.766 5.332 1 97.62 336 GLY B CA 1
ATOM 5982 C C . GLY B 1 336 ? -13.844 21.188 6.559 1 97.62 336 GLY B C 1
ATOM 5983 O O . GLY B 1 336 ? -15.07 21.266 6.52 1 97.62 336 GLY B O 1
ATOM 5984 N N . LEU B 1 337 ? -13.164 21.453 7.641 1 97.94 337 LEU B N 1
ATOM 5985 C CA . LEU B 1 337 ? -13.766 21.859 8.906 1 97.94 337 LEU B CA 1
ATOM 5986 C C . LEU B 1 337 ? -13.047 23.078 9.484 1 97.94 337 LEU B C 1
ATOM 5988 O O . LEU B 1 337 ? -11.836 23.234 9.289 1 97.94 337 LEU B O 1
ATOM 5992 N N . PRO B 1 338 ? -13.836 23.891 10.172 1 98.69 338 PRO B N 1
ATOM 5993 C CA . PRO B 1 338 ? -13.188 24.969 10.93 1 98.69 338 PRO B CA 1
ATOM 5994 C C . PRO B 1 338 ? -12.594 24.469 12.25 1 98.69 338 PRO B C 1
ATOM 5996 O O . PRO B 1 338 ? -13.102 23.516 12.852 1 98.69 338 PRO B O 1
ATOM 5999 N N . GLY B 1 339 ? -11.453 25.109 12.672 1 98.56 339 GLY B N 1
ATOM 6000 C CA . GLY B 1 339 ? -10.969 24.672 13.977 1 98.56 339 GLY B CA 1
ATOM 6001 C C . GLY B 1 339 ? -9.781 25.484 14.469 1 98.56 339 GLY B C 1
ATOM 6002 O O . GLY B 1 339 ? -9.25 25.219 15.555 1 98.56 339 GLY B O 1
ATOM 6003 N N . VAL B 1 340 ? -9.328 26.562 13.781 1 98.88 340 VAL B N 1
ATOM 6004 C CA . VAL B 1 340 ? -8.062 27.219 14.07 1 98.88 340 VAL B CA 1
ATOM 6005 C C . VAL B 1 340 ? -8.148 27.938 15.414 1 98.88 340 VAL B C 1
ATOM 6007 O O . VAL B 1 340 ? -7.145 28.078 16.109 1 98.88 340 VAL B O 1
ATOM 6010 N N . GLU B 1 341 ? -9.367 28.359 15.836 1 98.81 341 GLU B N 1
ATOM 6011 C CA . GLU B 1 341 ? -9.562 29.094 17.078 1 98.81 341 GLU B CA 1
ATOM 6012 C C . GLU B 1 341 ? -9.711 28.156 18.266 1 98.81 341 GLU B C 1
ATOM 6014 O O . GLU B 1 341 ? -9.586 28.578 19.422 1 98.81 341 GLU B O 1
ATOM 6019 N N . ASN B 1 342 ? -9.883 26.875 18.016 1 98.62 342 ASN B N 1
ATOM 6020 C CA . ASN B 1 342 ? -10.328 25.984 19.078 1 98.62 342 ASN B CA 1
ATOM 6021 C C . ASN B 1 342 ? -9.203 25.078 19.562 1 98.62 342 ASN B C 1
ATOM 6023 O O . ASN B 1 342 ? -9.305 24.469 20.625 1 98.62 342 ASN B O 1
ATOM 6027 N N . ARG B 1 343 ? -8.117 24.969 18.844 1 98.81 343 ARG B N 1
ATOM 6028 C CA . ARG B 1 343 ? -7.137 23.891 19 1 98.81 343 ARG B CA 1
ATOM 6029 C C . ARG B 1 343 ? -6.516 23.922 20.391 1 98.81 343 ARG B C 1
ATOM 6031 O O . ARG B 1 343 ? -6.5 22.906 21.094 1 98.81 343 ARG B O 1
ATOM 6038 N N . MET B 1 344 ? -6.02 25.078 20.875 1 98.75 344 MET B N 1
ATOM 6039 C CA . MET B 1 344 ? -5.312 25.188 22.141 1 98.75 344 MET B CA 1
ATOM 6040 C C . MET B 1 344 ? -6.242 24.875 23.312 1 98.75 344 MET B C 1
ATOM 6042 O O . MET B 1 344 ? -5.859 24.156 24.25 1 98.75 344 MET B O 1
ATOM 6046 N N . ASP B 1 345 ? -7.465 25.391 23.25 1 98.81 345 ASP B N 1
ATOM 6047 C CA . ASP B 1 345 ? -8.438 25.172 24.312 1 98.81 345 ASP B CA 1
ATOM 6048 C C . ASP B 1 345 ? -8.883 23.719 24.375 1 98.81 345 ASP B C 1
ATOM 6050 O O . ASP B 1 345 ? -9.023 23.141 25.453 1 98.81 345 ASP B O 1
ATOM 6054 N N . LEU B 1 346 ? -9.133 23.125 23.219 1 98.88 346 LEU B N 1
ATOM 6055 C CA . LEU B 1 346 ? -9.523 21.719 23.156 1 98.88 346 LEU B CA 1
ATOM 6056 C C . LEU B 1 346 ? -8.422 20.828 23.734 1 98.88 346 LEU B C 1
ATOM 6058 O O . LEU B 1 346 ? -8.703 19.875 24.469 1 98.88 346 LEU B O 1
ATOM 6062 N N . LEU B 1 347 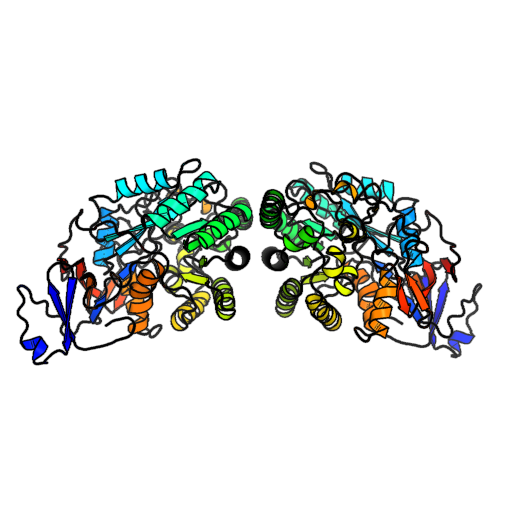? -7.184 21.125 23.391 1 98.81 347 LEU B N 1
ATOM 6063 C CA . LEU B 1 347 ? -6.07 20.328 23.891 1 98.81 347 LEU B CA 1
ATOM 6064 C C . LEU B 1 347 ? -5.898 20.516 25.391 1 98.81 347 LEU B C 1
ATOM 6066 O O . LEU B 1 347 ? -5.527 19.594 26.109 1 98.81 347 LEU B O 1
ATOM 6070 N N . HIS B 1 348 ? -6.145 21.734 25.906 1 98.81 348 HIS B N 1
ATOM 6071 C CA . HIS B 1 348 ? -6.125 21.922 27.344 1 98.81 348 HIS B CA 1
ATOM 6072 C C . HIS B 1 348 ? -7.219 21.094 28.016 1 98.81 348 HIS B C 1
ATOM 6074 O O . HIS B 1 348 ? -7.012 20.547 29.109 1 98.81 348 HIS B O 1
ATOM 6080 N N . GLN B 1 349 ? -8.391 21.078 27.406 1 98.81 349 GLN B N 1
ATOM 6081 C CA . GLN B 1 349 ? -9.445 20.219 27.938 1 98.81 349 GLN B CA 1
ATOM 6082 C C . GLN B 1 349 ? -8.977 18.781 28.047 1 98.81 349 GLN B C 1
ATOM 6084 O O . GLN B 1 349 ? -9.344 18.078 29 1 98.81 349 GLN B O 1
ATOM 6089 N N . ALA B 1 350 ? -8.219 18.344 27.094 1 98.75 350 ALA B N 1
ATOM 6090 C CA . ALA B 1 350 ? -7.664 16.984 27.141 1 98.75 350 ALA B CA 1
ATOM 6091 C C . ALA B 1 350 ? -6.738 16.812 28.344 1 98.75 350 ALA B C 1
ATOM 6093 O O . ALA B 1 350 ? -6.648 15.734 28.922 1 98.75 350 ALA B O 1
ATOM 6094 N N . VAL B 1 351 ? -5.957 17.875 28.703 1 98.56 351 VAL B N 1
ATOM 6095 C CA . VAL B 1 351 ? -5.148 17.844 29.922 1 98.56 351 VAL B CA 1
ATOM 6096 C C . VAL B 1 351 ? -6.047 17.672 31.141 1 98.56 351 VAL B C 1
ATOM 6098 O O . VAL B 1 351 ? -5.781 16.828 32 1 98.56 351 VAL B O 1
ATOM 6101 N N . VAL B 1 352 ? -7.129 18.453 31.172 1 98.62 352 VAL B N 1
ATOM 6102 C CA . VAL B 1 352 ? -8.078 18.406 32.281 1 98.62 352 VAL B CA 1
ATOM 6103 C C . VAL B 1 352 ? -8.672 17 32.375 1 98.62 352 VAL B C 1
ATOM 6105 O O . VAL B 1 352 ? -8.852 16.484 33.5 1 98.62 352 VAL B O 1
ATOM 6108 N N . ASP B 1 353 ? -8.898 16.375 31.266 1 98.31 353 ASP B N 1
ATOM 6109 C CA . ASP B 1 353 ? -9.523 15.062 31.203 1 98.31 353 ASP B CA 1
ATOM 6110 C C . ASP B 1 353 ? -8.508 13.961 31.453 1 98.31 353 ASP B C 1
ATOM 6112 O O . ASP B 1 353 ? -8.859 12.781 31.531 1 98.31 353 ASP B O 1
ATOM 6116 N N . GLY B 1 354 ? -7.293 14.273 31.516 1 98.31 354 GLY B N 1
ATOM 6117 C CA . GLY B 1 354 ? -6.254 13.312 31.844 1 98.31 354 GLY B CA 1
ATOM 6118 C C . GLY B 1 354 ? -5.762 12.531 30.625 1 98.31 354 GLY B C 1
ATOM 6119 O O . GLY B 1 354 ? -5.148 11.469 30.781 1 98.31 354 GLY B O 1
ATOM 6120 N N . ARG B 1 355 ? -6.016 13.07 29.453 1 98.31 355 ARG B N 1
ATOM 6121 C CA . ARG B 1 355 ? -5.59 12.375 28.234 1 98.31 355 ARG B CA 1
ATOM 6122 C C . ARG B 1 355 ? -4.109 12.617 27.953 1 98.31 355 ARG B C 1
ATOM 6124 O O . ARG B 1 355 ? -3.42 11.75 27.422 1 98.31 355 ARG B O 1
ATOM 6131 N N . ILE B 1 356 ? -3.615 13.82 28.219 1 98.38 356 ILE B N 1
ATOM 6132 C CA . ILE B 1 356 ? -2.219 14.203 28.062 1 98.38 356 ILE B CA 1
ATOM 6133 C C . ILE B 1 356 ? -1.784 15.094 29.219 1 98.38 356 ILE B C 1
ATOM 6135 O O . ILE B 1 356 ? -2.623 15.609 29.969 1 98.38 356 ILE B O 1
ATOM 6139 N N . THR B 1 357 ? -0.46 15.25 29.359 1 98.06 357 THR B N 1
ATOM 6140 C CA . THR B 1 357 ? 0.072 16.141 30.375 1 98.06 357 THR B CA 1
ATOM 6141 C C . THR B 1 357 ? 0.138 17.578 29.859 1 98.06 357 THR B C 1
ATOM 6143 O O . THR B 1 357 ? -0.005 17.812 28.656 1 98.06 357 THR B O 1
ATOM 6146 N N . ARG B 1 358 ? 0.33 18.516 30.75 1 97.56 358 ARG B N 1
ATOM 6147 C CA . ARG B 1 358 ? 0.494 19.906 30.375 1 97.56 358 ARG B CA 1
ATOM 6148 C C . ARG B 1 358 ? 1.705 20.094 29.469 1 97.56 358 ARG B C 1
ATOM 6150 O O . ARG B 1 358 ? 1.641 20.828 28.484 1 97.56 358 ARG B O 1
ATOM 6157 N N . ARG B 1 359 ? 2.795 19.484 29.844 1 97.31 359 ARG B N 1
ATOM 6158 C CA . ARG B 1 359 ? 4.004 19.594 29.047 1 97.31 359 ARG B CA 1
ATOM 6159 C C . ARG B 1 359 ? 3.777 19.047 27.641 1 97.31 359 ARG B C 1
ATOM 6161 O O . ARG B 1 359 ? 4.27 19.609 26.656 1 97.31 359 ARG B O 1
ATOM 6168 N N . ARG B 1 360 ? 3.02 17.938 27.562 1 98.31 360 ARG B N 1
ATOM 6169 C CA . ARG B 1 360 ? 2.727 17.328 26.266 1 98.31 360 ARG B CA 1
ATOM 6170 C C . ARG B 1 360 ? 1.824 18.234 25.438 1 98.31 360 ARG B C 1
ATOM 6172 O O . ARG B 1 360 ? 1.976 18.312 24.219 1 98.31 360 ARG B O 1
ATOM 6179 N N . TRP B 1 361 ? 0.919 18.859 26.125 1 98.56 361 TRP B N 1
ATOM 6180 C CA . TRP B 1 361 ? 0.077 19.859 25.469 1 98.56 361 TRP B CA 1
ATOM 6181 C C . TRP B 1 361 ? 0.925 20.922 24.766 1 98.56 361 TRP B C 1
ATOM 6183 O O . TRP B 1 361 ? 0.769 21.156 23.562 1 98.56 361 TRP B O 1
ATOM 6193 N N . VAL B 1 362 ? 1.877 21.438 25.422 1 98.5 362 VAL B N 1
ATOM 6194 C CA . VAL B 1 362 ? 2.754 22.484 24.875 1 98.5 362 VAL B CA 1
ATOM 6195 C C . VAL B 1 362 ? 3.656 21.891 23.797 1 98.5 362 VAL B C 1
ATOM 6197 O O . VAL B 1 362 ? 3.863 22.5 22.75 1 98.5 362 VAL B O 1
ATOM 6200 N N . GLU B 1 363 ? 4.117 20.719 24.016 1 98.62 363 GLU B N 1
ATOM 6201 C CA . GLU B 1 363 ? 5.023 20.078 23.062 1 98.62 363 GLU B CA 1
ATOM 6202 C C . GLU B 1 363 ? 4.348 19.844 21.719 1 98.62 363 GLU B C 1
ATOM 6204 O O . GLU B 1 363 ? 4.895 20.188 20.672 1 98.62 363 GLU B O 1
ATOM 6209 N N . ILE B 1 364 ? 3.127 19.297 21.703 1 98.62 364 ILE B N 1
ATOM 6210 C CA . ILE B 1 364 ? 2.508 18.844 20.469 1 98.62 364 ILE B CA 1
ATOM 6211 C C . ILE B 1 364 ? 1.848 20.031 19.766 1 98.62 364 ILE B C 1
ATOM 6213 O O . ILE B 1 364 ? 1.603 20 18.562 1 98.62 364 ILE B O 1
ATOM 6217 N N . ALA B 1 365 ? 1.625 21.125 20.516 1 98.75 365 ALA B N 1
ATOM 6218 C CA . ALA B 1 365 ? 0.888 22.25 19.922 1 98.75 365 ALA B CA 1
ATOM 6219 C C . ALA B 1 365 ? 1.825 23.406 19.578 1 98.75 365 ALA B C 1
ATOM 6221 O O . ALA B 1 365 ? 1.484 24.266 18.766 1 98.75 365 ALA B O 1
ATOM 6222 N N . CYS B 1 366 ? 3.023 23.453 20.188 1 98.75 366 CYS B N 1
ATOM 6223 C CA . CYS B 1 366 ? 3.877 24.625 20.047 1 98.75 366 CYS B CA 1
ATOM 6224 C C . CYS B 1 366 ? 5.281 24.219 19.609 1 98.75 366 CYS B C 1
ATOM 6226 O O . CYS B 1 366 ? 5.719 24.562 18.5 1 98.75 366 CYS B O 1
ATOM 6228 N N . THR B 1 367 ? 5.922 23.375 20.344 1 98.69 367 THR B N 1
ATOM 6229 C CA . THR B 1 367 ? 7.355 23.156 20.219 1 98.69 367 THR B CA 1
ATOM 6230 C C . THR B 1 367 ? 7.652 22.25 19.031 1 98.69 367 THR B C 1
ATOM 6232 O O . THR B 1 367 ? 8.469 22.578 18.172 1 98.69 367 THR B O 1
ATOM 6235 N N . THR B 1 368 ? 6.984 21.094 18.969 1 98.69 368 THR B N 1
ATOM 6236 C CA . THR B 1 368 ? 7.301 20.109 17.938 1 98.69 368 THR B CA 1
ATOM 6237 C C . THR B 1 368 ? 6.965 20.641 16.547 1 98.69 368 THR B C 1
ATOM 6239 O O . THR B 1 368 ? 7.754 20.484 15.617 1 98.69 368 THR B O 1
ATOM 6242 N N . PRO B 1 369 ? 5.793 21.234 16.375 1 98.81 369 PRO B N 1
ATOM 6243 C CA . PRO B 1 369 ? 5.562 21.781 15.039 1 98.81 369 PRO B CA 1
ATOM 6244 C C . PRO B 1 369 ? 6.586 22.844 14.648 1 98.81 369 PRO B C 1
ATOM 6246 O O . PRO B 1 369 ? 6.969 22.938 13.477 1 98.81 369 PRO B O 1
ATOM 6249 N N . ALA B 1 370 ? 7.047 23.656 15.555 1 98.75 370 ALA B N 1
ATOM 6250 C CA . ALA B 1 370 ? 8.094 24.641 15.25 1 98.75 370 ALA B CA 1
ATOM 6251 C C . ALA B 1 370 ? 9.391 23.938 14.844 1 98.75 370 ALA B C 1
ATOM 6253 O O . ALA B 1 370 ? 10.062 24.359 13.898 1 98.75 370 ALA B O 1
ATOM 6254 N N . ARG B 1 371 ? 9.75 22.875 15.555 1 98.12 371 ARG B N 1
ATOM 6255 C CA . ARG B 1 371 ? 10.953 22.109 15.242 1 98.12 371 ARG B CA 1
ATOM 6256 C C . ARG B 1 371 ? 10.812 21.375 13.906 1 98.12 371 ARG B C 1
ATOM 6258 O O . ARG B 1 371 ? 11.742 21.391 13.094 1 98.12 371 ARG B O 1
ATOM 6265 N N . MET B 1 372 ? 9.656 20.781 13.719 1 98.12 372 MET B N 1
ATOM 6266 C CA . MET B 1 372 ? 9.398 20 12.516 1 98.12 372 MET B CA 1
ATOM 6267 C C . MET B 1 372 ? 9.531 20.875 11.266 1 98.12 372 MET B C 1
ATOM 6269 O O . MET B 1 372 ? 9.977 20.391 10.219 1 98.12 372 MET B O 1
ATOM 6273 N N . PHE B 1 373 ? 9.156 22.094 11.43 1 98.62 373 PHE B N 1
ATOM 6274 C CA . PHE B 1 373 ? 9.078 22.922 10.227 1 98.62 373 PHE B CA 1
ATOM 6275 C C . PHE B 1 373 ? 10.047 24.094 10.312 1 98.62 373 PHE B C 1
ATOM 6277 O O . PHE B 1 373 ? 9.758 25.188 9.797 1 98.62 373 PHE B O 1
ATOM 6284 N N . GLY B 1 374 ? 11.117 23.984 11.031 1 98.38 374 GLY B N 1
ATOM 6285 C CA . GLY B 1 374 ? 12.312 24.797 10.938 1 98.38 374 GLY B CA 1
ATOM 6286 C C . GLY B 1 374 ? 12.125 26.188 11.531 1 98.38 374 GLY B C 1
ATOM 6287 O O . GLY B 1 374 ? 12.711 27.156 11.047 1 98.38 374 GLY B O 1
ATOM 6288 N N . LEU B 1 375 ? 11.297 26.312 12.539 1 98.69 375 LEU B N 1
ATOM 6289 C CA . LEU B 1 375 ? 11.023 27.609 13.125 1 98.69 375 LEU B CA 1
ATOM 6290 C C . LEU B 1 375 ? 11.586 27.703 14.539 1 98.69 375 LEU B C 1
ATOM 6292 O O . LEU B 1 375 ? 11.617 28.797 15.133 1 98.69 375 LEU B O 1
ATOM 6296 N N . HIS B 1 376 ? 11.992 26.562 15.148 1 97.69 376 HIS B N 1
ATOM 6297 C CA . HIS B 1 376 ? 12.555 26.516 16.5 1 97.69 376 HIS B CA 1
ATOM 6298 C C . HIS B 1 376 ? 14.039 26.859 16.484 1 97.69 376 HIS B C 1
ATOM 6300 O O . HIS B 1 376 ? 14.758 26.516 15.555 1 97.69 376 HIS B O 1
ATOM 6306 N N . PRO B 1 377 ? 14.547 27.641 17.422 1 96.88 377 PRO B N 1
ATOM 6307 C CA . PRO B 1 377 ? 13.867 28.078 18.641 1 96.88 377 PRO B CA 1
ATOM 6308 C C . PRO B 1 377 ? 13.266 29.469 18.531 1 96.88 377 PRO B C 1
ATOM 6310 O O . PRO B 1 377 ? 12.82 30.047 19.531 1 96.88 377 PRO B O 1
ATOM 6313 N N . ARG B 1 378 ? 13.234 29.984 17.297 1 98.12 378 ARG B N 1
ATOM 6314 C CA . ARG B 1 378 ? 12.617 31.297 17.109 1 98.12 378 ARG B CA 1
ATOM 6315 C C . ARG B 1 378 ? 11.164 31.297 17.578 1 98.12 378 ARG B C 1
ATOM 6317 O O . ARG B 1 378 ? 10.688 32.281 18.141 1 98.12 378 ARG B O 1
ATOM 6324 N N . LYS B 1 379 ? 10.469 30.297 17.266 1 98.56 379 LYS B N 1
ATOM 6325 C CA . LYS B 1 379 ? 9.086 30.047 17.656 1 98.56 379 LYS B CA 1
ATOM 6326 C C . LYS B 1 379 ? 8.984 28.766 18.484 1 98.56 379 LYS B C 1
ATOM 6328 O O . LYS B 1 379 ? 9.875 27.906 18.438 1 98.56 379 LYS B O 1
ATOM 6333 N N . GLY B 1 380 ? 7.945 28.578 19.234 1 98.31 380 GLY B N 1
ATOM 6334 C CA . GLY B 1 380 ? 7.555 27.312 19.828 1 98.31 380 GLY B CA 1
ATOM 6335 C C . GLY B 1 380 ? 8.164 27.078 21.188 1 98.31 380 GLY B C 1
ATOM 6336 O O . GLY B 1 380 ? 8.086 25.984 21.734 1 98.31 380 GLY B O 1
ATOM 6337 N N . THR B 1 381 ? 8.812 28.109 21.734 1 98 381 THR B N 1
ATOM 6338 C CA . THR B 1 381 ? 9.391 27.969 23.062 1 98 381 THR B CA 1
ATOM 6339 C C . THR B 1 381 ? 9.469 29.312 23.766 1 98 381 THR B C 1
ATOM 6341 O O . THR B 1 381 ? 9.078 30.344 23.203 1 98 381 THR B O 1
ATOM 6344 N N . ILE B 1 382 ? 9.758 29.281 25.094 1 98.25 382 ILE B N 1
ATOM 6345 C CA . ILE B 1 382 ? 10.055 30.453 25.906 1 98.25 382 ILE B CA 1
ATOM 6346 C C . ILE B 1 382 ? 11.516 30.422 26.344 1 98.25 382 ILE B C 1
ATOM 6348 O O . ILE B 1 382 ? 11.875 29.734 27.297 1 98.25 382 ILE B O 1
ATOM 6352 N N . ALA B 1 383 ? 12.242 31.172 25.672 1 97.12 383 ALA B N 1
ATOM 6353 C CA . ALA B 1 383 ? 13.68 31.219 25.922 1 97.12 383 ALA B CA 1
ATOM 6354 C C . ALA B 1 383 ? 14.273 32.531 25.438 1 97.12 383 ALA B C 1
ATOM 6356 O O . ALA B 1 383 ? 13.773 33.156 24.484 1 97.12 383 ALA B O 1
ATOM 6357 N N . PRO B 1 384 ? 15.367 32.938 26.141 1 97.38 384 PRO B N 1
ATOM 6358 C CA . PRO B 1 384 ? 16.047 34.125 25.641 1 97.38 384 PRO B CA 1
ATOM 6359 C C . PRO B 1 384 ? 16.438 34 24.172 1 97.38 384 PRO B C 1
ATOM 6361 O O . PRO B 1 384 ? 17 32.969 23.766 1 97.38 384 PRO B O 1
ATOM 6364 N N . GLY B 1 385 ? 16.078 35.031 23.453 1 97.69 385 GLY B N 1
ATOM 6365 C CA . GLY B 1 385 ? 16.391 35 22.031 1 97.69 385 GLY B CA 1
ATOM 6366 C C . GLY B 1 385 ? 15.188 34.688 21.156 1 97.69 385 GLY B C 1
ATOM 6367 O O . GLY B 1 385 ? 15.133 35.062 20 1 97.69 385 GLY B O 1
ATOM 6368 N N . ALA B 1 386 ? 14.203 33.938 21.656 1 98.44 386 ALA B N 1
ATOM 6369 C CA . ALA B 1 386 ? 12.992 33.562 20.922 1 98.44 386 ALA B CA 1
ATOM 6370 C C . ALA B 1 386 ? 12.07 34.781 20.75 1 98.44 386 ALA B C 1
ATOM 6372 O O . ALA B 1 386 ? 12.148 35.75 21.516 1 98.44 386 ALA B O 1
ATOM 6373 N N . ASP B 1 387 ? 11.328 34.75 19.672 1 98.81 387 ASP B N 1
ATOM 6374 C CA . ASP B 1 387 ? 10.258 35.75 19.562 1 98.81 387 ASP B CA 1
ATOM 6375 C C . ASP B 1 387 ? 9.352 35.688 20.797 1 98.81 387 ASP B C 1
ATOM 6377 O O . ASP B 1 387 ? 9.078 34.625 21.344 1 98.81 387 ASP B O 1
ATOM 6381 N N . ALA B 1 388 ? 8.93 36.875 21.188 1 98.75 388 ALA B N 1
ATOM 6382 C CA . ALA B 1 388 ? 8.039 36.938 22.344 1 98.75 388 ALA B CA 1
ATOM 6383 C C . ALA B 1 388 ? 6.613 36.594 21.953 1 98.75 388 ALA B C 1
ATOM 6385 O O . ALA B 1 388 ? 5.703 37.406 22.062 1 98.75 388 ALA B O 1
ATOM 6386 N N . ASP B 1 389 ? 6.461 35.469 21.484 1 98.88 389 ASP B N 1
ATOM 6387 C CA . ASP B 1 389 ? 5.164 34.812 21.25 1 98.88 389 ASP B CA 1
ATOM 6388 C C . ASP B 1 389 ? 4.703 34.062 22.484 1 98.88 389 ASP B C 1
ATOM 6390 O O . ASP B 1 389 ? 5.176 32.938 22.75 1 98.88 389 ASP B O 1
ATOM 6394 N N . LEU B 1 390 ? 3.703 34.625 23.219 1 98.75 390 LEU B N 1
ATOM 6395 C CA . LEU B 1 390 ? 3.293 34.062 24.5 1 98.75 390 LEU B CA 1
ATOM 6396 C C . LEU B 1 390 ? 1.775 34.062 24.625 1 98.75 390 LEU B C 1
ATOM 6398 O O . LEU B 1 390 ? 1.1 34.938 24.062 1 98.75 390 LEU B O 1
ATOM 6402 N N . VAL B 1 391 ? 1.313 33.125 25.312 1 98.88 391 VAL B N 1
ATOM 6403 C CA . VAL B 1 391 ? -0.093 33.062 25.703 1 98.88 391 VAL B CA 1
ATOM 6404 C C . VAL B 1 391 ? -0.215 32.969 27.219 1 98.88 391 VAL B C 1
ATOM 6406 O O . VAL B 1 391 ? 0.395 32.125 27.859 1 98.88 391 VAL B O 1
ATOM 6409 N N . VAL B 1 392 ? -0.841 33.938 27.781 1 98.81 392 VAL B N 1
ATOM 6410 C CA . VAL B 1 392 ? -1.315 33.812 29.156 1 98.81 392 VAL B CA 1
ATOM 6411 C C . VAL B 1 392 ? -2.654 33.062 29.172 1 98.81 392 VAL B C 1
ATOM 6413 O O . VAL B 1 392 ? -3.648 33.562 28.641 1 98.81 392 VAL B O 1
ATOM 6416 N N . TYR B 1 393 ? -2.678 31.906 29.734 1 98.81 393 TYR B N 1
ATOM 6417 C CA . TYR B 1 393 ? -3.811 30.984 29.656 1 98.81 393 TYR B CA 1
ATOM 6418 C C . TYR B 1 393 ? -4.453 30.797 31.016 1 98.81 393 TYR B C 1
ATOM 6420 O O . TYR B 1 393 ? -3.771 30.453 31.984 1 98.81 393 TYR B O 1
ATOM 6428 N N . ASP B 1 394 ? -5.758 31.047 31.141 1 98.69 394 ASP B N 1
ATOM 6429 C CA . ASP B 1 394 ? -6.504 30.797 32.375 1 98.69 394 ASP B CA 1
ATOM 6430 C C . ASP B 1 394 ? -6.98 29.359 32.438 1 98.69 394 ASP B C 1
ATOM 6432 O O . ASP B 1 394 ? -7.957 28.984 31.781 1 98.69 394 ASP B O 1
ATOM 6436 N N . PRO B 1 395 ? -6.379 28.578 33.219 1 98.12 395 PRO B N 1
ATOM 6437 C CA . PRO B 1 395 ? -6.711 27.141 33.219 1 98.12 395 PRO B CA 1
ATOM 6438 C C . PRO B 1 395 ? -8.031 26.844 33.938 1 98.12 395 PRO B C 1
ATOM 6440 O O . PRO B 1 395 ? -8.539 25.719 33.875 1 98.12 395 PRO B O 1
ATOM 6443 N N . THR B 1 396 ? -8.719 27.891 34.5 1 97.88 396 THR B N 1
ATOM 6444 C CA . THR B 1 396 ? -9.891 27.609 35.312 1 97.88 396 THR B CA 1
ATOM 6445 C C . THR B 1 396 ? -11.148 28.188 34.688 1 97.88 396 THR B C 1
ATOM 6447 O O . THR B 1 396 ? -12.266 27.828 35.062 1 97.88 396 THR B O 1
ATOM 6450 N N . ALA B 1 397 ? -10.938 29.062 33.781 1 98.06 397 ALA B N 1
ATOM 6451 C CA . ALA B 1 397 ? -12.094 29.672 33.156 1 98.06 397 ALA B CA 1
ATOM 6452 C C . ALA B 1 397 ? -12.961 28.625 32.469 1 98.06 397 ALA B C 1
ATOM 6454 O O . ALA B 1 397 ? -12.445 27.656 31.906 1 98.06 397 ALA B O 1
ATOM 6455 N N . VAL B 1 398 ? -14.281 28.844 32.5 1 98.19 398 VAL B N 1
ATOM 6456 C CA . VAL B 1 398 ? -15.227 27.969 31.812 1 98.19 398 VAL B CA 1
ATOM 6457 C C . VAL B 1 398 ? -15.797 28.703 30.594 1 98.19 398 VAL B C 1
ATOM 6459 O O . VAL B 1 398 ? -16.109 29.891 30.656 1 98.19 398 VAL B O 1
ATOM 6462 N N . GLN B 1 399 ? -15.891 28.016 29.531 1 97.56 399 GLN B N 1
ATOM 6463 C CA . GLN B 1 399 ? -16.438 28.609 28.328 1 97.56 399 GLN B CA 1
ATOM 6464 C C . GLN B 1 399 ? -17.281 27.594 27.547 1 97.56 399 GLN B C 1
ATOM 6466 O O . GLN B 1 399 ? -17.125 26.391 27.734 1 97.56 399 GLN B O 1
ATOM 6471 N N . THR B 1 400 ? -18.172 28.078 26.719 1 98.31 400 THR B N 1
ATOM 6472 C CA . THR B 1 400 ? -18.969 27.281 25.781 1 98.31 400 THR B CA 1
ATOM 6473 C C . THR B 1 400 ? -18.625 27.672 24.344 1 98.31 400 THR B C 1
ATOM 6475 O O . THR B 1 400 ? -18.719 28.844 23.969 1 98.31 400 THR B O 1
ATOM 6478 N N . VAL B 1 401 ? -18.203 26.703 23.531 1 98.44 401 VAL B N 1
ATOM 6479 C CA . VAL B 1 401 ? -17.875 26.953 22.141 1 98.44 401 VAL B CA 1
ATOM 6480 C C . VAL B 1 401 ? -19.156 27.219 21.344 1 98.44 401 VAL B C 1
ATOM 6482 O O . VAL B 1 401 ? -20.172 26.531 21.531 1 98.44 401 VAL B O 1
ATOM 6485 N N . SER B 1 402 ? -19.141 28.25 20.547 1 98.5 402 SER B N 1
ATOM 6486 C CA . SER B 1 402 ? -20.328 28.578 19.766 1 98.5 402 SER B CA 1
ATOM 6487 C C . SER B 1 402 ? -19.969 29.375 18.516 1 98.5 402 SER B C 1
ATOM 6489 O O . SER B 1 402 ? -19.047 30.188 18.547 1 98.5 402 SER B O 1
ATOM 6491 N N . ALA B 1 403 ? -20.766 29.188 17.5 1 98.25 403 ALA B N 1
ATOM 6492 C CA . ALA B 1 403 ? -20.641 30 16.297 1 98.25 403 ALA B CA 1
ATOM 6493 C C . ALA B 1 403 ? -21.016 31.453 16.562 1 98.25 403 ALA B C 1
ATOM 6495 O O . ALA B 1 403 ? -20.547 32.344 15.867 1 98.25 403 ALA B O 1
ATOM 6496 N N . ALA B 1 404 ? -21.703 31.672 17.609 1 98.25 404 ALA B N 1
ATOM 6497 C CA . ALA B 1 404 ? -22.141 33.031 17.969 1 98.25 404 ALA B CA 1
ATOM 6498 C C . ALA B 1 404 ? -20.984 33.844 18.547 1 98.25 404 ALA B C 1
ATOM 6500 O O . ALA B 1 404 ? -21 35.062 18.531 1 98.25 404 ALA B O 1
ATOM 6501 N N . THR B 1 405 ? -20.016 33.125 19.047 1 97.56 405 THR B N 1
ATOM 6502 C CA . THR B 1 405 ? -19 33.844 19.812 1 97.56 405 THR B CA 1
ATOM 6503 C C . THR B 1 405 ? -17.625 33.688 19.172 1 97.56 405 THR B C 1
ATOM 6505 O O . THR B 1 405 ? -16.688 34.438 19.484 1 97.56 405 THR B O 1
ATOM 6508 N N . HIS B 1 406 ? -17.484 32.656 18.344 1 97.88 406 HIS B N 1
ATOM 6509 C CA . HIS B 1 406 ? -16.156 32.469 17.781 1 97.88 406 HIS B CA 1
ATOM 6510 C C . HIS B 1 406 ? -15.859 33.562 16.75 1 97.88 406 HIS B C 1
ATOM 6512 O O . HIS B 1 406 ? -16.75 34.344 16.375 1 97.88 406 HIS B O 1
ATOM 6518 N N . HIS B 1 407 ? -14.648 33.688 16.25 1 98.69 407 HIS B N 1
ATOM 6519 C CA . HIS B 1 407 ? -14.227 34.781 15.398 1 98.69 407 HIS B CA 1
ATOM 6520 C C . HIS B 1 407 ? -13.844 34.281 14.008 1 98.69 407 HIS B C 1
ATOM 6522 O O . HIS B 1 407 ? -13.32 35.062 13.195 1 98.69 407 HIS B O 1
ATOM 6528 N N . MET B 1 408 ? -14.031 33 13.773 1 98.75 408 MET B N 1
ATOM 6529 C CA . MET B 1 408 ? -13.852 32.438 12.438 1 98.75 408 MET B CA 1
ATOM 6530 C C . MET B 1 408 ? -14.969 32.875 11.5 1 98.75 408 MET B C 1
ATOM 6532 O O . MET B 1 408 ? -16.078 33.156 11.945 1 98.75 408 MET B O 1
ATOM 6536 N N . ASN B 1 409 ? -14.602 33.062 10.227 1 98.62 409 ASN B N 1
ATOM 6537 C CA . ASN B 1 409 ? -15.586 33.438 9.234 1 98.62 409 ASN B CA 1
ATOM 6538 C C . ASN B 1 409 ? -16.391 32.25 8.711 1 98.62 409 ASN B C 1
ATOM 6540 O O . ASN B 1 409 ? -16.344 31.938 7.523 1 98.62 409 ASN B O 1
ATOM 6544 N N . VAL B 1 410 ? -17.156 31.609 9.555 1 98.75 410 VAL B N 1
ATOM 6545 C CA . VAL B 1 410 ? -17.969 30.438 9.25 1 98.75 410 VAL B CA 1
ATOM 6546 C C . VAL B 1 410 ? -19.219 30.438 10.109 1 98.75 410 VAL B C 1
ATOM 6548 O O . VAL B 1 410 ? -19.203 30.922 11.242 1 98.75 410 VAL B O 1
ATOM 6551 N N . ASP B 1 411 ? -20.375 29.891 9.617 1 98.69 411 ASP B N 1
ATOM 6552 C CA . ASP B 1 411 ? -21.688 30.125 10.211 1 98.69 411 ASP B CA 1
ATOM 6553 C C . ASP B 1 411 ? -22.078 28.984 11.133 1 98.69 411 ASP B C 1
ATOM 6555 O O . ASP B 1 411 ? -23.25 28.859 11.516 1 98.69 411 ASP B O 1
ATOM 6559 N N . TYR B 1 412 ? -21.156 28.078 11.43 1 98.44 412 TYR B N 1
ATOM 6560 C CA . TYR B 1 412 ? -21.375 27.016 12.414 1 98.44 412 TYR B CA 1
ATOM 6561 C C . TYR B 1 412 ? -20.094 26.719 13.172 1 98.44 412 TYR B C 1
ATOM 65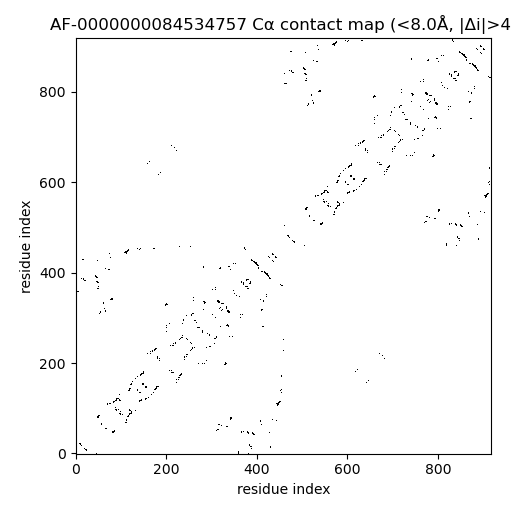63 O O . TYR B 1 412 ? -19.016 27.219 12.82 1 98.44 412 TYR B O 1
ATOM 6571 N N . SER B 1 413 ? -20.203 26.031 14.242 1 98.44 413 SER B N 1
ATOM 6572 C CA . SER B 1 413 ? -19.047 25.5 14.953 1 98.44 413 SER B CA 1
ATOM 6573 C C . SER B 1 413 ? -19.078 23.969 14.984 1 98.44 413 SER B C 1
ATOM 6575 O O . SER B 1 413 ? -20.094 23.375 15.305 1 98.44 413 SER B O 1
ATOM 6577 N N . ALA B 1 414 ? -17.953 23.375 14.641 1 98.06 414 ALA B N 1
ATOM 6578 C CA . ALA B 1 414 ? -17.859 21.922 14.719 1 98.06 414 ALA B CA 1
ATOM 6579 C C . ALA B 1 414 ? -17.984 21.438 16.156 1 98.06 414 ALA B C 1
ATOM 6581 O O . ALA B 1 414 ? -18.25 20.266 16.406 1 98.06 414 ALA B O 1
ATOM 6582 N N . TYR B 1 415 ? -17.812 22.344 17.125 1 98.56 415 TYR B N 1
ATOM 6583 C CA . TYR B 1 415 ? -17.844 21.984 18.547 1 98.56 415 TYR B CA 1
ATOM 6584 C C . TYR B 1 415 ? -18.922 22.766 19.281 1 98.56 415 TYR B C 1
ATOM 6586 O O . TYR B 1 415 ? -18.766 23.094 20.453 1 98.56 415 TYR B O 1
ATOM 6594 N N . GLU B 1 416 ? -19.969 23.031 18.578 1 98.19 416 GLU B N 1
ATOM 6595 C CA . GLU B 1 416 ? -21.062 23.844 19.094 1 98.19 416 GLU B CA 1
ATOM 6596 C C . GLU B 1 416 ? -21.578 23.297 20.422 1 98.19 416 GLU B C 1
ATOM 6598 O O . GLU B 1 416 ? -21.922 22.125 20.516 1 98.19 416 GLU B O 1
ATOM 6603 N N . GLY B 1 417 ? -21.609 24.156 21.391 1 98.31 417 GLY B N 1
ATOM 6604 C CA . GLY B 1 417 ? -22.219 23.828 22.672 1 98.31 417 GLY B CA 1
ATOM 6605 C C . GLY B 1 417 ? -21.266 23.125 23.625 1 98.31 417 GLY B C 1
ATOM 6606 O O . GLY B 1 417 ? -21.594 22.922 24.797 1 98.31 417 GLY B O 1
ATOM 6607 N N . ARG B 1 418 ? -20.125 22.781 23.203 1 98 418 ARG B N 1
ATOM 6608 C CA . ARG B 1 418 ? -19.188 22.094 24.062 1 98 418 ARG B CA 1
ATOM 6609 C C . ARG B 1 418 ? -18.688 23 25.188 1 98 418 ARG B C 1
ATOM 6611 O O . ARG B 1 418 ? -18.297 24.141 24.922 1 98 418 ARG B O 1
ATOM 6618 N N . GLN B 1 419 ? -18.734 22.469 26.344 1 98.38 419 GLN B N 1
ATOM 6619 C CA . GLN B 1 419 ? -18.156 23.172 27.484 1 98.38 419 GLN B CA 1
ATOM 6620 C C . GLN B 1 419 ? -16.688 22.797 27.672 1 98.38 419 GLN B C 1
ATOM 6622 O O . GLN B 1 419 ? -16.344 21.625 27.688 1 98.38 419 GLN B O 1
ATOM 6627 N N . LEU B 1 420 ? -15.852 23.844 27.812 1 98.5 420 LEU B N 1
ATOM 6628 C CA . LEU B 1 420 ? -14.422 23.656 28 1 98.5 420 LEU B CA 1
ATOM 6629 C C . LEU B 1 420 ? -13.953 24.328 29.281 1 98.5 420 LEU B C 1
ATOM 6631 O O . LEU B 1 420 ? -14.508 25.359 29.688 1 98.5 420 LEU B O 1
ATOM 6635 N N . THR B 1 421 ? -13.016 23.672 29.922 1 98.62 421 THR B N 1
ATOM 6636 C CA . THR B 1 421 ? -12.312 24.281 31.047 1 98.62 421 THR B CA 1
ATOM 6637 C C . THR B 1 421 ? -10.969 24.859 30.594 1 98.62 421 THR B C 1
ATOM 6639 O O . THR B 1 421 ? -10.094 24.109 30.156 1 98.62 421 THR B O 1
ATOM 6642 N N . GLY B 1 422 ? -10.828 26.188 30.859 1 98.31 422 GLY B N 1
ATOM 6643 C CA . GLY B 1 422 ? -9.664 26.922 30.391 1 98.31 422 GLY B CA 1
ATOM 6644 C C . GLY B 1 422 ? -9.969 27.844 29.219 1 98.31 422 GLY B C 1
ATOM 6645 O O . GLY B 1 422 ? -10.898 27.594 28.453 1 98.31 422 GLY B O 1
ATOM 6646 N N . ARG B 1 423 ? -9.188 28.891 29.156 1 98.19 423 ARG B N 1
ATOM 6647 C CA . ARG B 1 423 ? -9.398 29.859 28.094 1 98.19 423 ARG B CA 1
ATOM 6648 C C . ARG B 1 423 ? -8.188 30.766 27.922 1 98.19 423 ARG B C 1
ATOM 6650 O O . ARG B 1 423 ? -7.559 31.156 28.906 1 98.19 423 ARG B O 1
ATOM 6657 N N . VAL B 1 424 ? -7.918 31.062 26.734 1 98.62 424 VAL B N 1
ATOM 6658 C CA . VAL B 1 424 ? -6.895 32.062 26.422 1 98.62 424 VAL B CA 1
ATOM 6659 C C . VAL B 1 424 ? -7.289 33.406 27 1 98.62 424 VAL B C 1
ATOM 6661 O O . VAL B 1 424 ? -8.406 33.875 26.781 1 98.62 424 VAL B O 1
ATOM 6664 N N . ARG B 1 425 ? -6.355 34 27.719 1 98.62 425 ARG B N 1
ATOM 6665 C CA . ARG B 1 425 ? -6.633 35.312 28.297 1 98.62 425 ARG B CA 1
ATOM 6666 C C . ARG B 1 425 ? -5.918 36.406 27.531 1 98.62 425 ARG B C 1
ATOM 6668 O O . ARG B 1 425 ? -6.535 37.406 27.125 1 98.62 425 ARG B O 1
ATOM 6675 N N . THR B 1 426 ? -4.629 36.281 27.359 1 98.75 426 THR B N 1
ATOM 6676 C CA . THR B 1 426 ? -3.791 37.25 26.688 1 98.75 426 THR B CA 1
ATOM 6677 C C . THR B 1 426 ? -2.861 36.594 25.688 1 98.75 426 THR B C 1
ATOM 6679 O O . THR B 1 426 ? -2.316 35.5 25.953 1 98.75 426 THR B O 1
ATOM 6682 N N . VAL B 1 427 ? -2.754 37.188 24.531 1 98.94 427 VAL B N 1
ATOM 6683 C CA . VAL B 1 427 ? -1.862 36.656 23.5 1 98.94 427 VAL B CA 1
ATOM 6684 C C . VAL B 1 427 ? -0.874 37.75 23.062 1 98.94 427 VAL B C 1
ATOM 6686 O O . VAL B 1 427 ? -1.272 38.875 22.75 1 98.94 427 VAL B O 1
ATOM 6689 N N . LEU B 1 428 ? 0.385 37.438 23.125 1 98.88 428 LEU B N 1
ATOM 6690 C CA . LEU B 1 428 ? 1.444 38.281 22.578 1 98.88 428 LEU B CA 1
ATOM 6691 C C . LEU B 1 428 ? 2.012 37.688 21.297 1 98.88 428 LEU B C 1
ATOM 6693 O O . LEU B 1 428 ? 2.328 36.5 21.25 1 98.88 428 LEU B O 1
ATOM 6697 N N . SER B 1 429 ? 2.041 38.469 20.25 1 98.88 429 SER B N 1
ATOM 6698 C CA . SER B 1 429 ? 2.764 38.156 19.031 1 98.88 429 SER B CA 1
ATOM 6699 C C . SER B 1 429 ? 3.982 39.062 18.859 1 98.88 429 SER B C 1
ATOM 6701 O O . SER B 1 429 ? 3.844 40.281 18.688 1 98.88 429 SER B O 1
ATOM 6703 N N . ARG B 1 430 ? 5.145 38.5 19.047 1 98.62 430 ARG B N 1
ATOM 6704 C CA . ARG B 1 430 ? 6.406 39.219 19 1 98.62 430 ARG B CA 1
ATOM 6705 C C . ARG B 1 430 ? 6.383 40.406 19.953 1 98.62 430 ARG B C 1
ATOM 6707 O O . ARG B 1 430 ? 6.711 41.531 19.578 1 98.62 430 ARG B O 1
ATOM 6714 N N . GLY B 1 431 ? 5.934 40.156 21.062 1 98.38 431 GLY B N 1
ATOM 6715 C CA . GLY B 1 431 ? 6 41.156 22.109 1 98.38 431 GLY B CA 1
ATOM 6716 C C . GLY B 1 431 ? 4.801 42.094 22.125 1 98.38 431 GLY B C 1
ATOM 6717 O O . GLY B 1 431 ? 4.562 42.781 23.125 1 98.38 431 GLY B O 1
ATOM 6718 N N . THR B 1 432 ? 4.07 42.094 21.109 1 98.5 432 THR B N 1
ATOM 6719 C CA . THR B 1 432 ? 2.883 42.938 21.016 1 98.5 432 THR B CA 1
ATOM 6720 C C . THR B 1 432 ? 1.657 42.219 21.562 1 98.5 432 THR B C 1
ATOM 6722 O O . THR B 1 432 ? 1.365 41.094 21.141 1 98.5 432 THR B O 1
ATOM 6725 N N . VAL B 1 433 ? 0.915 42.844 22.484 1 98.69 433 VAL B N 1
ATOM 6726 C CA . VAL B 1 433 ? -0.335 42.281 22.969 1 98.69 433 VAL B CA 1
ATOM 6727 C C . VAL B 1 433 ? -1.413 42.406 21.906 1 98.69 433 VAL B C 1
ATOM 6729 O O . VAL B 1 433 ? -1.868 43.5 21.594 1 98.69 433 VAL B O 1
ATOM 6732 N N . VAL B 1 434 ? -1.832 41.312 21.375 1 98.81 434 VAL B N 1
ATOM 6733 C CA . VAL B 1 434 ? -2.822 41.344 20.297 1 98.81 434 VAL B CA 1
ATOM 6734 C C . VAL B 1 434 ? -4.195 40.969 20.844 1 98.81 434 VAL B C 1
ATOM 6736 O O . VAL B 1 434 ? -5.219 41.25 20.219 1 98.81 434 VAL B O 1
ATOM 6739 N N . LEU B 1 435 ? -4.277 40.375 21.922 1 98.69 435 LEU B N 1
ATOM 6740 C CA . LEU B 1 435 ? -5.492 40 22.641 1 98.69 435 LEU B CA 1
ATOM 6741 C C . LEU B 1 435 ? -5.293 40.125 24.141 1 98.69 435 LEU B C 1
ATOM 6743 O O . LEU B 1 435 ? -4.254 39.719 24.672 1 98.69 435 LEU B O 1
ATOM 6747 N N . ASP B 1 436 ? -6.227 40.719 24.844 1 98.38 436 ASP B N 1
ATOM 6748 C CA . ASP B 1 436 ? -6.16 40.812 26.297 1 98.38 436 ASP B CA 1
ATOM 6749 C C . ASP B 1 436 ? -7.555 40.75 26.922 1 98.38 436 ASP B C 1
ATOM 6751 O O . ASP B 1 436 ? -8.32 41.719 26.828 1 98.38 436 ASP B O 1
ATOM 6755 N N . GLY B 1 437 ? -7.879 39.719 27.578 1 95.62 437 GLY B N 1
ATOM 6756 C CA . GLY B 1 437 ? -9.133 39.594 28.297 1 95.62 437 GLY B CA 1
ATOM 6757 C C . GLY B 1 437 ? -10.359 39.688 27.406 1 95.62 437 GLY B C 1
ATOM 6758 O O . GLY B 1 437 ? -11.32 40.375 27.766 1 95.62 437 GLY B O 1
ATOM 6759 N N . GLY B 1 438 ? -10.211 39.312 26.25 1 95.31 438 GLY B N 1
ATOM 6760 C CA . GLY B 1 438 ? -11.344 39.375 25.344 1 95.31 438 GLY B CA 1
ATOM 6761 C C . GLY B 1 438 ? -11.32 40.625 24.484 1 95.31 438 GLY B C 1
ATOM 6762 O O . GLY B 1 438 ? -12.141 40.781 23.578 1 95.31 438 GLY B O 1
ATOM 6763 N N . ASP B 1 439 ? -10.406 41.469 24.766 1 97.88 439 ASP B N 1
ATOM 6764 C CA . ASP B 1 439 ? -10.242 42.688 23.953 1 97.88 439 ASP B CA 1
ATOM 6765 C C . ASP B 1 439 ? -9.258 42.438 22.812 1 97.88 439 ASP B C 1
ATOM 6767 O O . ASP B 1 439 ? -8.07 42.219 23.047 1 97.88 439 ASP B O 1
ATOM 6771 N N . TRP B 1 440 ? -9.812 42.5 21.594 1 98.44 440 TRP B N 1
ATOM 6772 C CA . TRP B 1 440 ? -8.961 42.344 20.422 1 98.44 440 TRP B CA 1
ATOM 6773 C C . TRP B 1 440 ? -8.125 43.594 20.188 1 98.44 440 TRP B C 1
ATOM 6775 O O . TRP B 1 440 ? -8.664 44.688 20.047 1 98.44 440 TRP B O 1
ATOM 6785 N N . ARG B 1 441 ? -6.824 43.438 20.109 1 98.5 441 ARG B N 1
ATOM 6786 C CA . ARG B 1 441 ? -5.91 44.562 19.938 1 98.5 441 ARG B CA 1
ATOM 6787 C C . ARG B 1 441 ? -4.984 44.344 18.75 1 98.5 441 ARG B C 1
ATOM 6789 O O . ARG B 1 441 ? -4.113 45.156 18.469 1 98.5 441 ARG B O 1
ATOM 6796 N N . GLY B 1 442 ? -5.195 43.25 18.078 1 98.12 442 GLY B N 1
ATOM 6797 C CA . GLY B 1 442 ? -4.391 42.938 16.906 1 98.12 442 GLY B CA 1
ATOM 6798 C C . GLY B 1 442 ? -4.812 43.719 15.68 1 98.12 442 GLY B C 1
ATOM 6799 O O . GLY B 1 442 ? -5.758 44.5 15.727 1 98.12 442 GLY B O 1
ATOM 6800 N N . ARG B 1 443 ? -4.098 43.562 14.625 1 98.12 443 ARG B N 1
ATOM 6801 C CA . ARG B 1 443 ? -4.41 44.219 13.359 1 98.12 443 ARG B CA 1
ATOM 6802 C C . ARG B 1 443 ? -3.834 43.438 12.18 1 98.12 443 ARG B C 1
ATOM 6804 O O . ARG B 1 443 ? -2.803 42.781 12.305 1 98.12 443 ARG B O 1
ATOM 6811 N N . ALA B 1 444 ? -4.512 43.625 11.055 1 97.69 444 ALA B N 1
ATOM 6812 C CA . ALA B 1 444 ? -3.945 43.125 9.797 1 97.69 444 ALA B CA 1
ATOM 6813 C C . ALA B 1 444 ? -2.6 43.781 9.508 1 97.69 444 ALA B C 1
ATOM 6815 O O . ALA B 1 444 ? -2.422 45 9.742 1 97.69 444 ALA B O 1
ATOM 6816 N N . GLY B 1 445 ? -1.674 43 9.023 1 98.06 445 GLY B N 1
ATOM 6817 C CA . GLY B 1 445 ? -0.377 43.531 8.648 1 98.06 445 GLY B CA 1
ATOM 6818 C C . GLY B 1 445 ? 0.665 43.406 9.742 1 98.06 445 GLY B C 1
ATOM 6819 O O . GLY B 1 445 ? 1.855 43.594 9.5 1 98.06 445 GLY B O 1
ATOM 6820 N N . HIS B 1 446 ? 0.233 43.062 10.938 1 98.5 446 HIS B N 1
ATOM 6821 C CA . HIS B 1 446 ? 1.184 42.812 12.016 1 98.5 446 HIS B CA 1
ATOM 6822 C C . HIS B 1 446 ? 2.01 41.531 11.734 1 98.5 446 HIS B C 1
ATOM 6824 O O . HIS B 1 446 ? 3.219 41.531 11.977 1 98.5 446 HIS B O 1
ATOM 6830 N N . GLY B 1 447 ? 1.301 40.5 11.305 1 98.62 447 GLY B N 1
ATOM 6831 C CA . GLY B 1 447 ? 1.972 39.219 11.008 1 98.62 447 GLY B CA 1
ATOM 6832 C C . GLY B 1 447 ? 2.979 39.344 9.883 1 98.62 447 GLY B C 1
ATOM 6833 O O . GLY B 1 447 ? 2.75 40.062 8.906 1 98.62 447 GLY B O 1
ATOM 6834 N N . THR B 1 448 ? 4.051 38.656 9.984 1 98.12 448 THR B N 1
ATOM 6835 C CA . THR B 1 448 ? 5.094 38.656 8.961 1 98.12 448 THR B CA 1
ATOM 6836 C C . THR B 1 448 ? 5.363 37.25 8.438 1 98.12 448 THR B C 1
ATOM 6838 O O . THR B 1 448 ? 5.145 36.281 9.148 1 98.12 448 THR B O 1
ATOM 6841 N N . PHE B 1 449 ? 5.805 37.281 7.184 1 98.69 449 PHE B N 1
ATOM 6842 C CA . PHE B 1 449 ? 6.211 36 6.59 1 98.69 449 PHE B CA 1
ATOM 6843 C C . PHE B 1 449 ? 7.5 35.5 7.23 1 98.69 449 PHE B C 1
ATOM 6845 O O . PHE B 1 449 ? 8.445 36.25 7.426 1 98.69 449 PHE B O 1
ATOM 6852 N N . LEU B 1 450 ? 7.52 34.188 7.535 1 98.75 450 LEU B N 1
ATOM 6853 C CA . LEU B 1 450 ? 8.688 33.531 8.133 1 98.75 450 LEU B CA 1
ATOM 6854 C C . LEU B 1 450 ? 9.352 32.594 7.148 1 98.75 450 LEU B C 1
ATOM 6856 O O . LEU B 1 450 ? 8.734 31.625 6.688 1 98.75 450 LEU B O 1
ATOM 6860 N N . ARG B 1 451 ? 10.602 32.812 6.844 1 98.38 451 ARG B N 1
ATOM 6861 C CA . ARG B 1 451 ? 11.406 31.797 6.188 1 98.38 451 ARG B CA 1
ATOM 6862 C C . ARG B 1 451 ? 11.75 30.656 7.152 1 98.38 451 ARG B C 1
ATOM 6864 O O . ARG B 1 451 ? 11.891 30.875 8.352 1 98.38 451 ARG B O 1
ATOM 6871 N N . ARG B 1 452 ? 11.906 29.469 6.578 1 98.38 452 ARG B N 1
ATOM 6872 C CA . ARG B 1 452 ? 12.055 28.312 7.445 1 98.38 452 ARG B CA 1
ATOM 6873 C C . ARG B 1 452 ? 13.32 27.531 7.094 1 98.38 452 ARG B C 1
ATOM 6875 O O . ARG B 1 452 ? 13.68 27.422 5.922 1 98.38 452 ARG B O 1
ATOM 6882 N N . ASP B 1 453 ? 13.914 26.969 8.109 1 97.94 453 ASP B N 1
ATOM 6883 C CA . ASP B 1 453 ? 14.938 25.953 7.914 1 97.94 453 ASP B CA 1
ATOM 6884 C C . ASP B 1 453 ? 14.305 24.594 7.629 1 97.94 453 ASP B C 1
ATOM 6886 O O . ASP B 1 453 ? 13.086 24.438 7.703 1 97.94 453 ASP B O 1
ATOM 6890 N N . THR B 1 454 ? 15.125 23.656 7.215 1 97.56 454 THR B N 1
ATOM 6891 C CA . THR B 1 454 ? 14.648 22.297 7.031 1 97.56 454 THR B CA 1
ATOM 6892 C C . THR B 1 454 ? 14.305 21.656 8.375 1 97.56 454 THR B C 1
ATOM 6894 O O . THR B 1 454 ? 14.562 22.234 9.43 1 97.56 454 THR B O 1
ATOM 6897 N N . CYS B 1 455 ? 13.68 20.547 8.328 1 96.44 455 CYS B N 1
ATOM 6898 C CA . CYS B 1 455 ? 13.172 19.859 9.516 1 96.44 455 CYS B CA 1
ATOM 6899 C C . CYS B 1 455 ? 14.281 19.625 10.531 1 96.44 455 CYS B C 1
ATOM 6901 O O . CYS B 1 455 ? 15.344 19.094 10.18 1 96.44 455 CYS B O 1
ATOM 6903 N N . GLN B 1 456 ? 14.047 19.906 11.75 1 92.38 456 GLN B N 1
ATOM 6904 C CA . GLN B 1 456 ? 15.016 19.797 12.836 1 92.38 456 GLN B CA 1
ATOM 6905 C C . GLN B 1 456 ? 14.656 18.625 13.766 1 92.38 456 GLN B C 1
ATOM 6907 O O . GLN B 1 456 ? 15.219 18.516 14.852 1 92.38 456 GLN B O 1
ATOM 6912 N N . TYR B 1 457 ? 13.758 17.781 13.328 1 93.62 457 TYR B N 1
ATOM 6913 C CA . TYR B 1 457 ? 13.203 16.75 14.188 1 93.62 457 TYR B CA 1
ATOM 6914 C C . TYR B 1 457 ? 13.578 15.359 13.68 1 93.62 457 TYR B C 1
ATOM 6916 O O . TYR B 1 457 ? 13.047 14.352 14.148 1 93.62 457 TYR B O 1
ATOM 6924 N N . LEU B 1 458 ? 14.547 15.281 12.742 1 91.81 458 LEU B N 1
ATOM 6925 C CA . LEU B 1 458 ? 14.938 13.992 12.18 1 91.81 458 LEU B CA 1
ATOM 6926 C C . LEU B 1 458 ? 15.828 13.219 13.148 1 91.81 458 LEU B C 1
ATOM 6928 O O . LEU B 1 458 ? 16.469 13.812 14.016 1 91.81 458 LEU B O 1
ATOM 6932 N N . VAL B 1 459 ? 15.797 11.898 13.094 1 85.75 459 VAL B N 1
ATOM 6933 C CA . VAL B 1 459 ? 16.641 11.062 13.945 1 85.75 459 VAL B CA 1
ATOM 6934 C C . VAL B 1 459 ? 17.75 10.43 13.109 1 85.75 459 VAL B C 1
ATOM 6936 O O . VAL B 1 459 ? 17.578 10.219 11.906 1 85.75 459 VAL B O 1
#

Radius of gyration: 33.01 Å; Cα contacts (8 Å, |Δi|>4): 2347; chains: 2; bounding box: 66×111×74 Å

Secondary structure (DSSP, 8-state):
--SS----EEEEEETTEEEEEEETTSHHHHT---SS----TTSEEEEPEEEEEE-SS-EETTEE-S--HHHHHHHHHHTTEEEEEEEEEPPTTS-HHHHHHHHHHHHTTT-SSEEEEEEE-SS--HHHHHHHHHHHHHTS--EEEEESS-TTTTB--HHHHHHHHHHHHHHTPEEEEE---HHHHHHHHHHHHHTT--STHHHHHHS-HHHHHHHHHHHHHHHHHHT--EEE-S---HHHHHHHHHHHHTT--EEEEE-HHHHH--HHHHT--TTTT-GGGGG--SSPP--THHHHHHHHHHHHTSS-EE---B----TTTTGGGGTT-GGGS---B--TTTHHHHHHHHHHTTSS-HHHHHIIIIIHHHHHTT-TTTSSS-STTSB--EEEEEEEEEEE--TTT--SSSSS-TTTT-EEEEEEEEEEETTEEEEETTEE---TT---B---PSPS---/--SS----EEEEEETTEEEEEEETTSHHHHT---SS----TTSEEEEPEEEEEE-SS-EETTEE-S--HHHHHHHHHHTTEEEEEEEEEPPTTS-HHHHHHHHHHHHTTT-SSEEEEEEE-SS--HHHHHHHHHHHHHTS--EEEEESS-TTTTB--HHHHHHHHHHHHHHTPEEEEE---HHHHHHHHHHHHHTT--STHHHHHHS-HHHHHHHHHHHHHHHHHHT--EEE-S---HHHHHHHHHHHHTT--EEEEE-HHHHH--HHHHT--TTTT-GGGGG--SSPP--THHHHHHHHHHHTTSS-EE---B----TTTTGGGGTT-GGGS---B--TTTHHHHHHHHHHTTSS-HHHHHIIIIIHHHHHTT-TTTSSS--TTSB--EEEEEEEEEEE--TTT--SSSSS-TTTT-EEEEEEEEEEETTEEEEETTEE---TT---B---PSPS---

InterPro domains:
  IPR006680 Amidohydrolase-related [PF01979] (44-434)
  IPR011059 Metal-dependent hydrolase, composite domain superfamily [G3DSA:2.30.40.10] (2-450)
  IPR011059 Metal-dependent hydrolase, composite domain superfamily [SSF51338] (3-58)
  IPR011059 Metal-dependent hydrolase, composite domain superfamily [SSF51338] (350-454)
  IPR011778 Hydantoinase/dihydropyrimidinase [TIGR02033] (2-452)
  IPR011778 Hydantoinase/dihydropyrimidinase [cd01314] (2-447)
  IPR032466 Metal-dependent hydrolase [SSF51556] (48-380)
  IPR050378 Metallo-dependent Hydrolases Superfamily [PTHR11647] (3-456)

Organism: Streptomyces rubellomurinus (strain ATCC 31215) (NCBI:txid359131)

Foldseek 3Di:
DALVDDAQWDWDADFFFTADIGHPPDPVVVVDDDPDDDDLVQWDKFFQFEFAAAEAQDDFLPGTFQHFQQLLLLLLVQQRHQEYEYEFEADVVGEQVVSLVVVCVRAALRHLHAYAYEYEDQDADDRNLVVQLVCQVVLRYQEYEAELADPPTGHDDLVRLLSNQLSCQVRQGEYEYQFFNHVQLVVLLVVCVVVQNAEQLVLQVSRDLVRRLVRLLSSLVSNVVSVGAYEYEARQALSNLVSLLVSVVVVGNYEYEHEVCSQPHASVLLQDLPPHHHSSLQQAAPVHGHHNVRNLSVLVCLAVRSHFAYHHNAGHDAPPPAQCCSVSHNVSGTHHHHDSNPGLQSLLQCCVVVSHPPSSSLRRGWAQSCQQWANPPLTSGRDRPHGPWIWTKNQADKDADFLVPRSHSYNTHPRHGDITGMGTAWTDHSNRTQHHRHDGNTGRNPYYYDRGHRHRPRD/DALVDDAQWDWDADFFFTADIDHPPDPVVVPDDDPDDDDLVLWDKFFQFEFAAAEAQDDFLPGTFQHFLQLLLLLLVQQRHQEYEYEFEADVVGEQVVSLVVVCVRAALRHLHAYAYEYEDQDADDRNLVVQLVCQVVLRYQEYEAELADPPTGHDDLVSLLSNQLSCQVRQGEYEYQFFNHVQLVVLLVVCVVVQNAEQLVLQVSRDLVRRLVRLLSSLVSNVVSVGAYEYEARQALSNLVSLLVSVVVVGNYEYEHEVCSQPHASVLLQDLPPHHHSSLQQAAPVHGHHNVRNLSVLVCLAVRSHFAYHHNAGHDAPPPAQCCSVSHNVSGTHHHHDSNPGLQSLLQCCVVVSHPPSSSLRRGWAQSCQQWANPPLTSGRDRPHGPWIWTKNQADKDADFLVPRSHSYNTHPRHGDITGMGTAWTDHSNRTQHHRRDGNTGRNPYYYDRGHRHNPRD

Nearest PDB structures (foldseek):
  1nfg-assembly1_B  TM=9.834E-01  e=4.481E-57  Ralstonia pickettii
  3dc8-assembly1_A  TM=9.806E-01  e=3.114E-56  Sinorhizobium meliloti
  5e5c-assembly1_C  TM=9.665E-01  e=3.078E-55  Pseudomonas aeruginosa PAO1
  4tqt-assembly1_D  TM=9.801E-01  e=2.869E-54  Brucella suis 1330
  2ftw-assembly1_A  TM=9.686E-01  e=3.804E-53  Dictyostelium discoideum

Solvent-accessible surface area (backbone atoms only — not comparable to full-atom values): 43919 Å² total; per-residue (Å²): 64,36,55,86,46,82,66,73,58,43,79,42,69,57,74,41,25,22,66,42,72,30,51,60,89,33,73,69,43,69,67,62,82,68,97,70,82,82,86,55,83,89,39,47,53,33,35,16,22,28,34,66,31,35,36,59,48,40,76,48,66,93,46,47,22,46,20,39,37,39,41,38,31,43,15,15,38,68,19,32,28,33,31,38,25,30,62,20,50,25,46,78,91,56,44,59,64,58,13,44,51,54,42,45,66,60,36,62,62,22,14,34,29,30,34,35,40,32,35,34,54,31,59,77,44,73,70,44,56,53,47,50,50,55,29,36,73,69,12,58,28,28,35,38,35,39,26,42,27,50,77,94,66,38,35,44,58,61,35,44,47,36,52,52,31,34,50,22,39,74,65,50,32,39,39,30,34,46,44,31,39,26,56,42,31,50,49,38,46,52,52,36,48,76,70,68,50,25,47,34,42,48,55,37,65,39,52,44,59,61,37,28,21,41,29,40,44,44,51,50,46,43,23,59,77,35,62,21,49,37,35,37,48,53,52,44,38,41,63,30,50,49,46,42,39,53,42,35,74,70,70,45,54,52,43,29,22,28,27,62,58,42,64,76,43,25,39,69,52,21,54,33,31,73,95,78,50,53,51,4,40,63,54,34,34,81,67,38,46,37,60,66,76,28,25,61,47,49,45,49,26,49,68,70,58,48,27,49,29,49,26,45,53,17,22,26,55,25,52,79,87,38,27,53,66,11,68,83,32,33,91,46,31,34,69,25,36,61,36,53,43,44,50,56,44,54,48,43,32,33,32,76,71,63,61,42,50,68,36,52,46,39,22,25,31,9,29,41,39,17,25,46,54,20,36,51,63,47,37,28,33,81,45,65,72,8,38,25,28,32,20,39,28,31,66,75,41,75,46,66,42,36,45,89,71,53,60,53,57,40,81,58,43,87,53,54,69,41,74,37,51,24,38,66,32,31,25,23,49,43,49,40,65,29,31,50,74,83,42,80,57,56,44,62,40,67,20,47,83,48,68,26,45,48,55,67,67,73,126,64,36,55,89,44,83,68,74,58,42,78,42,70,57,74,40,24,21,68,41,73,30,50,60,88,32,72,68,44,70,66,63,81,67,99,72,82,80,86,54,83,92,39,47,52,32,35,15,23,26,33,65,31,36,37,60,49,40,75,48,67,94,46,47,22,46,21,39,36,39,40,38,31,43,15,16,38,68,20,32,27,33,32,39,24,29,63,20,50,25,47,78,90,57,45,59,65,59,12,42,50,55,42,44,65,58,37,62,62,23,14,35,30,30,32,34,40,33,34,33,54,32,60,75,45,72,69,47,55,53,46,49,51,54,29,37,74,68,11,60,28,28,36,39,34,40,25,43,28,52,78,94,65,38,35,46,56,60,36,44,48,38,54,52,31,35,50,22,41,74,66,51,32,39,37,31,34,45,43,31,40,25,54,42,31,50,49,39,45,52,53,36,49,76,70,68,51,25,48,36,40,46,54,37,63,39,53,42,59,61,37,28,21,41,29,40,44,43,51,51,46,43,22,59,76,35,61,20,50,39,36,37,48,52,53,42,39,42,62,29,49,49,46,42,38,52,43,36,73,70,69,45,52,52,43,30,22,28,28,59,59,39,65,76,44,25,40,69,52,22,55,32,32,73,95,78,50,53,51,5,39,61,52,35,35,81,66,39,43,36,58,66,75,27,26,61,47,50,44,48,26,50,66,72,57,49,26,48,29,48,24,46,53,19,22,26,56,26,51,79,86,37,27,53,67,11,69,82,31,32,90,44,32,33,68,25,35,61,35,53,43,44,49,56,44,54,47,43,31,34,33,76,71,64,61,43,50,69,36,51,44,38,23,24,31,9,30,41,39,16,24,47,53,20,36,50,64,47,38,30,34,83,46,64,72,7,37,24,27,30,20,39,30,32,66,74,42,74,44,65,41,36,46,89,71,53,60,54,56,40,79,59,41,87,54,54,69,42,75,39,51,24,38,65,34,31,24,24,52,43,50,39,64,30,31,49,75,83,42,80,56,55,44,62,40,68,19,45,83,46,68,27,45,48,53,66,68,73,123

Sequence (918 aa):
MTATDELHADVLIEGERIVALAATGSAAAEAWTADTVIDATGHYVIPGGVDAHTHMELPFGGTAASDTFETGTRAAAWGGTTTIVDFAVQPVGGTLREGLDAWHAKADGNCAIDYAFHTIVSDVNDSVLKEMDTLVDSGESTSFKLFMAYPGVFYSDDGRILRAMQRGAANGALTMMHAENGIAIDVLVEQALAAGRTAPRYHGEVRRELLEAEATHRAIRLAQVAGSPLYVVHVSAASALAEIAEARDAGLNVFGETCPQYLFLSTDNLAEEGADGFEGAKYVCSTPLRPREHQDALWRGLRTNDLQVVSTDHCPFCFTGQKELGRGDFSKIPNGLPGVENRMDLLHQAVVDGRITRRRWVEIACTTPARMFGLHPRKGTIAPGADADLVVYDPTAVQTVSAATHHMNVDYSAYEGRQLTGRVRTVLSRGTVVLDGGDWRGRAGHGTFLRRDTCQYLVMTATDELHADVLIEGERIVALAATGSAAAEAWTADTVIDATGHYVIPGGVDAHTHMELPFGGTAASDTFETGTRAAAWGGTTTIVDFAVQPVGGTLREGLDAWHAKADGNCAIDYAFHTIVSDVNDSVLKEMDTLVDSGESTSFKLFMAYPGVFYSDDGRILRAMQRGAANGALTMMHAENGIAIDVLVEQALAAGRTAPRYHGEVRRELLEAEATHRAIRLAQVAGSPLYVVHVSAASALAEIAEARDAGLNVFGETCPQYLFLSTDNLAEEGADGFEGAKYVCSTPLRPREHQDALWRGLRTNDLQVVSTDHCPFCFTGQKELGRGDFSKIPNGLPGVENRMDLLHQAVVDGRITRRRWVEIACTTPARMFGLHPRKGTIAPGADADLVVYDPTAVQTVSAATHHMNVDYSAYEGRQLTGRVRTVLSRGTVVLDGGDWRGRAGHGTFLRRDTCQYLV